Protein AF-0000000072239320 (afdb_homodimer)

Nearest PDB structures (foldseek):
  6c01-assembly2_B  TM=5.373E-01  e=8.375E-06  Homo sapiens
  4gtz-assembly1_A  TM=4.820E-01  e=2.419E-05  Mus musculus
  4gtz-assembly2_B  TM=4.818E-01  e=3.104E-05  Mus musculus
  5olt-assembly1_A  TM=4.688E-01  e=7.913E-05  Salmonella enterica subsp. enterica serovar Typhimurium str. LT2
  8c4w-assembly1_A  TM=4.316E-01  e=4.539E-04  Rattus norvegicus

Radius of gyration: 29.78 Å; Cα contacts (8 Å, |Δi|>4): 1791; chains: 2; bounding box: 83×87×77 Å

Organism: Galdieria sulphuraria (NCBI:txid130081)

Secondary structure (DSSP, 8-state):
--------------------------------TTT-----TT---HHHHT---SSPPP----TT---STTPPPPS-EEEEEE-S--HHHHTT-TT-HHHHHHHHHSEEEEEEE-SSSSHHHHHHHHHHS--TT-----TT----S--HHHHHHHTT--EEEEETT--STT--------SSB--S--GGG-GGGG-HHHHT-HHHHTTEEETHHHHHHHHTT---SEEEEE--TTTSSS--BTTSS-----TTSTTTTT-TTSTTS-HHHHHHHHHHHHHHHHHHHHHHHHHHTSTT--TT-EEEEEES---TTS-HHHHS---TT-EEEEEEEEEETTEEEEEEEEE---EEEEEEEESS--S-EEE-S-EEHHHHHHHHHHHTTPPPPBGGG-TTT----GGGS-----GGG-/--------------------------------TTS-----TT---HHHHT---SSPPP----TT---STTPPPPS-EEEEEE-S--HHHHTT-TT-HHHHHHHHHSEEEEEEE-SSSSHHHHHHHHHHS--TT-----TT----S--HHHHHHHTT--EEEEETT--STT--------SSB--S--GGG-GGGG-HHHHT-HHHHTTEEETHHHHHHHHTT---SEEEEE--TTTSSS--BTTSS-----TTSTTTTT-TTSTTS-HHHHHHHHHHHHHHHHHHHHHHHHHHTSTT--TT-EEEEEES---TTS-HHHHS---TT-EEEEEEEEEETTEEEEEEEEE---EEEEEEEESS--S-EEE-S-EEHHHHHHHHHHHTTPPPPBGGG-TTT----GGGS-----GGG-

Sequence (828 aa):
MSTYGVGGVLTFLVLIIPSVTYIIYKTQTKPEYNQLLYESTQEYPLRRLFVPARQTCPVEDLSHIKSKENLQPFHHVFIIMLENMGNKVIIGNEYMPFINLLIENFGFAAEYYGVTHTSLPNYIALTSGSNWWSHNDSTEQVFNHTCIADQLEQNGQTWRNYAQSIPYAGYKETSIYPPNSSFLWFQDHCPFLFYPQIFSQSDRLANVVPLHQLENDLENCTTPHFAFITPDACHDMHGGSDLCPSVHLYPNEPNKLLDCLDANVTLEDCQKIRYLWKTGDDFVREWVTKIIQSPSWIGNSVIFVTFDESNFNEPLDEFIRGGPNTDYIYGSNFTFDGHSFFIQGLYGGGHIPLIVISRNYPYHVVSHRTSNHYNLLKTIEASWGLDYLGFASDNIQVSVLSEFFSSSFNKSFLMSTYGVGGVLTFLVLIIPSVTYIIYKTQTKPEYNQLLYESTQEYPLRRLFVPARQTCPVEDLSHIKSKENLQPFHHVFIIMLENMGNKVIIGNEYMPFINLLIENFGFAAEYYGVTHTSLPNYIALTSGSNWWSHNDSTEQVFNHTCIADQLEQNGQTWRNYAQSIPYAGYKETSIYPPNSSFLWFQDHCPFLFYPQIFSQSDRLANVVPLHQLENDLENCTTPHFAFITPDACHDMHGGSDLCPSVHLYPNEPNKLLDCLDANVTLEDCQKIRYLWKTGDDFVREWVTKIIQSPSWIGNSVIFVTFDESNFNEPLDEFIRGGPNTDYIYGSNFTFDGHSFFIQGLYGGGHIPLIVISRNYPYHVVSHRTSNHYNLLKTIEASWGLDYLGFASDNIQVSVLSEFFSSSFNKSFL

Foldseek 3Di:
DPPPPPPPPPPPPPPPPDPPLLLPPPPPPPPDPPPPPPVPPPPPDVVLLQDAAPAAFDQDDQVVFDFFPPFAFAQAEEEEAFAAAFPLLAAPPPLQVQVNVLQQWAEKAQQEFAQFDDQLLLVVCLFFVGSPPDHDQDPPAADQGDTNCNQQVVLVFDEAEAWAQQPFFLDQDADDLDLAGQGFTHVSQPNQCRHCVQNVDRVSSSRYGHNVVCLVCLAPVVRTRYYYYHGTQLQRLQHRYPVALHDDDFLVQACVSVPCPPPPHDPSRVVSSSSNSNSNSVVCVVVSSSNSRTSHVDDWYKYKYKYSAHHSNYDPVQQFDAAPPHDFDCWDFDDTPNDTDIDGTGGGRGHMMIRMQTPVQRGYDYHHHNAYSLQVSLQNCSNRVTQRGHNVNVPVRHHHPCRSPDPCPPPVSD/DPPPPPPPPPPPPPPPPDPPLPQPPPPPPPPDPPPPPPVPPVPPPVVLLQDAAPAAFDQDDQVVFDFFPPFAFAQAEEEEAFAAAFPLLAAPPPLQVLVNVLQQWAEKAQQEFAQFDDQLLLVVCLFFVGSPPDHDQDPPAADQGDTNCNQQVVLVFDEAEAWAQQPFFLDQDADDLDVAGQGQTHVSQPNQCRHCVQNVDRVSSSRYGHNVVCLVCLAPVVRTRYYYYHGTQLQSLQHRYPVALHDDDFLVQACVSVDCPPPPHDPSRVVSSSSNSNSNSVVCVVVSSSNSHTSHVDDWHKYKYKYSAHHSNYDPVFQFDAAPPRDFDCWDFDDTPNDTDIDGTGGGRGHMMIRMDTPQQRGYDYHHHNAYSLQVSLQNCSNRVTQRGHNVNVPVRHHHPCRSPDPCPPPPSD

Solvent-accessible surface area (backbone atoms only — not comparable to full-atom values): 43277 Å² total; per-residue (Å²): 138,82,79,75,76,77,76,78,76,79,76,78,76,74,77,74,74,70,81,72,74,72,66,34,74,60,76,67,74,66,70,67,86,74,62,81,66,69,76,58,86,90,56,76,54,72,66,66,42,65,42,76,40,95,57,68,40,85,72,81,88,56,81,85,52,62,35,35,92,84,40,65,53,56,54,28,40,35,36,40,52,34,37,43,46,21,42,85,55,48,64,83,30,81,55,25,54,55,56,42,49,44,50,72,46,21,16,20,33,73,35,21,17,11,43,27,58,40,57,23,23,25,45,33,17,37,40,31,20,43,41,84,88,50,62,51,56,64,81,80,57,70,47,78,55,43,34,53,68,58,54,34,49,75,71,74,42,45,60,34,38,29,27,29,73,41,90,42,57,41,70,75,77,88,35,69,88,36,92,67,21,92,46,49,34,51,49,51,69,41,51,65,66,31,22,54,83,27,54,73,30,67,78,56,24,44,32,36,27,28,34,72,54,54,60,53,22,28,69,65,58,60,57,46,35,34,36,40,38,27,58,20,24,61,34,20,44,48,37,45,18,66,87,40,73,45,44,85,83,46,52,81,41,63,38,46,76,71,29,53,74,35,87,88,35,49,70,68,49,34,51,20,49,48,46,17,36,33,40,20,25,50,47,52,48,49,52,54,38,53,46,50,31,22,21,51,58,36,71,44,20,35,38,37,40,35,39,34,17,24,29,65,22,41,60,64,82,41,31,33,34,47,28,55,90,37,36,71,39,93,57,42,77,42,68,44,86,88,36,72,43,78,44,66,38,71,35,8,6,1,44,17,52,36,33,40,47,28,65,76,41,69,41,63,41,79,37,76,59,67,26,26,40,35,18,53,35,28,33,56,28,23,15,60,41,48,73,31,35,19,53,23,34,24,65,68,52,32,52,63,66,52,80,57,68,52,83,76,75,62,70,70,58,65,138,83,79,75,77,78,79,79,78,80,77,78,76,75,78,72,75,72,79,73,72,71,65,30,73,64,75,66,73,67,70,70,85,74,62,85,66,70,76,53,87,90,56,76,54,71,68,65,44,65,42,76,41,95,56,69,41,85,73,79,86,59,80,83,52,63,34,36,91,84,41,65,53,57,55,27,41,35,36,39,51,35,37,42,46,22,41,85,54,47,62,85,30,81,54,25,55,55,57,42,49,45,51,72,45,20,15,21,32,74,34,20,18,10,45,27,58,42,56,23,26,25,44,33,17,37,41,33,19,44,41,83,87,51,63,52,57,64,82,81,55,70,48,77,54,44,35,52,66,57,54,33,49,74,70,74,42,46,60,33,39,28,28,28,72,41,88,43,58,42,68,75,78,87,34,66,87,34,93,69,20,93,45,48,33,52,49,50,70,42,52,65,67,31,22,52,84,26,54,74,30,68,78,58,23,45,30,36,26,29,35,73,54,51,60,52,21,28,69,64,59,61,56,46,35,35,36,40,37,27,58,21,25,62,33,20,45,52,38,44,19,67,86,39,72,46,44,85,83,46,52,82,41,62,38,47,76,70,28,54,74,34,87,88,34,48,69,68,48,34,50,21,49,48,48,17,35,34,39,20,27,50,47,51,49,51,50,54,38,53,47,50,32,21,20,51,58,38,70,46,19,35,39,37,42,35,39,34,16,25,29,65,24,40,59,64,82,42,29,35,32,46,28,57,88,38,37,71,40,89,57,43,76,42,68,44,88,88,34,71,42,79,44,65,39,71,35,8,6,2,43,16,52,36,33,40,47,28,65,78,40,70,42,63,40,79,39,75,59,69,25,26,41,37,17,54,36,29,34,56,28,22,15,60,41,47,73,31,35,18,53,23,34,24,66,68,51,31,53,61,66,50,80,57,66,52,83,74,76,60,73,71,68,59

InterPro domains:
  IPR007312 Phosphoesterase [PF04185] (94-242)
  IPR007312 Phosphoesterase [PF04185] (279-386)
  IPR007312 Phosphoesterase [PTHR31956] (96-241)
  IPR017850 Alkaline-phosphatase-like, core domain superfamily [G3DSA:3.40.720.10] (64-412)

Structure (mmCIF, N/CA/C/O backbone):
data_AF-0000000072239320-model_v1
#
loop_
_entity.id
_entity.type
_entity.pdbx_description
1 polymer 'Acid phosphatase'
#
loop_
_atom_site.group_PDB
_atom_site.id
_atom_site.type_symbol
_atom_site.label_atom_id
_atom_site.label_alt_id
_atom_site.label_comp_id
_atom_site.label_asym_id
_atom_site.label_entity_id
_atom_site.label_seq_id
_atom_site.pdbx_PDB_ins_code
_atom_site.Cartn_x
_atom_site.Cartn_y
_atom_site.Cartn_z
_atom_site.occupancy
_atom_site.B_iso_or_equiv
_atom_site.auth_seq_id
_atom_site.auth_comp_id
_atom_site.auth_asym_id
_atom_site.auth_atom_id
_atom_site.pdbx_PDB_model_num
ATOM 1 N N . MET A 1 1 ? -25.266 -44.5 36.5 1 23.44 1 MET A N 1
ATOM 2 C CA . MET A 1 1 ? -26.094 -43.375 36.094 1 23.44 1 MET A CA 1
ATOM 3 C C . MET A 1 1 ? -25.25 -42.25 35.5 1 23.44 1 MET A C 1
ATOM 5 O O . MET A 1 1 ? -24.281 -41.812 36.156 1 23.44 1 MET A O 1
ATOM 9 N N . SER A 1 2 ? -25.188 -42.156 34.125 1 23.33 2 SER A N 1
ATOM 10 C CA . SER A 1 2 ? -24.422 -41.625 33 1 23.33 2 SER A CA 1
ATOM 11 C C . SER A 1 2 ? -24.594 -40.125 32.875 1 23.33 2 SER A C 1
ATOM 13 O O . SER A 1 2 ? -25.656 -39.656 32.469 1 23.33 2 SER A O 1
ATOM 15 N N . THR A 1 3 ? -24.266 -39.406 33.906 1 25.36 3 THR A N 1
ATOM 16 C CA . THR A 1 3 ? -24.625 -38 34.031 1 25.36 3 THR A CA 1
ATOM 17 C C . THR A 1 3 ? -24.062 -37.188 32.875 1 25.36 3 THR A C 1
ATOM 19 O O . THR A 1 3 ? -22.859 -37.219 32.594 1 25.36 3 THR A O 1
ATOM 22 N N . TYR A 1 4 ? -24.844 -36.969 31.828 1 24.02 4 TYR A N 1
ATOM 23 C CA . TYR A 1 4 ? -24.766 -36.344 30.516 1 24.02 4 TYR A CA 1
ATOM 24 C C . TYR A 1 4 ? -24.375 -34.875 30.656 1 24.02 4 TYR A C 1
ATOM 26 O O . TYR A 1 4 ? -25.078 -34.094 31.281 1 24.02 4 TYR A O 1
ATOM 34 N N . GLY A 1 5 ? -23.172 -34.562 31.047 1 24.66 5 GLY A N 1
ATOM 35 C CA . GLY A 1 5 ? -22.75 -33.188 31.266 1 24.66 5 GLY A CA 1
ATOM 36 C C . GLY A 1 5 ? -23.031 -32.281 30.094 1 24.66 5 GLY A C 1
ATOM 37 O O . GLY A 1 5 ? -22.625 -32.594 28.969 1 24.66 5 GLY A O 1
ATOM 38 N N . VAL A 1 6 ? -24.188 -31.703 29.969 1 25.5 6 VAL A N 1
ATOM 39 C CA . VAL A 1 6 ? -24.766 -30.844 28.938 1 25.5 6 VAL A CA 1
ATOM 40 C C . VAL A 1 6 ? -23.828 -29.672 28.672 1 25.5 6 VAL A C 1
ATOM 42 O O . VAL A 1 6 ? -23.422 -28.953 29.594 1 25.5 6 VAL A O 1
ATOM 45 N N . GLY A 1 7 ? -22.891 -29.859 27.766 1 23.53 7 GLY A N 1
ATOM 46 C CA . GLY A 1 7 ? -21.938 -28.891 27.25 1 23.53 7 GLY A CA 1
ATOM 47 C C . GLY A 1 7 ? -22.578 -27.562 26.859 1 23.53 7 GLY A C 1
ATOM 48 O O . GLY A 1 7 ? -23.5 -27.531 26.031 1 23.53 7 GLY A O 1
ATOM 49 N N . GLY A 1 8 ? -22.828 -26.641 27.75 1 23.2 8 GLY A N 1
ATOM 50 C CA . GLY A 1 8 ? -23.484 -25.359 27.562 1 23.2 8 GLY A CA 1
ATOM 51 C C . GLY A 1 8 ? -22.906 -24.562 26.406 1 23.2 8 GLY A C 1
ATOM 52 O O . GLY A 1 8 ? -21.688 -24.5 26.234 1 23.2 8 GLY A O 1
ATOM 53 N N . VAL A 1 9 ? -23.547 -24.5 25.25 1 23.59 9 VAL A N 1
ATOM 54 C CA . VAL A 1 9 ? -23.391 -23.797 23.984 1 23.59 9 VAL A CA 1
ATOM 55 C C . VAL A 1 9 ? -23.25 -22.297 24.25 1 23.59 9 VAL A C 1
ATOM 57 O O . VAL A 1 9 ? -24.156 -21.672 24.812 1 23.59 9 VAL A O 1
ATOM 60 N N . LEU A 1 10 ? -22.141 -21.766 24.688 1 23.69 10 LEU A N 1
ATOM 61 C CA . LEU A 1 10 ? -22.031 -20.328 24.875 1 23.69 10 LEU A CA 1
ATOM 62 C C . LEU A 1 10 ? -22.422 -19.578 23.594 1 23.69 10 LEU A C 1
ATOM 64 O O . LEU A 1 10 ? -21.828 -19.797 22.547 1 23.69 10 LEU A O 1
ATOM 68 N N . THR A 1 11 ? -23.625 -19.156 23.391 1 21.97 11 THR A N 1
ATOM 69 C CA . THR A 1 11 ? -24.219 -18.359 22.328 1 21.97 11 THR A CA 1
ATOM 70 C C . THR A 1 11 ? -23.484 -17.031 22.156 1 21.97 11 THR A C 1
ATOM 72 O O . THR A 1 11 ? -23.359 -16.266 23.109 1 21.97 11 THR A O 1
ATOM 75 N N . PHE A 1 12 ? -22.453 -16.969 21.406 1 23.14 12 PHE A N 1
ATOM 76 C CA . PHE A 1 12 ? -21.812 -15.711 21.078 1 23.14 12 PHE A CA 1
ATOM 77 C C . PHE A 1 12 ? -22.812 -14.727 20.469 1 23.14 12 PHE A C 1
ATOM 79 O O . PHE A 1 12 ? -23.453 -15.023 19.469 1 23.14 12 PHE A O 1
ATOM 86 N N . LEU A 1 13 ? -23.5 -13.961 21.266 1 23.72 13 LEU A N 1
ATOM 87 C CA . LEU A 1 13 ? -24.406 -12.906 20.812 1 23.72 13 LEU A CA 1
ATOM 88 C C . LEU A 1 13 ? -23.672 -11.93 19.891 1 23.72 13 LEU A C 1
ATOM 90 O O . LEU A 1 13 ? -22.688 -11.312 20.297 1 23.72 13 LEU A O 1
ATOM 94 N N . VAL A 1 14 ? -23.703 -12.164 18.672 1 22.8 14 VAL A N 1
ATOM 95 C CA . VAL A 1 14 ? -23.312 -11.234 17.625 1 22.8 14 VAL A CA 1
ATOM 96 C C . VAL A 1 14 ? -24.031 -9.906 17.812 1 22.8 14 VAL A C 1
ATOM 98 O O . VAL A 1 14 ? -25.266 -9.844 17.719 1 22.8 14 VAL A O 1
ATOM 101 N N . LEU A 1 15 ? -23.609 -9.039 18.703 1 23.73 15 LEU A N 1
ATOM 102 C CA . LEU A 1 15 ? -24.219 -7.715 18.812 1 23.73 15 LEU A CA 1
ATOM 103 C C . LEU A 1 15 ? -24.328 -7.051 17.438 1 23.73 15 LEU A C 1
ATOM 105 O O . LEU A 1 15 ? -23.312 -6.867 16.766 1 23.73 15 LEU A O 1
ATOM 109 N N . ILE A 1 16 ? -25.375 -7.25 16.812 1 24.72 16 ILE A N 1
ATOM 110 C CA . ILE A 1 16 ? -25.781 -6.523 15.609 1 24.72 16 ILE A CA 1
ATOM 111 C C . ILE A 1 16 ? -25.688 -5.02 15.867 1 24.72 16 ILE A C 1
ATOM 113 O O . ILE A 1 16 ? -26.406 -4.488 16.719 1 24.72 16 ILE A O 1
ATOM 117 N N . ILE A 1 17 ? -24.609 -4.434 15.789 1 25.53 17 ILE A N 1
ATOM 118 C CA . ILE A 1 17 ? -24.609 -2.984 15.938 1 25.53 17 ILE A CA 1
ATOM 119 C C . ILE A 1 17 ? -25.516 -2.357 14.875 1 25.53 17 ILE A C 1
ATOM 121 O O . ILE A 1 17 ? -25.344 -2.6 13.68 1 25.53 17 ILE A O 1
ATOM 125 N N . PRO A 1 18 ? -26.719 -2.035 15.234 1 26.12 18 PRO A N 1
ATOM 126 C CA . PRO A 1 18 ? -27.672 -1.397 14.336 1 26.12 18 PRO A CA 1
ATOM 127 C C . PRO A 1 18 ? -27.047 -0.297 13.484 1 26.12 18 PRO A C 1
ATOM 129 O O . PRO A 1 18 ? -26.031 0.281 13.867 1 26.12 18 PRO A O 1
ATOM 132 N N . SER A 1 19 ? -27.297 -0.405 12.289 1 25.66 19 SER A N 1
ATOM 133 C CA . SER A 1 19 ? -27.078 0.632 11.281 1 25.66 19 SER A CA 1
ATOM 134 C C . SER A 1 19 ? -27.641 1.975 11.75 1 25.66 19 SER A C 1
ATOM 136 O O . SER A 1 19 ? -28.844 2.145 11.867 1 25.66 19 SER A O 1
ATOM 138 N N . VAL A 1 20 ? -27.141 2.555 12.789 1 23.89 20 VAL A N 1
ATOM 139 C CA . VAL A 1 20 ? -27.641 3.879 13.133 1 23.89 20 VAL A CA 1
ATOM 140 C C . VAL A 1 20 ? -27.719 4.746 11.883 1 23.89 20 VAL A C 1
ATOM 142 O O . VAL A 1 20 ? -26.719 4.922 11.18 1 23.89 20 VAL A O 1
ATOM 145 N N . THR A 1 21 ? -28.797 4.719 11.305 1 23.72 21 THR A N 1
ATOM 146 C CA . THR A 1 21 ? -29.219 5.734 10.344 1 23.72 21 THR A CA 1
ATOM 147 C C . THR A 1 21 ? -28.938 7.137 10.875 1 23.72 21 THR A C 1
ATOM 149 O O . THR A 1 21 ? -29.5 7.547 11.891 1 23.72 21 THR A O 1
ATOM 152 N N . TYR A 1 22 ? -27.734 7.473 10.844 1 21.59 22 TYR A N 1
ATOM 153 C CA . TYR A 1 22 ? -27.438 8.852 11.219 1 21.59 22 TYR A CA 1
ATOM 154 C C . TYR A 1 22 ? -28.312 9.828 10.453 1 21.59 22 TYR A C 1
ATOM 156 O O . TYR A 1 22 ? -28.297 9.859 9.219 1 21.59 22 TYR A O 1
ATOM 164 N N . ILE A 1 23 ? -29.453 9.992 10.977 1 21.36 23 ILE A N 1
ATOM 165 C CA . ILE A 1 23 ? -30.281 11.125 10.562 1 21.36 23 ILE A CA 1
ATOM 166 C C . ILE A 1 23 ? -29.484 12.422 10.719 1 21.36 23 ILE A C 1
ATOM 168 O O . ILE A 1 23 ? -29.094 12.789 11.828 1 21.36 23 ILE A O 1
ATOM 172 N N . ILE A 1 24 ? -28.766 12.641 9.703 1 23.53 24 ILE A N 1
ATOM 173 C CA . ILE A 1 24 ? -28.203 13.984 9.648 1 23.53 24 ILE A CA 1
ATOM 174 C C . ILE A 1 24 ? -29.328 15.016 9.695 1 23.53 24 ILE A C 1
ATOM 176 O O . ILE A 1 24 ? -30.188 15.047 8.805 1 23.53 24 ILE A O 1
ATOM 180 N N . TYR A 1 25 ? -29.812 15.18 10.836 1 21.03 25 TYR A N 1
ATOM 181 C CA . TYR A 1 25 ? -30.703 16.328 10.977 1 21.03 25 TYR A CA 1
ATOM 182 C C . TYR A 1 25 ? -30.094 17.562 10.344 1 21.03 25 TYR A C 1
ATOM 184 O O . TYR A 1 25 ? -29.031 18.031 10.758 1 21.03 25 TYR A O 1
ATOM 192 N N . LYS A 1 26 ? -30.453 17.609 9.141 1 25.27 26 LYS A N 1
ATOM 193 C CA . LYS A 1 26 ? -30.25 18.891 8.477 1 25.27 26 LYS A CA 1
ATOM 194 C C . LYS A 1 26 ? -31.031 20 9.164 1 25.27 26 LYS A C 1
ATOM 196 O O . LYS A 1 26 ? -32.219 20.172 8.914 1 25.27 26 LYS A O 1
ATOM 201 N N . THR A 1 27 ? -31 20.234 10.422 1 22.14 27 THR A N 1
ATOM 202 C CA . THR A 1 27 ? -31.672 21.484 10.75 1 22.14 27 THR A CA 1
ATOM 203 C C . THR A 1 27 ? -31.094 22.641 9.938 1 22.14 27 THR A C 1
ATOM 205 O O . THR A 1 27 ? -29.891 22.922 10.016 1 22.14 27 THR A O 1
ATOM 208 N N . GLN A 1 28 ? -31.719 22.938 8.82 1 24.75 28 GLN A N 1
ATOM 209 C CA . GLN A 1 28 ? -31.594 24.078 7.914 1 24.75 28 GLN A CA 1
ATOM 210 C C . GLN A 1 28 ? -31.609 25.391 8.68 1 24.75 28 GLN A C 1
ATOM 212 O O . GLN A 1 28 ? -31.844 26.453 8.094 1 24.75 28 GLN A O 1
ATOM 217 N N . THR A 1 29 ? -31.656 25.484 9.93 1 24.42 29 THR A N 1
ATOM 218 C CA . THR A 1 29 ? -31.953 26.906 10.148 1 24.42 29 THR A CA 1
ATOM 219 C C . THR A 1 29 ? -30.812 27.781 9.633 1 24.42 29 THR A C 1
ATOM 221 O O . THR A 1 29 ? -29.641 27.562 9.984 1 24.42 29 THR A O 1
ATOM 224 N N . LYS A 1 30 ? -31 28.281 8.375 1 26.88 30 LYS A N 1
ATOM 225 C CA . LYS A 1 30 ? -30.172 29.391 7.895 1 26.88 30 LYS A CA 1
ATOM 226 C C . LYS A 1 30 ? -29.812 30.344 9.031 1 26.88 30 LYS A C 1
ATOM 228 O O . LYS A 1 30 ? -30.703 30.922 9.656 1 26.88 30 LYS A O 1
ATOM 233 N N . PRO A 1 31 ? -28.812 30.047 9.758 1 26.61 31 PRO A N 1
ATOM 234 C CA . PRO A 1 31 ? -28.719 31.203 10.656 1 26.61 31 PRO A CA 1
ATOM 235 C C . PRO A 1 31 ? -28.828 32.531 9.914 1 26.61 31 PRO A C 1
ATOM 237 O O . PRO A 1 31 ? -28.406 32.656 8.758 1 26.61 31 PRO A O 1
ATOM 240 N N . GLU A 1 32 ? -29.891 33.219 10.07 1 24.91 32 GLU A N 1
ATOM 241 C CA . GLU A 1 32 ? -29.938 34.625 9.688 1 24.91 32 GLU A CA 1
ATOM 242 C C . GLU A 1 32 ? -28.578 35.312 9.82 1 24.91 32 GLU A C 1
ATOM 244 O O . GLU A 1 32 ? -27.828 35.031 10.766 1 24.91 32 GLU A O 1
ATOM 249 N N . TYR A 1 33 ? -27.984 35.781 8.664 1 24.69 33 TYR A N 1
ATOM 250 C CA . TYR A 1 33 ? -26.734 36.5 8.406 1 24.69 33 TYR A CA 1
ATOM 251 C C . TYR A 1 33 ? -26.344 37.344 9.609 1 24.69 33 TYR A C 1
ATOM 253 O O . TYR A 1 33 ? -25.156 37.531 9.875 1 24.69 33 TYR A O 1
ATOM 261 N N . ASN A 1 34 ? -27.422 38.125 10.094 1 24.09 34 ASN A N 1
ATOM 262 C CA . ASN A 1 34 ? -27.109 39.312 10.852 1 24.09 34 ASN A CA 1
ATOM 263 C C . ASN A 1 34 ? -26.453 39 12.188 1 24.09 34 ASN A C 1
ATOM 265 O O . ASN A 1 34 ? -25.859 39.875 12.828 1 24.09 34 ASN A O 1
ATOM 269 N N . GLN A 1 35 ? -27.047 38.031 12.891 1 23.81 35 GLN A N 1
ATOM 270 C CA . GLN A 1 35 ? -26.797 38.219 14.312 1 23.81 35 GLN A CA 1
ATOM 271 C C . GLN A 1 35 ? -25.359 37.844 14.68 1 23.81 35 GLN A C 1
ATOM 273 O O . GLN A 1 35 ? -24.859 38.25 15.727 1 23.81 35 GLN A O 1
ATOM 278 N N . LEU A 1 36 ? -24.828 36.719 14.164 1 24.59 36 LEU A N 1
ATOM 279 C CA . LEU A 1 36 ? -23.766 36.344 15.086 1 24.59 36 LEU A CA 1
ATOM 280 C C . LEU A 1 36 ? -22.578 37.281 14.969 1 24.59 36 LEU A C 1
ATOM 282 O O . LEU A 1 36 ? -21.672 37.062 14.156 1 24.59 36 LEU A O 1
ATOM 286 N N . LEU A 1 37 ? -22.75 38.625 14.75 1 26.31 37 LEU A N 1
ATOM 287 C CA . LEU A 1 37 ? -21.719 39.594 15.141 1 26.31 37 LEU A CA 1
ATOM 288 C C . LEU A 1 37 ? -21.266 39.344 16.578 1 26.31 37 LEU A C 1
ATOM 290 O O . LEU A 1 37 ? -21.844 39.906 17.516 1 26.31 37 LEU A O 1
ATOM 294 N N . TYR A 1 38 ? -21.188 38.125 17.078 1 26.66 38 TYR A N 1
ATOM 295 C CA . TYR A 1 38 ? -20.609 38.156 18.422 1 26.66 38 TYR A CA 1
ATOM 296 C C . TYR A 1 38 ? -19.328 38.969 18.453 1 26.66 38 TYR A C 1
ATOM 298 O O . TYR A 1 38 ? -18.391 38.688 17.703 1 26.66 38 TYR A O 1
ATOM 306 N N . GLU A 1 39 ? -19.312 40.281 18.797 1 29.66 39 GLU A N 1
ATOM 307 C CA . GLU A 1 39 ? -18.312 41.125 19.422 1 29.66 39 GLU A CA 1
ATOM 308 C C . GLU A 1 39 ? -17.625 40.406 20.578 1 29.66 39 GLU A C 1
ATOM 310 O O . GLU A 1 39 ? -17.469 40.969 21.672 1 29.66 39 GLU A O 1
ATOM 315 N N . SER A 1 40 ? -17.719 39.156 20.859 1 32.22 40 SER A N 1
ATOM 316 C CA . SER A 1 40 ? -16.906 38.875 22.047 1 32.22 40 SER A CA 1
ATOM 317 C C . SER A 1 40 ? -15.469 39.375 21.859 1 32.22 40 SER A C 1
ATOM 319 O O . SER A 1 40 ? -14.992 39.5 20.734 1 32.22 40 SER A O 1
ATOM 321 N N . THR A 1 41 ? -14.648 39.875 22.812 1 34.59 41 THR A N 1
ATOM 322 C CA . THR A 1 41 ? -13.391 40.625 22.781 1 34.59 41 THR A CA 1
ATOM 323 C C . THR A 1 41 ? -12.461 40.062 21.719 1 34.59 41 THR A C 1
ATOM 325 O O . THR A 1 41 ? -11.953 40.812 20.875 1 34.59 41 THR A O 1
ATOM 328 N N . GLN A 1 42 ? -11.539 39 21.938 1 36.66 42 GLN A N 1
ATOM 329 C CA . GLN A 1 42 ? -10.461 38.719 20.984 1 36.66 42 GLN A CA 1
ATOM 330 C C . GLN A 1 42 ? -11.008 38.062 19.734 1 36.66 42 GLN A C 1
ATOM 332 O O . GLN A 1 42 ? -10.719 36.875 19.469 1 36.66 42 GLN A O 1
ATOM 337 N N . GLU A 1 43 ? -12.203 38.062 19.281 1 39.34 43 GLU A N 1
ATOM 338 C CA . GLU A 1 43 ? -12.844 37.375 18.141 1 39.34 43 GLU A CA 1
ATOM 339 C C . GLU A 1 43 ? -12.172 37.781 16.828 1 39.34 43 GLU A C 1
ATOM 341 O O . GLU A 1 43 ? -12.195 38.938 16.453 1 39.34 43 GLU A O 1
ATOM 346 N N . TYR A 1 44 ? -11.062 37.219 16.469 1 47.66 44 TYR A N 1
ATOM 347 C CA . TYR A 1 44 ? -10.586 37.344 15.102 1 47.66 44 TYR A CA 1
ATOM 348 C C . TYR A 1 44 ? -11.734 37.25 14.109 1 47.66 44 TYR A C 1
ATOM 350 O O . TYR A 1 44 ? -12.359 36.188 13.977 1 47.66 44 TYR A O 1
ATOM 358 N N . PRO A 1 45 ? -12.391 38.312 13.719 1 49.03 45 PRO A N 1
ATOM 359 C CA . PRO A 1 45 ? -13.461 38.156 12.734 1 49.03 45 PRO A CA 1
ATOM 360 C C . PRO A 1 45 ? -13.008 37.375 11.492 1 49.03 45 PRO A C 1
ATOM 362 O O . PRO A 1 45 ? -11.922 37.625 10.969 1 49.03 45 PRO A O 1
ATOM 365 N N . LEU A 1 46 ? -13.617 36.156 11.234 1 63.62 46 LEU A N 1
ATOM 366 C CA . LEU A 1 46 ? -13.398 35.375 10.016 1 63.62 46 LEU A CA 1
ATOM 367 C C . LEU A 1 46 ? -13.266 36.312 8.805 1 63.62 46 LEU A C 1
ATOM 369 O O . LEU A 1 46 ? -12.539 36 7.859 1 63.62 46 LEU A O 1
ATOM 373 N N . ARG A 1 47 ? -13.93 37.531 8.953 1 58.47 47 ARG A N 1
ATOM 374 C CA . ARG A 1 47 ? -13.898 38.469 7.855 1 58.47 47 ARG A CA 1
ATOM 375 C C . ARG A 1 47 ? -12.477 38.969 7.605 1 58.47 47 ARG A C 1
ATOM 377 O O . ARG A 1 47 ? -12.125 39.344 6.48 1 58.47 47 ARG A O 1
ATOM 384 N N . ARG A 1 48 ? -11.773 38.875 8.672 1 59 48 ARG A N 1
ATOM 385 C CA . ARG A 1 48 ? -10.406 39.344 8.516 1 59 48 ARG A CA 1
ATOM 386 C C . ARG A 1 48 ? -9.555 38.344 7.762 1 59 48 ARG A C 1
ATOM 388 O O . ARG A 1 48 ? -8.508 38.688 7.207 1 59 48 ARG A O 1
ATOM 395 N N . LEU A 1 49 ? -9.984 37.188 7.852 1 72.06 49 LEU A N 1
ATOM 396 C CA . LEU A 1 49 ? -9.25 36.156 7.129 1 72.06 49 LEU A CA 1
ATOM 397 C C . LEU A 1 49 ? -9.414 36.312 5.625 1 72.06 49 LEU A C 1
ATOM 399 O O . LEU A 1 49 ? -8.5 36 4.855 1 72.06 49 LEU A O 1
ATOM 403 N N . PHE A 1 50 ? -10.523 36.906 5.262 1 68.62 50 PHE A N 1
ATOM 404 C CA . PHE A 1 50 ? -10.781 36.906 3.828 1 68.62 50 PHE A CA 1
ATOM 405 C C . PHE A 1 50 ? -10.664 38.312 3.258 1 68.62 50 PHE A C 1
ATOM 407 O O . PHE A 1 50 ? -11.609 38.844 2.656 1 68.62 50 PHE A O 1
ATOM 414 N N . VAL A 1 51 ? -9.609 38.969 3.648 1 68.25 51 VAL A N 1
ATOM 415 C CA . VAL A 1 51 ? -9.305 40.219 2.949 1 68.25 51 VAL A CA 1
ATOM 416 C C . VAL A 1 51 ? -8.617 39.906 1.621 1 68.25 51 VAL A C 1
ATOM 418 O O . VAL A 1 51 ? -7.566 39.25 1.594 1 68.25 51 VAL A O 1
ATOM 421 N N . PRO A 1 52 ? -9.344 40.25 0.535 1 68.06 52 PRO A N 1
ATOM 422 C CA . PRO A 1 52 ? -8.742 39.906 -0.755 1 68.06 52 PRO A CA 1
ATOM 423 C C . PRO A 1 52 ? -7.434 40.656 -1.015 1 68.06 52 PRO A C 1
ATOM 425 O O . PRO A 1 52 ? -7.266 41.781 -0.573 1 68.06 52 PRO A O 1
ATOM 428 N N . ALA A 1 53 ? -6.59 39.906 -1.546 1 72.69 53 ALA A N 1
ATOM 429 C CA . ALA A 1 53 ? -5.348 40.531 -2.01 1 72.69 53 ALA A CA 1
ATOM 430 C C . ALA A 1 53 ? -5.625 41.594 -3.072 1 72.69 53 ALA A C 1
ATOM 432 O O . ALA A 1 53 ? -6.605 41.5 -3.811 1 72.69 53 ALA A O 1
ATOM 433 N N . ARG A 1 54 ? -4.832 42.594 -3.086 1 68.31 54 ARG A N 1
ATOM 434 C CA . ARG A 1 54 ? -4.973 43.656 -4.07 1 68.31 54 ARG A CA 1
ATOM 435 C C . ARG A 1 54 ? -4.836 43.125 -5.488 1 68.31 54 ARG A C 1
ATOM 437 O O . ARG A 1 54 ? -5.574 43.531 -6.387 1 68.31 54 ARG A O 1
ATOM 444 N N . GLN A 1 55 ? -3.822 42.219 -5.711 1 81.88 55 GLN A N 1
ATOM 445 C CA . GLN A 1 55 ? -3.615 41.562 -6.996 1 81.88 55 GLN A CA 1
ATOM 446 C C . GLN A 1 55 ? -3.449 40.031 -6.82 1 81.88 55 GLN A C 1
ATOM 448 O O . GLN A 1 55 ? -2.77 39.594 -5.898 1 81.88 55 GLN A O 1
ATOM 453 N N . THR A 1 56 ? -4.176 39.344 -7.699 1 90.19 56 THR A N 1
ATOM 454 C CA . THR A 1 56 ? -4.086 37.875 -7.629 1 90.19 56 THR A CA 1
ATOM 455 C C . THR A 1 56 ? -3.162 37.344 -8.719 1 90.19 56 THR A C 1
ATOM 457 O O . THR A 1 56 ? -3.055 37.938 -9.797 1 90.19 56 THR A O 1
ATOM 460 N N . CYS A 1 57 ? -2.41 36.312 -8.383 1 95.31 57 CYS A N 1
ATOM 461 C CA . CYS A 1 57 ? -1.603 35.594 -9.375 1 95.31 57 CYS A CA 1
ATOM 462 C C . CYS A 1 57 ? -2.475 35.031 -10.484 1 95.31 57 CYS A C 1
ATOM 464 O O . CYS A 1 57 ? -3.674 34.812 -10.289 1 95.31 57 CYS A O 1
ATOM 466 N N . PRO A 1 58 ? -1.852 34.875 -11.703 1 94.81 58 PRO A N 1
ATOM 467 C CA . PRO A 1 58 ? -2.617 34.219 -12.758 1 94.81 58 PRO A CA 1
ATOM 468 C C . PRO A 1 58 ? -3.088 32.812 -12.352 1 94.81 58 PRO A C 1
ATOM 470 O O . PRO A 1 58 ? -2.355 32.094 -11.68 1 94.81 58 PRO A O 1
ATOM 473 N N . VAL A 1 59 ? -4.293 32.531 -12.789 1 95.44 59 VAL A N 1
ATOM 474 C CA . VAL A 1 59 ? -4.852 31.234 -12.477 1 95.44 59 VAL A CA 1
ATOM 475 C C . VAL A 1 59 ? -4.469 30.234 -13.57 1 95.44 59 VAL A C 1
ATOM 477 O O . VAL A 1 59 ? -4.875 30.391 -14.727 1 95.44 59 VAL A O 1
ATOM 480 N N . GLU A 1 60 ? -3.709 29.25 -13.195 1 95.12 60 GLU A N 1
ATOM 481 C CA . GLU A 1 60 ? -3.281 28.219 -14.133 1 95.12 60 GLU A CA 1
ATOM 482 C C . GLU A 1 60 ? -4.473 27.422 -14.664 1 95.12 60 GLU A C 1
ATOM 484 O O . GLU A 1 60 ? -5.391 27.094 -13.914 1 95.12 60 GLU A O 1
ATOM 489 N N . ASP A 1 61 ? -4.516 27.141 -15.969 1 95.62 61 ASP A N 1
ATOM 490 C CA . ASP A 1 61 ? -5.523 26.266 -16.547 1 95.62 61 ASP A CA 1
ATOM 491 C C . ASP A 1 61 ? -5.211 24.797 -16.266 1 95.62 61 ASP A C 1
ATOM 493 O O . ASP A 1 61 ? -4.234 24.25 -16.781 1 95.62 61 ASP A O 1
ATOM 497 N N . LEU A 1 62 ? -6.062 24.156 -15.469 1 95.5 62 LEU A N 1
ATOM 498 C CA . LEU A 1 62 ? -5.832 22.766 -15.078 1 95.5 62 LEU A CA 1
ATOM 499 C C . LEU A 1 62 ? -6.855 21.844 -15.719 1 95.5 62 LEU A C 1
ATOM 501 O O . LEU A 1 62 ? -7.082 20.719 -15.242 1 95.5 62 LEU A O 1
ATOM 505 N N . SER A 1 63 ? -7.465 22.188 -16.766 1 93 63 SER A N 1
ATOM 506 C CA . SER A 1 63 ? -8.547 21.438 -17.406 1 93 63 SER A CA 1
ATOM 507 C C . SER A 1 63 ? -8.039 20.109 -17.969 1 93 63 SER A C 1
ATOM 509 O O . SER A 1 63 ? -8.828 19.188 -18.203 1 93 63 SER A O 1
ATOM 511 N N . HIS A 1 64 ? -6.754 20.078 -18.219 1 93.31 64 HIS A N 1
ATOM 512 C CA . HIS A 1 64 ? -6.184 18.859 -18.781 1 93.31 64 HIS A CA 1
ATOM 513 C C . HIS A 1 64 ? -6.074 17.766 -17.734 1 93.31 64 HIS A C 1
ATOM 515 O O . HIS A 1 64 ? -5.875 16.594 -18.062 1 93.31 64 HIS A O 1
ATOM 521 N N . ILE A 1 65 ? -6.121 18.125 -16.516 1 94.56 65 ILE A N 1
ATOM 522 C CA . ILE A 1 65 ? -6.004 17.156 -15.43 1 94.56 65 ILE A CA 1
ATOM 523 C C . ILE A 1 65 ? -7.336 16.438 -15.234 1 94.56 65 ILE A C 1
ATOM 525 O O . ILE A 1 65 ? -8.375 17.078 -15.047 1 94.56 65 ILE A O 1
ATOM 529 N N . LYS A 1 66 ? -7.297 15.094 -15.359 1 92.81 66 LYS A N 1
ATOM 530 C CA . LYS A 1 66 ? -8.484 14.281 -15.109 1 92.81 66 LYS A CA 1
ATOM 531 C C . LYS A 1 66 ? -8.523 13.812 -13.656 1 92.81 66 LYS A C 1
ATOM 533 O O . LYS A 1 66 ? -8.016 12.734 -13.336 1 92.81 66 LYS A O 1
ATOM 538 N N . SER A 1 67 ? -9.148 14.617 -12.859 1 96.12 67 SER A N 1
ATOM 539 C CA . SER A 1 67 ? -9.273 14.289 -11.445 1 96.12 67 SER A CA 1
ATOM 540 C C . SER A 1 67 ? -10.164 13.062 -11.242 1 96.12 67 SER A C 1
ATOM 542 O O . SER A 1 67 ? -10.859 12.641 -12.164 1 96.12 67 SER A O 1
ATOM 544 N N . LYS A 1 68 ? -10.023 12.469 -10.125 1 94.38 68 LYS A N 1
ATOM 545 C CA . LYS A 1 68 ? -10.789 11.281 -9.75 1 94.38 68 LYS A CA 1
ATOM 546 C C . LYS A 1 68 ? -11.844 11.617 -8.703 1 94.38 68 LYS A C 1
ATOM 548 O O . LYS A 1 68 ? -11.773 12.664 -8.055 1 94.38 68 LYS A O 1
ATOM 553 N N . GLU A 1 69 ? -12.93 10.719 -8.555 1 92 69 GLU A N 1
ATOM 554 C CA . GLU A 1 69 ? -13.906 10.742 -7.473 1 92 69 GLU A CA 1
ATOM 555 C C . GLU A 1 69 ? -14.672 12.062 -7.445 1 92 69 GLU A C 1
ATOM 557 O O . GLU A 1 69 ? -14.945 12.602 -6.371 1 92 69 GLU A O 1
ATOM 562 N N . ASN A 1 70 ? -14.828 12.711 -8.562 1 89.25 70 ASN A N 1
ATOM 563 C CA . ASN A 1 70 ? -15.625 13.914 -8.766 1 89.25 70 ASN A CA 1
ATOM 564 C C . ASN A 1 70 ? -14.977 15.133 -8.117 1 89.25 70 ASN A C 1
ATOM 566 O O . ASN A 1 70 ? -15.664 16.078 -7.727 1 89.25 70 ASN A O 1
ATOM 570 N N . LEU A 1 71 ? -13.703 15.062 -7.883 1 95.81 71 LEU A N 1
ATOM 571 C CA . LEU A 1 71 ? -12.961 16.234 -7.422 1 95.81 71 LEU A CA 1
ATOM 572 C C . LEU A 1 71 ? -12.484 17.078 -8.602 1 95.81 71 LEU A C 1
ATOM 574 O O . LEU A 1 71 ? -12.469 16.609 -9.742 1 95.81 71 LEU A O 1
ATOM 578 N N . GLN A 1 72 ? -12.266 18.297 -8.328 1 96.25 72 GLN A N 1
ATOM 579 C CA . GLN A 1 72 ? -11.578 19.188 -9.266 1 96.25 72 GLN A CA 1
ATOM 580 C C . GLN A 1 72 ? -10.109 19.344 -8.891 1 96.25 72 GLN A C 1
ATOM 582 O O . GLN A 1 72 ? -9.742 19.234 -7.719 1 96.25 72 GLN A O 1
ATOM 587 N N . PRO A 1 73 ? -9.281 19.609 -9.859 1 97.88 73 PRO A N 1
ATOM 588 C CA . PRO A 1 73 ? -7.867 19.766 -9.516 1 97.88 73 PRO A CA 1
ATOM 589 C C . PRO A 1 73 ? -7.602 20.969 -8.633 1 97.88 73 PRO A C 1
ATOM 591 O O . PRO A 1 73 ? -8.164 22.047 -8.867 1 97.88 73 PRO A O 1
ATOM 594 N N . PHE A 1 74 ? -6.836 20.797 -7.664 1 98.56 74 PHE A N 1
ATOM 595 C CA . PHE A 1 74 ? -6.383 21.906 -6.832 1 98.56 74 PHE A CA 1
ATOM 596 C C . PHE A 1 74 ? -5.348 22.734 -7.57 1 98.56 74 PHE A C 1
ATOM 598 O O . PHE A 1 74 ? -4.512 22.203 -8.305 1 98.56 74 PHE A O 1
ATOM 605 N N . HIS A 1 75 ? -5.422 24.016 -7.336 1 98.5 75 HIS A N 1
ATOM 606 C CA . HIS A 1 75 ? -4.352 24.859 -7.848 1 98.5 75 HIS A CA 1
ATOM 607 C C . HIS A 1 75 ? -3.146 24.859 -6.91 1 98.5 7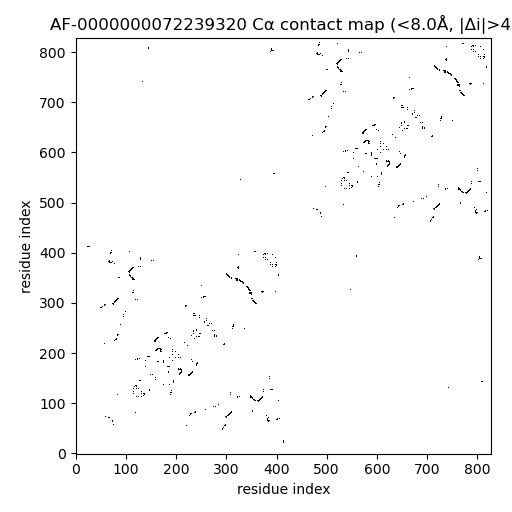5 HIS A C 1
ATOM 609 O O . HIS A 1 75 ? -2.006 24.719 -7.359 1 98.5 75 HIS A O 1
ATOM 615 N N . HIS A 1 76 ? -3.451 25 -5.613 1 98.75 76 HIS A N 1
ATOM 616 C CA . HIS A 1 76 ? -2.436 24.859 -4.574 1 98.75 76 HIS A CA 1
ATOM 617 C C . HIS A 1 76 ? -2.969 24.062 -3.391 1 98.75 76 HIS A C 1
ATOM 619 O O . HIS A 1 76 ? -4.125 24.219 -2.992 1 98.75 76 HIS A O 1
ATOM 625 N N . VAL A 1 77 ? -2.148 23.203 -2.902 1 98.94 77 VAL A N 1
ATOM 626 C CA . VAL A 1 77 ? -2.385 22.484 -1.651 1 98.94 77 VAL A CA 1
ATOM 627 C C . VAL A 1 77 ? -1.367 22.922 -0.604 1 98.94 77 VAL A C 1
ATOM 629 O O . VAL A 1 77 ? -0.158 22.844 -0.83 1 98.94 77 VAL A O 1
ATOM 632 N N . PHE A 1 78 ? -1.854 23.438 0.498 1 98.94 78 PHE A N 1
ATOM 633 C CA . PHE A 1 78 ? -1.03 23.734 1.662 1 98.94 78 PHE A CA 1
ATOM 634 C C . PHE A 1 78 ? -1.344 22.781 2.812 1 98.94 78 PHE A C 1
ATOM 636 O O . PHE A 1 78 ? -2.506 22.625 3.191 1 98.94 78 PHE A O 1
ATOM 643 N N . ILE A 1 79 ? -0.354 22.156 3.312 1 98.94 79 ILE A N 1
ATOM 644 C CA . ILE A 1 79 ? -0.513 21.328 4.508 1 98.94 79 ILE A CA 1
ATOM 645 C C . ILE A 1 79 ? 0.29 21.938 5.66 1 98.94 79 ILE A C 1
ATOM 647 O O . ILE A 1 79 ? 1.504 22.109 5.547 1 98.94 79 ILE A O 1
ATOM 651 N N . ILE A 1 80 ? -0.357 22.281 6.68 1 98.94 80 ILE A N 1
ATOM 652 C CA . ILE A 1 80 ? 0.293 22.641 7.938 1 98.94 80 ILE A CA 1
ATOM 653 C C . ILE A 1 80 ? 0.198 21.469 8.914 1 98.94 80 ILE A C 1
ATOM 655 O O . ILE A 1 80 ? -0.894 21.125 9.367 1 98.94 80 ILE A O 1
ATOM 659 N N . MET A 1 81 ? 1.314 20.875 9.219 1 98.56 81 MET A N 1
ATOM 660 C CA . MET A 1 81 ? 1.35 19.719 10.109 1 98.56 81 MET A CA 1
ATOM 661 C C . MET A 1 81 ? 1.953 20.078 11.461 1 98.56 81 MET A C 1
ATOM 663 O O . MET A 1 81 ? 3.146 20.359 11.555 1 98.56 81 MET A O 1
ATOM 667 N N . LEU A 1 82 ? 1.139 20.047 12.516 1 97.88 82 LEU A N 1
ATOM 668 C CA . LEU A 1 82 ? 1.581 20.281 13.883 1 97.88 82 LEU A CA 1
ATOM 669 C C . LEU A 1 82 ? 1.857 18.953 14.602 1 97.88 82 LEU A C 1
ATOM 671 O O . LEU A 1 82 ? 1.874 17.906 13.977 1 97.88 82 LEU A O 1
ATOM 675 N N . GLU A 1 83 ? 2.162 19.047 15.953 1 93.69 83 GLU A N 1
ATOM 676 C CA . GLU A 1 83 ? 2.723 17.859 16.562 1 93.69 83 GLU A CA 1
ATOM 677 C C . GLU A 1 83 ? 1.918 17.438 17.797 1 93.69 83 GLU A C 1
ATOM 679 O O . GLU A 1 83 ? 1.583 18.266 18.641 1 93.69 83 GLU A O 1
ATOM 684 N N . ASN A 1 84 ? 1.556 16.234 17.922 1 91 84 ASN A N 1
ATOM 685 C CA . ASN A 1 84 ? 1.229 15.438 19.094 1 91 84 ASN A CA 1
ATOM 686 C C . ASN A 1 84 ? 0.132 16.094 19.922 1 91 84 ASN A C 1
ATOM 688 O O . ASN A 1 84 ? 0.254 16.219 21.156 1 91 84 ASN A O 1
ATOM 692 N N . MET A 1 85 ? -0.932 16.5 19.297 1 90.56 85 MET A N 1
ATOM 693 C CA . MET A 1 85 ? -2.102 17.016 20 1 90.56 85 MET A CA 1
ATOM 694 C C . MET A 1 85 ? -3.383 16.391 19.453 1 90.56 85 MET A C 1
ATOM 696 O O . MET A 1 85 ? -3.65 16.453 18.25 1 90.56 85 MET A O 1
ATOM 700 N N . GLY A 1 86 ? -4.152 15.812 20.344 1 92.12 86 GLY A N 1
ATOM 701 C CA . GLY A 1 86 ? -5.406 15.203 19.938 1 92.12 86 GLY A CA 1
ATOM 702 C C . GLY A 1 86 ? -6.609 16.094 20.188 1 92.12 86 GLY A C 1
ATOM 703 O O . GLY A 1 86 ? -6.492 17.141 20.812 1 92.12 86 GLY A O 1
ATOM 704 N N . ASN A 1 87 ? -7.734 15.664 19.672 1 93.31 87 ASN A N 1
ATOM 705 C CA . ASN A 1 87 ? -8.984 16.406 19.766 1 93.31 87 ASN A CA 1
ATOM 706 C C . ASN A 1 87 ? -9.367 16.688 21.219 1 93.31 87 ASN A C 1
ATOM 708 O O . ASN A 1 87 ? -9.914 17.75 21.531 1 93.31 87 ASN A O 1
ATOM 712 N N . LYS A 1 88 ? -9.062 15.797 22.047 1 89.25 88 LYS A N 1
ATOM 713 C CA . LYS A 1 88 ? -9.438 15.961 23.453 1 89.25 88 LYS A CA 1
ATOM 714 C C . LYS A 1 88 ? -8.734 17.172 24.062 1 89.25 88 LYS A C 1
ATOM 716 O O . LYS A 1 88 ? -9.281 17.828 24.953 1 89.25 88 LYS A O 1
ATOM 721 N N . VAL A 1 89 ? -7.59 17.422 23.594 1 88.31 89 VAL A N 1
ATOM 722 C CA . VAL A 1 89 ? -6.82 18.547 24.109 1 88.31 89 VAL A CA 1
ATOM 723 C C . VAL A 1 89 ? -7.199 19.812 23.344 1 88.31 89 VAL A C 1
ATOM 725 O O . VAL A 1 89 ? -7.328 20.891 23.938 1 88.31 89 VAL A O 1
ATOM 728 N N . ILE A 1 90 ? -7.473 19.734 22.094 1 93.75 90 ILE A N 1
ATOM 729 C CA . ILE A 1 90 ? -7.566 20.875 21.188 1 93.75 90 ILE A CA 1
ATOM 730 C C . ILE A 1 90 ? -8.953 21.516 21.297 1 93.75 90 ILE A C 1
ATOM 732 O O . ILE A 1 90 ? -9.07 22.734 21.438 1 93.75 90 ILE A O 1
ATOM 736 N N . ILE A 1 91 ? -9.992 20.734 21.219 1 94 91 ILE A N 1
ATOM 737 C CA . ILE A 1 91 ? -11.344 21.25 21.062 1 94 91 ILE A CA 1
ATOM 738 C C . ILE A 1 91 ? -11.773 21.984 22.328 1 94 91 ILE A C 1
ATOM 740 O O . ILE A 1 91 ? -11.711 21.422 23.422 1 94 91 ILE A O 1
ATOM 744 N N . GLY A 1 92 ? -12.102 23.203 22.203 1 93 92 GLY A N 1
ATOM 745 C CA . GLY A 1 92 ? -12.57 24.016 23.312 1 93 92 GLY A CA 1
ATOM 746 C C . GLY A 1 92 ? -11.445 24.594 24.141 1 93 92 GLY A C 1
ATOM 747 O O . GLY A 1 92 ? -11.688 25.312 25.109 1 93 92 GLY A O 1
ATOM 748 N N . ASN A 1 93 ? -10.219 24.375 23.766 1 92 93 ASN A N 1
ATOM 749 C CA . ASN A 1 93 ? -9.062 24.844 24.5 1 92 93 ASN A CA 1
ATOM 750 C C . ASN A 1 93 ? -8.883 26.359 24.359 1 92 93 ASN A C 1
ATOM 752 O O . ASN A 1 93 ? -8.68 26.844 23.25 1 92 93 ASN A O 1
ATOM 756 N N . GLU A 1 94 ? -8.898 27.109 25.422 1 91.44 94 GLU A N 1
ATOM 757 C CA . GLU A 1 94 ? -8.875 28.578 25.406 1 91.44 94 GLU A CA 1
ATOM 758 C C . GLU A 1 94 ? -7.512 29.094 24.953 1 91.44 94 GLU A C 1
ATOM 760 O O . GLU A 1 94 ? -7.387 30.266 24.562 1 91.44 94 GLU A O 1
ATOM 765 N N . TYR A 1 95 ? -6.477 28.234 25.016 1 91.38 95 TYR A N 1
ATOM 766 C CA . TYR A 1 95 ? -5.141 28.656 24.609 1 91.38 95 TYR A CA 1
ATOM 767 C C . TYR A 1 95 ? -4.941 28.453 23.109 1 91.38 95 TYR A C 1
ATOM 769 O O . TYR A 1 95 ? -3.896 28.828 22.562 1 91.38 95 TYR A O 1
ATOM 777 N N . MET A 1 96 ? -5.938 27.875 22.469 1 95.06 96 MET A N 1
ATOM 778 C CA . MET A 1 96 ? -5.91 27.656 21.031 1 95.06 96 MET A CA 1
ATOM 779 C C . MET A 1 96 ? -7.148 28.266 20.375 1 95.06 96 MET A C 1
ATOM 781 O O . MET A 1 96 ? -7.852 27.578 19.625 1 95.06 96 MET A O 1
ATOM 785 N N . PRO A 1 97 ? -7.383 29.531 20.578 1 95.56 97 PRO A N 1
ATOM 786 C CA . PRO A 1 97 ? -8.633 30.125 20.094 1 95.56 97 PRO A CA 1
ATOM 787 C C . PRO A 1 97 ? -8.742 30.125 18.578 1 95.56 97 PRO A C 1
ATOM 789 O O . PRO A 1 97 ? -9.844 29.984 18.031 1 95.56 97 PRO A O 1
ATOM 792 N N . PHE A 1 98 ? -7.703 30.328 17.828 1 96.44 98 PHE A N 1
ATOM 793 C CA . PHE A 1 98 ? -7.793 30.422 16.375 1 96.44 98 PHE A CA 1
ATOM 794 C C . PHE A 1 98 ? -8.078 29.062 15.75 1 96.44 98 PHE A C 1
ATOM 796 O O . PHE A 1 98 ? -8.93 28.938 14.867 1 96.44 98 PHE A O 1
ATOM 803 N N . ILE A 1 99 ? -7.363 28 16.203 1 97.94 99 ILE A N 1
ATOM 804 C CA . ILE A 1 99 ? -7.625 26.656 15.703 1 97.94 99 ILE A CA 1
ATOM 805 C C . ILE A 1 99 ? -9.086 26.281 15.969 1 97.94 99 ILE A C 1
ATOM 807 O O . ILE A 1 99 ? -9.75 25.719 15.102 1 97.94 99 ILE A O 1
ATOM 811 N N . ASN A 1 100 ? -9.586 26.609 17.141 1 96.69 100 ASN A N 1
ATOM 812 C CA . ASN A 1 100 ? -10.992 26.344 17.438 1 96.69 100 ASN A CA 1
ATOM 813 C C . ASN A 1 100 ? -11.922 27.172 16.562 1 96.69 100 ASN A C 1
ATOM 815 O O . ASN A 1 100 ? -12.984 26.703 16.156 1 96.69 100 ASN A O 1
ATOM 819 N N . LEU A 1 101 ? -11.523 28.391 16.297 1 95.81 101 LEU A N 1
ATOM 820 C CA . LEU A 1 101 ? -12.281 29.203 15.352 1 95.81 101 LEU A CA 1
ATOM 821 C C . LEU A 1 101 ? -12.375 28.516 14 1 95.81 101 LEU A C 1
ATOM 823 O O . LEU A 1 101 ? -13.445 28.484 13.383 1 95.81 101 LEU A O 1
ATOM 827 N N . LEU A 1 102 ? -11.242 27.953 13.508 1 97.38 102 LEU A N 1
ATOM 828 C CA . LEU A 1 102 ? -11.234 27.266 12.227 1 97.38 102 LEU A CA 1
ATOM 829 C C . LEU A 1 102 ? -12.133 26.031 12.266 1 97.38 102 LEU A C 1
ATOM 831 O O . LEU A 1 102 ? -12.906 25.797 11.344 1 97.38 102 LEU A O 1
ATOM 835 N N . ILE A 1 103 ? -12.016 25.25 13.344 1 97.38 103 ILE A N 1
ATOM 836 C CA . ILE A 1 103 ? -12.797 24.031 13.523 1 97.38 103 ILE A CA 1
ATOM 837 C C . ILE A 1 103 ? -14.289 24.359 13.453 1 97.38 103 ILE A C 1
ATOM 839 O O . ILE A 1 103 ? -15.07 23.609 12.867 1 97.38 103 ILE A O 1
ATOM 843 N N . GLU A 1 104 ? -14.688 25.516 13.93 1 95.38 104 GLU A N 1
ATOM 844 C CA . GLU A 1 104 ? -16.094 25.875 14.07 1 95.38 104 GLU A CA 1
ATOM 845 C C . GLU A 1 104 ? -16.625 26.547 12.805 1 95.38 104 GLU A C 1
ATOM 847 O O . GLU A 1 104 ? -17.844 26.688 12.633 1 95.38 104 GLU A O 1
ATOM 852 N N . ASN A 1 105 ? -15.734 26.875 11.875 1 93.62 105 ASN A N 1
ATOM 853 C CA . ASN A 1 105 ? -16.219 27.703 10.781 1 93.62 105 ASN A CA 1
ATOM 854 C C . ASN A 1 105 ? -15.875 27.094 9.422 1 93.62 105 ASN A C 1
ATOM 856 O O . ASN A 1 105 ? -16.438 27.484 8.398 1 93.62 105 ASN A O 1
ATOM 860 N N . PHE A 1 106 ? -14.969 26.172 9.328 1 95.94 106 PHE A N 1
ATOM 861 C CA . PHE A 1 106 ? -14.562 25.562 8.07 1 95.94 106 PHE A CA 1
ATOM 862 C C . PHE A 1 106 ? -14.766 24.062 8.094 1 95.94 106 PHE A C 1
ATOM 864 O O . PHE A 1 106 ? -15.578 23.547 8.875 1 95.94 106 PHE A O 1
ATOM 871 N N . GLY A 1 107 ? -14.211 23.375 7.031 1 96.56 107 GLY A N 1
ATOM 872 C CA . GLY A 1 107 ? -14.289 21.922 7.047 1 96.56 107 GLY A CA 1
ATOM 873 C C . GLY A 1 107 ? -13.562 21.297 8.227 1 96.56 107 GLY A C 1
ATOM 874 O O . GLY A 1 107 ? -12.461 21.719 8.57 1 96.56 107 GLY A O 1
ATOM 875 N N . PHE A 1 108 ? -14.273 20.422 8.844 1 97.88 108 PHE A N 1
ATOM 876 C CA . PHE A 1 108 ? -13.727 19.75 10.016 1 97.88 108 PHE A CA 1
ATOM 877 C C . PHE A 1 108 ? -13.992 18.25 9.945 1 97.88 108 PHE A C 1
ATOM 879 O O . PHE A 1 108 ? -15.141 17.812 9.922 1 97.88 108 PHE A O 1
ATOM 886 N N . ALA A 1 109 ? -12.922 17.422 9.828 1 98.31 109 ALA A N 1
ATOM 887 C CA . ALA A 1 109 ? -13.055 15.977 9.984 1 98.31 109 ALA A CA 1
ATOM 888 C C . ALA A 1 109 ? -12.984 15.57 11.453 1 98.31 109 ALA A C 1
ATOM 890 O O . ALA A 1 109 ? -11.898 15.508 12.031 1 98.31 109 ALA A O 1
ATOM 891 N N . ALA A 1 110 ? -14.055 15.18 11.992 1 96.69 110 ALA A N 1
ATOM 892 C CA . ALA A 1 110 ? -14.188 14.969 13.43 1 96.69 110 ALA A CA 1
ATOM 893 C C . ALA A 1 110 ? -13.703 13.578 13.828 1 96.69 110 ALA A C 1
ATOM 895 O O . ALA A 1 110 ? -13.438 13.32 15.008 1 96.69 110 ALA A O 1
ATOM 896 N N . GLU A 1 111 ? -13.719 12.625 12.906 1 96.81 111 GLU A N 1
ATOM 897 C CA . GLU A 1 111 ? -13.227 11.266 13.125 1 96.81 111 GLU A CA 1
ATOM 898 C C . GLU A 1 111 ? -11.977 10.992 12.297 1 96.81 111 GLU A C 1
ATOM 900 O O . GLU A 1 111 ? -11.945 10.047 11.508 1 96.81 111 GLU A O 1
ATOM 905 N N . TYR A 1 112 ? -11.008 11.844 12.539 1 97.62 112 TYR A N 1
ATOM 906 C CA . TYR A 1 112 ? -9.711 11.781 11.867 1 97.62 112 TYR A CA 1
ATOM 907 C C . TYR A 1 112 ? -8.625 11.32 12.828 1 97.62 112 TYR A C 1
ATOM 909 O O . TYR A 1 112 ? -8.602 11.719 13.992 1 97.62 112 TYR A O 1
ATOM 917 N N . TYR A 1 113 ? -7.68 10.477 12.328 1 97.31 113 TYR A N 1
ATOM 918 C CA . TYR A 1 113 ? -6.719 9.828 13.211 1 97.31 113 TYR A CA 1
ATOM 919 C C . TYR A 1 113 ? -5.324 9.836 12.602 1 97.31 113 TYR A C 1
ATOM 921 O O . TYR A 1 113 ? -5.172 9.906 11.383 1 97.31 113 TYR A O 1
ATOM 929 N N . GLY A 1 114 ? -4.246 9.812 13.469 1 96.44 114 GLY A N 1
ATOM 930 C CA . GLY A 1 114 ? -2.934 9.383 13.008 1 96.44 114 GLY A CA 1
ATOM 931 C C . GLY A 1 114 ? -2.869 7.91 12.672 1 96.44 114 GLY A C 1
ATOM 932 O O . GLY A 1 114 ? -3.826 7.168 12.914 1 96.44 114 GLY A O 1
ATOM 933 N N . VAL A 1 115 ? -1.754 7.469 12.117 1 94.62 115 VAL A N 1
ATOM 934 C CA . VAL A 1 115 ? -1.728 6.09 11.641 1 94.62 115 VAL A CA 1
ATOM 935 C C . VAL A 1 115 ? -0.902 5.23 12.594 1 94.62 115 VAL A C 1
ATOM 937 O O . VAL A 1 115 ? -1.006 4 12.586 1 94.62 115 VAL A O 1
ATOM 940 N N . THR A 1 116 ? -0.032 5.816 13.336 1 89.38 116 THR A N 1
ATOM 941 C CA . THR A 1 116 ? 0.799 5.117 14.305 1 89.38 116 THR A CA 1
ATOM 942 C C . THR A 1 116 ? 1.479 6.102 15.25 1 89.38 116 THR A C 1
ATOM 944 O O . THR A 1 116 ? 1.18 7.301 15.227 1 89.38 116 THR A O 1
ATOM 947 N N . HIS A 1 117 ? 2.176 5.613 16.172 1 86.5 117 HIS A N 1
ATOM 948 C CA . HIS A 1 117 ? 3.174 6.336 16.953 1 86.5 117 HIS A CA 1
ATOM 949 C C . HIS A 1 117 ? 4.57 5.77 16.719 1 86.5 117 HIS A C 1
ATOM 951 O O . HIS A 1 117 ? 4.727 4.57 16.484 1 86.5 117 HIS A O 1
ATOM 957 N N . THR A 1 118 ? 5.723 6.574 16.516 1 87.75 118 THR A N 1
ATOM 958 C CA . THR A 1 118 ? 5.91 7.977 16.859 1 87.75 118 THR A CA 1
ATOM 959 C C . THR A 1 118 ? 5.762 8.867 15.625 1 87.75 118 THR A C 1
ATOM 961 O O . THR A 1 118 ? 5.105 8.484 14.656 1 87.75 118 THR A O 1
ATOM 964 N N . SER A 1 119 ? 6.258 10.078 15.562 1 92.12 119 SER A N 1
ATOM 965 C CA . SER A 1 119 ? 5.945 11.195 14.672 1 92.12 119 SER A CA 1
ATOM 966 C C . SER A 1 119 ? 6.32 10.867 13.234 1 92.12 119 SER A C 1
ATOM 968 O O . SER A 1 119 ? 5.469 10.891 12.344 1 92.12 119 SER A O 1
ATOM 970 N N . LEU A 1 120 ? 7.539 10.469 12.984 1 94.12 120 LEU A N 1
ATOM 971 C CA . LEU A 1 120 ? 8.086 10.375 11.633 1 94.12 120 LEU A CA 1
ATOM 972 C C . LEU A 1 120 ? 7.23 9.461 10.766 1 94.12 120 LEU A C 1
ATOM 974 O O . LEU A 1 120 ? 6.891 9.812 9.633 1 94.12 120 LEU A O 1
ATOM 978 N N . PRO A 1 121 ? 6.801 8.305 11.289 1 94.62 121 PRO A N 1
ATOM 979 C CA . PRO A 1 121 ? 6.02 7.41 10.43 1 94.62 121 PRO A CA 1
ATOM 980 C C . PRO A 1 121 ? 4.715 8.039 9.953 1 94.62 121 PRO A C 1
ATOM 982 O O . PRO A 1 121 ? 4.207 7.68 8.891 1 94.62 121 PRO A O 1
ATOM 985 N N . ASN A 1 122 ? 4.133 9 10.703 1 96.81 122 ASN A N 1
ATOM 986 C CA . ASN A 1 122 ? 2.916 9.672 10.266 1 96.81 122 ASN A CA 1
ATOM 987 C C . ASN A 1 122 ? 3.188 10.602 9.086 1 96.81 122 ASN A C 1
ATOM 989 O O . ASN A 1 122 ? 2.379 10.695 8.156 1 96.81 122 ASN A O 1
ATOM 993 N N . TYR A 1 123 ? 4.332 11.266 9.094 1 98.12 123 TYR A N 1
ATOM 994 C CA . TYR A 1 123 ? 4.746 12.102 7.973 1 98.12 123 TYR A CA 1
ATOM 995 C C . TYR A 1 123 ? 4.98 11.25 6.727 1 98.12 123 TYR A C 1
ATOM 997 O O . TYR A 1 123 ? 4.566 11.625 5.629 1 98.12 123 TYR A O 1
ATOM 1005 N N . ILE A 1 124 ? 5.621 10.133 6.961 1 98.06 124 ILE A N 1
ATOM 1006 C CA . ILE A 1 124 ? 5.934 9.227 5.867 1 98.06 124 ILE A CA 1
ATOM 1007 C C . ILE A 1 124 ? 4.645 8.633 5.305 1 98.06 124 ILE A C 1
ATOM 1009 O O . ILE A 1 124 ? 4.48 8.531 4.086 1 98.06 124 ILE A O 1
ATOM 1013 N N . ALA A 1 125 ? 3.736 8.273 6.148 1 97.44 125 ALA A N 1
ATOM 1014 C CA . ALA A 1 125 ? 2.449 7.73 5.719 1 97.44 125 ALA A CA 1
ATOM 1015 C C . ALA A 1 125 ? 1.692 8.734 4.855 1 97.44 125 ALA A C 1
ATOM 1017 O O . ALA A 1 125 ? 1.158 8.375 3.803 1 97.44 125 ALA A O 1
ATOM 1018 N N . LEU A 1 126 ? 1.647 9.938 5.207 1 98.62 126 LEU A N 1
ATOM 1019 C CA . LEU A 1 126 ? 0.921 10.977 4.477 1 98.62 126 LEU A CA 1
ATOM 1020 C C . LEU A 1 126 ? 1.567 11.242 3.123 1 98.62 126 LEU A C 1
ATOM 1022 O O . LEU A 1 126 ? 0.886 11.625 2.172 1 98.62 126 LEU A O 1
ATOM 1026 N N . THR A 1 127 ? 2.889 10.969 3.023 1 98.88 127 THR A N 1
ATOM 1027 C CA . THR A 1 127 ? 3.562 11.414 1.808 1 98.88 127 THR A CA 1
ATOM 1028 C C . THR A 1 127 ? 3.926 10.227 0.925 1 98.88 127 THR A C 1
ATOM 1030 O O . THR A 1 127 ? 4.387 10.398 -0.204 1 98.88 127 THR A O 1
ATOM 1033 N N . SER A 1 128 ? 3.717 9 1.412 1 98.38 128 SER A N 1
ATOM 1034 C CA . SER A 1 128 ? 4.102 7.867 0.571 1 98.38 128 SER A CA 1
ATOM 1035 C C . SER A 1 128 ? 3.076 6.742 0.656 1 98.38 128 SER A C 1
ATOM 1037 O O . SER A 1 128 ? 3.215 5.719 -0.016 1 98.38 128 SER A O 1
ATOM 1039 N N . GLY A 1 129 ? 2.07 6.91 1.491 1 97.56 129 GLY A N 1
ATOM 1040 C CA . GLY A 1 129 ? 0.941 5.992 1.501 1 97.56 129 GLY A CA 1
ATOM 1041 C C . GLY A 1 129 ? 1.165 4.777 2.381 1 97.56 129 GLY A C 1
ATOM 1042 O O . GLY A 1 129 ? 0.406 3.809 2.316 1 97.56 129 GLY A O 1
ATOM 1043 N N . SER A 1 130 ? 2.189 4.715 3.145 1 94.94 130 SER A N 1
ATOM 1044 C CA . SER A 1 130 ? 2.531 3.678 4.113 1 94.94 130 SER A CA 1
ATOM 1045 C C . SER A 1 130 ? 3.557 4.184 5.125 1 94.94 130 SER A C 1
ATOM 1047 O O . SER A 1 130 ? 4.336 5.09 4.824 1 94.94 130 SER A O 1
ATOM 1049 N N . ASN A 1 131 ? 3.482 3.627 6.297 1 92.12 131 ASN A N 1
ATOM 1050 C CA . ASN A 1 131 ? 4.539 3.939 7.25 1 92.12 131 ASN A CA 1
ATOM 1051 C C . ASN A 1 131 ? 5.707 2.965 7.129 1 92.12 131 ASN A C 1
ATOM 1053 O O . ASN A 1 131 ? 6.684 3.062 7.879 1 92.12 131 ASN A O 1
ATOM 1057 N N . TRP A 1 132 ? 5.543 1.939 6.211 1 89.5 132 TRP A N 1
ATOM 1058 C CA . TRP A 1 132 ? 6.586 0.976 5.871 1 89.5 132 TRP A CA 1
ATOM 1059 C C . TRP A 1 132 ? 7.125 0.291 7.121 1 89.5 132 TRP A C 1
ATOM 1061 O O . TRP A 1 132 ? 8.336 0.155 7.289 1 89.5 132 TRP A O 1
ATOM 1071 N N . TRP A 1 133 ? 6.301 0 8.102 1 79.44 133 TRP A N 1
ATOM 1072 C CA . TRP A 1 133 ? 6.516 -0.786 9.312 1 79.44 133 TRP A CA 1
ATOM 1073 C C . TRP A 1 133 ? 7.379 -0.021 10.312 1 79.44 133 TRP A C 1
ATOM 1075 O O . TRP A 1 133 ? 7.902 -0.604 11.258 1 79.44 133 TRP A O 1
ATOM 1085 N N . SER A 1 134 ? 7.512 1.286 10.055 1 85.06 134 SER A N 1
ATOM 1086 C CA . SER A 1 134 ? 8.297 2.084 10.992 1 85.06 134 SER A CA 1
ATOM 1087 C C . SER A 1 134 ? 7.477 2.49 12.203 1 85.06 134 SER A C 1
ATOM 1089 O O . SER A 1 134 ? 6.309 2.863 12.078 1 85.06 134 SER A O 1
ATOM 1091 N N . HIS A 1 135 ? 8.172 2.436 13.406 1 82.12 135 HIS A N 1
ATOM 1092 C CA . HIS A 1 135 ? 7.59 2.898 14.664 1 82.12 135 HIS A CA 1
ATOM 1093 C C . HIS A 1 135 ? 8.594 3.723 15.469 1 82.12 135 HIS A C 1
ATOM 1095 O O . HIS A 1 135 ? 8.609 3.66 16.703 1 82.12 135 HIS A O 1
ATOM 1101 N N . ASN A 1 136 ? 9.453 4.445 14.758 1 84.38 136 ASN A N 1
ATOM 1102 C CA . ASN A 1 136 ? 10.438 5.254 15.469 1 84.38 136 ASN A CA 1
ATOM 1103 C C . ASN A 1 136 ? 10.758 6.539 14.711 1 84.38 136 ASN A C 1
ATOM 1105 O O . ASN A 1 136 ? 10.391 6.684 13.539 1 84.38 136 ASN A O 1
ATOM 1109 N N . ASP A 1 137 ? 11.5 7.457 15.391 1 88.31 137 ASP A N 1
ATOM 1110 C CA . ASP A 1 137 ? 11.773 8.781 14.836 1 88.31 137 ASP A CA 1
ATOM 1111 C C . ASP A 1 137 ? 13.25 8.922 14.461 1 88.31 137 ASP A C 1
ATOM 1113 O O . ASP A 1 137 ? 13.75 10.039 14.297 1 88.31 137 ASP A O 1
ATOM 1117 N N . SER A 1 138 ? 13.93 7.793 14.336 1 88.06 138 SER A N 1
ATOM 1118 C CA . SER A 1 138 ? 15.359 7.879 14.047 1 88.06 138 SER A CA 1
ATOM 1119 C C . SER A 1 138 ? 15.609 8.641 12.75 1 88.06 138 SER A C 1
ATOM 1121 O O . SER A 1 138 ? 14.984 8.367 11.727 1 88.06 138 SER A O 1
ATOM 1123 N N . THR A 1 139 ? 16.578 9.562 12.789 1 89.38 139 THR A N 1
ATOM 1124 C CA . THR A 1 139 ? 16.938 10.359 11.617 1 89.38 139 THR A CA 1
ATOM 1125 C C . THR A 1 139 ? 17.75 9.531 10.633 1 89.38 139 THR A C 1
ATOM 1127 O O . THR A 1 139 ? 18 9.969 9.508 1 89.38 139 THR A O 1
ATOM 1130 N N . GLU A 1 140 ? 18.094 8.359 11.031 1 89.69 140 GLU A N 1
ATOM 1131 C CA . GLU A 1 140 ? 18.922 7.512 10.188 1 89.69 140 GLU A CA 1
ATOM 1132 C C . GLU A 1 140 ? 18.078 6.688 9.219 1 89.69 140 GLU A C 1
ATOM 1134 O O . GLU A 1 140 ? 18.609 6.055 8.305 1 89.69 140 GLU A O 1
ATOM 1139 N N . GLN A 1 141 ? 16.797 6.734 9.453 1 91.25 141 GLN A N 1
ATOM 1140 C CA . GLN A 1 141 ? 15.93 5.926 8.602 1 91.25 141 GLN A CA 1
ATOM 1141 C C . GLN A 1 141 ? 15.945 6.434 7.164 1 91.25 141 GLN A C 1
ATOM 1143 O O . GLN A 1 141 ? 16.141 7.629 6.922 1 91.25 141 GLN A O 1
ATOM 1148 N N . VAL A 1 142 ? 15.812 5.496 6.27 1 94.12 142 VAL A N 1
ATOM 1149 C CA . VAL A 1 142 ? 15.68 5.762 4.84 1 94.12 142 VAL A CA 1
ATOM 1150 C C . VAL A 1 142 ? 14.438 5.062 4.297 1 94.12 142 VAL A C 1
ATOM 1152 O O . VAL A 1 142 ? 14.227 3.875 4.551 1 94.12 142 VAL A O 1
ATOM 1155 N N . PHE A 1 143 ? 13.648 5.809 3.635 1 96.19 143 PHE A N 1
ATOM 1156 C CA . PHE A 1 143 ? 12.453 5.246 3.016 1 96.19 143 PHE A CA 1
ATOM 1157 C C . PHE A 1 143 ? 12.57 5.27 1.496 1 96.19 143 PHE A C 1
ATOM 1159 O O . PHE A 1 143 ? 12.062 6.188 0.845 1 96.19 143 PHE A O 1
ATOM 1166 N N . ASN A 1 144 ? 13.227 4.258 0.942 1 95.88 144 ASN A N 1
ATOM 1167 C CA . ASN A 1 144 ? 13.453 4.148 -0.496 1 95.88 144 ASN A CA 1
ATOM 1168 C C . ASN A 1 144 ? 12.188 3.703 -1.227 1 95.88 144 ASN A C 1
ATOM 1170 O O . ASN A 1 144 ? 12.156 2.623 -1.819 1 95.88 144 ASN A O 1
ATOM 1174 N N . HIS A 1 145 ? 11.148 4.508 -1.163 1 97.81 145 HIS A N 1
ATOM 1175 C CA . HIS A 1 145 ? 9.828 4.25 -1.729 1 97.81 145 HIS A CA 1
ATOM 1176 C C . HIS A 1 145 ? 9.32 5.457 -2.514 1 97.81 145 HIS A C 1
ATOM 1178 O O . HIS A 1 145 ? 9.766 6.582 -2.281 1 97.81 145 HIS A O 1
ATOM 1184 N N . THR A 1 146 ? 8.461 5.234 -3.486 1 98.44 146 THR A N 1
ATOM 1185 C CA . THR A 1 146 ? 7.812 6.32 -4.211 1 98.44 146 THR A CA 1
ATOM 1186 C C . THR A 1 146 ? 7.047 7.23 -3.256 1 98.44 146 THR A C 1
ATOM 1188 O O . THR A 1 146 ? 6.363 6.746 -2.348 1 98.44 146 THR A O 1
ATOM 1191 N N . CYS A 1 147 ? 7.18 8.492 -3.379 1 98.75 147 CYS A N 1
ATOM 1192 C CA . CYS A 1 147 ? 6.438 9.445 -2.568 1 98.75 147 CYS A CA 1
ATOM 1193 C C . CYS A 1 147 ? 5.695 10.445 -3.447 1 98.75 147 CYS A C 1
ATOM 1195 O O . CYS A 1 147 ? 5.809 10.406 -4.672 1 98.75 147 CYS A O 1
ATOM 1197 N N . ILE A 1 148 ? 4.961 11.32 -2.857 1 98.81 148 ILE A N 1
ATOM 1198 C CA . ILE A 1 148 ? 4.09 12.242 -3.57 1 98.81 148 ILE A CA 1
ATOM 1199 C C . ILE A 1 148 ? 4.93 13.203 -4.406 1 98.81 148 ILE A C 1
ATOM 1201 O O . ILE A 1 148 ? 4.512 13.625 -5.488 1 98.81 148 ILE A O 1
ATOM 1205 N N . ALA A 1 149 ? 6.137 13.57 -3.986 1 98.88 149 ALA A N 1
ATOM 1206 C CA . ALA A 1 149 ? 7.004 14.422 -4.789 1 98.88 149 ALA A CA 1
ATOM 1207 C C . ALA A 1 149 ? 7.301 13.789 -6.145 1 98.88 149 ALA A C 1
ATOM 1209 O O . ALA A 1 149 ? 7.309 14.469 -7.172 1 98.88 149 ALA A O 1
ATOM 1210 N N . ASP A 1 150 ? 7.566 12.477 -6.129 1 98.75 150 ASP A N 1
ATOM 1211 C CA . ASP A 1 150 ? 7.809 11.75 -7.371 1 98.75 150 ASP A CA 1
ATOM 1212 C C . ASP A 1 150 ? 6.602 11.836 -8.297 1 98.75 150 ASP A C 1
ATOM 1214 O O . ASP A 1 150 ? 6.75 12.078 -9.5 1 98.75 150 ASP A O 1
ATOM 1218 N N . GLN A 1 151 ? 5.414 11.641 -7.754 1 97.88 151 GLN A N 1
ATOM 1219 C CA . GLN A 1 151 ? 4.188 11.688 -8.547 1 97.88 151 GLN A CA 1
ATOM 1220 C C . GLN A 1 151 ? 3.973 13.07 -9.148 1 97.88 151 GLN A C 1
ATOM 1222 O O . GLN A 1 151 ? 3.627 13.195 -10.32 1 97.88 151 GLN A O 1
ATOM 1227 N N . LEU A 1 152 ? 4.156 14.078 -8.266 1 98.31 152 LEU A N 1
ATOM 1228 C CA . LEU A 1 152 ? 3.934 15.453 -8.703 1 98.31 152 LEU A CA 1
ATOM 1229 C C . LEU A 1 152 ? 4.875 15.828 -9.844 1 98.31 152 LEU A C 1
ATOM 1231 O O . LEU A 1 152 ? 4.438 16.328 -10.875 1 98.31 152 LEU A O 1
ATOM 1235 N N . GLU A 1 153 ? 6.09 15.508 -9.703 1 98.06 153 GLU A N 1
ATOM 1236 C CA . GLU A 1 153 ? 7.074 15.836 -10.734 1 98.06 153 GLU A CA 1
ATOM 1237 C C . GLU A 1 153 ? 6.777 15.086 -12.031 1 98.06 153 GLU A C 1
ATOM 1239 O O . GLU A 1 153 ? 6.895 15.648 -13.117 1 98.06 153 GLU A O 1
ATOM 1244 N N . GLN A 1 154 ? 6.398 13.844 -11.898 1 95.06 154 GLN A N 1
ATOM 1245 C CA . GLN A 1 154 ? 6.035 13.07 -13.078 1 95.06 154 GLN A CA 1
ATOM 1246 C C . GLN A 1 154 ? 4.832 13.68 -13.789 1 95.06 154 GLN A C 1
ATOM 1248 O O . GLN A 1 154 ? 4.707 13.57 -15.016 1 95.06 154 GLN A O 1
ATOM 1253 N N . ASN A 1 155 ? 4.004 14.344 -13.031 1 94.38 155 ASN A N 1
ATOM 1254 C CA . ASN A 1 155 ? 2.801 14.953 -13.586 1 94.38 155 ASN A CA 1
ATOM 1255 C C . ASN A 1 155 ? 3.021 16.422 -13.914 1 94.38 155 ASN A C 1
ATOM 1257 O O . ASN A 1 155 ? 2.066 17.156 -14.195 1 94.38 155 ASN A O 1
ATOM 1261 N N . GLY A 1 156 ? 4.254 16.953 -13.766 1 95.69 156 GLY A N 1
ATOM 1262 C CA . GLY A 1 156 ? 4.594 18.312 -14.133 1 95.69 156 GLY A CA 1
ATOM 1263 C C . GLY A 1 156 ? 4.25 19.328 -13.055 1 95.69 156 GLY A C 1
ATOM 1264 O O . GLY A 1 156 ? 4.176 20.531 -13.32 1 95.69 156 GLY A O 1
ATOM 1265 N N . GLN A 1 157 ? 4.004 18.875 -11.93 1 97.56 157 GLN A N 1
ATOM 1266 C CA . GLN A 1 157 ? 3.672 19.766 -10.812 1 97.56 157 GLN A CA 1
ATOM 1267 C C . GLN A 1 157 ? 4.875 19.969 -9.898 1 97.56 157 GLN A C 1
ATOM 1269 O O . GLN A 1 157 ? 5.801 19.156 -9.891 1 97.56 157 GLN A O 1
ATOM 1274 N N . THR A 1 158 ? 4.762 21.062 -9.125 1 98.56 158 THR A N 1
ATOM 1275 C CA . THR A 1 158 ? 5.875 21.453 -8.273 1 98.56 158 THR A CA 1
ATOM 1276 C C . THR A 1 158 ? 5.535 21.234 -6.801 1 98.56 158 THR A C 1
ATOM 1278 O O . THR A 1 158 ? 4.359 21.156 -6.441 1 98.56 158 THR A O 1
ATOM 1281 N N . TRP A 1 159 ? 6.582 21.094 -6.008 1 98.88 159 TRP A N 1
ATOM 1282 C CA . TRP A 1 159 ? 6.402 20.891 -4.574 1 98.88 159 TRP A CA 1
ATOM 1283 C C . TRP A 1 159 ? 7.531 21.562 -3.787 1 98.88 159 TRP A C 1
ATOM 1285 O O . TRP A 1 159 ? 8.609 21.812 -4.328 1 98.88 159 TRP A O 1
ATOM 1295 N N . ARG A 1 160 ? 7.211 21.906 -2.51 1 98.81 160 ARG A N 1
ATOM 1296 C CA . ARG A 1 160 ? 8.219 22.344 -1.552 1 98.81 160 ARG A CA 1
ATOM 1297 C C . ARG A 1 160 ? 7.832 21.953 -0.131 1 98.81 160 ARG A C 1
ATOM 1299 O O . ARG A 1 160 ? 6.648 21.938 0.216 1 98.81 160 ARG A O 1
ATOM 1306 N N . ASN A 1 161 ? 8.836 21.594 0.6 1 98.62 161 ASN A N 1
ATOM 1307 C CA . ASN A 1 161 ? 8.742 21.547 2.055 1 98.62 161 ASN A CA 1
ATOM 1308 C C . ASN A 1 161 ? 9.297 22.828 2.688 1 98.62 161 ASN A C 1
ATOM 1310 O O . ASN A 1 161 ? 10.508 23.078 2.615 1 98.62 161 ASN A O 1
ATOM 1314 N N . TYR A 1 162 ? 8.398 23.641 3.234 1 98.69 162 TYR A N 1
ATOM 1315 C CA . TYR A 1 162 ? 8.797 24.828 3.969 1 98.69 162 TYR A CA 1
ATOM 1316 C C . TYR A 1 162 ? 9 24.531 5.445 1 98.69 162 TYR A C 1
ATOM 1318 O O . TYR A 1 162 ? 8.031 24.297 6.18 1 98.69 162 TYR A O 1
ATOM 1326 N N . ALA A 1 163 ? 10.25 24.578 5.887 1 96.88 163 ALA A N 1
ATOM 1327 C CA . ALA A 1 163 ? 10.578 24.188 7.254 1 96.88 163 ALA A CA 1
ATOM 1328 C C . ALA A 1 163 ? 11.07 25.391 8.062 1 96.88 163 ALA A C 1
ATOM 1330 O O . ALA A 1 163 ? 12.086 26 7.711 1 96.88 163 ALA A O 1
ATOM 1331 N N . GLN A 1 164 ? 10.305 25.641 9.133 1 96.56 164 GLN A N 1
ATOM 1332 C CA . GLN A 1 164 ? 10.711 26.734 10 1 96.56 164 GLN A CA 1
ATOM 1333 C C . GLN A 1 164 ? 12.047 26.453 10.672 1 96.56 164 GLN A C 1
ATOM 1335 O O . GLN A 1 164 ? 12.273 25.359 11.172 1 96.56 164 GLN A O 1
ATOM 1340 N N . SER A 1 165 ? 13 27.438 10.633 1 93.31 165 SER A N 1
ATOM 1341 C CA . SER A 1 165 ? 14.281 27.5 11.328 1 93.31 165 SER A CA 1
ATOM 1342 C C . SER A 1 165 ? 15.312 26.594 10.648 1 93.31 165 SER A C 1
ATOM 1344 O O . SER A 1 165 ? 16.422 26.422 11.164 1 93.31 165 SER A O 1
ATOM 1346 N N . ILE A 1 166 ? 14.891 25.875 9.516 1 93.44 166 ILE A N 1
ATOM 1347 C CA . ILE A 1 166 ? 15.953 25.219 8.773 1 93.44 166 ILE A CA 1
ATOM 1348 C C . ILE A 1 166 ? 16.938 26.266 8.242 1 93.44 166 ILE A C 1
ATOM 1350 O O . ILE A 1 166 ? 16.516 27.328 7.77 1 93.44 166 ILE A O 1
ATOM 1354 N N . PRO A 1 167 ? 18.203 26.078 8.312 1 91.19 167 PRO A N 1
ATOM 1355 C CA . PRO A 1 167 ? 19.172 27.156 8.062 1 91.19 167 PRO A CA 1
ATOM 1356 C C . PRO A 1 167 ? 19.156 27.656 6.621 1 91.19 167 PRO A C 1
ATOM 1358 O O . PRO A 1 167 ? 19.266 28.859 6.375 1 91.19 167 PRO A O 1
ATOM 1361 N N . TYR A 1 168 ? 19.094 26.766 5.676 1 94.06 168 TYR A N 1
ATOM 1362 C CA . TYR A 1 168 ? 19.062 27.125 4.262 1 94.06 168 TYR A CA 1
ATOM 1363 C C . TYR A 1 168 ? 18.469 26 3.428 1 94.06 168 TYR A C 1
ATOM 1365 O O . TYR A 1 168 ? 18.234 24.891 3.936 1 94.06 168 TYR A O 1
ATOM 1373 N N . ALA A 1 169 ? 18.188 26.266 2.219 1 95.56 169 ALA A N 1
ATOM 1374 C CA . ALA A 1 169 ? 17.609 25.281 1.312 1 95.56 169 ALA A CA 1
ATOM 1375 C C . ALA A 1 169 ? 18.547 24.094 1.103 1 95.56 169 ALA A C 1
ATOM 1377 O O . ALA A 1 169 ? 19.734 24.281 0.838 1 95.56 169 ALA A O 1
ATOM 1378 N N . GLY A 1 170 ? 18.016 22.891 1.262 1 93.75 170 GLY A N 1
ATOM 1379 C CA . GLY A 1 170 ? 18.781 21.688 1.036 1 93.75 170 GLY A CA 1
ATOM 1380 C C . GLY A 1 170 ? 19.641 21.297 2.225 1 93.75 170 GLY A C 1
ATOM 1381 O O . GLY A 1 170 ? 20.547 20.469 2.098 1 93.75 170 GLY A O 1
ATOM 1382 N N . TYR A 1 171 ? 19.359 21.891 3.316 1 89.94 171 TYR A N 1
ATOM 1383 C CA . TYR A 1 171 ? 20.125 21.562 4.512 1 89.94 171 TYR A CA 1
ATOM 1384 C C . TYR A 1 171 ? 19.969 20.094 4.867 1 89.94 171 TYR A C 1
ATOM 1386 O O . TYR A 1 171 ? 18.859 19.562 4.871 1 89.94 171 TYR A O 1
ATOM 1394 N N . LYS A 1 172 ? 21.109 19.297 5.215 1 80.81 172 LYS A N 1
ATOM 1395 C CA . LYS A 1 172 ? 21.109 17.844 5.359 1 80.81 172 LYS A CA 1
ATOM 1396 C C . LYS A 1 172 ? 21.469 17.438 6.785 1 80.81 172 LYS A C 1
ATOM 1398 O O . LYS A 1 172 ? 21.297 16.281 7.16 1 80.81 172 LYS A O 1
ATOM 1403 N N . GLU A 1 173 ? 22.031 18.312 7.48 1 74.38 173 GLU A N 1
ATOM 1404 C CA . GLU A 1 173 ? 22.547 17.875 8.773 1 74.38 173 GLU A CA 1
ATOM 1405 C C . GLU A 1 173 ? 21.406 17.469 9.711 1 74.38 173 GLU A C 1
ATOM 1407 O O . GLU A 1 173 ? 20.312 18.031 9.648 1 74.38 173 GLU A O 1
ATOM 1412 N N . THR A 1 174 ? 21.859 16.375 10.453 1 68.19 174 THR A N 1
ATOM 1413 C CA . THR A 1 174 ? 20.875 15.719 11.312 1 68.19 174 THR A CA 1
ATOM 1414 C C . THR A 1 174 ? 20.516 16.609 12.492 1 68.19 174 THR A C 1
ATOM 1416 O O . THR A 1 174 ? 21.359 17.359 13 1 68.19 174 THR A O 1
ATOM 1419 N N . SER A 1 175 ? 19.312 16.781 12.609 1 64.94 175 SER A N 1
ATOM 1420 C CA . SER A 1 175 ? 18.781 17.375 13.836 1 64.94 175 SER A CA 1
ATOM 1421 C C . SER A 1 175 ? 17.859 16.406 14.562 1 64.94 175 SER A C 1
ATOM 1423 O O . SER A 1 175 ? 16.812 16.016 14.031 1 64.94 175 SER A O 1
ATOM 1425 N N . ILE A 1 176 ? 18.406 15.828 15.766 1 60.38 176 ILE A N 1
ATOM 1426 C CA . ILE A 1 176 ? 17.688 14.789 16.484 1 60.38 176 ILE A CA 1
ATOM 1427 C C . ILE A 1 176 ? 16.922 15.406 17.656 1 60.38 176 ILE A C 1
ATOM 1429 O O . ILE A 1 176 ? 17.328 16.438 18.203 1 60.38 176 ILE A O 1
ATOM 1433 N N . TYR A 1 177 ? 15.734 14.969 17.859 1 55.53 177 TYR A N 1
ATOM 1434 C CA . TYR A 1 177 ? 14.977 15.328 19.062 1 55.53 177 TYR A CA 1
ATOM 1435 C C . TYR A 1 177 ? 15.781 15.031 20.328 1 55.53 177 TYR A C 1
ATOM 1437 O O . TYR A 1 177 ? 16.328 13.938 20.469 1 55.53 177 TYR A O 1
ATOM 1445 N N . PRO A 1 178 ? 16.406 16.156 21 1 49.81 178 PRO A N 1
ATOM 1446 C CA . PRO A 1 178 ? 17.234 15.984 22.203 1 49.81 178 PRO A CA 1
ATOM 1447 C C . PRO A 1 178 ? 16.453 15.398 23.375 1 49.81 178 PRO A C 1
ATOM 1449 O O . PRO A 1 178 ? 15.211 15.469 23.406 1 49.81 178 PRO A O 1
ATOM 1452 N N . PRO A 1 179 ? 16.828 14.742 24.375 1 49.28 179 PRO A N 1
ATOM 1453 C CA . PRO A 1 179 ? 17.016 15.695 25.469 1 49.28 179 PRO A CA 1
ATOM 1454 C C . PRO A 1 179 ? 17.953 16.844 25.109 1 49.28 179 PRO A C 1
ATOM 1456 O O 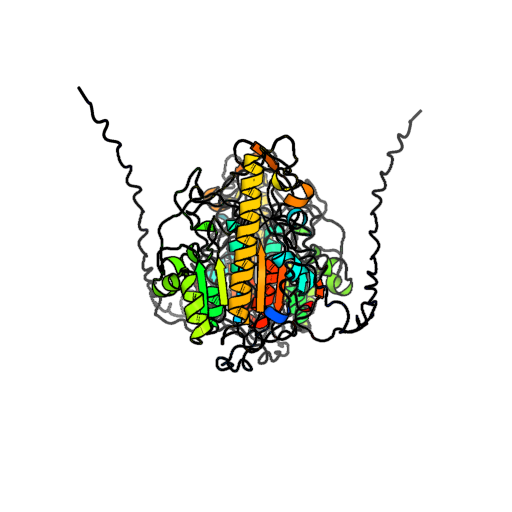. PRO A 1 179 ? 19 16.609 24.469 1 49.28 179 PRO A O 1
ATOM 1459 N N . ASN A 1 180 ? 17.484 18.141 25.109 1 49.31 180 ASN A N 1
ATOM 1460 C CA . ASN A 1 180 ? 18.141 19.438 25.141 1 49.31 180 ASN A CA 1
ATOM 1461 C C . ASN A 1 180 ? 18.734 19.812 23.797 1 49.31 180 ASN A C 1
ATOM 1463 O O . ASN A 1 180 ? 19.891 20.234 23.703 1 49.31 180 ASN A O 1
ATOM 1467 N N . SER A 1 181 ? 17.938 19.422 22.719 1 55.66 181 SER A N 1
ATOM 1468 C CA . SER A 1 181 ? 18.641 19.797 21.484 1 55.66 181 SER A CA 1
ATOM 1469 C C . SER A 1 181 ? 18.625 21.297 21.281 1 55.66 181 SER A C 1
ATOM 1471 O O . SER A 1 181 ? 17.672 21.984 21.641 1 55.66 181 SER A O 1
ATOM 1473 N N . SER A 1 182 ? 19.688 21.875 21.047 1 62.38 182 SER A N 1
ATOM 1474 C CA . SER A 1 182 ? 19.891 23.281 20.688 1 62.38 182 SER A CA 1
ATOM 1475 C C . SER A 1 182 ? 19.375 23.562 19.281 1 62.38 182 SER A C 1
ATOM 1477 O O . SER A 1 182 ? 19.688 24.609 18.703 1 62.38 182 SER A O 1
ATOM 1479 N N . PHE A 1 183 ? 18.375 22.641 18.875 1 74.5 183 PHE A N 1
ATOM 1480 C CA . PHE A 1 183 ? 17.844 22.891 17.531 1 74.5 183 PHE A CA 1
ATOM 1481 C C . PHE A 1 183 ? 16.391 23.312 17.609 1 74.5 183 PHE A C 1
ATOM 1483 O O . PHE A 1 183 ? 15.641 22.875 18.469 1 74.5 183 PHE A O 1
ATOM 1490 N N . LEU A 1 184 ? 16.031 24.234 16.703 1 84.81 184 LEU A N 1
ATOM 1491 C CA . LEU A 1 184 ? 14.641 24.641 16.547 1 84.81 184 LEU A CA 1
ATOM 1492 C C . LEU A 1 184 ? 13.945 23.812 15.477 1 84.81 184 LEU A C 1
ATOM 1494 O O . LEU A 1 184 ? 12.734 23.562 15.562 1 84.81 184 LEU A O 1
ATOM 1498 N N . TRP A 1 185 ? 14.742 23.328 14.617 1 85.56 185 TRP A N 1
ATOM 1499 C CA . TRP A 1 185 ? 14.211 22.531 13.523 1 85.56 185 TRP A CA 1
ATOM 1500 C C . TRP A 1 185 ? 14.5 21.047 13.758 1 85.56 185 TRP A C 1
ATOM 1502 O O . TRP A 1 185 ? 15.602 20.672 14.156 1 85.56 185 TRP A O 1
ATOM 1512 N N . PHE A 1 186 ? 13.414 20.156 13.555 1 87.44 186 PHE A N 1
ATOM 1513 C CA . PHE A 1 186 ? 13.586 18.719 13.695 1 87.44 186 PHE A CA 1
ATOM 1514 C C . PHE A 1 186 ? 13.445 18.031 12.344 1 87.44 186 PHE A C 1
ATOM 1516 O O . PHE A 1 186 ? 12.43 18.188 11.656 1 87.44 186 PHE A O 1
ATOM 1523 N N . GLN A 1 187 ? 14.391 17.234 12.008 1 90.31 187 GLN A N 1
ATOM 1524 C CA . GLN A 1 187 ? 14.438 16.547 10.719 1 90.31 187 GLN A CA 1
ATOM 1525 C C . GLN A 1 187 ? 13.234 15.617 10.547 1 90.31 187 GLN A C 1
ATOM 1527 O O . GLN A 1 187 ? 12.711 15.469 9.445 1 90.31 187 GLN A O 1
ATOM 1532 N N . ASP A 1 188 ? 12.82 14.93 11.633 1 91.19 188 ASP A N 1
ATOM 1533 C CA . ASP A 1 188 ? 11.781 13.906 11.547 1 91.19 188 ASP A CA 1
ATOM 1534 C C . ASP A 1 188 ? 10.414 14.523 11.258 1 91.19 188 ASP A C 1
ATOM 1536 O O . ASP A 1 188 ? 9.438 13.812 11.047 1 91.19 188 ASP A O 1
ATOM 1540 N N . HIS A 1 189 ? 10.352 15.875 11.133 1 93.88 189 HIS A N 1
ATOM 1541 C CA . HIS A 1 189 ? 9.125 16.562 10.734 1 93.88 189 HIS A CA 1
ATOM 1542 C C . HIS A 1 189 ? 9.156 16.906 9.25 1 93.88 189 HIS A C 1
ATOM 1544 O O . HIS A 1 189 ? 8.195 17.484 8.727 1 93.88 189 HIS A O 1
ATOM 1550 N N . CYS A 1 190 ? 10.234 16.625 8.602 1 95.31 190 CYS A N 1
ATOM 1551 C CA . CYS A 1 190 ? 10.406 16.906 7.184 1 95.31 190 CYS A CA 1
ATOM 1552 C C . CYS A 1 190 ? 10.523 15.609 6.383 1 95.31 190 CYS A C 1
ATOM 1554 O O . CYS A 1 190 ? 11.633 15.195 6.031 1 95.31 190 CYS A O 1
ATOM 1556 N N . PRO A 1 191 ? 9.422 15.047 6.012 1 97.31 191 PRO A N 1
ATOM 1557 C CA . PRO A 1 191 ? 9.445 13.695 5.445 1 97.31 191 PRO A CA 1
ATOM 1558 C C . PRO A 1 191 ? 10.297 13.602 4.184 1 97.31 191 PRO A C 1
ATOM 1560 O O . PRO A 1 191 ? 10.914 12.562 3.932 1 97.31 191 PRO A O 1
ATOM 1563 N N . PHE A 1 192 ? 10.523 14.633 3.432 1 98.19 192 PHE A N 1
ATOM 1564 C CA . PHE A 1 192 ? 11.164 14.578 2.123 1 98.19 192 PHE A CA 1
ATOM 1565 C C . PHE A 1 192 ? 12.664 14.359 2.264 1 98.19 192 PHE A C 1
ATOM 1567 O O . PHE A 1 192 ? 13.328 13.984 1.301 1 98.19 192 PHE A O 1
ATOM 1574 N N . LEU A 1 193 ? 13.195 14.555 3.441 1 96.44 193 LEU A N 1
ATOM 1575 C CA . LEU A 1 193 ? 14.609 14.328 3.705 1 96.44 193 LEU A CA 1
ATOM 1576 C C . LEU A 1 193 ? 14.898 12.844 3.908 1 96.44 193 LEU A C 1
ATOM 1578 O O . LEU A 1 193 ? 16.062 12.43 3.939 1 96.44 193 LEU A O 1
ATOM 1582 N N . PHE A 1 194 ? 13.852 12.062 4.008 1 97.12 194 PHE A N 1
ATOM 1583 C CA . PHE A 1 194 ? 14.031 10.648 4.324 1 97.12 194 PHE A CA 1
ATOM 1584 C C . PHE A 1 194 ? 13.93 9.797 3.066 1 97.12 194 PHE A C 1
ATOM 1586 O O . PHE A 1 194 ? 14.156 8.586 3.109 1 97.12 194 PHE A O 1
ATOM 1593 N N . TYR A 1 195 ? 13.617 10.375 1.98 1 97.94 195 TYR A N 1
ATOM 1594 C CA . TYR A 1 195 ? 13.609 9.695 0.689 1 97.94 195 TYR A CA 1
ATOM 1595 C C . TYR A 1 195 ? 14.953 9.844 -0.011 1 97.94 195 TYR A C 1
ATOM 1597 O O . TYR A 1 195 ? 15.344 10.945 -0.39 1 97.94 195 TYR A O 1
ATOM 1605 N N . PRO A 1 196 ? 15.672 8.773 -0.251 1 97.5 196 PRO A N 1
ATOM 1606 C CA . PRO A 1 196 ? 17.016 8.898 -0.812 1 97.5 196 PRO A CA 1
ATOM 1607 C C . PRO A 1 196 ? 17.016 9.523 -2.207 1 97.5 196 PRO A C 1
ATOM 1609 O O . PRO A 1 196 ? 17.969 10.219 -2.578 1 97.5 196 PRO A O 1
ATOM 1612 N N . GLN A 1 197 ? 15.969 9.312 -2.98 1 97.31 197 GLN A N 1
ATOM 1613 C CA . GLN A 1 197 ? 15.891 9.875 -4.324 1 97.31 197 GLN A CA 1
ATOM 1614 C C . GLN A 1 197 ? 15.734 11.398 -4.273 1 97.31 197 GLN A C 1
ATOM 1616 O O . GLN A 1 197 ? 15.906 12.078 -5.289 1 97.31 197 GLN A O 1
ATOM 1621 N N . ILE A 1 198 ? 15.359 11.93 -3.164 1 98.06 198 ILE A N 1
ATOM 1622 C CA . ILE A 1 198 ? 15.312 13.375 -2.969 1 98.06 198 ILE A CA 1
ATOM 1623 C C . ILE A 1 198 ? 16.578 13.836 -2.254 1 98.06 198 ILE A C 1
ATOM 1625 O O . ILE A 1 198 ? 17.25 14.766 -2.705 1 98.06 198 ILE A O 1
ATOM 1629 N N . PHE A 1 199 ? 16.922 13.148 -1.197 1 96.44 199 PHE A N 1
ATOM 1630 C CA . PHE A 1 199 ? 18.047 13.508 -0.335 1 96.44 199 PHE A CA 1
ATOM 1631 C C . PHE A 1 199 ? 19.344 13.523 -1.124 1 96.44 199 PHE A C 1
ATOM 1633 O O . PHE A 1 199 ? 20.219 14.352 -0.863 1 96.44 199 PHE A O 1
ATOM 1640 N N . SER A 1 200 ? 19.5 12.641 -2.121 1 95.75 200 SER A N 1
ATOM 1641 C CA . SER A 1 200 ? 20.75 12.469 -2.838 1 95.75 200 SER A CA 1
ATOM 1642 C C . SER A 1 200 ? 20.766 13.281 -4.129 1 95.75 200 SER A C 1
ATOM 1644 O O . SER A 1 200 ? 21.766 13.297 -4.848 1 95.75 200 SER A O 1
ATOM 1646 N N . GLN A 1 201 ? 19.719 13.945 -4.461 1 96.75 201 GLN A N 1
ATOM 1647 C CA . GLN A 1 201 ? 19.641 14.781 -5.652 1 96.75 201 GLN A CA 1
ATOM 1648 C C . GLN A 1 201 ? 19.562 16.25 -5.285 1 96.75 201 GLN A C 1
ATOM 1650 O O . GLN A 1 201 ? 18.531 16.734 -4.805 1 96.75 201 GLN A O 1
ATOM 1655 N N . SER A 1 202 ? 20.516 16.953 -5.602 1 95.44 202 SER A N 1
ATOM 1656 C CA . SER A 1 202 ? 20.688 18.328 -5.125 1 95.44 202 SER A CA 1
ATOM 1657 C C . SER A 1 202 ? 19.5 19.203 -5.539 1 95.44 202 SER A C 1
ATOM 1659 O O . SER A 1 202 ? 19.047 20.047 -4.758 1 95.44 202 SER A O 1
ATOM 1661 N N . ASP A 1 203 ? 19.062 19.047 -6.742 1 97.19 203 ASP A N 1
ATOM 1662 C CA . ASP A 1 203 ? 17.969 19.875 -7.238 1 97.19 203 ASP A CA 1
ATOM 1663 C C . ASP A 1 203 ? 16.688 19.594 -6.48 1 97.19 203 ASP A C 1
ATOM 1665 O O . ASP A 1 203 ? 15.93 20.516 -6.168 1 97.19 203 ASP A O 1
ATOM 1669 N N . ARG A 1 204 ? 16.406 18.344 -6.156 1 98.12 204 ARG A N 1
ATOM 1670 C CA . ARG A 1 204 ? 15.203 17.969 -5.406 1 98.12 204 ARG A CA 1
ATOM 1671 C C . ARG A 1 204 ? 15.352 18.328 -3.932 1 98.12 204 ARG A C 1
ATOM 1673 O O . ARG A 1 204 ? 14.398 18.812 -3.309 1 98.12 204 ARG A O 1
ATOM 1680 N N . LEU A 1 205 ? 16.516 18.125 -3.396 1 97.62 205 LEU A N 1
ATOM 1681 C CA . LEU A 1 205 ? 16.812 18.484 -2.01 1 97.62 205 LEU A CA 1
ATOM 1682 C C . LEU A 1 205 ? 16.609 19.969 -1.774 1 97.62 205 LEU A C 1
ATOM 1684 O O . LEU A 1 205 ? 16.172 20.375 -0.698 1 97.62 205 LEU A O 1
ATOM 1688 N N . ALA A 1 206 ? 16.859 20.766 -2.777 1 97.94 206 ALA A N 1
ATOM 1689 C CA . ALA A 1 206 ? 16.766 22.219 -2.688 1 97.94 206 ALA A CA 1
ATOM 1690 C C . ALA A 1 206 ? 15.305 22.656 -2.545 1 97.94 206 ALA A C 1
ATOM 1692 O O . ALA A 1 206 ? 15.031 23.828 -2.285 1 97.94 206 ALA A O 1
ATOM 1693 N N . ASN A 1 207 ? 14.383 21.719 -2.668 1 98.56 207 ASN A N 1
ATOM 1694 C CA . ASN A 1 207 ? 12.977 22.031 -2.479 1 98.56 207 ASN A CA 1
ATOM 1695 C C . ASN A 1 207 ? 12.586 22 -1.004 1 98.56 207 ASN A C 1
ATOM 1697 O O . ASN A 1 207 ? 11.461 22.344 -0.646 1 98.56 207 ASN A O 1
ATOM 1701 N N . VAL A 1 208 ? 13.469 21.531 -0.168 1 98.06 208 VAL A N 1
ATOM 1702 C CA . VAL A 1 208 ? 13.32 21.734 1.27 1 98.06 208 VAL A CA 1
ATOM 1703 C C . VAL A 1 208 ? 13.945 23.062 1.676 1 98.06 208 VAL A C 1
ATOM 1705 O O . VAL A 1 208 ? 15.172 23.203 1.688 1 98.06 208 VAL A O 1
ATOM 1708 N N . VAL A 1 209 ? 13.062 24.016 2.023 1 98.19 209 VAL A N 1
ATOM 1709 C CA . VAL A 1 209 ? 13.516 25.406 2.117 1 98.19 209 VAL A CA 1
ATOM 1710 C C . VAL A 1 209 ? 13.086 26 3.455 1 98.19 209 VAL A C 1
ATOM 1712 O O . VAL A 1 209 ? 12.18 25.484 4.109 1 98.19 209 VAL A O 1
ATOM 1715 N N . PRO A 1 210 ? 13.727 27.109 3.83 1 97.19 210 PRO A N 1
ATOM 1716 C CA . PRO A 1 210 ? 13.258 27.844 5.016 1 97.19 210 PRO A CA 1
ATOM 1717 C C . PRO A 1 210 ? 11.844 28.391 4.855 1 97.19 210 PRO A C 1
ATOM 1719 O O . PRO A 1 210 ? 11.461 28.797 3.76 1 97.19 210 PRO A O 1
ATOM 1722 N N . LEU A 1 211 ? 11.148 28.438 5.938 1 98.12 211 LEU A N 1
ATOM 1723 C CA . LEU A 1 211 ? 9.75 28.859 5.926 1 98.12 211 LEU A CA 1
ATOM 1724 C C . LEU A 1 211 ? 9.594 30.266 5.359 1 98.12 211 LEU A C 1
ATOM 1726 O O . LEU A 1 211 ? 8.602 30.562 4.691 1 98.12 211 LEU A O 1
ATOM 1730 N N . HIS A 1 212 ? 10.516 31.172 5.586 1 96.44 212 HIS A N 1
ATOM 1731 C CA . HIS A 1 212 ? 10.367 32.531 5.129 1 96.44 212 HIS A CA 1
ATOM 1732 C C . HIS A 1 212 ? 10.289 32.625 3.607 1 96.44 212 HIS A C 1
ATOM 1734 O O . HIS A 1 212 ? 9.781 33.594 3.051 1 96.44 212 HIS A O 1
ATOM 1740 N N . GLN A 1 213 ? 10.836 31.594 2.918 1 98.31 213 GLN A N 1
ATOM 1741 C CA . GLN A 1 213 ? 10.703 31.531 1.468 1 98.31 213 GLN A CA 1
ATOM 1742 C C . GLN A 1 213 ? 9.234 31.484 1.049 1 98.31 213 GLN A C 1
ATOM 1744 O O . GLN A 1 213 ? 8.883 31.922 -0.046 1 98.31 213 GLN A O 1
ATOM 1749 N N . LEU A 1 214 ? 8.367 30.891 1.875 1 98.81 214 LEU A N 1
ATOM 1750 C CA . LEU A 1 214 ? 6.945 30.828 1.549 1 98.81 214 LEU A CA 1
ATOM 1751 C C . LEU A 1 214 ? 6.355 32.219 1.375 1 98.81 214 LEU A C 1
ATOM 1753 O O . LEU A 1 214 ? 5.523 32.438 0.495 1 98.81 214 LEU A O 1
ATOM 1757 N N . GLU A 1 215 ? 6.762 33.188 2.215 1 97.44 215 GLU A N 1
ATOM 1758 C CA . GLU A 1 215 ? 6.285 34.562 2.053 1 97.44 215 GLU A CA 1
ATOM 1759 C C . GLU A 1 215 ? 6.605 35.094 0.661 1 97.44 215 GLU A C 1
ATOM 1761 O O . GLU A 1 215 ? 5.75 35.688 0.009 1 97.44 215 GLU A O 1
ATOM 1766 N N . ASN A 1 216 ? 7.82 34.844 0.266 1 97.62 216 ASN A N 1
ATOM 1767 C CA . ASN A 1 216 ? 8.258 35.281 -1.056 1 97.62 216 ASN A CA 1
ATOM 1768 C C . ASN A 1 216 ? 7.465 34.594 -2.162 1 97.62 216 ASN A C 1
ATOM 1770 O O . ASN A 1 216 ? 7.035 35.219 -3.121 1 97.62 216 ASN A O 1
ATOM 1774 N N . ASP A 1 217 ? 7.32 33.312 -2.055 1 98.69 217 ASP A N 1
ATOM 1775 C CA . ASP A 1 217 ? 6.625 32.531 -3.088 1 98.69 217 ASP A CA 1
ATOM 1776 C C . ASP A 1 217 ? 5.16 32.969 -3.188 1 98.69 217 ASP A C 1
ATOM 1778 O O . ASP A 1 217 ? 4.617 33.094 -4.289 1 98.69 217 ASP A O 1
ATOM 1782 N N . LEU A 1 218 ? 4.551 33.188 -2.039 1 98.19 218 LEU A N 1
ATOM 1783 C CA . LEU A 1 218 ? 3.16 33.656 -2.002 1 98.19 218 LEU A CA 1
ATOM 1784 C C . LEU A 1 218 ? 2.998 35 -2.697 1 98.19 218 LEU A C 1
ATOM 1786 O O . LEU A 1 218 ? 2.037 35.188 -3.439 1 98.19 218 LEU A O 1
ATOM 1790 N N . GLU A 1 219 ? 3.918 35.875 -2.52 1 96.19 219 GLU A N 1
ATOM 1791 C CA . GLU A 1 219 ? 3.812 37.25 -3.006 1 96.19 219 GLU A CA 1
ATOM 1792 C C . GLU A 1 219 ? 4.191 37.344 -4.48 1 96.19 219 GLU A C 1
ATOM 1794 O O . GLU A 1 219 ? 3.678 38.219 -5.207 1 96.19 219 GLU A O 1
ATOM 1799 N N . ASN A 1 220 ? 4.98 36.406 -4.988 1 96.94 220 ASN A N 1
ATOM 1800 C CA . ASN A 1 220 ? 5.559 36.562 -6.32 1 96.94 220 ASN A CA 1
ATOM 1801 C C . ASN A 1 220 ? 5.016 35.531 -7.293 1 96.94 220 ASN A C 1
ATOM 1803 O O . ASN A 1 220 ? 5.605 35.281 -8.344 1 96.94 220 ASN A O 1
ATOM 1807 N N . CYS A 1 221 ? 3.992 34.844 -6.941 1 97.12 221 CYS A N 1
ATOM 1808 C CA . CYS A 1 221 ? 3.297 33.906 -7.805 1 97.12 221 CYS A CA 1
ATOM 1809 C C . CYS A 1 221 ? 4.211 32.75 -8.188 1 97.12 221 CYS A C 1
ATOM 1811 O O . CYS A 1 221 ? 4.219 32.312 -9.344 1 97.12 221 CYS A O 1
ATOM 1813 N N . THR A 1 222 ? 5.062 32.344 -7.266 1 98 222 THR A N 1
ATOM 1814 C CA . THR A 1 222 ? 5.93 31.188 -7.473 1 98 222 THR A CA 1
ATOM 1815 C C . THR A 1 222 ? 5.59 30.078 -6.488 1 98 222 THR A C 1
ATOM 1817 O O . THR A 1 222 ? 6.402 29.172 -6.262 1 98 222 THR A O 1
ATOM 1820 N N . THR A 1 223 ? 4.398 30.219 -5.871 1 98.56 223 THR A N 1
ATOM 1821 C CA . THR A 1 223 ? 3.924 29.203 -4.949 1 98.56 223 THR A CA 1
ATOM 1822 C C . THR A 1 223 ? 3.814 27.844 -5.652 1 98.56 223 THR A C 1
ATOM 1824 O O . THR A 1 223 ? 3.287 27.766 -6.766 1 98.56 223 THR A O 1
ATOM 1827 N N . PRO A 1 224 ? 4.371 26.812 -5.078 1 98.88 224 PRO A N 1
ATOM 1828 C CA . PRO A 1 224 ? 4.266 25.484 -5.703 1 98.88 224 PRO A CA 1
ATOM 1829 C C . PRO A 1 224 ? 2.848 24.922 -5.66 1 98.88 224 PRO A C 1
ATOM 1831 O O . PRO A 1 224 ? 1.982 25.484 -4.973 1 98.88 224 PRO A O 1
ATOM 1834 N N . HIS A 1 225 ? 2.635 23.875 -6.445 1 98.75 225 HIS A N 1
ATOM 1835 C CA . HIS A 1 225 ? 1.355 23.172 -6.406 1 98.75 225 HIS A CA 1
ATOM 1836 C C . HIS A 1 225 ? 1.121 22.531 -5.043 1 98.75 225 HIS A C 1
ATOM 1838 O O . HIS A 1 225 ? 0.001 22.547 -4.527 1 98.75 225 HIS A O 1
ATOM 1844 N N . PHE A 1 226 ? 2.15 21.984 -4.48 1 98.88 226 PHE A N 1
ATOM 1845 C CA . PHE A 1 226 ? 2.09 21.281 -3.205 1 98.88 226 PHE A CA 1
ATOM 1846 C C . PHE A 1 226 ? 3.078 21.875 -2.209 1 98.88 226 PHE A C 1
ATOM 1848 O O . PHE A 1 226 ? 4.293 21.797 -2.412 1 98.88 226 PHE A O 1
ATOM 1855 N N . ALA A 1 227 ? 2.562 22.438 -1.135 1 98.94 227 ALA A N 1
ATOM 1856 C CA . ALA A 1 227 ? 3.371 23.047 -0.088 1 98.94 227 ALA A CA 1
ATOM 1857 C C . ALA A 1 227 ? 3.164 22.344 1.252 1 98.94 227 ALA A C 1
ATOM 1859 O O . ALA A 1 227 ? 2.049 22.312 1.775 1 98.94 227 ALA A O 1
ATOM 1860 N N . PHE A 1 228 ? 4.238 21.781 1.755 1 98.94 228 PHE A N 1
ATOM 1861 C CA . PHE A 1 228 ? 4.25 21.172 3.084 1 98.94 228 PHE A CA 1
ATOM 1862 C C . PHE A 1 228 ? 4.926 22.094 4.09 1 98.94 228 PHE A C 1
ATOM 1864 O O . PHE A 1 228 ? 6.109 22.422 3.951 1 98.94 228 PHE A O 1
ATOM 1871 N N . ILE A 1 229 ? 4.184 22.562 5.066 1 98.88 229 ILE A N 1
ATOM 1872 C CA . ILE A 1 229 ? 4.66 23.578 6.004 1 98.88 229 ILE A CA 1
ATOM 1873 C C . ILE A 1 229 ? 4.914 22.938 7.367 1 98.88 229 ILE A C 1
ATOM 1875 O O . ILE A 1 229 ? 4.004 22.375 7.977 1 98.88 229 ILE A O 1
ATOM 1879 N N . THR A 1 230 ? 6.148 23.094 7.855 1 97.31 230 THR A N 1
ATOM 1880 C CA . THR A 1 230 ? 6.605 22.469 9.094 1 97.31 230 THR A CA 1
ATOM 1881 C C . THR A 1 230 ? 7.031 23.516 10.109 1 97.31 230 THR A C 1
ATOM 1883 O O . THR A 1 230 ? 8.07 24.172 9.938 1 97.31 230 THR A O 1
ATOM 1886 N N . PRO A 1 231 ? 6.289 23.656 11.211 1 97.31 231 PRO A N 1
ATOM 1887 C CA . PRO A 1 231 ? 6.746 24.547 12.281 1 97.31 231 PRO A CA 1
ATOM 1888 C C . PRO A 1 231 ? 7.957 23.984 13.031 1 97.31 231 PRO A C 1
ATOM 1890 O O . PRO A 1 231 ? 8.219 22.781 12.984 1 97.31 231 PRO A O 1
ATOM 1893 N N . ASP A 1 232 ? 8.695 24.891 13.648 1 93.88 232 ASP A N 1
ATOM 1894 C CA . ASP A 1 232 ? 9.812 24.422 14.461 1 93.88 232 ASP A CA 1
ATOM 1895 C C . ASP A 1 232 ? 9.344 24.016 15.852 1 93.88 232 ASP A C 1
ATOM 1897 O O . ASP A 1 232 ? 8.148 24.062 16.156 1 93.88 232 ASP A O 1
ATOM 1901 N N . ALA A 1 233 ? 10.234 23.641 16.734 1 89.25 233 ALA A N 1
ATOM 1902 C CA . ALA A 1 233 ? 9.938 23.016 18.016 1 89.25 233 ALA A CA 1
ATOM 1903 C C . ALA A 1 233 ? 9.227 23.984 18.953 1 89.25 233 ALA A C 1
ATOM 1905 O O . ALA A 1 233 ? 8.523 23.562 19.875 1 89.25 233 ALA A O 1
ATOM 1906 N N . CYS A 1 234 ? 9.352 25.297 18.75 1 91.5 234 CYS A N 1
ATOM 1907 C CA . CYS A 1 234 ? 8.703 26.281 19.609 1 91.5 234 CYS A CA 1
ATOM 1908 C C . CYS A 1 234 ? 7.285 26.578 19.141 1 91.5 234 CYS A C 1
ATOM 1910 O O . CYS A 1 234 ? 6.5 27.172 19.875 1 91.5 234 CYS A O 1
ATOM 1912 N N . HIS A 1 235 ? 6.984 26.078 17.938 1 95.31 235 HIS A N 1
ATOM 1913 C CA . HIS A 1 235 ? 5.719 26.484 17.328 1 95.31 235 HIS A CA 1
ATOM 1914 C C . HIS A 1 235 ? 4.879 25.281 16.938 1 95.31 235 HIS A C 1
ATOM 1916 O O . HIS A 1 235 ? 3.766 25.422 16.438 1 95.31 235 HIS A O 1
ATOM 1922 N N . ASP A 1 236 ? 5.379 24.047 17.203 1 94.38 236 ASP A N 1
ATOM 1923 C CA . ASP A 1 236 ? 4.715 22.844 16.719 1 94.38 236 ASP A CA 1
ATOM 1924 C C . ASP A 1 236 ? 3.748 22.281 17.766 1 94.38 236 ASP A C 1
ATOM 1926 O O . ASP A 1 236 ? 3.123 21.25 17.562 1 94.38 236 ASP A O 1
ATOM 1930 N N . MET A 1 237 ? 3.695 22.922 18.906 1 91.19 237 MET A N 1
ATOM 1931 C CA . MET A 1 237 ? 2.797 22.625 20.031 1 91.19 237 MET A CA 1
ATOM 1932 C C . MET A 1 237 ? 3.299 21.438 20.844 1 91.19 237 MET A C 1
ATOM 1934 O O . MET A 1 237 ? 2.779 21.156 21.922 1 91.19 237 MET A O 1
ATOM 1938 N N . HIS A 1 238 ? 4.289 20.672 20.406 1 86.44 238 HIS A N 1
ATOM 1939 C CA . HIS A 1 238 ? 4.855 19.547 21.109 1 86.44 238 HIS A CA 1
ATOM 1940 C C . HIS A 1 238 ? 6.137 19.922 21.844 1 86.44 238 HIS A C 1
ATOM 1942 O O . HIS A 1 238 ? 6.414 19.422 22.938 1 86.44 238 HIS A O 1
ATOM 1948 N N . GLY A 1 239 ? 6.895 20.766 21.266 1 83.25 239 GLY A N 1
ATOM 1949 C CA . GLY A 1 239 ? 8.109 21.25 21.891 1 83.25 239 GLY A CA 1
ATOM 1950 C C . GLY A 1 239 ? 9.281 20.297 21.75 1 83.25 239 GLY A C 1
ATOM 1951 O O . GLY A 1 239 ? 9.453 19.656 20.703 1 83.25 239 GLY A O 1
ATOM 1952 N N . GLY A 1 240 ? 10.203 20.406 22.734 1 76.94 240 GLY A N 1
ATOM 1953 C CA . GLY A 1 240 ? 11.367 19.531 22.75 1 76.94 240 GLY A CA 1
ATOM 1954 C C . GLY A 1 240 ? 12.68 20.266 22.594 1 76.94 240 GLY A C 1
ATOM 1955 O O . GLY A 1 240 ? 13.75 19.656 22.656 1 76.94 240 GLY A O 1
ATOM 1956 N N . SER A 1 241 ? 12.539 21.547 22.328 1 78.44 241 SER A N 1
ATOM 1957 C CA . SER A 1 241 ? 13.742 22.375 22.203 1 78.44 241 SER A CA 1
ATOM 1958 C C . SER A 1 241 ? 14 23.156 23.484 1 78.44 241 SER A C 1
ATOM 1960 O O . SER A 1 241 ? 13.062 23.625 24.141 1 78.44 241 SER A O 1
ATOM 1962 N N . ASP A 1 242 ? 15.219 23.375 23.844 1 78.94 242 ASP A N 1
ATOM 1963 C CA . ASP A 1 242 ? 15.594 24.172 25 1 78.94 242 ASP A CA 1
ATOM 1964 C C . ASP A 1 242 ? 15.633 25.656 24.656 1 78.94 242 ASP A C 1
ATOM 1966 O O . ASP A 1 242 ? 15.844 26.5 25.531 1 78.94 242 ASP A O 1
ATOM 1970 N N . LEU A 1 243 ? 15.359 25.984 23.484 1 83.25 243 LEU A N 1
ATOM 1971 C CA . LEU A 1 243 ? 15.453 27.359 23.031 1 83.25 243 LEU A CA 1
ATOM 1972 C C . LEU A 1 243 ? 14.117 28.078 23.219 1 83.25 243 LEU A C 1
ATOM 1974 O O . LEU A 1 243 ? 14 29.281 22.922 1 83.25 243 LEU A O 1
ATOM 1978 N N . CYS A 1 244 ? 13.148 27.406 23.734 1 83.56 244 CYS A N 1
ATOM 1979 C CA . CYS A 1 244 ? 11.875 27.969 24.156 1 83.56 244 CYS A CA 1
ATOM 1980 C C . CYS A 1 244 ? 11.297 27.188 25.328 1 83.56 244 CYS A C 1
ATOM 1982 O O . CYS A 1 244 ? 11.773 26.094 25.641 1 83.56 244 CYS A O 1
ATOM 1984 N N . PRO A 1 245 ? 10.398 27.875 26.078 1 80.69 245 PRO A N 1
ATOM 1985 C CA . PRO A 1 245 ? 9.789 27.125 27.172 1 80.69 245 PRO A CA 1
ATOM 1986 C C . PRO A 1 245 ? 9.117 25.828 26.703 1 80.69 245 PRO A C 1
ATOM 1988 O O . PRO A 1 245 ? 8.156 25.875 25.938 1 80.69 245 PRO A O 1
ATOM 1991 N N . SER A 1 246 ? 9.805 24.797 27 1 77.75 246 SER A N 1
ATOM 1992 C CA . SER A 1 2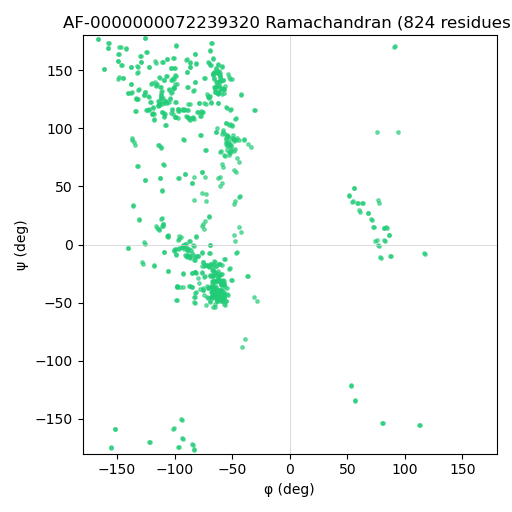46 ? 9.273 23.5 26.594 1 77.75 246 SER A CA 1
ATOM 1993 C C . SER A 1 246 ? 9.32 22.5 27.734 1 77.75 246 SER A C 1
ATOM 1995 O O . SER A 1 246 ? 10.039 22.703 28.719 1 77.75 246 SER A O 1
ATOM 1997 N N . VAL A 1 247 ? 8.305 21.641 27.656 1 69.5 247 VAL A N 1
ATOM 1998 C CA . VAL A 1 247 ? 8.281 20.531 28.609 1 69.5 247 VAL A CA 1
ATOM 1999 C C . VAL A 1 247 ? 8.516 19.219 27.859 1 69.5 247 VAL A C 1
ATOM 2001 O O . VAL A 1 247 ? 8.094 19.062 26.719 1 69.5 247 VAL A O 1
ATOM 2004 N N . HIS A 1 248 ? 9.352 18.5 28.5 1 63.78 248 HIS A N 1
ATOM 2005 C CA . HIS A 1 248 ? 9.445 17.141 27.984 1 63.78 248 HIS A CA 1
ATOM 2006 C C . HIS A 1 248 ? 8.352 16.25 28.562 1 63.78 248 HIS A C 1
ATOM 2008 O O . HIS A 1 248 ? 8.219 16.141 29.781 1 63.78 248 HIS A O 1
ATOM 2014 N N . LEU A 1 249 ? 7.473 15.945 27.656 1 62.91 249 LEU A N 1
ATOM 2015 C CA . LEU A 1 249 ? 6.375 15.078 28.078 1 62.91 249 LEU A CA 1
ATOM 2016 C C . LEU A 1 249 ? 6.746 13.609 27.906 1 62.91 249 LEU A C 1
ATOM 2018 O O . LEU A 1 249 ? 7.207 13.195 26.844 1 62.91 249 LEU A O 1
ATOM 2022 N N . TYR A 1 250 ? 6.672 12.984 29.078 1 59.47 250 TYR A N 1
ATOM 2023 C CA . TYR A 1 250 ? 7.031 11.57 29.078 1 59.47 250 TYR A CA 1
ATOM 2024 C C . TYR A 1 250 ? 5.789 10.695 29.125 1 59.47 250 TYR A C 1
ATOM 2026 O O . TYR A 1 250 ? 4.762 11.086 29.688 1 59.47 250 TYR A O 1
ATOM 2034 N N . PRO A 1 251 ? 5.75 9.562 28.422 1 58.62 251 PRO A N 1
ATOM 2035 C CA . PRO A 1 251 ? 4.59 8.672 28.344 1 58.62 251 PRO A CA 1
ATOM 2036 C C . PRO A 1 251 ? 4.016 8.312 29.703 1 58.62 251 PRO A C 1
ATOM 2038 O O . PRO A 1 251 ? 2.822 8.023 29.828 1 58.62 251 PRO A O 1
ATOM 2041 N N . ASN A 1 252 ? 4.824 8.25 30.75 1 54.38 252 ASN A N 1
ATOM 2042 C CA . ASN A 1 252 ? 4.332 7.836 32.062 1 54.38 252 ASN A CA 1
ATOM 2043 C C . ASN A 1 252 ? 3.652 8.992 32.781 1 54.38 252 ASN A C 1
ATOM 2045 O O . ASN A 1 252 ? 3.41 8.906 34 1 54.38 252 ASN A O 1
ATOM 2049 N N . GLU A 1 253 ? 3.535 9.977 32.125 1 58.84 253 GLU A N 1
ATOM 2050 C CA . GLU A 1 253 ? 2.816 11.094 32.719 1 58.84 253 GLU A CA 1
ATOM 2051 C C . GLU A 1 253 ? 1.464 11.305 32.062 1 58.84 253 GLU A C 1
ATOM 2053 O O . GLU A 1 253 ? 1.25 12.32 31.391 1 58.84 253 GLU A O 1
ATOM 2058 N N . PRO A 1 254 ? 0.616 10.273 32.344 1 55.16 254 PRO A N 1
ATOM 2059 C CA . PRO A 1 254 ? -0.679 10.383 31.656 1 55.16 254 PRO A CA 1
ATOM 2060 C C . PRO A 1 254 ? -1.444 11.641 32.031 1 55.16 254 PRO A C 1
ATOM 2062 O O . PRO A 1 254 ? -1.346 12.102 33.188 1 55.16 254 PRO A O 1
ATOM 2065 N N . ASN A 1 255 ? -2.145 12.227 31.172 1 55.72 255 ASN A N 1
ATOM 2066 C CA . ASN A 1 255 ? -3.123 13.297 31.328 1 55.72 255 ASN A CA 1
ATOM 2067 C C . ASN A 1 255 ? -2.449 14.641 31.594 1 55.72 255 ASN A C 1
ATOM 2069 O O . ASN A 1 255 ? -3.119 15.625 31.922 1 55.72 255 ASN A O 1
ATOM 2073 N N . LYS A 1 256 ? -1.07 14.562 31.562 1 59.19 256 LYS A N 1
ATOM 2074 C CA . LYS A 1 256 ? -0.383 15.82 31.844 1 59.19 256 LYS A CA 1
ATOM 2075 C C . LYS A 1 256 ? -0.821 16.922 30.875 1 59.19 256 LYS A C 1
ATOM 2077 O O . LYS A 1 256 ? -0.864 18.094 31.25 1 59.19 256 LYS A O 1
ATOM 2082 N N . LEU A 1 257 ? -1.131 16.531 29.75 1 58.28 257 LEU A N 1
ATOM 2083 C CA . LEU A 1 257 ? -1.533 17.531 28.781 1 58.28 257 LEU A CA 1
ATOM 2084 C C . LEU A 1 257 ? -2.969 17.984 29.016 1 58.28 257 LEU A C 1
ATOM 2086 O O . LEU A 1 257 ? -3.334 19.125 28.688 1 58.28 257 LEU A O 1
ATOM 2090 N N . LEU A 1 258 ? -3.797 17.062 29.484 1 56.56 258 LEU A N 1
ATOM 2091 C CA . LEU A 1 258 ? -5.219 17.359 29.594 1 56.56 258 LEU A CA 1
ATOM 2092 C C . LEU A 1 258 ? -5.5 18.266 30.781 1 56.56 258 LEU A C 1
ATOM 2094 O O . LEU A 1 258 ? -6.461 19.031 30.781 1 56.56 258 LEU A O 1
ATOM 2098 N N . ASP A 1 259 ? -4.742 18.016 31.891 1 57.5 259 ASP A N 1
ATOM 2099 C CA . ASP A 1 259 ? -5.102 18.781 33.094 1 57.5 259 ASP A CA 1
ATOM 2100 C C . ASP A 1 259 ? -3.863 19.344 33.781 1 57.5 259 ASP A C 1
ATOM 2102 O O . ASP A 1 259 ? -3.158 18.625 34.469 1 57.5 259 ASP A O 1
ATOM 2106 N N . CYS A 1 260 ? -3.494 20.516 33.25 1 58.41 260 CYS A N 1
ATOM 2107 C CA . CYS A 1 260 ? -2.473 21.156 34.062 1 58.41 260 CYS A CA 1
ATOM 2108 C C . CYS A 1 260 ? -2.844 21.109 35.531 1 58.41 260 CYS A C 1
ATOM 2110 O O . CYS A 1 260 ? -2.055 21.5 36.406 1 58.41 260 CYS A O 1
ATOM 2112 N N . LEU A 1 261 ? -4.004 20.641 35.656 1 50.84 261 LEU A N 1
ATOM 2113 C CA . LEU A 1 261 ? -4.406 20.562 37.031 1 50.84 261 LEU A CA 1
ATOM 2114 C C . LEU A 1 261 ? -4.066 19.203 37.625 1 50.84 261 LEU A C 1
ATOM 2116 O O . LEU A 1 261 ? -4.367 18.938 38.812 1 50.84 261 LEU A O 1
ATOM 2120 N N . ASP A 1 262 ? -3.58 18.453 36.719 1 54.38 262 ASP A N 1
ATOM 2121 C CA . ASP A 1 262 ? -3.191 17.172 37.312 1 54.38 262 ASP A CA 1
ATOM 2122 C C . ASP A 1 262 ? -2.066 17.344 38.312 1 54.38 262 ASP A C 1
ATOM 2124 O O . ASP A 1 262 ? -1.185 18.188 38.125 1 54.38 262 ASP A O 1
ATOM 2128 N N . ALA A 1 263 ? -2.242 16.734 39.375 1 53.84 263 ALA A N 1
ATOM 2129 C CA . ALA A 1 263 ? -1.365 16.844 40.531 1 53.84 263 ALA A CA 1
ATOM 2130 C C . ALA A 1 263 ? 0.089 16.578 40.156 1 53.84 263 ALA A C 1
ATOM 2132 O O . ALA A 1 263 ? 1.009 17.047 40.844 1 53.84 263 ALA A O 1
ATOM 2133 N N . ASN A 1 264 ? 0.286 15.883 39.031 1 60.28 264 ASN A N 1
ATOM 2134 C CA . ASN A 1 264 ? 1.663 15.539 38.688 1 60.28 264 ASN A CA 1
ATOM 2135 C C . ASN A 1 264 ? 2.281 16.547 37.75 1 60.28 264 ASN A C 1
ATOM 2137 O O . ASN A 1 264 ? 3.426 16.391 37.312 1 60.28 264 ASN A O 1
ATOM 2141 N N . VAL A 1 265 ? 1.483 17.578 37.562 1 64.94 265 VAL A N 1
ATOM 2142 C CA . VAL A 1 265 ? 2.02 18.625 36.719 1 64.94 265 VAL A CA 1
ATOM 2143 C C . VAL A 1 265 ? 2.314 19.875 37.531 1 64.94 265 VAL A C 1
ATOM 2145 O O . VAL A 1 265 ? 1.431 20.406 38.188 1 64.94 265 VAL A O 1
ATOM 2148 N N . THR A 1 266 ? 3.625 20.25 37.469 1 73.56 266 THR A N 1
ATOM 2149 C CA . THR A 1 266 ? 3.988 21.484 38.188 1 73.56 266 THR A CA 1
ATOM 2150 C C . THR A 1 266 ? 3.387 22.703 37.5 1 73.56 266 THR A C 1
ATOM 2152 O O . THR A 1 266 ? 3.039 22.641 36.312 1 73.56 266 THR A O 1
ATOM 2155 N N . LEU A 1 267 ? 3.217 23.672 38.281 1 75 267 LEU A N 1
ATOM 2156 C CA . LEU A 1 267 ? 2.75 24.938 37.719 1 75 267 LEU A CA 1
ATOM 2157 C C . LEU A 1 267 ? 3.664 25.406 36.594 1 75 267 LEU A C 1
ATOM 2159 O O . LEU A 1 267 ? 3.195 25.953 35.594 1 75 267 LEU A O 1
ATOM 2163 N N . GLU A 1 268 ? 4.934 25.172 36.781 1 78.94 268 GLU A N 1
ATOM 2164 C CA . GLU A 1 268 ? 5.91 25.578 35.781 1 78.94 268 GLU A CA 1
ATOM 2165 C C . GLU A 1 268 ? 5.703 24.797 34.469 1 78.94 268 GLU A C 1
ATOM 2167 O O . GLU A 1 268 ? 5.73 25.375 33.375 1 78.94 268 GLU A O 1
ATOM 2172 N N . ASP A 1 269 ? 5.418 23.547 34.594 1 78.38 269 ASP A N 1
ATOM 2173 C CA . ASP A 1 269 ? 5.168 22.719 33.438 1 78.38 269 ASP A CA 1
ATOM 2174 C C . ASP A 1 269 ? 3.885 23.156 32.719 1 78.38 269 ASP A C 1
ATOM 2176 O O . ASP A 1 269 ? 3.84 23.203 31.484 1 78.38 269 ASP A O 1
ATOM 2180 N N . CYS A 1 270 ? 3.006 23.453 33.5 1 80.25 270 CYS A N 1
ATOM 2181 C CA . CYS A 1 270 ? 1.735 23.906 32.938 1 80.25 270 CYS A CA 1
ATOM 2182 C C . CYS A 1 270 ? 1.917 25.188 32.156 1 80.25 270 CYS A C 1
ATOM 2184 O O . CYS A 1 270 ? 1.325 25.344 31.078 1 80.25 270 CYS A O 1
ATOM 2186 N N . GLN A 1 271 ? 2.676 26.047 32.688 1 83.94 271 GLN A N 1
ATOM 2187 C CA . GLN A 1 271 ? 2.926 27.312 31.984 1 83.94 271 GLN A CA 1
ATOM 2188 C C . GLN A 1 271 ? 3.662 27.078 30.672 1 83.94 271 GLN A C 1
ATOM 2190 O O . GLN A 1 271 ? 3.359 27.734 29.672 1 83.94 271 GLN A O 1
ATOM 2195 N N . LYS A 1 272 ? 4.547 26.188 30.688 1 84.81 272 LYS A N 1
ATOM 2196 C CA . LYS A 1 272 ? 5.305 25.875 29.484 1 84.81 272 LYS A CA 1
ATOM 2197 C C . LYS A 1 272 ? 4.418 25.219 28.422 1 84.81 272 LYS A C 1
ATOM 2199 O O . LYS A 1 272 ? 4.531 25.531 27.234 1 84.81 272 LYS A O 1
ATOM 2204 N N . ILE A 1 273 ? 3.557 24.328 28.844 1 84.44 273 ILE A N 1
ATOM 2205 C CA . ILE A 1 273 ? 2.621 23.672 27.953 1 84.44 273 ILE A CA 1
ATOM 2206 C C . ILE A 1 273 ? 1.69 24.703 27.312 1 84.44 273 ILE A C 1
ATOM 2208 O O . ILE A 1 273 ? 1.498 24.703 26.094 1 84.44 273 ILE A O 1
ATOM 2212 N N . ARG A 1 274 ? 1.173 25.578 28.125 1 87.38 274 ARG A N 1
ATOM 2213 C CA . ARG A 1 274 ? 0.262 26.625 27.641 1 87.38 274 ARG A CA 1
ATOM 2214 C C . ARG A 1 274 ? 0.977 27.578 26.688 1 87.38 274 ARG A C 1
ATOM 2216 O O . ARG A 1 274 ? 0.38 28.062 25.719 1 87.38 274 ARG A O 1
ATOM 2223 N N . TYR A 1 275 ? 2.189 27.797 27.031 1 90.25 275 TYR A N 1
ATOM 2224 C CA . TYR A 1 275 ? 3.004 28.609 26.141 1 90.25 275 TYR A CA 1
ATOM 2225 C C . TYR A 1 275 ? 3.098 27.969 24.75 1 90.25 275 TYR A C 1
ATOM 2227 O O . TYR A 1 275 ? 2.916 28.656 23.734 1 90.25 275 TYR A O 1
ATOM 2235 N N . LEU A 1 276 ? 3.326 26.703 24.688 1 90.56 276 LEU A N 1
ATOM 2236 C CA . LEU A 1 276 ? 3.463 26 23.422 1 90.56 276 LEU A CA 1
ATOM 2237 C C . LEU A 1 276 ? 2.137 25.969 22.672 1 90.56 276 LEU A C 1
ATOM 2239 O O . LEU A 1 276 ? 2.109 26.109 21.453 1 90.56 276 LEU A O 1
ATOM 2243 N N . TRP A 1 277 ? 1.038 25.766 23.422 1 92.25 277 TRP A N 1
ATOM 2244 C CA . TRP A 1 277 ? -0.283 25.797 22.812 1 92.25 277 TRP A CA 1
ATOM 2245 C C . TRP A 1 277 ? -0.543 27.141 22.125 1 92.25 277 TRP A C 1
ATOM 2247 O O . TRP A 1 277 ? -0.938 27.188 20.969 1 92.25 277 TRP A O 1
ATOM 2257 N N . LYS A 1 278 ? -0.22 28.172 22.844 1 94.19 278 LYS A N 1
ATOM 2258 C CA . LYS A 1 278 ? -0.477 29.516 22.344 1 94.19 278 LYS A CA 1
ATOM 2259 C C . LYS A 1 278 ? 0.41 29.844 21.141 1 94.19 278 LYS A C 1
ATOM 2261 O O . LYS A 1 278 ? -0.057 30.406 20.156 1 94.19 278 LYS A O 1
ATOM 2266 N N . THR A 1 279 ? 1.68 29.484 21.266 1 95.31 279 THR A N 1
ATOM 2267 C CA . THR A 1 279 ? 2.611 29.812 20.188 1 95.31 279 THR A CA 1
ATOM 2268 C C . THR A 1 279 ? 2.287 29 18.938 1 95.31 279 THR A C 1
ATOM 2270 O O . THR A 1 279 ? 2.439 29.5 17.812 1 95.31 279 THR A O 1
ATOM 2273 N N . GLY A 1 280 ? 1.875 27.781 19.109 1 97 280 GLY A N 1
ATOM 2274 C CA . GLY A 1 280 ? 1.417 26.984 17.969 1 97 280 GLY A CA 1
ATOM 2275 C C . GLY A 1 280 ? 0.16 27.547 17.328 1 97 280 GLY A C 1
ATOM 2276 O O . GLY A 1 280 ? 0.051 27.594 16.094 1 97 280 GLY A O 1
ATOM 2277 N N . ASP A 1 281 ? -0.808 27.938 18.141 1 97.25 281 ASP A N 1
ATOM 2278 C CA . ASP A 1 281 ? -2.033 28.562 17.641 1 97.25 281 ASP A CA 1
ATOM 2279 C C . ASP A 1 281 ? -1.726 29.828 16.859 1 97.25 281 ASP A C 1
ATOM 2281 O O . ASP A 1 281 ? -2.311 30.078 15.797 1 97.25 281 ASP A O 1
ATOM 2285 N N . ASP A 1 282 ? -0.818 30.641 17.391 1 97.06 282 ASP A N 1
ATOM 2286 C CA . ASP A 1 282 ? -0.396 31.875 16.734 1 97.06 282 ASP A CA 1
ATOM 2287 C C . ASP A 1 282 ? 0.269 31.562 15.391 1 97.06 282 ASP A C 1
ATOM 2289 O O . ASP A 1 282 ? 0.093 32.312 14.422 1 97.06 282 ASP A O 1
ATOM 2293 N N . PHE A 1 283 ? 1.065 30.562 15.336 1 98.06 283 PHE A N 1
ATOM 2294 C CA . PHE A 1 283 ? 1.703 30.141 14.094 1 98.06 283 PHE A CA 1
ATOM 2295 C C . PHE A 1 283 ? 0.659 29.828 13.031 1 98.06 283 PHE A C 1
ATOM 2297 O O . PHE A 1 283 ? 0.766 30.297 11.891 1 98.06 283 PHE A O 1
ATOM 2304 N N . VAL A 1 284 ? -0.363 28.953 13.391 1 98.62 284 VAL A N 1
ATOM 2305 C CA . VAL A 1 284 ? -1.426 28.609 12.453 1 98.62 284 VAL A CA 1
ATOM 2306 C C . VAL A 1 284 ? -2.15 29.875 12 1 98.62 284 VAL A C 1
ATOM 2308 O O . VAL A 1 284 ? -2.41 30.047 10.805 1 98.62 284 VAL A O 1
ATOM 2311 N N . ARG A 1 285 ? -2.457 30.781 12.922 1 96.94 285 ARG A N 1
ATOM 2312 C CA . ARG A 1 285 ? -3.113 32.031 12.578 1 96.94 285 ARG A CA 1
ATOM 2313 C C . ARG A 1 285 ? -2.289 32.812 11.562 1 96.94 285 ARG A C 1
ATOM 2315 O O . ARG A 1 285 ? -2.82 33.312 10.555 1 96.94 285 ARG A O 1
ATOM 2322 N N . GLU A 1 286 ? -1.054 32.938 11.852 1 96.88 286 GLU A N 1
ATOM 2323 C CA . GLU A 1 286 ? -0.166 33.719 10.992 1 96.88 286 GLU A CA 1
ATOM 2324 C C . GLU A 1 286 ? -0.133 33.156 9.578 1 96.88 286 GLU A C 1
ATOM 2326 O O . GLU A 1 286 ? -0.365 33.875 8.609 1 96.88 286 GLU A O 1
ATOM 2331 N N . TRP A 1 287 ? 0.037 31.938 9.414 1 98.12 287 TRP A N 1
ATOM 2332 C CA . TRP A 1 287 ? 0.315 31.391 8.094 1 98.12 287 TRP A CA 1
ATOM 2333 C C . TRP A 1 287 ? -0.979 31.141 7.324 1 98.12 287 TRP A C 1
ATOM 2335 O O . TRP A 1 287 ? -1.022 31.281 6.102 1 98.12 287 TRP A O 1
ATOM 2345 N N . VAL A 1 288 ? -2.037 30.703 8.008 1 97.94 288 VAL A N 1
ATOM 2346 C CA . VAL A 1 288 ? -3.326 30.625 7.324 1 97.94 288 VAL A CA 1
ATOM 2347 C C . VAL A 1 288 ? -3.707 32 6.785 1 97.94 288 VAL A C 1
ATOM 2349 O O . VAL A 1 288 ? -4.113 32.125 5.629 1 97.94 288 VAL A O 1
ATOM 2352 N N . THR A 1 289 ? -3.539 33.062 7.613 1 95.19 289 THR A N 1
ATOM 2353 C CA . THR A 1 289 ? -3.873 34.406 7.207 1 95.19 289 THR A CA 1
ATOM 2354 C C . THR A 1 289 ? -3 34.844 6.035 1 95.19 289 THR A C 1
ATOM 2356 O O . THR A 1 289 ? -3.51 35.375 5.031 1 95.19 289 THR A O 1
ATOM 2359 N N . LYS A 1 290 ? -1.665 34.656 6.133 1 96.12 290 LYS A N 1
ATOM 2360 C CA . LYS A 1 290 ? -0.742 35.031 5.07 1 96.12 290 LYS A CA 1
ATOM 2361 C C . LYS A 1 290 ? -1.096 34.344 3.754 1 96.12 290 LYS A C 1
ATOM 2363 O O . LYS A 1 290 ? -1.057 34.969 2.693 1 96.12 290 LYS A O 1
ATOM 2368 N N . ILE A 1 291 ? -1.479 33.062 3.787 1 97.75 291 ILE A N 1
ATOM 2369 C CA . ILE A 1 291 ? -1.799 32.312 2.576 1 97.75 291 ILE A CA 1
ATOM 2370 C C . ILE A 1 291 ? -3.092 32.844 1.966 1 97.75 291 ILE A C 1
ATOM 2372 O O . ILE A 1 291 ? -3.131 33.188 0.782 1 97.75 291 ILE A O 1
ATOM 2376 N N . ILE A 1 292 ? -4.129 33 2.756 1 96 292 ILE A N 1
ATOM 2377 C CA . ILE A 1 292 ? -5.449 33.375 2.262 1 96 292 ILE A CA 1
ATOM 2378 C C . ILE A 1 292 ? -5.41 34.781 1.714 1 96 292 ILE A C 1
ATOM 2380 O O . ILE A 1 292 ? -6.082 35.094 0.725 1 96 292 ILE A O 1
ATOM 2384 N N . GLN A 1 293 ? -4.582 35.625 2.283 1 94.06 293 GLN A N 1
ATOM 2385 C CA . GLN A 1 293 ? -4.555 37.031 1.878 1 94.06 293 GLN A CA 1
ATOM 2386 C C . GLN A 1 293 ? -3.518 37.25 0.782 1 94.06 293 GLN A C 1
ATOM 2388 O O . GLN A 1 293 ? -3.379 38.375 0.283 1 94.06 293 GLN A O 1
ATOM 2393 N N . SER A 1 294 ? -2.828 36.25 0.381 1 96.06 294 SER A N 1
ATOM 2394 C CA . SER A 1 294 ? -1.761 36.406 -0.603 1 96.06 294 SER A CA 1
ATOM 2395 C C . SER A 1 294 ? -2.316 36.438 -2.023 1 96.06 294 SER A C 1
ATOM 2397 O O . SER A 1 294 ? -3.426 35.938 -2.264 1 96.06 294 SER A O 1
ATOM 2399 N N . PRO A 1 295 ? -1.466 36.906 -2.979 1 96.12 295 PRO A N 1
ATOM 2400 C CA . PRO A 1 295 ? -1.851 36.812 -4.391 1 96.12 295 PRO A CA 1
ATOM 2401 C C . PRO A 1 295 ? -1.972 35.375 -4.883 1 96.12 295 PRO A C 1
ATOM 2403 O O . PRO A 1 295 ? -2.58 35.125 -5.93 1 96.12 295 PRO A O 1
ATOM 2406 N N . SER A 1 296 ? -1.455 34.438 -4.156 1 97.31 296 SER A N 1
ATOM 2407 C CA . SER A 1 296 ? -1.393 33.031 -4.613 1 97.31 296 SER A CA 1
ATOM 2408 C C . SER A 1 296 ? -2.643 32.281 -4.207 1 97.31 296 SER A C 1
ATOM 2410 O O . SER A 1 296 ? -2.83 31.125 -4.613 1 97.31 296 SER A O 1
ATOM 2412 N N . TRP A 1 297 ? -3.471 32.844 -3.363 1 96.5 297 TRP A N 1
ATOM 2413 C CA . TRP A 1 297 ? -4.73 32.219 -3.01 1 96.5 297 TRP A CA 1
ATOM 2414 C C . TRP A 1 297 ? -5.73 32.312 -4.16 1 96.5 297 TRP A C 1
ATOM 2416 O O . TRP A 1 297 ? -6.629 33.156 -4.148 1 96.5 297 TRP A O 1
ATOM 2426 N N . ILE A 1 298 ? -5.598 31.391 -5.145 1 96.12 298 ILE A N 1
ATOM 2427 C CA . ILE A 1 298 ? -6.301 31.484 -6.418 1 96.12 298 ILE A CA 1
ATOM 2428 C C . ILE A 1 298 ? -7.012 30.172 -6.719 1 96.12 298 ILE A C 1
ATOM 2430 O O . ILE A 1 298 ? -6.676 29.141 -6.145 1 96.12 298 ILE A O 1
ATOM 2434 N N . GLY A 1 299 ? -8.031 30.203 -7.539 1 95.75 299 GLY A N 1
ATOM 2435 C CA . GLY A 1 299 ? -8.672 29.016 -8.062 1 95.75 299 GLY A CA 1
ATOM 2436 C C . GLY A 1 299 ? -9.18 28.078 -6.969 1 95.75 299 GLY A C 1
ATOM 2437 O O . GLY A 1 299 ? -9.836 28.531 -6.023 1 95.75 299 GLY A O 1
ATOM 2438 N N . ASN A 1 300 ? -8.859 26.781 -7.172 1 97.06 300 ASN A N 1
ATOM 2439 C CA . ASN A 1 300 ? -9.281 25.734 -6.246 1 97.06 300 ASN A CA 1
ATOM 2440 C C . ASN A 1 300 ? -8.18 25.391 -5.254 1 97.06 300 ASN A C 1
ATOM 2442 O O . ASN A 1 300 ? -7.801 24.219 -5.117 1 97.06 300 ASN A O 1
ATOM 2446 N N . SER A 1 301 ? -7.75 26.438 -4.531 1 97.94 301 SER A N 1
ATOM 2447 C CA . SER A 1 301 ? -6.691 26.234 -3.549 1 97.94 301 SER A CA 1
ATOM 2448 C C . SER A 1 301 ? -7.266 25.797 -2.205 1 97.94 301 SER A C 1
ATOM 2450 O O . SER A 1 301 ? -8.406 26.125 -1.878 1 97.94 301 SER A O 1
ATOM 2452 N N . VAL A 1 302 ? -6.426 25.047 -1.458 1 98.56 302 VAL A N 1
ATOM 2453 C CA . VAL A 1 302 ? -6.902 24.484 -0.196 1 98.56 302 VAL A CA 1
ATOM 2454 C C . VAL A 1 302 ? -5.766 24.469 0.825 1 98.56 302 VAL A C 1
ATOM 2456 O O . VAL A 1 302 ? -4.602 24.281 0.466 1 98.56 302 VAL A O 1
ATOM 2459 N N . ILE A 1 303 ? -6.117 24.734 2.094 1 98.81 303 ILE A N 1
ATOM 2460 C CA . ILE A 1 303 ? -5.23 24.547 3.236 1 98.81 303 ILE A CA 1
ATOM 2461 C C . ILE A 1 303 ? -5.746 23.391 4.102 1 98.81 303 ILE A C 1
ATOM 2463 O O . ILE A 1 303 ? -6.926 23.359 4.453 1 98.81 303 ILE A O 1
ATOM 2467 N N . PHE A 1 304 ? -4.922 22.453 4.375 1 98.94 304 PHE A N 1
ATOM 2468 C CA . PHE A 1 304 ? -5.156 21.422 5.383 1 98.94 304 PHE A CA 1
ATOM 2469 C C . PHE A 1 304 ? -4.332 21.703 6.637 1 98.94 304 PHE A C 1
ATOM 2471 O O . PHE A 1 304 ? -3.115 21.891 6.555 1 98.94 304 PHE A O 1
ATOM 2478 N N . VAL A 1 305 ? -4.973 21.766 7.797 1 98.94 305 VAL A N 1
ATOM 2479 C CA . VAL A 1 305 ? -4.293 21.875 9.086 1 98.94 305 VAL A CA 1
ATOM 2480 C C . VAL A 1 305 ? -4.543 20.609 9.906 1 98.94 305 VAL A C 1
ATOM 2482 O O . VAL A 1 305 ? -5.695 20.219 10.117 1 98.94 305 VAL A O 1
ATOM 2485 N N . THR A 1 306 ? -3.516 19.984 10.305 1 98.81 306 THR A N 1
ATOM 2486 C CA . THR A 1 306 ? -3.678 18.781 11.117 1 98.81 306 THR A CA 1
ATOM 2487 C C . THR A 1 306 ? -2.436 18.531 11.969 1 98.81 306 THR A C 1
ATOM 2489 O O . THR A 1 306 ? -1.598 19.422 12.133 1 98.81 306 THR A O 1
ATOM 2492 N N . PHE A 1 307 ? -2.414 17.438 12.664 1 98.19 307 PHE A N 1
ATOM 2493 C CA . PHE A 1 307 ? -1.335 16.969 13.523 1 98.19 307 PHE A CA 1
ATOM 2494 C C . PHE A 1 307 ? -0.852 15.594 13.078 1 98.19 307 PHE A C 1
ATOM 2496 O O . PHE A 1 307 ? -1.607 14.828 12.469 1 98.19 307 PHE A O 1
ATOM 2503 N N . ASP A 1 308 ? 0.404 15.328 13.367 1 96.94 308 ASP A N 1
ATOM 2504 C CA . ASP A 1 308 ? 0.929 14.031 12.961 1 96.94 308 ASP A CA 1
ATOM 2505 C C . ASP A 1 308 ? 0.269 12.898 13.742 1 96.94 308 ASP A C 1
ATOM 2507 O O . ASP A 1 308 ? -0.162 11.898 13.156 1 96.94 308 ASP A O 1
ATOM 2511 N N . GLU A 1 309 ? 0.154 13.078 15.031 1 94.75 309 GLU A N 1
ATOM 2512 C CA . GLU A 1 309 ? -0.433 12.117 15.953 1 94.75 309 GLU A CA 1
ATOM 2513 C C . GLU A 1 309 ? -0.923 12.797 17.234 1 94.75 309 GLU A C 1
ATOM 2515 O O . GLU A 1 309 ? -0.731 14 17.406 1 94.75 309 GLU A O 1
ATOM 2520 N N . SER A 1 310 ? -1.595 11.953 18.031 1 91.06 310 SER A N 1
ATOM 2521 C CA . SER A 1 310 ? -1.91 12.469 19.359 1 91.06 310 SER A CA 1
ATOM 2522 C C . SER A 1 310 ? -0.744 12.266 20.312 1 91.06 310 SER A C 1
ATOM 2524 O O . SER A 1 310 ? 0.378 11.984 19.891 1 91.06 310 SER A O 1
ATOM 2526 N N . ASN A 1 311 ? -1.018 12.539 21.531 1 83.38 311 ASN A N 1
ATOM 2527 C CA . ASN A 1 311 ? 0.057 12.469 22.516 1 83.38 311 ASN A CA 1
ATOM 2528 C C . ASN A 1 311 ? -0.088 11.258 23.422 1 83.38 311 ASN A C 1
ATOM 2530 O O . ASN A 1 311 ? -1.202 10.883 23.797 1 83.38 311 ASN A O 1
ATOM 2534 N N . PHE A 1 312 ? 1.061 10.711 23.781 1 72.81 312 PHE A N 1
ATOM 2535 C CA . PHE A 1 312 ? 1.086 9.562 24.672 1 72.81 312 PHE A CA 1
ATOM 2536 C C . PHE A 1 312 ? 0.438 9.914 26.016 1 72.81 312 PHE A C 1
ATOM 2538 O O . PHE A 1 312 ? 0.038 9.023 26.766 1 72.81 312 PHE A O 1
ATOM 2545 N N . ASN A 1 313 ? 0.327 11.164 26.203 1 71.25 313 ASN A N 1
ATOM 2546 C CA . ASN A 1 313 ? -0.215 11.617 27.484 1 71.25 313 ASN A CA 1
ATOM 2547 C C . ASN A 1 313 ? -1.739 11.695 27.438 1 71.25 313 ASN A C 1
ATOM 2549 O O . ASN A 1 313 ? -2.371 12.008 28.453 1 71.25 313 ASN A O 1
ATOM 2553 N N . GLU A 1 314 ? -2.264 11.305 26.359 1 75.94 314 GLU A N 1
ATOM 2554 C CA . GLU A 1 314 ? -3.715 11.18 26.266 1 75.94 314 GLU A CA 1
ATOM 2555 C C . GLU A 1 314 ? -4.176 9.781 26.688 1 75.94 314 GLU A C 1
ATOM 2557 O O . GLU A 1 314 ? -3.359 8.867 26.828 1 75.94 314 GLU A O 1
ATOM 2562 N N . PRO A 1 315 ? -5.488 9.672 27.062 1 72.44 315 PRO A N 1
ATOM 2563 C CA . PRO A 1 315 ? -5.965 8.344 27.438 1 72.44 315 PRO A CA 1
ATOM 2564 C C . PRO A 1 315 ? -5.625 7.27 26.406 1 72.44 315 PRO A C 1
ATOM 2566 O O . PRO A 1 315 ? -5.652 7.535 25.203 1 72.44 315 PRO A O 1
ATOM 2569 N N . LEU A 1 316 ? -5.305 6.148 26.906 1 72.19 316 LEU A N 1
ATOM 2570 C CA . LEU A 1 316 ? -4.836 5.039 26.078 1 72.19 316 LEU A CA 1
ATOM 2571 C C . LEU A 1 316 ? -5.824 4.738 24.969 1 72.19 316 LEU A C 1
ATOM 2573 O O . LEU A 1 316 ? -5.422 4.465 23.828 1 72.19 316 LEU A O 1
ATOM 2577 N N . ASP A 1 317 ? -7.066 4.754 25.297 1 74.19 317 ASP A N 1
ATOM 2578 C CA . ASP A 1 317 ? -8.094 4.395 24.312 1 74.19 317 ASP A CA 1
ATOM 2579 C C . ASP A 1 317 ? -8.172 5.43 23.203 1 74.19 317 ASP A C 1
ATOM 2581 O O . ASP A 1 317 ? -8.719 5.152 22.125 1 74.19 317 ASP A O 1
ATOM 2585 N N . GLU A 1 318 ? -7.664 6.582 23.438 1 77.19 318 GLU A N 1
ATOM 2586 C CA . GLU A 1 318 ? -7.594 7.602 22.391 1 77.19 318 GLU A CA 1
ATOM 2587 C C . GLU A 1 318 ? -6.262 7.551 21.656 1 77.19 318 GLU A C 1
ATOM 2589 O O . GLU A 1 318 ? -6.219 7.711 20.438 1 77.19 318 GLU A O 1
ATOM 2594 N N . PHE A 1 319 ? -5.293 7.262 22.422 1 77.88 319 PHE A N 1
ATOM 2595 C CA . PHE A 1 319 ? -3.916 7.285 21.953 1 77.88 319 PHE A CA 1
ATOM 2596 C C . PHE A 1 319 ? -3.68 6.188 20.922 1 77.88 319 PHE A C 1
ATOM 2598 O O . PHE A 1 319 ? -2.936 6.383 19.953 1 77.88 319 PHE A O 1
ATOM 2605 N N . ILE A 1 320 ? -4.363 5.066 21.047 1 81.94 320 ILE A N 1
ATOM 2606 C CA . ILE A 1 320 ? -4.051 3.914 20.219 1 81.94 320 ILE A CA 1
ATOM 2607 C C . ILE A 1 320 ? -5.035 3.842 19.047 1 81.94 320 ILE A C 1
ATOM 2609 O O . ILE A 1 320 ? -4.859 3.043 18.125 1 81.94 320 ILE A O 1
ATOM 2613 N N . ARG A 1 321 ? -6.055 4.66 19.078 1 86.44 321 ARG A N 1
ATOM 2614 C CA . ARG A 1 321 ? -7.051 4.598 18 1 86.44 321 ARG A CA 1
ATOM 2615 C C . ARG A 1 321 ? -6.445 5.004 16.672 1 86.44 321 ARG A C 1
ATOM 2617 O O . ARG A 1 321 ? -5.473 5.758 16.625 1 86.44 321 ARG A O 1
ATOM 2624 N N . GLY A 1 322 ? -7.02 4.363 15.703 1 89.94 322 GLY A N 1
ATOM 2625 C CA . GLY A 1 322 ? -6.562 4.645 14.352 1 89.94 322 GLY A CA 1
ATOM 2626 C C . GLY A 1 322 ? -7.688 4.664 13.328 1 89.94 322 GLY A C 1
ATOM 2627 O O . GLY A 1 322 ? -8.836 4.383 13.664 1 89.94 322 GLY A O 1
ATOM 2628 N N . GLY A 1 323 ? -7.496 5.086 12.164 1 91.19 323 GLY A N 1
ATOM 2629 C CA . GLY A 1 323 ? -8.422 5.027 11.047 1 91.19 323 GLY A CA 1
ATOM 2630 C C . GLY A 1 323 ? -8.219 3.812 10.164 1 91.19 323 GLY A C 1
ATOM 2631 O O . GLY A 1 323 ? -7.902 2.727 10.656 1 91.19 323 GLY A O 1
ATOM 2632 N N . PRO A 1 324 ? -8.531 4.02 8.992 1 90.81 324 PRO A N 1
ATOM 2633 C CA . PRO A 1 324 ? -8.375 2.889 8.07 1 90.81 324 PRO A CA 1
ATOM 2634 C C . PRO A 1 324 ? -6.93 2.408 7.965 1 90.81 324 PRO A C 1
ATOM 2636 O O . PRO A 1 324 ? -6.004 3.223 7.984 1 90.81 324 PRO A O 1
ATOM 2639 N N . ASN A 1 325 ? -6.852 1.017 7.898 1 87.38 325 ASN A N 1
ATOM 2640 C CA . ASN A 1 325 ? -5.57 0.358 7.66 1 87.38 325 ASN A CA 1
ATOM 2641 C C . ASN A 1 325 ? -4.551 0.714 8.734 1 87.38 325 ASN A C 1
ATOM 2643 O O . ASN A 1 325 ? -3.381 0.958 8.43 1 87.38 325 ASN A O 1
ATOM 2647 N N . THR A 1 326 ? -5.098 0.852 9.922 1 80.06 326 THR A N 1
ATOM 2648 C CA . THR A 1 326 ? -4.262 1.105 11.094 1 80.06 326 THR A CA 1
ATOM 2649 C C . THR A 1 326 ? -3.293 -0.05 11.328 1 80.06 326 THR A C 1
ATOM 2651 O O . THR A 1 326 ? -3.627 -1.208 11.07 1 80.06 326 THR A O 1
ATOM 2654 N N . ASP A 1 327 ? -2.205 0.241 11.844 1 74.56 327 ASP A N 1
ATOM 2655 C CA . ASP A 1 327 ? -1.154 -0.729 12.141 1 74.56 327 ASP A CA 1
ATOM 2656 C C . ASP A 1 327 ? -1.618 -1.741 13.18 1 74.56 327 ASP A C 1
ATOM 2658 O O . ASP A 1 327 ? -2.531 -1.463 13.961 1 74.56 327 ASP A O 1
ATOM 2662 N N . TYR A 1 328 ? -1.026 -2.889 13.07 1 70.88 328 TYR A N 1
ATOM 2663 C CA . TYR A 1 328 ? -1.221 -3.928 14.078 1 70.88 328 TYR A CA 1
ATOM 2664 C C . TYR A 1 328 ? 0.112 -4.363 14.672 1 70.88 328 TYR A C 1
ATOM 2666 O O . TYR A 1 328 ? 1.05 -4.691 13.938 1 70.88 328 TYR A O 1
ATOM 2674 N N . ILE A 1 329 ? 0.219 -4.359 15.984 1 66.56 329 ILE A N 1
ATOM 2675 C CA . ILE A 1 329 ? 1.438 -4.773 16.672 1 66.56 329 ILE A CA 1
ATOM 2676 C C . ILE A 1 329 ? 1.203 -6.102 17.391 1 66.56 329 ILE A C 1
ATOM 2678 O O . ILE A 1 329 ? 0.23 -6.25 18.125 1 66.56 329 ILE A O 1
ATOM 2682 N N . TYR A 1 330 ? 2.035 -7.191 17.078 1 63.5 330 TYR A N 1
ATOM 2683 C CA . TYR A 1 330 ? 1.886 -8.531 17.641 1 63.5 330 TYR A CA 1
ATOM 2684 C C . TYR A 1 330 ? 2.547 -8.625 19 1 63.5 330 TYR A C 1
ATOM 2686 O O . TYR A 1 330 ? 3.027 -9.688 19.391 1 63.5 330 TYR A O 1
ATOM 2694 N N . GLY A 1 331 ? 2.461 -7.652 19.781 1 60.94 331 GLY A N 1
ATOM 2695 C CA . GLY A 1 331 ? 2.994 -7.688 21.141 1 60.94 331 GLY A CA 1
ATOM 2696 C C . GLY A 1 331 ? 4.398 -7.121 21.234 1 60.94 331 GLY A C 1
ATOM 2697 O O . GLY A 1 331 ? 5.348 -7.699 20.703 1 60.94 331 GLY A O 1
ATOM 2698 N N . SER A 1 332 ? 4.633 -6.102 21.531 1 60.56 332 SER A N 1
ATOM 2699 C CA . SER A 1 332 ? 5.93 -5.453 21.703 1 60.56 332 SER A CA 1
ATOM 2700 C C . SER A 1 332 ? 5.945 -4.59 22.953 1 60.56 332 SER A C 1
ATOM 2702 O O . SER A 1 332 ? 4.926 -4.012 23.328 1 60.56 332 SER A O 1
ATOM 2704 N N . ASN A 1 333 ? 7.055 -4.918 23.641 1 61.75 333 ASN A N 1
ATOM 2705 C CA . ASN A 1 333 ? 7.309 -3.975 24.719 1 61.75 333 ASN A CA 1
ATOM 2706 C C . ASN A 1 333 ? 7.914 -2.674 24.203 1 61.75 333 ASN A C 1
ATOM 2708 O O . ASN A 1 333 ? 8.93 -2.691 23.5 1 61.75 333 ASN A O 1
ATOM 2712 N N . PHE A 1 334 ? 7.152 -1.763 24.297 1 58.09 334 PHE A N 1
ATOM 2713 C CA . PHE A 1 334 ? 7.652 -0.448 23.906 1 58.09 334 PHE A CA 1
ATOM 2714 C C . PHE A 1 334 ? 8.133 0.327 25.125 1 58.09 334 PHE A C 1
ATOM 2716 O O . PHE A 1 334 ? 7.504 0.287 26.188 1 58.09 334 PHE A O 1
ATOM 2723 N N . THR A 1 335 ? 9.414 0.533 25.062 1 54.44 335 THR A N 1
ATOM 2724 C CA . THR A 1 335 ? 9.922 1.369 26.141 1 54.44 335 THR A CA 1
ATOM 2725 C C . THR A 1 335 ? 10.102 2.811 25.672 1 54.44 335 THR A C 1
ATOM 2727 O O . THR A 1 335 ? 10.758 3.062 24.656 1 54.44 335 THR A O 1
ATOM 2730 N N . PHE A 1 336 ? 9.375 3.545 26.109 1 48.66 336 PHE A N 1
ATOM 2731 C CA . PHE A 1 336 ? 9.516 4.973 25.844 1 48.66 336 PHE A CA 1
ATOM 2732 C C . PHE A 1 336 ? 9.695 5.746 27.141 1 48.66 336 PHE A C 1
ATOM 2734 O O . PHE A 1 336 ? 8.875 5.637 28.062 1 48.66 336 PHE A O 1
ATOM 2741 N N . ASP A 1 337 ? 10.789 6.438 27.172 1 44.28 337 ASP A N 1
ATOM 2742 C CA . ASP A 1 337 ? 11.188 7.273 28.297 1 44.28 337 ASP A CA 1
ATOM 2743 C C . ASP A 1 337 ? 11.141 6.496 29.609 1 44.28 337 ASP A C 1
ATOM 2745 O O . ASP A 1 337 ? 10.594 6.977 30.609 1 44.28 337 ASP A O 1
ATOM 2749 N N . GLY A 1 338 ? 11.586 5.359 29.562 1 47.56 338 GLY A N 1
ATOM 2750 C CA . GLY A 1 338 ? 11.727 4.543 30.75 1 47.56 338 GLY A CA 1
ATOM 2751 C C . GLY A 1 338 ? 10.469 3.766 31.094 1 47.56 338 GLY A C 1
ATOM 2752 O O . GLY A 1 338 ? 10.445 3.021 32.094 1 47.56 338 GLY A O 1
ATOM 2753 N N . HIS A 1 339 ? 9.422 4.098 30.406 1 50.25 339 HIS A N 1
ATOM 2754 C CA . HIS A 1 339 ? 8.18 3.359 30.609 1 50.25 339 HIS A CA 1
ATOM 2755 C C . HIS A 1 339 ? 7.988 2.299 29.531 1 50.25 339 HIS A C 1
ATOM 2757 O O . HIS A 1 339 ? 8.164 2.578 28.344 1 50.25 339 HIS A O 1
ATOM 2763 N N . SER A 1 340 ? 7.871 1.117 30.125 1 60.12 340 SER A N 1
ATOM 2764 C CA . SER A 1 340 ? 7.652 0.014 29.188 1 60.12 340 SER A CA 1
ATOM 2765 C C . SER A 1 340 ? 6.168 -0.325 29.078 1 60.12 340 SER A C 1
ATOM 2767 O O . SER A 1 340 ? 5.445 -0.329 30.078 1 60.12 340 SER A O 1
ATOM 2769 N N . PHE A 1 341 ? 5.629 -0.157 27.984 1 61.16 341 PHE A N 1
ATOM 2770 C CA . PHE A 1 341 ? 4.254 -0.584 27.75 1 61.16 341 PHE A CA 1
ATOM 2771 C C . PHE A 1 341 ? 4.199 -1.683 26.703 1 61.16 341 PHE A C 1
ATOM 2773 O O . PHE A 1 341 ? 5.023 -1.711 25.781 1 61.16 341 PHE A O 1
ATOM 2780 N N . PHE A 1 342 ? 3.338 -2.6 27.078 1 65.94 342 PHE A N 1
ATOM 2781 C CA . PHE A 1 342 ? 3.1 -3.691 26.141 1 65.94 342 PHE A CA 1
ATOM 2782 C C . PHE A 1 342 ? 1.911 -3.379 25.25 1 65.94 342 PHE A C 1
ATOM 2784 O O . PHE A 1 342 ? 0.833 -3.027 25.734 1 65.94 342 PHE A O 1
ATOM 2791 N N . ILE A 1 343 ? 2.188 -3.266 24.047 1 67.25 343 ILE A N 1
ATOM 2792 C CA . ILE A 1 343 ? 1.11 -3.02 23.109 1 67.25 343 ILE A CA 1
ATOM 2793 C C . ILE A 1 343 ? 0.91 -4.25 22.219 1 67.25 343 ILE A C 1
ATOM 2795 O O . ILE A 1 343 ? 1.88 -4.863 21.766 1 67.25 343 ILE A O 1
ATOM 2799 N N . GLN A 1 344 ? -0.352 -4.621 22.125 1 69.69 344 GLN A N 1
ATOM 2800 C CA . GLN A 1 344 ? -0.759 -5.668 21.188 1 69.69 344 GLN A CA 1
ATOM 2801 C C . GLN A 1 344 ? -2.09 -5.324 20.531 1 69.69 344 GLN A C 1
ATOM 2803 O O . GLN A 1 344 ? -3.008 -4.828 21.188 1 69.69 344 GLN A O 1
ATOM 2808 N N . GLY A 1 345 ? -2.043 -5.453 19.188 1 73.62 345 GLY A N 1
ATOM 2809 C CA . GLY A 1 345 ? -3.275 -5.176 18.469 1 73.62 345 GLY A CA 1
ATOM 2810 C C . GLY A 1 345 ? -3.195 -3.936 17.609 1 73.62 345 GLY A C 1
ATOM 2811 O O . GLY A 1 345 ? -2.119 -3.57 17.141 1 73.62 345 GLY A O 1
ATOM 2812 N N . LEU A 1 346 ? -4.34 -3.377 17.375 1 76.06 346 LEU A N 1
ATOM 2813 C CA . LEU A 1 346 ? -4.422 -2.166 16.562 1 76.06 346 LEU A CA 1
ATOM 2814 C C . LEU A 1 346 ? -3.68 -1.014 17.234 1 76.06 346 LEU A C 1
ATOM 2816 O O . LEU A 1 346 ? -3.814 -0.802 18.453 1 76.06 346 LEU A O 1
ATOM 2820 N N . TYR A 1 347 ? -2.871 -0.369 16.547 1 85.69 347 TYR A N 1
ATOM 2821 C CA . TYR A 1 347 ? -2.006 0.697 17.031 1 85.69 347 TYR A CA 1
ATOM 2822 C C . TYR A 1 347 ? -1.978 1.871 16.062 1 85.69 347 TYR A C 1
ATOM 2824 O O . TYR A 1 347 ? -1.125 1.929 15.172 1 85.69 347 TYR A O 1
ATOM 2832 N N . GLY A 1 348 ? -2.91 2.793 16.344 1 90.81 348 GLY A N 1
ATOM 2833 C CA . GLY A 1 348 ? -3.018 3.979 15.516 1 90.81 348 GLY A CA 1
ATOM 2834 C C . GLY A 1 348 ? -2.225 5.156 16.047 1 90.81 348 GLY A C 1
ATOM 2835 O O . GLY A 1 348 ? -1.275 4.977 16.812 1 90.81 348 GLY A O 1
ATOM 2836 N N . GLY A 1 349 ? -2.455 6.336 15.555 1 92.56 349 GLY A N 1
ATOM 2837 C CA . GLY A 1 349 ? -1.762 7.543 15.977 1 92.56 349 GLY A CA 1
ATOM 2838 C C . GLY A 1 349 ? -2.621 8.461 16.828 1 92.56 349 GLY A C 1
ATOM 2839 O O . GLY A 1 349 ? -2.238 9.602 17.094 1 92.56 349 GLY A O 1
ATOM 2840 N N . GLY A 1 350 ? -3.828 7.957 17.188 1 93.5 350 GLY A N 1
ATOM 2841 C CA . GLY A 1 350 ? -4.699 8.727 18.062 1 93.5 350 GLY A CA 1
ATOM 2842 C C . GLY A 1 350 ? -5.656 9.625 17.312 1 93.5 350 GLY A C 1
ATOM 2843 O O . GLY A 1 350 ? -5.527 9.797 16.094 1 93.5 350 GLY A O 1
ATOM 2844 N N . HIS A 1 351 ? -6.605 10.203 18.062 1 95.69 351 HIS A N 1
ATOM 2845 C CA . HIS A 1 351 ? -7.688 11.031 17.547 1 95.69 351 HIS A CA 1
ATOM 2846 C C . HIS A 1 351 ? -7.254 12.492 17.438 1 95.69 351 HIS A C 1
ATOM 2848 O O . HIS A 1 351 ? -7.113 13.18 18.453 1 95.69 351 HIS A O 1
ATOM 2854 N N . ILE A 1 352 ? -7.066 12.93 16.203 1 97.12 352 ILE A N 1
ATOM 2855 C CA . ILE A 1 352 ? -6.551 14.273 15.953 1 97.12 352 ILE A CA 1
ATOM 2856 C C . ILE A 1 352 ? -7.512 15.023 15.039 1 97.12 352 ILE A C 1
ATOM 2858 O O . ILE A 1 352 ? -8.391 14.422 14.414 1 97.12 352 ILE A O 1
ATOM 2862 N N . PRO A 1 353 ? -7.391 16.344 14.906 1 97.69 353 PRO A N 1
ATOM 2863 C CA . PRO A 1 353 ? -8.258 17.094 13.984 1 97.69 353 PRO A CA 1
ATOM 2864 C C . PRO A 1 353 ? -7.676 17.188 12.578 1 97.69 353 PRO A C 1
ATOM 2866 O O . PRO A 1 353 ? -6.457 17.125 12.398 1 97.69 353 PRO A O 1
ATOM 2869 N N . LEU A 1 354 ? -8.516 17.234 11.625 1 98.81 354 LEU A N 1
ATOM 2870 C CA . LEU A 1 354 ? -8.211 17.734 10.289 1 98.81 354 LEU A CA 1
ATOM 2871 C C . LEU A 1 354 ? -9.141 18.891 9.914 1 98.81 354 LEU A C 1
ATOM 2873 O O . LEU A 1 354 ? -10.359 18.719 9.891 1 98.81 354 LEU A O 1
ATOM 2877 N N . ILE A 1 355 ? -8.562 20.031 9.719 1 98.75 355 ILE A N 1
ATOM 2878 C CA . ILE A 1 355 ? -9.273 21.234 9.289 1 98.75 355 ILE A CA 1
ATOM 2879 C C . ILE A 1 355 ? -9.023 21.484 7.805 1 98.75 355 ILE A C 1
ATOM 2881 O O . ILE A 1 355 ? -7.887 21.406 7.34 1 98.75 355 ILE A O 1
ATOM 2885 N N . VAL A 1 356 ? -10.086 21.703 7.082 1 98.56 356 VAL A N 1
ATOM 2886 C CA . VAL A 1 356 ? -10.008 21.906 5.637 1 98.56 356 VAL A CA 1
ATOM 2887 C C . VAL A 1 356 ? -10.523 23.312 5.289 1 98.56 356 VAL A C 1
ATOM 2889 O O . VAL A 1 356 ? -11.711 23.594 5.445 1 98.56 356 VAL A O 1
ATOM 2892 N N . ILE A 1 357 ? -9.641 24.172 4.828 1 97.56 357 ILE A N 1
ATOM 2893 C CA . ILE A 1 357 ? -10 25.516 4.375 1 97.56 357 ILE A CA 1
ATOM 2894 C C . ILE A 1 357 ? -9.914 25.578 2.854 1 97.56 357 ILE A C 1
ATOM 2896 O O . ILE A 1 357 ? -8.82 25.672 2.291 1 97.56 357 ILE A O 1
ATOM 2900 N N . SER A 1 358 ? -11.031 25.531 2.24 1 96.25 358 SER A N 1
ATOM 2901 C CA . SER A 1 358 ? -11.117 25.562 0.784 1 96.25 358 SER A CA 1
ATOM 2902 C C . SER A 1 358 ? -11.492 26.953 0.275 1 96.25 358 SER A C 1
ATOM 2904 O O . SER A 1 358 ? -12.367 27.609 0.839 1 96.25 358 SER A O 1
ATOM 2906 N N . ARG A 1 359 ? -10.773 27.391 -0.744 1 94.25 359 ARG A N 1
ATOM 2907 C CA . ARG A 1 359 ? -11.117 28.672 -1.328 1 94.25 359 ARG A CA 1
ATOM 2908 C C . ARG A 1 359 ? -12.484 28.625 -2.004 1 94.25 359 ARG A C 1
ATOM 2910 O O . ARG A 1 359 ? -13.281 29.547 -1.869 1 94.25 359 ARG A O 1
ATOM 2917 N N . ASN A 1 360 ? -12.758 27.531 -2.727 1 92.88 360 ASN A N 1
ATOM 2918 C CA . ASN A 1 360 ? -13.984 27.406 -3.508 1 92.88 360 ASN A CA 1
ATOM 2919 C C . ASN A 1 360 ? -15.164 26.969 -2.641 1 92.88 360 ASN A C 1
ATOM 2921 O O . ASN A 1 360 ? -16.312 27.203 -2.984 1 92.88 360 ASN A O 1
ATOM 2925 N N . TYR A 1 361 ? -14.836 26.328 -1.526 1 90.81 361 TYR A N 1
ATOM 2926 C CA . TYR A 1 361 ? -15.859 25.812 -0.623 1 90.81 361 TYR A CA 1
ATOM 2927 C C . TYR A 1 361 ? -15.555 26.188 0.821 1 90.81 361 TYR A C 1
ATOM 2929 O O . TYR A 1 361 ? -15.32 25.312 1.661 1 90.81 361 TYR A O 1
ATOM 2937 N N . PRO A 1 362 ? -15.648 27.516 1.085 1 89.12 362 PRO A N 1
ATOM 2938 C CA . PRO A 1 362 ? -15.25 28.016 2.404 1 89.12 362 PRO A CA 1
ATOM 2939 C C . PRO A 1 362 ? -16.375 27.906 3.439 1 89.12 362 PRO A C 1
ATOM 2941 O O . PRO A 1 362 ? -16.656 28.875 4.152 1 89.12 362 PRO A O 1
ATOM 2944 N N . TYR A 1 363 ? -16.953 26.641 3.564 1 87.06 363 TYR A N 1
ATOM 2945 C CA . TYR A 1 363 ? -18.125 26.453 4.414 1 87.06 363 TYR A CA 1
ATOM 2946 C C . TYR A 1 363 ? -17.812 25.516 5.566 1 87.06 363 TYR A C 1
ATOM 2948 O O . TYR A 1 363 ? -16.828 24.766 5.523 1 87.06 363 TYR A O 1
ATOM 2956 N N . HIS A 1 364 ? -18.641 25.703 6.539 1 91.75 364 HIS A N 1
ATOM 2957 C CA . HIS A 1 364 ? -18.516 24.781 7.664 1 91.75 364 HIS A CA 1
ATOM 2958 C C . HIS A 1 364 ? -19.141 23.438 7.332 1 91.75 364 HIS A C 1
ATOM 2960 O O . HIS A 1 364 ? -20.328 23.344 7.043 1 91.75 364 HIS A O 1
ATOM 2966 N N . VAL A 1 365 ? -18.375 22.5 7.27 1 93.06 365 VAL A N 1
ATOM 2967 C CA . VAL A 1 365 ? -18.766 21.109 7.047 1 93.06 365 VAL A CA 1
ATOM 2968 C C . VAL A 1 365 ? -18.062 20.203 8.062 1 93.06 365 VAL A C 1
ATOM 2970 O O . VAL A 1 365 ? -16.859 20.297 8.25 1 93.06 365 VAL A O 1
ATOM 2973 N N . VAL A 1 366 ? -18.844 19.438 8.781 1 95.94 366 VAL A N 1
ATOM 2974 C CA . VAL A 1 366 ? -18.266 18.453 9.695 1 95.94 366 VAL A CA 1
ATOM 2975 C C . VAL A 1 366 ? -18.406 17.047 9.117 1 95.94 366 VAL A C 1
ATOM 2977 O O . VAL A 1 366 ? -19.516 16.625 8.789 1 95.94 366 VAL A O 1
ATOM 2980 N N . SER A 1 367 ? -17.344 16.391 8.961 1 96.44 367 SER A N 1
ATOM 2981 C CA . SER A 1 367 ? -17.359 15.008 8.5 1 96.44 367 SER A CA 1
ATOM 2982 C C . SER A 1 367 ? -17.172 14.039 9.656 1 96.44 367 SER A C 1
ATOM 2984 O O . SER A 1 367 ? -16.281 14.219 10.484 1 96.44 367 SER A O 1
ATOM 2986 N N . HIS A 1 368 ? -17.969 13 9.688 1 95.94 368 HIS A N 1
ATOM 2987 C CA . HIS A 1 368 ? -17.812 11.953 10.688 1 95.94 368 HIS A CA 1
ATOM 2988 C C . HIS A 1 368 ? -17.312 10.656 10.062 1 95.94 368 HIS A C 1
ATOM 2990 O O . HIS A 1 368 ? -17.391 9.594 10.68 1 95.94 368 HIS A O 1
ATOM 2996 N N . ARG A 1 369 ? -16.844 10.805 8.93 1 95.19 369 ARG A N 1
ATOM 2997 C CA . ARG A 1 369 ? -16.203 9.664 8.281 1 95.19 369 ARG A CA 1
ATOM 2998 C C . ARG A 1 369 ? -14.875 9.32 8.945 1 95.19 369 ARG A C 1
ATOM 3000 O O . ARG A 1 369 ? -14.016 10.188 9.094 1 95.19 369 ARG A O 1
ATOM 3007 N N . THR A 1 370 ? -14.734 8.031 9.344 1 96.5 370 THR A N 1
ATOM 3008 C CA . THR A 1 370 ? -13.445 7.609 9.883 1 96.5 370 THR A CA 1
ATOM 3009 C C . THR A 1 370 ? -12.344 7.754 8.836 1 96.5 370 THR A C 1
ATOM 3011 O O . THR A 1 370 ? -12.453 7.199 7.738 1 96.5 370 THR A O 1
ATOM 3014 N N . SER A 1 371 ? -11.352 8.516 9.133 1 97.94 371 SER A N 1
ATOM 3015 C CA . SER A 1 371 ? -10.297 8.859 8.18 1 97.94 371 SER A CA 1
ATOM 3016 C C . SER A 1 371 ? -8.961 9.062 8.883 1 97.94 371 SER A C 1
ATOM 3018 O O . SER A 1 371 ? -8.898 9.117 10.109 1 97.94 371 SER A O 1
ATOM 3020 N N . ASN A 1 372 ? -7.938 9.039 8.102 1 98.12 372 ASN A N 1
ATOM 3021 C CA . ASN A 1 372 ? -6.598 9.305 8.609 1 98.12 372 ASN A CA 1
ATOM 3022 C C . ASN A 1 372 ? -5.695 9.891 7.527 1 98.12 372 ASN A C 1
ATOM 3024 O O . ASN A 1 372 ? -6.18 10.453 6.547 1 98.12 372 ASN A O 1
ATOM 3028 N N . HIS A 1 373 ? -4.387 9.789 7.68 1 98.5 373 HIS A N 1
ATOM 3029 C CA . HIS A 1 373 ? -3.441 10.43 6.773 1 98.5 373 HIS A CA 1
ATOM 3030 C C . HIS A 1 373 ? -3.51 9.812 5.379 1 98.5 373 HIS A C 1
ATOM 3032 O O . HIS A 1 373 ? -3.211 10.477 4.387 1 98.5 373 HIS A O 1
ATOM 3038 N N . TYR A 1 374 ? -3.902 8.578 5.277 1 98.44 374 TYR A N 1
ATOM 3039 C CA . TYR A 1 374 ? -4.055 7.957 3.963 1 98.44 374 TYR A CA 1
ATOM 3040 C C . TYR A 1 374 ? -5.203 8.594 3.191 1 98.44 374 TYR A C 1
ATOM 3042 O O . TYR A 1 374 ? -5.117 8.773 1.973 1 98.44 374 TYR A O 1
ATOM 3050 N N . ASN A 1 375 ? -6.273 8.961 3.885 1 98.69 375 ASN A N 1
ATOM 3051 C CA . ASN A 1 375 ? -7.398 9.641 3.248 1 98.69 375 ASN A CA 1
ATOM 3052 C C . ASN A 1 375 ? -6.992 11.008 2.713 1 98.69 375 ASN A C 1
ATOM 3054 O O . ASN A 1 375 ? -7.422 11.414 1.63 1 98.69 375 ASN A O 1
ATOM 3058 N N . LEU A 1 376 ? -6.223 11.688 3.525 1 98.81 376 LEU A N 1
ATOM 3059 C CA . LEU A 1 376 ? -5.754 13 3.082 1 98.81 376 LEU A CA 1
ATOM 3060 C C . LEU A 1 376 ? -4.875 12.867 1.843 1 98.81 376 LEU A C 1
ATOM 3062 O O . LEU A 1 376 ? -5.07 13.594 0.862 1 98.81 376 LEU A O 1
ATOM 3066 N N . LEU A 1 377 ? -3.9 11.945 1.875 1 98.88 377 LEU A N 1
ATOM 3067 C CA . LEU A 1 377 ? -3.068 11.688 0.705 1 98.88 377 LEU A CA 1
ATOM 3068 C C . LEU A 1 377 ? -3.928 11.344 -0.51 1 98.88 377 LEU A C 1
ATOM 3070 O O . LEU A 1 377 ? -3.74 11.922 -1.586 1 98.88 377 LEU A O 1
ATOM 3074 N N . LYS A 1 378 ? -4.859 10.43 -0.299 1 98.75 378 LYS A N 1
ATOM 3075 C CA . LYS A 1 378 ? -5.723 9.992 -1.391 1 98.75 378 LYS A CA 1
ATOM 3076 C C . LYS A 1 378 ? -6.5 11.164 -1.979 1 98.75 378 LYS A C 1
ATOM 3078 O O . LYS A 1 378 ? -6.672 11.25 -3.197 1 98.75 378 LYS A O 1
ATOM 3083 N N . THR A 1 379 ? -7.008 12.039 -1.117 1 98.75 379 THR A N 1
ATOM 3084 C CA . THR A 1 379 ? -7.777 13.195 -1.56 1 98.75 379 THR A CA 1
ATOM 3085 C C . THR A 1 379 ? -6.926 14.102 -2.449 1 98.75 379 THR A C 1
ATOM 3087 O O . THR A 1 379 ? -7.383 14.547 -3.502 1 98.75 379 THR A O 1
ATOM 3090 N N . ILE A 1 380 ? -5.73 14.297 -2.062 1 98.88 380 ILE A N 1
ATOM 3091 C CA . ILE A 1 380 ? -4.809 15.125 -2.836 1 98.88 380 ILE A CA 1
ATOM 3092 C C . ILE A 1 380 ? -4.48 14.43 -4.16 1 98.88 380 ILE A C 1
ATOM 3094 O O . ILE A 1 380 ? -4.535 15.055 -5.223 1 98.88 380 ILE A O 1
ATOM 3098 N N . GLU A 1 381 ? -4.191 13.141 -4.121 1 98.75 381 GLU A N 1
ATOM 3099 C CA . GLU A 1 381 ? -3.893 12.375 -5.324 1 98.75 381 GLU A CA 1
ATOM 3100 C C . GLU A 1 381 ? -5.078 12.367 -6.285 1 98.75 381 GLU A C 1
ATOM 3102 O O . GLU A 1 381 ? -4.902 12.531 -7.496 1 98.75 381 GLU A O 1
ATOM 3107 N N . ALA A 1 382 ? -6.238 12.211 -5.742 1 98.31 382 ALA A N 1
ATOM 3108 C CA . ALA A 1 382 ? -7.453 12.164 -6.555 1 98.31 382 ALA A CA 1
ATOM 3109 C C . ALA A 1 382 ? -7.652 13.484 -7.305 1 98.31 382 ALA A C 1
ATOM 3111 O O . ALA A 1 382 ? -8.031 13.477 -8.477 1 98.31 382 ALA A O 1
ATOM 3112 N N . SER A 1 383 ? -7.391 14.555 -6.645 1 98.44 383 SER A N 1
ATOM 3113 C CA . SER A 1 383 ? -7.59 15.867 -7.25 1 98.44 383 SER A CA 1
ATOM 3114 C C . SER A 1 383 ? -6.707 16.047 -8.477 1 98.44 383 SER A C 1
ATOM 3116 O O . SER A 1 383 ? -7.102 16.719 -9.438 1 98.44 383 SER A O 1
ATOM 3118 N N . TRP A 1 384 ? -5.574 15.445 -8.484 1 98.25 384 TRP A N 1
ATOM 3119 C CA . TRP A 1 384 ? -4.637 15.641 -9.586 1 98.25 384 TRP A CA 1
ATOM 3120 C C . TRP A 1 384 ? -4.609 14.422 -10.5 1 98.25 384 TRP A C 1
ATOM 3122 O O . TRP A 1 384 ? -3.758 14.32 -11.383 1 98.25 384 TRP A O 1
ATOM 3132 N N . GLY A 1 385 ? -5.508 13.461 -10.25 1 96.5 385 GLY A N 1
ATOM 3133 C CA . GLY A 1 385 ? -5.621 12.289 -11.102 1 96.5 385 GLY A CA 1
ATOM 3134 C C . GLY A 1 385 ? -4.414 11.375 -11.008 1 96.5 385 GLY A C 1
ATOM 3135 O O . GLY A 1 385 ? -4.086 10.672 -11.969 1 96.5 385 GLY A O 1
ATOM 3136 N N . LEU A 1 386 ? -3.73 11.375 -9.93 1 96.75 386 LEU A N 1
ATOM 3137 C CA . LEU A 1 386 ? -2.543 10.547 -9.727 1 96.75 386 LEU A CA 1
ATOM 3138 C C . LEU A 1 386 ? -2.928 9.125 -9.336 1 96.75 386 LEU A C 1
ATOM 3140 O O . LEU A 1 386 ? -4.039 8.891 -8.859 1 96.75 386 LEU A O 1
ATOM 3144 N N . ASP A 1 387 ? -2.025 8.117 -9.586 1 95.25 387 ASP A N 1
ATOM 3145 C CA . ASP A 1 387 ? -2.188 6.805 -8.977 1 95.25 387 ASP A CA 1
ATOM 3146 C C . ASP A 1 387 ? -2.117 6.887 -7.453 1 95.25 387 ASP A C 1
ATOM 3148 O O . ASP A 1 387 ? -1.421 7.742 -6.906 1 95.25 387 ASP A O 1
ATOM 3152 N N . TYR A 1 388 ? -2.852 6.016 -6.812 1 98 388 TYR A N 1
ATOM 3153 C CA . TYR A 1 388 ? -2.861 6.051 -5.355 1 98 388 TYR A CA 1
ATOM 3154 C C . TYR A 1 388 ? -1.678 5.277 -4.781 1 98 388 TYR A C 1
ATOM 3156 O O . TYR A 1 388 ? -1.408 4.148 -5.199 1 98 388 TYR A O 1
ATOM 3164 N N . LEU A 1 389 ? -0.964 5.859 -3.846 1 98.38 389 LEU A N 1
ATOM 3165 C CA . LEU A 1 389 ? 0.208 5.246 -3.23 1 98.38 389 LEU A CA 1
ATOM 3166 C C . LEU A 1 389 ? -0.192 4.402 -2.025 1 98.38 389 LEU A C 1
ATOM 3168 O O . LEU A 1 389 ? -0.979 4.848 -1.185 1 98.38 389 LEU A O 1
ATOM 3172 N N . GLY A 1 390 ? 0.391 3.229 -1.963 1 97.19 390 GLY A N 1
ATOM 3173 C CA . GLY A 1 390 ? 0.256 2.4 -0.775 1 97.19 390 GLY A CA 1
ATOM 3174 C C . GLY A 1 390 ? -1.187 2.174 -0.367 1 97.19 390 GLY A C 1
ATOM 3175 O O . GLY A 1 390 ? -2.012 1.758 -1.186 1 97.19 390 GLY A O 1
ATOM 3176 N N . PHE A 1 391 ? -1.52 2.562 0.819 1 97 391 PHE A N 1
ATOM 3177 C CA . PHE A 1 391 ? -2.818 2.238 1.396 1 97 391 PHE A CA 1
ATOM 3178 C C . PHE A 1 391 ? -3.881 3.223 0.925 1 97 391 PHE A C 1
ATOM 3180 O O . PHE A 1 391 ? -5.078 2.963 1.06 1 97 391 PHE A O 1
ATOM 3187 N N . ALA A 1 392 ? -3.443 4.305 0.339 1 98.25 392 ALA A N 1
ATOM 3188 C CA . ALA A 1 392 ? -4.418 5.188 -0.302 1 98.25 392 ALA A CA 1
ATOM 3189 C C . ALA A 1 392 ? -5.152 4.465 -1.427 1 98.25 392 ALA A C 1
ATOM 3191 O O . ALA A 1 392 ? -6.223 4.902 -1.856 1 98.25 392 ALA A O 1
ATOM 3192 N N . SER A 1 393 ? -4.633 3.342 -1.893 1 98.06 393 SER A N 1
ATOM 3193 C CA . SER A 1 393 ? -5.211 2.609 -3.014 1 98.06 393 SER A CA 1
ATOM 3194 C C . SER A 1 393 ? -6.371 1.727 -2.561 1 98.06 393 SER A C 1
ATOM 3196 O O . SER A 1 393 ? -7.082 1.156 -3.387 1 98.06 393 SER A O 1
ATOM 3198 N N . ASP A 1 394 ? -6.574 1.557 -1.27 1 98.06 394 ASP A N 1
ATOM 3199 C CA . ASP A 1 394 ? -7.645 0.718 -0.737 1 98.06 394 ASP A CA 1
ATOM 3200 C C . ASP A 1 394 ? -8.992 1.433 -0.813 1 98.06 394 ASP A C 1
ATOM 3202 O O . ASP A 1 394 ? -9.398 2.109 0.135 1 98.06 394 ASP A O 1
ATOM 3206 N N . ASN A 1 395 ? -9.742 1.218 -1.834 1 96.62 395 ASN A N 1
ATOM 3207 C CA . ASN A 1 395 ? -10.984 1.928 -2.096 1 96.62 395 ASN A CA 1
ATOM 3208 C C . ASN A 1 395 ? -12.086 1.507 -1.123 1 96.62 395 ASN A C 1
ATOM 3210 O O . ASN A 1 395 ? -13.102 2.193 -0.992 1 96.62 395 ASN A O 1
ATOM 3214 N N . ILE A 1 396 ? -11.906 0.421 -0.508 1 96.31 396 ILE A N 1
ATOM 3215 C CA . ILE A 1 396 ? -12.938 -0.065 0.405 1 96.31 396 ILE A CA 1
ATOM 3216 C C . ILE A 1 396 ? -12.797 0.632 1.756 1 96.31 396 ILE A C 1
ATOM 3218 O O . ILE A 1 396 ? -13.789 1.094 2.326 1 96.31 396 ILE A O 1
ATOM 3222 N N . GLN A 1 397 ? -11.562 0.797 2.227 1 96.62 397 GLN A N 1
ATOM 3223 C CA . GLN A 1 397 ? -11.359 1.327 3.57 1 96.62 397 GLN A CA 1
ATOM 3224 C C . GLN A 1 397 ? -11.07 2.824 3.533 1 96.62 397 GLN A C 1
ATOM 3226 O O . GLN A 1 397 ? -11.422 3.553 4.465 1 96.62 397 GLN A O 1
ATOM 3231 N N . VAL A 1 398 ? -10.352 3.305 2.531 1 98 398 VAL A N 1
ATOM 3232 C CA . VAL A 1 398 ? -9.836 4.668 2.479 1 98 398 VAL A CA 1
ATOM 3233 C C . VAL A 1 398 ? -10.594 5.465 1.414 1 98 398 VAL A C 1
ATOM 3235 O O . VAL A 1 398 ? -10.406 5.234 0.216 1 98 398 VAL A O 1
ATOM 3238 N N . SER A 1 399 ? -11.383 6.383 1.806 1 96.88 399 SER A N 1
ATOM 3239 C CA . SER A 1 399 ? -12.18 7.188 0.884 1 96.88 399 SER A CA 1
ATOM 3240 C C . SER A 1 399 ? -11.57 8.578 0.706 1 96.88 399 SER A C 1
ATOM 3242 O O . SER A 1 399 ? -10.852 9.062 1.581 1 96.88 399 SER A O 1
ATOM 3244 N N . VAL A 1 400 ? -11.812 9.133 -0.415 1 97.69 400 VAL A N 1
ATOM 3245 C CA . VAL A 1 400 ? -11.523 10.555 -0.594 1 97.69 400 VAL A CA 1
ATOM 3246 C C . VAL A 1 400 ? -12.445 11.383 0.294 1 97.69 400 VAL A C 1
ATOM 3248 O O . VAL A 1 400 ? -13.594 11.008 0.537 1 97.69 400 VAL A O 1
ATOM 3251 N N . LEU A 1 401 ? -11.93 12.484 0.758 1 97.44 401 LEU A N 1
ATOM 3252 C CA . LEU A 1 401 ? -12.719 13.383 1.592 1 97.44 401 LEU A CA 1
ATOM 3253 C C . LEU A 1 401 ? -13.438 14.422 0.739 1 97.44 401 LEU A C 1
ATOM 3255 O O . LEU A 1 401 ? -13.266 15.625 0.94 1 97.44 401 LEU A O 1
ATOM 3259 N N . SER A 1 402 ? -14.305 13.977 -0.155 1 95.69 402 SER A N 1
ATOM 3260 C CA . SER A 1 402 ? -14.93 14.805 -1.174 1 95.69 402 SER A CA 1
ATOM 3261 C C . SER A 1 402 ? -16 15.719 -0.565 1 95.69 402 SER A C 1
ATOM 3263 O O . SER A 1 402 ? -16.406 16.703 -1.186 1 95.69 402 SER A O 1
ATOM 3265 N N . GLU A 1 403 ? -16.453 15.391 0.667 1 94.12 403 GLU A N 1
ATOM 3266 C CA . GLU A 1 403 ? -17.5 16.172 1.314 1 94.12 403 GLU A CA 1
ATOM 3267 C C . GLU A 1 403 ? -17.047 17.594 1.591 1 94.12 403 GLU A C 1
ATOM 3269 O O . GLU A 1 403 ? -17.859 18.5 1.762 1 94.12 403 GLU A O 1
ATOM 3274 N N . PHE A 1 404 ? -15.805 17.812 1.583 1 96.19 404 PHE A N 1
ATOM 3275 C CA . PHE A 1 404 ? -15.297 19.156 1.866 1 96.19 404 PHE A CA 1
ATOM 3276 C C . PHE A 1 404 ? -15.203 19.984 0.589 1 96.19 404 PHE A C 1
ATOM 3278 O O . PHE A 1 404 ? -14.914 21.172 0.637 1 96.19 404 PHE A O 1
ATOM 3285 N N . PHE A 1 405 ? -15.492 19.328 -0.622 1 95.94 405 PHE A N 1
ATOM 3286 C CA . PHE A 1 405 ? -15.273 20 -1.902 1 95.94 405 PHE A CA 1
ATOM 3287 C C . PHE A 1 405 ? -16.5 19.875 -2.793 1 95.94 405 PHE A C 1
ATOM 3289 O O . PHE A 1 405 ? -16.391 19.734 -4.012 1 95.94 405 PHE A O 1
ATOM 3296 N N . SER A 1 406 ? -17.531 19.656 -2.385 1 84 406 SER A N 1
ATOM 3297 C CA . SER A 1 406 ? -18.781 19.594 -3.127 1 84 406 SER A CA 1
ATOM 3298 C C . SER A 1 406 ? -19.781 20.625 -2.604 1 84 406 SER A C 1
ATOM 3300 O O . SER A 1 406 ? -19.734 21 -1.435 1 84 406 SER A O 1
ATOM 3302 N N . SER A 1 407 ? -20.438 21.219 -3.725 1 66.56 407 SER A N 1
ATOM 3303 C CA . SER A 1 407 ? -21.453 22.203 -3.387 1 66.56 407 SER A CA 1
ATOM 3304 C C . SER A 1 407 ? -22.719 21.531 -2.846 1 66.56 407 SER A C 1
ATOM 3306 O O . SER A 1 407 ? -23.594 22.203 -2.293 1 66.56 407 SER A O 1
ATOM 3308 N N . SER A 1 408 ? -22.906 20.156 -3.383 1 52.66 408 SER A N 1
ATOM 3309 C CA . SER A 1 408 ? -24.234 19.625 -3.098 1 52.66 408 SER A CA 1
ATOM 3310 C C . SER A 1 408 ? -24.484 19.547 -1.595 1 52.66 408 SER A C 1
ATOM 3312 O O . SER A 1 408 ? -23.984 18.656 -0.917 1 52.66 408 SER A O 1
ATOM 3314 N N . PHE A 1 409 ? -24.391 20.5 -1.058 1 46.03 409 PHE A N 1
ATOM 3315 C CA . PHE A 1 409 ? -25.125 20.438 0.199 1 46.03 409 PHE A CA 1
ATOM 3316 C C . PHE A 1 409 ? -26.484 19.797 -0.005 1 46.03 409 PHE A C 1
ATOM 3318 O O . PHE A 1 409 ? -27.438 20.469 -0.429 1 46.03 409 PHE A O 1
ATOM 3325 N N . ASN A 1 410 ? -26.578 18.719 -0.811 1 36.47 410 ASN A N 1
ATOM 3326 C CA . ASN A 1 410 ? -27.891 18.078 -0.922 1 36.47 410 ASN A CA 1
ATOM 3327 C C . ASN A 1 410 ? -28.438 17.656 0.443 1 36.47 410 ASN A C 1
ATOM 3329 O O . ASN A 1 410 ? -27.672 17.234 1.311 1 36.47 410 ASN A O 1
ATOM 3333 N N . LYS A 1 411 ? -29.75 17.922 0.675 1 34.34 411 LYS A N 1
ATOM 3334 C CA . LYS A 1 411 ? -30.688 17.719 1.78 1 34.34 411 LYS A CA 1
ATOM 3335 C C . LYS A 1 411 ? -30.766 16.234 2.176 1 34.34 411 LYS A C 1
ATOM 3337 O O . LYS A 1 411 ? -31.562 15.859 3.031 1 34.34 411 LYS A O 1
ATOM 3342 N N . SER A 1 412 ? -30.203 15.312 1.334 1 28.89 412 SER A N 1
ATOM 3343 C CA . SER A 1 412 ? -30.75 14.008 1.688 1 28.89 412 SER A CA 1
ATOM 3344 C C . SER A 1 412 ? -30.234 13.539 3.043 1 28.89 412 SER A C 1
ATOM 3346 O O . SER A 1 412 ? -30.625 12.477 3.533 1 28.89 412 SER A O 1
ATOM 3348 N N . PHE A 1 413 ? -28.953 13.797 3.463 1 26.77 413 PHE A N 1
ATOM 3349 C CA . PHE A 1 413 ? -28.719 13.172 4.758 1 26.77 413 PHE A CA 1
ATOM 3350 C C . PHE A 1 413 ? -29.406 13.945 5.871 1 26.77 413 PHE A C 1
ATOM 3352 O O . PHE A 1 413 ? -28.766 14.305 6.867 1 26.77 413 PHE A O 1
ATOM 3359 N N . LEU A 1 414 ? -30.359 14.789 5.488 1 22.36 414 LEU A N 1
ATOM 3360 C CA . LEU A 1 414 ? -31.328 15.031 6.566 1 22.36 414 LEU A CA 1
ATOM 3361 C C . LEU A 1 414 ? -32.188 13.805 6.789 1 22.36 414 LEU A C 1
ATOM 3363 O O . LEU A 1 414 ? -32.656 13.188 5.828 1 22.36 414 LEU A O 1
ATOM 3367 N N . MET B 1 1 ? 50.781 11.664 34.938 1 23.38 1 MET B N 1
ATOM 3368 C CA . MET B 1 1 ? 51 11.328 33.531 1 23.38 1 MET B CA 1
ATOM 3369 C C . MET B 1 1 ? 49.688 10.867 32.875 1 23.38 1 MET B C 1
ATOM 3371 O O . MET B 1 1 ? 49 10.016 33.406 1 23.38 1 MET B O 1
ATOM 3375 N N . SER B 1 2 ? 49.125 11.742 31.906 1 22.86 2 SER B N 1
ATOM 3376 C CA . SER B 1 2 ? 47.906 12.117 31.188 1 22.86 2 SER B CA 1
ATOM 3377 C C . SER B 1 2 ? 47.594 11.109 30.094 1 22.86 2 SER B C 1
ATOM 3379 O O . SER B 1 2 ? 48.062 11.234 28.969 1 22.86 2 SER B O 1
ATOM 3381 N N . THR B 1 3 ? 47.688 9.867 30.344 1 25.45 3 THR B N 1
ATOM 3382 C CA . THR B 1 3 ? 47.719 8.922 29.234 1 25.45 3 THR B CA 1
ATOM 3383 C C . THR B 1 3 ? 46.406 8.984 28.438 1 25.45 3 THR B C 1
ATOM 3385 O O . THR B 1 3 ? 45.312 8.93 29.016 1 25.45 3 THR B O 1
ATOM 3388 N N . TYR B 1 4 ? 46.438 9.68 27.328 1 23.84 4 TYR B N 1
ATOM 3389 C CA . TYR B 1 4 ? 45.531 10.102 26.266 1 23.84 4 TYR B CA 1
ATOM 3390 C C . TYR B 1 4 ? 44.875 8.898 25.594 1 23.84 4 TYR B C 1
ATOM 3392 O O . TYR B 1 4 ? 45.562 8.062 25 1 23.84 4 TYR B O 1
ATOM 3400 N N . GLY B 1 5 ? 44.062 8.164 26.25 1 24.56 5 GLY B N 1
ATOM 3401 C CA . GLY B 1 5 ? 43.469 6.961 25.688 1 24.56 5 GLY B CA 1
ATOM 3402 C C . GLY B 1 5 ? 42.781 7.195 24.344 1 24.56 5 GLY B C 1
ATOM 3403 O O . GLY B 1 5 ? 41.906 8.039 24.234 1 24.56 5 GLY B O 1
ATOM 3404 N N . VAL B 1 6 ? 43.531 7.164 23.219 1 25.77 6 VAL B N 1
ATOM 3405 C CA . VAL B 1 6 ? 43.188 7.414 21.828 1 25.77 6 VAL B CA 1
ATOM 3406 C C . VAL B 1 6 ? 41.969 6.559 21.422 1 25.77 6 VAL B C 1
ATOM 3408 O O . VAL B 1 6 ? 41.969 5.34 21.609 1 25.77 6 VAL B O 1
ATOM 3411 N N . GLY B 1 7 ? 40.781 7.074 21.562 1 23.38 7 GLY B N 1
ATOM 3412 C CA . GLY B 1 7 ? 39.469 6.559 21.172 1 23.38 7 GLY B CA 1
ATOM 3413 C C . GLY B 1 7 ? 39.438 6.055 19.734 1 23.38 7 GLY B C 1
ATOM 3414 O O . GLY B 1 7 ? 39.719 6.805 18.797 1 23.38 7 GLY B O 1
ATOM 3415 N N . GLY B 1 8 ? 39.906 4.84 19.422 1 23.06 8 GLY B N 1
ATOM 3416 C CA . GLY B 1 8 ? 40 4.246 18.094 1 23.06 8 GLY B CA 1
ATOM 3417 C C . GLY B 1 8 ? 38.719 4.328 17.312 1 23.06 8 GLY B C 1
ATOM 3418 O O . GLY B 1 8 ? 37.625 4.082 17.859 1 23.06 8 GLY B O 1
ATOM 3419 N N . VAL B 1 9 ? 38.562 5.242 16.359 1 23.52 9 VAL B N 1
ATOM 3420 C CA . VAL B 1 9 ? 37.531 5.555 15.359 1 23.52 9 VAL B CA 1
ATOM 3421 C C . VAL B 1 9 ? 37.25 4.316 14.523 1 23.52 9 VAL B C 1
ATOM 3423 O O . VAL B 1 9 ? 38.125 3.791 13.844 1 23.52 9 VAL B O 1
ATOM 3426 N N . LEU B 1 10 ? 36.438 3.35 14.953 1 23.77 10 LEU B N 1
ATOM 3427 C CA . LEU B 1 10 ? 36.125 2.213 14.102 1 23.77 10 LEU B CA 1
ATOM 3428 C C . LEU B 1 10 ? 35.531 2.678 12.773 1 23.77 10 LEU B C 1
ATOM 3430 O O . LEU B 1 10 ? 34.531 3.387 12.742 1 23.77 10 LEU B O 1
ATOM 3434 N N . THR B 1 11 ? 36.312 2.838 11.703 1 21.75 11 THR B N 1
ATOM 3435 C CA . THR B 1 11 ? 36 3.172 10.312 1 21.75 11 THR B CA 1
ATOM 3436 C C . THR B 1 11 ? 35 2.189 9.727 1 21.75 11 THR B C 1
ATOM 3438 O O . THR B 1 11 ? 35.219 0.977 9.75 1 21.75 11 THR B O 1
ATOM 3441 N N . PHE B 1 12 ? 33.719 2.396 9.852 1 22.88 12 PHE B N 1
ATOM 3442 C CA . PHE B 1 12 ? 32.719 1.626 9.164 1 22.88 12 PHE B CA 1
ATOM 3443 C C . PHE B 1 12 ? 32.969 1.6 7.66 1 22.88 12 PHE B C 1
ATOM 3445 O O . PHE B 1 12 ? 33.031 2.65 7.02 1 22.88 12 PHE B O 1
ATOM 3452 N N . LEU B 1 13 ? 33.75 0.687 7.148 1 23.86 13 LEU B N 1
ATOM 3453 C CA . LEU B 1 13 ? 34 0.479 5.727 1 23.86 13 LEU B CA 1
ATOM 3454 C C . LEU B 1 13 ? 32.688 0.272 4.977 1 23.86 13 LEU B C 1
ATOM 3456 O O . LEU B 1 13 ? 31.938 -0.66 5.277 1 23.86 13 LEU B O 1
ATOM 3460 N N . VAL B 1 14 ? 32.125 1.3 4.504 1 22.69 14 VAL B N 1
ATOM 3461 C CA . VAL B 1 14 ? 31.016 1.284 3.545 1 22.69 14 VAL B CA 1
ATOM 3462 C C . VAL B 1 14 ? 31.391 0.421 2.344 1 22.69 14 VAL B C 1
ATOM 3464 O O . VAL B 1 14 ? 32.344 0.739 1.611 1 22.69 14 VAL B O 1
ATOM 3467 N N . LEU B 1 15 ? 31.312 -0.906 2.406 1 23.66 15 LEU B N 1
ATOM 3468 C CA . LEU B 1 15 ? 31.547 -1.736 1.23 1 23.66 15 LEU B CA 1
ATOM 3469 C C . LEU B 1 15 ? 30.734 -1.23 0.039 1 23.66 15 LEU B C 1
ATOM 3471 O O . LEU B 1 15 ? 29.516 -1.15 0.106 1 23.66 15 LEU B O 1
ATOM 3475 N N . ILE B 1 16 ? 31.312 -0.374 -0.702 1 24.42 16 ILE B N 1
ATOM 3476 C CA . ILE B 1 16 ? 30.844 0.046 -2.016 1 24.42 16 ILE B CA 1
ATOM 3477 C C . ILE B 1 16 ? 30.562 -1.182 -2.885 1 24.42 16 ILE B C 1
ATOM 3479 O O . ILE B 1 16 ? 31.484 -1.94 -3.201 1 24.42 16 ILE B O 1
ATOM 3483 N N . ILE B 1 17 ? 29.516 -1.821 -2.773 1 25.27 17 ILE B N 1
ATOM 3484 C CA . ILE B 1 17 ? 29.266 -2.918 -3.703 1 25.27 17 ILE B CA 1
ATOM 3485 C C . ILE B 1 17 ? 29.281 -2.391 -5.137 1 25.27 17 ILE B C 1
ATOM 3487 O O . ILE B 1 17 ? 28.531 -1.464 -5.465 1 25.27 17 ILE B O 1
ATOM 3491 N N . PRO B 1 18 ? 30.391 -2.512 -5.805 1 26.08 18 PRO B N 1
ATOM 3492 C CA . PRO B 1 18 ? 30.516 -2.09 -7.203 1 26.08 18 PRO B CA 1
ATOM 3493 C C . PRO B 1 18 ? 29.312 -2.465 -8.055 1 26.08 18 PRO B C 1
ATOM 3495 O O . PRO B 1 18 ? 28.594 -3.408 -7.723 1 26.08 18 PRO B O 1
ATOM 3498 N N . SER B 1 19 ? 28.844 -1.507 -8.695 1 25.62 19 SER B N 1
ATOM 3499 C CA . SER B 1 19 ? 27.891 -1.615 -9.797 1 25.62 19 SER B CA 1
ATOM 3500 C C . SER B 1 19 ? 28.312 -2.684 -10.797 1 25.62 19 SER B C 1
ATOM 3502 O O . SER B 1 19 ? 29.312 -2.514 -11.508 1 25.62 19 SER B O 1
ATOM 3504 N N . VAL B 1 20 ? 28.406 -3.938 -10.438 1 23.92 20 VAL B N 1
ATOM 3505 C CA . VAL B 1 20 ? 28.719 -4.934 -11.453 1 23.92 20 VAL B CA 1
ATOM 3506 C C . VAL B 1 20 ? 27.891 -4.68 -12.703 1 23.92 20 VAL B C 1
ATOM 3508 O O . VAL B 1 20 ? 26.656 -4.641 -12.641 1 23.92 20 VAL B O 1
ATOM 3511 N N . THR B 1 21 ? 28.406 -3.93 -13.539 1 23.8 21 THR B N 1
ATOM 3512 C CA . THR B 1 21 ? 27.984 -3.863 -14.938 1 23.8 21 THR B CA 1
ATOM 3513 C C . THR B 1 21 ? 27.781 -5.266 -15.508 1 23.8 21 THR B C 1
ATOM 3515 O O . THR B 1 21 ? 28.734 -6.035 -15.617 1 23.8 21 THR B O 1
ATOM 3518 N N . TYR B 1 22 ? 26.781 -5.875 -15.078 1 21.31 22 TYR B N 1
ATOM 3519 C CA . TYR B 1 22 ? 26.5 -7.16 -15.711 1 21.31 22 TYR B CA 1
ATOM 3520 C C . TYR B 1 22 ? 26.484 -7.031 -17.234 1 21.31 22 TYR B C 1
ATOM 3522 O O . TYR B 1 22 ? 25.734 -6.238 -17.781 1 21.31 22 TYR B O 1
ATOM 3530 N N . ILE B 1 23 ? 27.641 -7.129 -17.75 1 21.25 23 ILE B N 1
ATOM 3531 C CA . ILE B 1 23 ? 27.781 -7.371 -19.188 1 21.25 23 ILE B CA 1
ATOM 3532 C C . ILE B 1 23 ? 26.953 -8.586 -19.594 1 21.25 23 ILE B C 1
ATOM 3534 O O . ILE B 1 23 ? 27.203 -9.703 -19.109 1 21.25 23 ILE B O 1
ATOM 3538 N N . ILE B 1 24 ? 25.766 -8.242 -19.859 1 22.91 24 ILE B N 1
ATOM 3539 C CA . ILE B 1 24 ? 24.969 -9.273 -20.516 1 22.91 24 ILE B CA 1
ATOM 3540 C C . ILE B 1 24 ? 25.672 -9.719 -21.797 1 22.91 24 ILE B C 1
ATOM 3542 O O . ILE B 1 24 ? 25.859 -8.922 -22.719 1 22.91 24 ILE B O 1
ATOM 3546 N N . TYR B 1 25 ? 26.656 -10.477 -21.594 1 21.03 25 TYR B N 1
ATOM 3547 C CA . TYR B 1 25 ? 27.172 -11.125 -22.797 1 21.03 25 TYR B CA 1
ATOM 3548 C C . TYR B 1 25 ? 26.047 -11.75 -23.609 1 21.03 25 TYR B C 1
ATOM 3550 O O . TYR B 1 25 ? 25.344 -12.641 -23.125 1 21.03 25 TYR B O 1
ATOM 3558 N N . LYS B 1 26 ? 25.609 -10.891 -24.406 1 25.2 26 LYS B N 1
ATOM 3559 C CA . LYS B 1 26 ? 24.766 -11.422 -25.469 1 25.2 26 LYS B CA 1
ATOM 3560 C C . LYS B 1 26 ? 25.516 -12.445 -26.312 1 25.2 26 LYS B C 1
ATOM 3562 O O . LYS B 1 26 ? 26.297 -12.078 -27.203 1 25.2 26 LYS B O 1
ATOM 3567 N N . THR B 1 27 ? 26.125 -13.461 -25.797 1 22.12 27 THR B N 1
ATOM 3568 C CA . THR B 1 27 ? 26.562 -14.391 -26.844 1 22.12 27 THR B CA 1
ATOM 3569 C C . THR B 1 27 ? 25.375 -14.797 -27.719 1 22.12 27 THR B C 1
ATOM 3571 O O . THR B 1 27 ? 24.391 -15.336 -27.234 1 22.12 27 THR B O 1
ATOM 3574 N N . GLN B 1 28 ? 25.188 -14.078 -28.797 1 24.31 28 GLN B N 1
ATOM 3575 C CA . GLN B 1 28 ? 24.312 -14.305 -29.953 1 24.31 28 GLN B CA 1
ATOM 3576 C C . GLN B 1 28 ? 24.469 -15.719 -30.484 1 24.31 28 GLN B C 1
ATOM 3578 O O . GLN B 1 28 ? 24.234 -15.977 -31.672 1 24.31 28 GLN B O 1
ATOM 3583 N N . THR B 1 29 ? 25.125 -16.625 -29.922 1 24.27 29 THR B N 1
ATOM 3584 C CA . THR B 1 29 ? 25.172 -17.688 -30.922 1 24.27 29 THR B CA 1
ATOM 3585 C C . THR B 1 29 ? 23.766 -18.203 -31.203 1 24.27 29 THR B C 1
ATOM 3587 O O . THR B 1 29 ? 23.031 -18.594 -30.297 1 24.27 29 THR B O 1
ATOM 3590 N N . LYS B 1 30 ? 23.172 -17.641 -32.312 1 27 30 LYS B N 1
ATOM 3591 C CA . LYS B 1 30 ? 21.984 -18.25 -32.875 1 27 30 LYS B CA 1
ATOM 3592 C C . LYS B 1 30 ? 22.047 -19.766 -32.781 1 27 30 LYS B C 1
ATOM 3594 O O . LYS B 1 30 ? 22.953 -20.391 -33.312 1 27 30 LYS B O 1
ATOM 3599 N N . PRO B 1 31 ? 21.625 -20.328 -31.703 1 26.33 31 PRO B N 1
ATOM 3600 C CA . PRO B 1 31 ? 21.703 -21.75 -32 1 26.33 31 PRO B CA 1
ATOM 3601 C C . PRO B 1 31 ? 21.109 -22.125 -33.344 1 26.33 31 PRO B C 1
ATOM 3603 O O . PRO B 1 31 ? 20.156 -21.484 -33.812 1 26.33 31 PRO B O 1
ATOM 3606 N N . GLU B 1 32 ? 21.891 -22.453 -34.281 1 25.03 32 GLU B N 1
ATOM 3607 C CA . GLU B 1 32 ? 21.406 -23.141 -35.5 1 25.03 32 GLU B CA 1
ATOM 3608 C C . GLU B 1 32 ? 20.203 -24.016 -35.188 1 25.03 32 GLU B C 1
ATOM 3610 O O . GLU B 1 32 ? 20.141 -24.641 -34.125 1 25.03 32 GLU B O 1
ATOM 3615 N N . TYR B 1 33 ? 19 -23.688 -35.781 1 24.44 33 TYR B N 1
ATOM 3616 C CA . TYR B 1 33 ? 17.672 -24.281 -35.75 1 24.44 33 TYR B CA 1
ATOM 3617 C C . TYR B 1 33 ? 17.75 -25.797 -35.562 1 24.44 33 TYR B C 1
ATOM 3619 O O . TYR B 1 33 ? 16.812 -26.422 -35.062 1 24.44 33 TYR B O 1
ATOM 3627 N N . ASN B 1 34 ? 18.734 -26.391 -36.406 1 24.08 34 ASN B N 1
ATOM 3628 C CA . ASN B 1 34 ? 18.562 -27.812 -36.688 1 24.08 34 ASN B CA 1
ATOM 3629 C C . ASN B 1 34 ? 18.703 -28.656 -35.438 1 24.08 34 ASN B C 1
ATOM 3631 O O . ASN B 1 34 ? 18.25 -29.797 -35.375 1 24.08 34 ASN B O 1
ATOM 3635 N N . GLN B 1 35 ? 19.812 -28.438 -34.688 1 24.02 35 GLN B N 1
ATOM 3636 C CA . GLN B 1 35 ? 20.266 -29.625 -34 1 24.02 35 GLN B CA 1
ATOM 3637 C C . GLN B 1 35 ? 19.312 -29.969 -32.844 1 24.02 35 GLN B C 1
ATOM 3639 O O . GLN B 1 35 ? 19.266 -31.125 -32.406 1 24.02 35 GLN B O 1
ATOM 3644 N N . LEU B 1 36 ? 18.969 -29.047 -31.922 1 24.69 36 LEU B N 1
ATOM 3645 C CA . LEU B 1 36 ? 18.703 -29.75 -30.672 1 24.69 36 LEU B CA 1
ATOM 3646 C C . LEU B 1 36 ? 17.375 -30.516 -30.75 1 24.69 36 LEU B C 1
ATOM 3648 O O . LEU B 1 36 ? 16.312 -29.953 -30.5 1 24.69 36 LEU B O 1
ATOM 3652 N N . LEU B 1 37 ? 17.031 -31.25 -31.859 1 26.56 37 LEU B N 1
ATOM 3653 C CA . LEU B 1 37 ? 16.125 -32.375 -31.766 1 26.56 37 LEU B CA 1
ATOM 3654 C C . LEU B 1 37 ? 16.516 -33.312 -30.609 1 26.56 37 LEU B C 1
ATOM 3656 O O . LEU B 1 37 ? 17.344 -34.219 -30.781 1 26.56 37 LEU B O 1
ATOM 3660 N N . TYR B 1 38 ? 16.969 -32.875 -29.484 1 26.72 38 TYR B N 1
ATOM 3661 C CA . TYR B 1 38 ? 17.141 -33.906 -28.5 1 26.72 38 TYR B CA 1
ATOM 36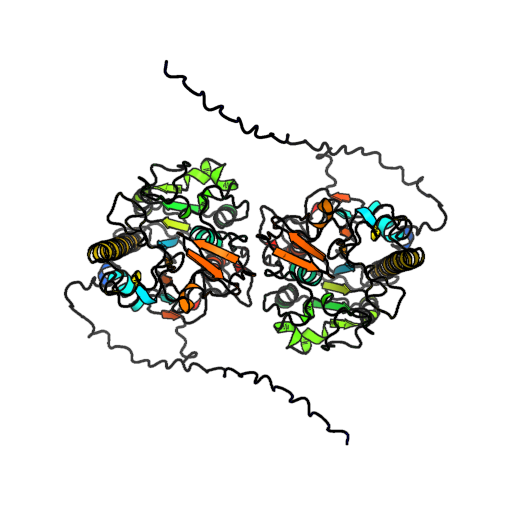62 C C . TYR B 1 38 ? 15.891 -34.781 -28.391 1 26.72 38 TYR B C 1
ATOM 3664 O O . TYR B 1 38 ? 14.805 -34.281 -28.094 1 26.72 38 TYR B O 1
ATOM 3672 N N . GLU B 1 39 ? 15.766 -35.906 -29.141 1 30.02 39 GLU B N 1
ATOM 3673 C CA . GLU B 1 39 ? 15.062 -37.156 -28.859 1 30.02 39 GLU B CA 1
ATOM 3674 C C . GLU B 1 39 ? 15.312 -37.625 -27.438 1 30.02 39 GLU B C 1
ATOM 3676 O O . GLU B 1 39 ? 16.031 -38.594 -27.203 1 30.02 39 GLU B O 1
ATOM 3681 N N . SER B 1 40 ? 15.805 -36.938 -26.484 1 31.94 40 SER B N 1
ATOM 3682 C CA . SER B 1 40 ? 15.836 -37.812 -25.312 1 31.94 40 SER B CA 1
ATOM 3683 C C . SER B 1 40 ? 14.469 -38.438 -25.047 1 31.94 40 SER B C 1
ATOM 3685 O O . SER B 1 40 ? 13.445 -37.906 -25.453 1 31.94 40 SER B O 1
ATOM 3687 N N . THR B 1 41 ? 14.227 -39.656 -24.594 1 34.47 41 THR B N 1
ATOM 3688 C CA . THR B 1 41 ? 13.016 -40.469 -24.406 1 34.47 41 THR B CA 1
ATOM 3689 C C . THR B 1 41 ? 11.867 -39.562 -23.906 1 34.47 41 THR B C 1
ATOM 3691 O O . THR B 1 41 ? 10.766 -39.625 -24.469 1 34.47 41 THR B O 1
ATOM 3694 N N . GLN B 1 42 ? 11.719 -39.188 -22.562 1 36.72 42 GLN B N 1
ATOM 3695 C CA . GLN B 1 42 ? 10.484 -38.594 -22.062 1 36.72 42 GLN B CA 1
ATOM 3696 C C . GLN B 1 42 ? 10.352 -37.125 -22.516 1 36.72 42 GLN B C 1
ATOM 3698 O O . GLN B 1 42 ? 10.312 -36.219 -21.703 1 36.72 42 GLN B O 1
ATOM 3703 N N . GLU B 1 43 ? 11.039 -36.5 -23.422 1 39.56 43 GLU B N 1
ATOM 3704 C CA . GLU B 1 43 ? 11.086 -35.125 -23.875 1 39.56 43 GLU B CA 1
ATOM 3705 C C . GLU B 1 43 ? 9.727 -34.688 -24.406 1 39.56 43 GLU B C 1
ATOM 3707 O O . GLU B 1 43 ? 9.234 -35.219 -25.406 1 39.56 43 GLU B O 1
ATOM 3712 N N . TYR B 1 44 ? 8.797 -34.344 -23.578 1 47.88 44 TYR B N 1
ATOM 3713 C CA . TYR B 1 44 ? 7.625 -33.625 -24.078 1 47.88 44 TYR B CA 1
ATOM 3714 C C . TYR B 1 44 ? 8.023 -32.594 -25.125 1 47.88 44 TYR B C 1
ATOM 3716 O O . TYR B 1 44 ? 8.711 -31.609 -24.812 1 47.88 44 TYR B O 1
ATOM 3724 N N . PRO B 1 45 ? 8.062 -32.906 -26.391 1 49.75 45 PRO B N 1
ATOM 3725 C CA . PRO B 1 45 ? 8.406 -31.844 -27.359 1 49.75 45 PRO B CA 1
ATOM 3726 C C . PRO B 1 45 ? 7.559 -30.594 -27.188 1 49.75 45 PRO B C 1
ATOM 3728 O O . PRO B 1 45 ? 6.336 -30.688 -27.031 1 49.75 45 PRO B O 1
ATOM 3731 N N . LEU B 1 46 ? 8.211 -29.422 -26.812 1 63.84 46 LEU B N 1
ATOM 3732 C CA . LEU B 1 46 ? 7.559 -28.109 -26.766 1 63.84 46 LEU B CA 1
ATOM 3733 C C . LEU B 1 46 ? 6.555 -27.969 -27.906 1 63.84 46 LEU B C 1
ATOM 3735 O O . LEU B 1 46 ? 5.535 -27.297 -27.75 1 63.84 46 LEU B O 1
ATOM 3739 N N . ARG B 1 47 ? 6.855 -28.734 -29.016 1 59.38 47 ARG B N 1
ATOM 3740 C CA . ARG B 1 47 ? 5.973 -28.656 -30.172 1 59.38 47 ARG B CA 1
ATOM 3741 C C . ARG B 1 47 ? 4.582 -29.188 -29.844 1 59.38 47 ARG B C 1
ATOM 3743 O O . ARG B 1 47 ? 3.592 -28.75 -30.438 1 59.38 47 ARG B O 1
ATOM 3750 N N . ARG B 1 48 ? 4.637 -30.016 -28.859 1 59.91 48 ARG B N 1
ATOM 3751 C CA . ARG B 1 48 ? 3.342 -30.578 -28.5 1 59.91 48 ARG B CA 1
ATOM 3752 C C . ARG B 1 48 ? 2.508 -29.578 -27.719 1 59.91 48 ARG B C 1
ATOM 3754 O O . ARG B 1 48 ? 1.284 -29.703 -27.625 1 59.91 48 ARG B O 1
ATOM 3761 N N . LEU B 1 49 ? 3.189 -28.719 -27.141 1 72.44 49 LEU B N 1
ATOM 3762 C CA . LEU B 1 49 ? 2.465 -27.688 -26.391 1 72.44 49 LEU B CA 1
ATOM 3763 C C . LEU B 1 49 ? 1.728 -26.75 -27.328 1 72.44 49 LEU B C 1
ATOM 3765 O O . LEU B 1 49 ? 0.663 -26.219 -26.984 1 72.44 49 LEU B O 1
ATOM 3769 N N . PHE B 1 50 ? 2.273 -26.641 -28.531 1 69 50 PHE B N 1
ATOM 3770 C CA . PHE B 1 50 ? 1.692 -25.609 -29.375 1 69 50 PHE B CA 1
ATOM 3771 C C . PHE B 1 50 ? 0.921 -26.234 -30.531 1 69 50 PHE B C 1
ATOM 3773 O O . PHE B 1 50 ? 1.214 -25.953 -31.703 1 69 50 PHE B O 1
ATOM 3780 N N . VAL B 1 51 ? 0.123 -27.203 -30.203 1 68.12 51 VAL B N 1
ATOM 3781 C CA . VAL B 1 51 ? -0.82 -27.656 -31.219 1 68.12 51 VAL B CA 1
ATOM 3782 C C . VAL B 1 51 ? -2.023 -26.719 -31.266 1 68.12 51 VAL B C 1
ATOM 3784 O O . VAL B 1 51 ? -2.707 -26.516 -30.266 1 68.12 51 VAL B O 1
ATOM 3787 N N . PRO B 1 52 ? -2.111 -26.031 -32.438 1 68.19 52 PRO B N 1
ATOM 3788 C CA . PRO B 1 52 ? -3.213 -25.078 -32.5 1 68.19 52 PRO B CA 1
ATOM 3789 C C . PRO B 1 52 ? -4.586 -25.734 -32.406 1 68.19 52 PRO B C 1
ATOM 3791 O O . PRO B 1 52 ? -4.762 -26.859 -32.875 1 68.19 52 PRO B O 1
ATOM 3794 N N . ALA B 1 53 ? -5.375 -25.094 -31.703 1 72.75 53 ALA B N 1
ATOM 3795 C CA . ALA B 1 53 ? -6.773 -25.516 -31.656 1 72.75 53 ALA B CA 1
ATOM 3796 C C . ALA B 1 53 ? -7.41 -25.453 -33.031 1 72.75 53 ALA B C 1
ATOM 3798 O O . ALA B 1 53 ? -7.012 -24.641 -33.875 1 72.75 53 ALA B O 1
ATOM 3799 N N . ARG B 1 54 ? -8.297 -26.359 -33.312 1 68.69 54 ARG B N 1
ATOM 3800 C CA . ARG B 1 54 ? -8.992 -26.391 -34.594 1 68.69 54 ARG B CA 1
ATOM 3801 C C . ARG B 1 54 ? -9.75 -25.078 -34.844 1 68.69 54 ARG B C 1
ATOM 3803 O O . ARG B 1 54 ? -9.758 -24.562 -35.969 1 68.69 54 ARG B O 1
ATOM 3810 N N . GLN B 1 55 ? -10.438 -24.547 -33.75 1 82.12 55 GLN B N 1
ATOM 3811 C CA . GLN B 1 55 ? -11.148 -23.281 -33.812 1 82.12 55 GLN B CA 1
ATOM 3812 C C . GLN B 1 55 ? -10.797 -22.391 -32.625 1 82.12 55 GLN B C 1
ATOM 3814 O O . GLN B 1 55 ? -10.719 -22.875 -31.484 1 82.12 55 GLN B O 1
ATOM 3819 N N . THR B 1 56 ? -10.516 -21.125 -32.969 1 90.31 56 THR B N 1
ATOM 3820 C CA . THR B 1 56 ? -10.188 -20.188 -31.891 1 90.31 56 THR B CA 1
ATOM 3821 C C . THR B 1 56 ? -11.383 -19.312 -31.547 1 90.31 56 THR B C 1
ATOM 3823 O O . THR B 1 56 ? -12.211 -19.016 -32.406 1 90.31 56 THR B O 1
ATOM 3826 N N . CYS B 1 57 ? -11.547 -19.016 -30.25 1 95.38 57 CYS B N 1
ATOM 3827 C CA . CYS B 1 57 ? -12.555 -18.062 -29.812 1 95.38 57 CYS B CA 1
ATOM 3828 C C . CYS B 1 57 ? -12.328 -16.688 -30.453 1 95.38 57 CYS B C 1
ATOM 3830 O O . CYS B 1 57 ? -11.211 -16.375 -30.875 1 95.38 57 CYS B O 1
ATOM 3832 N N . PRO B 1 58 ? -13.445 -15.906 -30.594 1 94.88 58 PRO B N 1
ATOM 3833 C CA . PRO B 1 58 ? -13.242 -14.539 -31.078 1 94.88 58 PRO B CA 1
ATOM 3834 C C . PRO B 1 58 ? -12.289 -13.734 -30.188 1 94.88 58 PRO B C 1
ATOM 3836 O O . PRO B 1 58 ? -12.32 -13.875 -28.969 1 94.88 58 PRO B O 1
ATOM 3839 N N . VAL B 1 59 ? -11.5 -12.945 -30.875 1 95.44 59 VAL B N 1
ATOM 3840 C CA . VAL B 1 59 ? -10.555 -12.109 -30.141 1 95.44 59 VAL B CA 1
ATOM 3841 C C . VAL B 1 59 ? -11.211 -10.781 -29.781 1 95.44 59 VAL B C 1
ATOM 3843 O O . VAL B 1 59 ? -11.562 -10 -30.672 1 95.44 59 VAL B O 1
ATOM 3846 N N . GLU B 1 60 ? -11.367 -10.547 -28.516 1 95.12 60 GLU B N 1
ATOM 3847 C CA . GLU B 1 60 ? -11.969 -9.305 -28.031 1 95.12 60 GLU B CA 1
ATOM 3848 C C . GLU B 1 60 ? -11.117 -8.102 -28.406 1 95.12 60 GLU B C 1
ATOM 3850 O O . GLU B 1 60 ? -9.883 -8.148 -28.312 1 95.12 60 GLU B O 1
ATOM 3855 N N . ASP B 1 61 ? -11.727 -7.02 -28.875 1 95.56 61 ASP B N 1
ATOM 3856 C CA . ASP B 1 61 ? -11.023 -5.766 -29.125 1 95.56 61 ASP B CA 1
ATOM 3857 C C . ASP B 1 61 ? -10.75 -5.027 -27.812 1 95.56 61 ASP B C 1
ATOM 3859 O O . ASP B 1 61 ? -11.672 -4.551 -27.156 1 95.56 61 ASP B O 1
ATOM 3863 N N . LEU B 1 62 ? -9.477 -4.895 -27.453 1 95.5 62 LEU B N 1
ATOM 3864 C CA . LEU B 1 62 ? -9.102 -4.262 -26.188 1 95.5 62 LEU B CA 1
ATOM 3865 C C . LEU B 1 62 ? -8.406 -2.928 -26.438 1 95.5 62 LEU B C 1
ATOM 3867 O O . LEU B 1 62 ? -7.684 -2.428 -25.578 1 95.5 62 LEU B O 1
ATOM 3871 N N . SER B 1 63 ? -8.578 -2.309 -27.531 1 92.94 63 SER B N 1
ATOM 3872 C CA . SER B 1 63 ? -7.879 -1.091 -27.922 1 92.94 63 SER B CA 1
ATOM 3873 C C . SER B 1 63 ? -8.266 0.083 -27.031 1 92.94 63 SER B C 1
ATOM 3875 O O . SER B 1 63 ? -7.531 1.073 -26.953 1 92.94 63 SER B O 1
ATOM 3877 N N . HIS B 1 64 ? -9.414 -0.057 -26.406 1 93.31 64 HIS B N 1
ATOM 3878 C CA . HIS B 1 64 ? -9.867 1.024 -25.547 1 93.31 64 HIS B CA 1
ATOM 3879 C C . HIS B 1 64 ? -9.102 1.038 -24.234 1 93.31 64 HIS B C 1
ATOM 3881 O O . HIS B 1 64 ? -9.141 2.027 -23.5 1 93.31 64 HIS B O 1
ATOM 3887 N N . ILE B 1 65 ? -8.492 -0.026 -23.906 1 94.62 65 ILE B N 1
ATOM 3888 C CA . ILE B 1 65 ? -7.742 -0.12 -22.656 1 94.62 65 ILE B CA 1
ATOM 3889 C C . ILE B 1 65 ? -6.387 0.573 -22.812 1 94.62 65 ILE B C 1
ATOM 3891 O O . ILE B 1 65 ? -5.625 0.261 -23.734 1 94.62 65 ILE B O 1
ATOM 3895 N N . LYS B 1 66 ? -6.145 1.584 -21.953 1 92.88 66 LYS B N 1
ATOM 3896 C CA . LYS B 1 66 ? -4.855 2.266 -21.922 1 92.88 66 LYS B CA 1
ATOM 3897 C C . LYS B 1 66 ? -3.906 1.618 -20.922 1 92.88 66 LYS B C 1
ATOM 3899 O O . LYS B 1 66 ? -3.869 2.01 -19.75 1 92.88 66 LYS B O 1
ATOM 3904 N N . SER B 1 67 ? -3.178 0.665 -21.422 1 96.19 67 SER B N 1
ATOM 3905 C CA . SER B 1 67 ? -2.215 -0.036 -20.578 1 96.19 67 SER B CA 1
ATOM 3906 C C . SER B 1 67 ? -1.092 0.894 -20.141 1 96.19 67 SER B C 1
ATOM 3908 O O . SER B 1 67 ? -0.929 1.986 -20.688 1 96.19 67 SER B O 1
ATOM 3910 N N . LYS B 1 68 ? -0.435 0.517 -19.109 1 94.5 68 LYS B N 1
ATOM 3911 C CA . LYS B 1 68 ? 0.679 1.277 -18.547 1 94.5 68 LYS B CA 1
ATOM 3912 C C . LYS B 1 68 ? 2.012 0.601 -18.844 1 94.5 68 LYS B C 1
ATOM 3914 O O . LYS B 1 68 ? 2.051 -0.579 -19.203 1 94.5 68 LYS B O 1
ATOM 3919 N N . GLU B 1 69 ? 3.178 1.391 -18.766 1 92.06 69 GLU B N 1
ATOM 3920 C CA . GLU B 1 69 ? 4.547 0.89 -18.797 1 92.06 69 GLU B CA 1
ATOM 3921 C C . GLU B 1 69 ? 4.836 0.153 -20.094 1 92.06 69 GLU B C 1
ATOM 3923 O O . GLU B 1 69 ? 5.512 -0.877 -20.109 1 92.06 69 GLU B O 1
ATOM 3928 N N . ASN B 1 70 ? 4.195 0.509 -21.172 1 89.25 70 ASN B N 1
ATOM 3929 C CA . ASN B 1 70 ? 4.414 0.018 -22.531 1 89.25 70 ASN B CA 1
ATOM 3930 C C . ASN B 1 70 ? 3.947 -1.427 -22.688 1 89.25 70 ASN B C 1
ATOM 3932 O O . ASN B 1 70 ? 4.477 -2.168 -23.516 1 89.25 70 ASN B O 1
ATOM 3936 N N . LEU B 1 71 ? 3.076 -1.864 -21.828 1 95.88 71 LEU B N 1
ATOM 3937 C CA . LEU B 1 71 ? 2.443 -3.17 -21.984 1 95.88 71 LEU B CA 1
ATOM 3938 C C . LEU B 1 71 ? 1.207 -3.072 -22.875 1 95.88 71 LEU B C 1
ATOM 3940 O O . LEU B 1 71 ? 0.69 -1.978 -23.109 1 95.88 71 LEU B O 1
ATOM 3944 N N . GLN B 1 72 ? 0.866 -4.16 -23.438 1 96.25 72 GLN B N 1
ATOM 3945 C CA . GLN B 1 72 ? -0.417 -4.305 -24.125 1 96.25 72 GLN B CA 1
ATOM 3946 C C . GLN B 1 72 ? -1.424 -5.043 -23.234 1 96.25 72 GLN B C 1
ATOM 3948 O O . GLN B 1 72 ? -1.041 -5.852 -22.391 1 96.25 72 GLN B O 1
ATOM 3953 N N . PRO B 1 73 ? -2.68 -4.766 -23.438 1 97.88 73 PRO B N 1
ATOM 3954 C CA . PRO B 1 73 ? -3.656 -5.457 -22.594 1 97.88 73 PRO B CA 1
ATOM 3955 C C . PRO B 1 73 ? -3.688 -6.965 -22.844 1 97.88 73 PRO B C 1
ATOM 3957 O O . PRO B 1 73 ? -3.639 -7.402 -23.984 1 97.88 73 PRO B O 1
ATOM 3960 N N . PHE B 1 74 ? -3.725 -7.695 -21.812 1 98.56 74 PHE B N 1
ATOM 3961 C CA . PHE B 1 74 ? -3.906 -9.141 -21.922 1 98.56 74 PHE B CA 1
ATOM 3962 C C . PHE B 1 74 ? -5.348 -9.484 -22.281 1 98.56 74 PHE B C 1
ATOM 3964 O O . PHE B 1 74 ? -6.281 -8.828 -21.797 1 98.56 74 PHE B O 1
ATOM 3971 N N . HIS B 1 75 ? -5.484 -10.492 -23.078 1 98.5 75 HIS B N 1
ATOM 3972 C CA . HIS B 1 75 ? -6.828 -11 -23.312 1 98.5 75 HIS B CA 1
ATOM 3973 C C . HIS B 1 75 ? -7.266 -11.938 -22.188 1 98.5 75 HIS B C 1
ATOM 3975 O O . HIS B 1 75 ? -8.391 -11.836 -21.688 1 98.5 75 HIS B O 1
ATOM 3981 N N . HIS B 1 76 ? -6.344 -12.836 -21.812 1 98.75 76 HIS B N 1
ATOM 3982 C CA . HIS B 1 76 ? -6.543 -13.695 -20.656 1 98.75 76 HIS B CA 1
ATOM 3983 C C . HIS B 1 76 ? -5.266 -13.812 -19.828 1 98.75 76 HIS B C 1
ATOM 3985 O O . HIS B 1 76 ? -4.168 -13.898 -20.391 1 98.75 76 HIS B O 1
ATOM 3991 N N . VAL B 1 77 ? -5.434 -13.758 -18.562 1 98.94 77 VAL B N 1
ATOM 3992 C CA . VAL B 1 77 ? -4.375 -14.055 -17.594 1 98.94 77 VAL B CA 1
ATOM 3993 C C . VAL B 1 77 ? -4.723 -15.328 -16.828 1 98.94 77 VAL B C 1
ATOM 3995 O O . VAL B 1 77 ? -5.789 -15.422 -16.219 1 98.94 77 VAL B O 1
ATOM 3998 N N . PHE B 1 78 ? -3.863 -16.297 -16.891 1 98.94 78 PHE B N 1
ATOM 3999 C CA . PHE B 1 78 ? -3.957 -17.5 -16.078 1 98.94 78 PHE B CA 1
ATOM 4000 C C . PHE B 1 78 ? -2.834 -17.547 -15.055 1 98.94 78 PHE B C 1
ATOM 4002 O O . PHE B 1 78 ? -1.661 -17.391 -15.398 1 98.94 78 PHE B O 1
ATOM 4009 N N . ILE B 1 79 ? -3.186 -17.703 -13.836 1 98.94 79 ILE B N 1
ATOM 4010 C CA . ILE B 1 79 ? -2.193 -17.906 -12.789 1 98.94 79 ILE B CA 1
ATOM 4011 C C . ILE B 1 79 ? -2.35 -19.312 -12.195 1 98.94 79 ILE B C 1
ATOM 4013 O O . ILE B 1 79 ? -3.424 -19.656 -11.703 1 98.94 79 ILE B O 1
ATOM 4017 N N . ILE B 1 80 ? -1.356 -20.062 -12.281 1 98.94 80 ILE B N 1
ATOM 4018 C CA . ILE B 1 80 ? -1.272 -21.328 -11.555 1 98.94 80 ILE B CA 1
ATOM 4019 C C . ILE B 1 80 ? -0.362 -21.156 -10.344 1 98.94 80 ILE B C 1
ATOM 4021 O O . ILE B 1 80 ? 0.845 -20.953 -10.484 1 98.94 80 ILE B O 1
ATOM 4025 N N . MET B 1 81 ? -0.933 -21.25 -9.18 1 98.56 81 MET B N 1
ATOM 4026 C CA . MET B 1 81 ? -0.178 -21.047 -7.945 1 98.56 81 MET B CA 1
ATOM 4027 C C . MET B 1 81 ? -0.006 -22.375 -7.199 1 98.56 81 MET B C 1
ATOM 4029 O O . MET B 1 81 ? -0.977 -22.938 -6.688 1 98.56 81 MET B O 1
ATOM 4033 N N . LEU B 1 82 ? 1.235 -22.859 -7.105 1 97.88 82 LEU B N 1
ATOM 4034 C CA . LEU B 1 82 ? 1.578 -24.062 -6.355 1 97.88 82 LEU B CA 1
ATOM 4035 C C . LEU B 1 82 ? 2.088 -23.719 -4.961 1 97.88 82 LEU B C 1
ATOM 4037 O O . LEU B 1 82 ? 2 -22.562 -4.539 1 97.88 82 LEU B O 1
ATOM 4041 N N . GLU B 1 83 ? 2.561 -24.766 -4.203 1 93.69 83 GLU B N 1
ATOM 4042 C CA . GLU B 1 83 ? 2.758 -24.5 -2.781 1 93.69 83 GLU B CA 1
ATOM 4043 C C . GLU B 1 83 ? 4.18 -24.844 -2.346 1 93.69 83 GLU B C 1
ATOM 4045 O O . GLU B 1 83 ? 4.695 -25.906 -2.68 1 93.69 83 GLU B O 1
ATOM 4050 N N . ASN B 1 84 ? 4.844 -23.984 -1.661 1 91 84 ASN B N 1
ATOM 4051 C CA . ASN B 1 84 ? 5.949 -24.172 -0.729 1 91 84 ASN B CA 1
ATOM 4052 C C . ASN B 1 84 ? 7.113 -24.922 -1.381 1 91 84 ASN B C 1
ATOM 4054 O O . ASN B 1 84 ? 7.656 -25.859 -0.801 1 91 84 ASN B O 1
ATOM 4058 N N . MET B 1 85 ? 7.512 -24.5 -2.557 1 90.62 85 MET B N 1
ATOM 4059 C CA . MET B 1 85 ? 8.703 -25.031 -3.213 1 90.62 85 MET B CA 1
ATOM 4060 C C . MET B 1 85 ? 9.578 -23.906 -3.76 1 90.62 85 MET B C 1
ATOM 4062 O O . MET B 1 85 ? 9.109 -23.078 -4.539 1 90.62 85 MET B O 1
ATOM 4066 N N . GLY B 1 86 ? 10.828 -23.938 -3.352 1 92.12 86 GLY B N 1
ATOM 4067 C CA . GLY B 1 86 ? 11.758 -22.922 -3.828 1 92.12 86 GLY B CA 1
ATOM 4068 C C . GLY B 1 86 ? 12.617 -23.406 -4.98 1 92.12 86 GLY B C 1
ATOM 4069 O O . GLY B 1 86 ? 12.609 -24.578 -5.324 1 92.12 86 GLY B O 1
ATOM 4070 N N . ASN B 1 87 ? 13.344 -22.484 -5.555 1 93.31 87 ASN B N 1
ATOM 4071 C CA . ASN B 1 87 ? 14.203 -22.75 -6.703 1 93.31 87 ASN B CA 1
ATOM 4072 C C . ASN B 1 87 ? 15.234 -23.828 -6.402 1 93.31 87 ASN B C 1
ATOM 4074 O O . ASN B 1 87 ? 15.57 -24.625 -7.273 1 93.31 87 ASN B O 1
ATOM 4078 N N . LYS B 1 88 ? 15.672 -23.859 -5.223 1 89.38 88 LYS B N 1
ATOM 4079 C CA . LYS B 1 88 ? 16.703 -24.828 -4.863 1 89.38 88 LYS B CA 1
ATOM 4080 C C . LYS B 1 88 ? 16.172 -26.266 -4.996 1 89.38 88 LYS B C 1
ATOM 4082 O O . LYS B 1 88 ? 16.938 -27.172 -5.312 1 89.38 88 LYS B O 1
ATOM 4087 N N . VAL B 1 89 ? 14.938 -26.391 -4.762 1 88.5 89 VAL B N 1
ATOM 4088 C CA . VAL B 1 89 ? 14.32 -27.719 -4.859 1 88.5 89 VAL B CA 1
ATOM 4089 C C . VAL B 1 89 ? 13.883 -27.984 -6.301 1 88.5 89 VAL B C 1
ATOM 4091 O O . VAL B 1 89 ? 14.039 -29.094 -6.809 1 88.5 89 VAL B O 1
ATOM 4094 N N . ILE B 1 90 ? 13.422 -27 -7.012 1 93.88 90 ILE B N 1
ATOM 4095 C CA . ILE B 1 90 ? 12.711 -27.141 -8.273 1 93.88 90 ILE B CA 1
ATOM 4096 C C . ILE B 1 90 ? 13.711 -27.312 -9.414 1 93.88 90 ILE B C 1
ATOM 4098 O O . ILE B 1 90 ? 13.578 -28.203 -10.25 1 93.88 90 ILE B O 1
ATOM 4102 N N . ILE B 1 91 ? 14.695 -26.453 -9.492 1 94.06 91 ILE B N 1
ATOM 4103 C CA . ILE B 1 91 ? 15.555 -26.359 -10.672 1 94.06 91 ILE B CA 1
ATOM 4104 C C . ILE B 1 91 ? 16.406 -27.625 -10.781 1 94.06 91 ILE B C 1
ATOM 4106 O O . ILE B 1 91 ? 17.109 -27.984 -9.836 1 94.06 91 ILE B O 1
ATOM 4110 N N . GLY B 1 92 ? 16.297 -28.281 -11.852 1 93 92 GLY B N 1
ATOM 4111 C CA . GLY B 1 92 ? 17.078 -29.484 -12.125 1 93 92 GLY B CA 1
ATOM 4112 C C . GLY B 1 92 ? 16.5 -30.734 -11.484 1 93 92 GLY B C 1
ATOM 4113 O O . GLY B 1 92 ? 17.031 -31.828 -11.641 1 93 92 GLY B O 1
ATOM 4114 N N . ASN B 1 93 ? 15.359 -30.625 -10.852 1 92.19 93 ASN B N 1
ATOM 4115 C CA . ASN B 1 93 ? 14.727 -31.75 -10.172 1 92.19 93 ASN B CA 1
ATOM 4116 C C . ASN B 1 93 ? 14.117 -32.719 -11.164 1 92.19 93 ASN B C 1
ATOM 4118 O O . ASN B 1 93 ? 13.227 -32.375 -11.938 1 92.19 93 ASN B O 1
ATOM 4122 N N . GLU B 1 94 ? 14.531 -34 -11.164 1 91.56 94 GLU B N 1
ATOM 4123 C CA . GLU B 1 94 ? 14.125 -35 -12.148 1 91.56 94 GLU B CA 1
ATOM 4124 C C . GLU B 1 94 ? 12.664 -35.375 -11.977 1 91.56 94 GLU B C 1
ATOM 4126 O O . GLU B 1 94 ? 12.055 -35.969 -12.883 1 91.56 94 GLU B O 1
ATOM 4131 N N . TYR B 1 95 ? 12.094 -35.094 -10.781 1 91.5 95 TYR B N 1
ATOM 4132 C CA . TYR B 1 95 ? 10.695 -35.438 -10.531 1 91.5 95 TYR B CA 1
ATOM 4133 C C . TYR B 1 95 ? 9.766 -34.344 -11.016 1 91.5 95 TYR B C 1
ATOM 4135 O O . TYR B 1 95 ? 8.539 -34.469 -10.953 1 91.5 95 TYR B O 1
ATOM 4143 N N . MET B 1 96 ? 10.352 -33.25 -11.484 1 95.12 96 MET B N 1
ATOM 4144 C CA . MET B 1 96 ? 9.594 -32.125 -12.023 1 95.12 96 MET B CA 1
ATOM 4145 C C . MET B 1 96 ? 10.062 -31.781 -13.438 1 95.12 96 MET B C 1
ATOM 4147 O O . MET B 1 96 ? 10.391 -30.625 -13.719 1 95.12 96 MET B O 1
ATOM 4151 N N . PRO B 1 97 ? 10.039 -32.75 -14.328 1 95.56 97 PRO B N 1
ATOM 4152 C CA . PRO B 1 97 ? 10.625 -32.5 -15.648 1 95.56 97 PRO B CA 1
ATOM 4153 C C . PRO B 1 97 ? 9.875 -31.453 -16.453 1 95.56 97 PRO B C 1
ATOM 4155 O O . PRO B 1 97 ? 10.484 -30.703 -17.234 1 95.56 97 PRO B O 1
ATOM 4158 N N . PHE B 1 98 ? 8.578 -31.344 -16.391 1 96.44 98 PHE B N 1
ATOM 4159 C CA . PHE B 1 98 ? 7.82 -30.406 -17.203 1 96.44 98 PHE B CA 1
ATOM 4160 C C . PHE B 1 98 ? 8.055 -28.969 -16.734 1 96.44 98 PHE B C 1
ATOM 4162 O O . PHE B 1 98 ? 8.273 -28.078 -17.562 1 96.44 98 PHE B O 1
ATOM 4169 N N . ILE B 1 99 ? 8 -28.734 -15.398 1 98 99 ILE B N 1
ATOM 4170 C CA . ILE B 1 99 ? 8.281 -27.391 -14.875 1 98 99 ILE B CA 1
ATOM 4171 C C . ILE B 1 99 ? 9.68 -26.953 -15.305 1 98 99 ILE B C 1
ATOM 4173 O O . ILE B 1 99 ? 9.875 -25.812 -15.703 1 98 99 ILE B O 1
ATOM 4177 N N . ASN B 1 100 ? 10.648 -27.844 -15.242 1 96.75 100 ASN B N 1
ATOM 4178 C CA . ASN B 1 100 ? 11.992 -27.516 -15.68 1 96.75 100 ASN B CA 1
ATOM 4179 C C . ASN B 1 100 ? 12.047 -27.266 -17.188 1 96.75 100 ASN B C 1
ATOM 4181 O O . ASN B 1 100 ? 12.789 -26.391 -17.656 1 96.75 100 ASN B O 1
ATOM 4185 N N . LEU B 1 101 ? 11.266 -28.016 -17.922 1 95.81 101 LEU B N 1
ATOM 4186 C CA . LEU B 1 101 ? 11.148 -27.75 -19.344 1 95.81 101 LEU B CA 1
ATOM 4187 C C . LEU B 1 101 ? 10.641 -26.328 -19.594 1 95.81 101 LEU B C 1
ATOM 4189 O O . LEU B 1 101 ? 11.172 -25.625 -20.453 1 95.81 101 LEU B O 1
ATOM 4193 N N . LEU B 1 102 ? 9.617 -25.906 -18.828 1 97.38 102 LEU B N 1
ATOM 4194 C CA . LEU B 1 102 ? 9.078 -24.562 -18.969 1 97.38 102 LEU B CA 1
ATOM 4195 C C . LEU B 1 102 ? 10.133 -23.516 -18.609 1 97.38 102 LEU B C 1
ATOM 4197 O O . LEU B 1 102 ? 10.305 -22.516 -19.328 1 97.38 102 LEU B O 1
ATOM 4201 N N . ILE B 1 103 ? 10.828 -23.719 -17.5 1 97.44 103 ILE B N 1
ATOM 4202 C CA . ILE B 1 103 ? 11.859 -22.812 -17.016 1 97.44 103 ILE B CA 1
ATOM 4203 C C . ILE B 1 103 ? 12.93 -22.625 -18.094 1 97.44 103 ILE B C 1
ATOM 4205 O O . ILE B 1 103 ? 13.414 -21.5 -18.297 1 97.44 103 ILE B O 1
ATOM 4209 N N . GLU B 1 104 ? 13.211 -23.641 -18.875 1 95.44 104 GLU B N 1
ATOM 4210 C CA . GLU B 1 104 ? 14.32 -23.625 -19.828 1 95.44 104 GLU B CA 1
ATOM 4211 C C . GLU B 1 104 ? 13.875 -23.094 -21.172 1 95.44 104 GLU B C 1
ATOM 4213 O O . GLU B 1 104 ? 14.711 -22.781 -22.031 1 95.44 104 GLU B O 1
ATOM 4218 N N . ASN B 1 105 ? 12.57 -22.922 -21.359 1 93.69 105 ASN B N 1
ATOM 4219 C CA . ASN B 1 105 ? 12.148 -22.609 -22.734 1 93.69 105 ASN B CA 1
ATOM 4220 C C . ASN B 1 105 ? 11.273 -21.375 -22.781 1 93.69 105 ASN B C 1
ATOM 4222 O O . ASN B 1 105 ? 11.062 -20.812 -23.859 1 93.69 105 ASN B O 1
ATOM 4226 N N . PHE B 1 106 ? 10.742 -20.891 -21.703 1 95.94 106 PHE B N 1
ATOM 4227 C CA . PHE B 1 106 ? 9.875 -19.719 -21.688 1 95.94 106 PHE B CA 1
ATOM 4228 C C . PHE B 1 106 ? 10.438 -18.641 -20.766 1 95.94 106 PHE B C 1
ATOM 4230 O O . PHE B 1 106 ? 11.633 -18.625 -20.484 1 95.94 106 PHE B O 1
ATOM 4237 N N . GLY B 1 107 ? 9.586 -17.578 -20.5 1 96.56 107 GLY B N 1
ATOM 4238 C CA . GLY B 1 107 ? 10.023 -16.578 -19.562 1 96.56 107 GLY B CA 1
ATOM 4239 C C . GLY B 1 107 ? 10.258 -17.125 -18.156 1 96.56 107 GLY B C 1
ATOM 4240 O O . GLY B 1 107 ? 9.461 -17.922 -17.672 1 96.56 107 GLY B O 1
ATOM 4241 N N . PHE B 1 108 ? 11.383 -16.766 -17.656 1 97.88 108 PHE B N 1
ATOM 4242 C CA . PHE B 1 108 ? 11.766 -17.234 -16.328 1 97.88 108 PHE B CA 1
ATOM 4243 C C . PHE B 1 108 ? 12.312 -16.078 -15.484 1 97.88 108 PHE B C 1
ATOM 4245 O O . PHE B 1 108 ? 13.328 -15.477 -15.844 1 97.88 108 PHE B O 1
ATOM 4252 N N . ALA B 1 109 ? 11.602 -15.703 -14.391 1 98.38 109 ALA B N 1
ATOM 4253 C CA . ALA B 1 109 ? 12.156 -14.781 -13.406 1 98.38 109 ALA B CA 1
ATOM 4254 C C . ALA B 1 109 ? 13.008 -15.523 -12.383 1 98.38 109 ALA B C 1
ATOM 4256 O O . ALA B 1 109 ? 12.484 -16.141 -11.453 1 98.38 109 ALA B O 1
ATOM 4257 N N . ALA B 1 110 ? 14.266 -15.344 -12.453 1 96.69 110 ALA B N 1
ATOM 4258 C CA . ALA B 1 110 ? 15.219 -16.141 -11.688 1 96.69 110 ALA B CA 1
ATOM 4259 C C . ALA B 1 110 ? 15.406 -15.578 -10.289 1 96.69 110 ALA B C 1
ATOM 4261 O O . ALA B 1 110 ? 15.906 -16.266 -9.391 1 96.69 110 ALA B O 1
ATOM 4262 N N . GLU B 1 111 ? 15.148 -14.281 -10.086 1 96.81 111 GLU B N 1
ATOM 4263 C CA . GLU B 1 111 ? 15.219 -13.617 -8.789 1 96.81 111 GLU B CA 1
ATOM 4264 C C . GLU B 1 111 ? 13.836 -13.18 -8.32 1 96.81 111 GLU B C 1
ATOM 4266 O O . GLU B 1 111 ? 13.625 -12 -8.031 1 96.81 111 GLU B O 1
ATOM 4271 N N . TYR B 1 112 ? 12.984 -14.18 -8.242 1 97.62 112 TYR B N 1
ATOM 4272 C CA . TYR B 1 112 ? 11.602 -14 -7.809 1 97.62 112 TYR B CA 1
ATOM 4273 C C . TYR B 1 112 ? 11.383 -14.617 -6.43 1 97.62 112 TYR B C 1
ATOM 4275 O O . TYR B 1 112 ? 11.906 -15.688 -6.129 1 97.62 112 TYR B O 1
ATOM 4283 N N . TYR B 1 113 ? 10.562 -13.922 -5.574 1 97.31 113 TYR B N 1
ATOM 4284 C CA . TYR B 1 113 ? 10.453 -14.32 -4.176 1 97.31 113 TYR B CA 1
ATOM 4285 C C . TYR B 1 113 ? 9 -14.266 -3.709 1 97.31 113 TYR B C 1
ATOM 4287 O O . TYR B 1 113 ? 8.195 -13.516 -4.262 1 97.31 113 TYR B O 1
ATOM 4295 N N . GLY B 1 114 ? 8.617 -15.109 -2.689 1 96.5 114 GLY B N 1
ATOM 4296 C CA . GLY B 1 114 ? 7.43 -14.828 -1.898 1 96.5 114 GLY B CA 1
ATOM 4297 C C . GLY B 1 114 ? 7.566 -13.594 -1.026 1 96.5 114 GLY B C 1
ATOM 4298 O O . GLY B 1 114 ? 8.648 -13.008 -0.937 1 96.5 114 GLY B O 1
ATOM 4299 N N . VAL B 1 115 ? 6.488 -13.195 -0.374 1 94.75 115 VAL B N 1
ATOM 4300 C CA . VAL B 1 115 ? 6.555 -11.93 0.345 1 94.75 115 VAL B CA 1
ATOM 4301 C C . VAL B 1 115 ? 6.641 -12.188 1.848 1 94.75 115 VAL B C 1
ATOM 4303 O O . VAL B 1 115 ? 7.02 -11.305 2.617 1 94.75 115 VAL B O 1
ATOM 4306 N N . THR B 1 116 ? 6.207 -13.32 2.275 1 89.69 116 THR B N 1
ATOM 4307 C CA . THR B 1 116 ? 6.254 -13.703 3.684 1 89.69 116 THR B CA 1
ATOM 4308 C C . THR B 1 116 ? 5.992 -15.195 3.848 1 89.69 116 THR B C 1
ATOM 4310 O O . THR B 1 116 ? 5.922 -15.93 2.861 1 89.69 116 THR B O 1
ATOM 4313 N N . HIS B 1 117 ? 6.066 -15.641 5.023 1 86.62 117 HIS B N 1
ATOM 4314 C CA . HIS B 1 117 ? 5.516 -16.922 5.461 1 86.62 117 HIS B CA 1
ATOM 4315 C C . HIS B 1 117 ? 4.418 -16.719 6.5 1 86.62 117 HIS B C 1
ATOM 4317 O O . HIS B 1 117 ? 4.461 -15.766 7.277 1 86.62 117 HIS B O 1
ATOM 4323 N N . THR B 1 118 ? 3.188 -17.453 6.496 1 87.81 118 THR B N 1
ATOM 4324 C CA . THR B 1 118 ? 2.883 -18.703 5.812 1 87.81 118 THR B CA 1
ATOM 4325 C C . THR B 1 118 ? 2.102 -18.438 4.527 1 87.81 118 THR B C 1
ATOM 4327 O O . THR B 1 118 ? 2.205 -17.359 3.941 1 87.81 118 THR B O 1
ATOM 4330 N N . SER B 1 119 ? 1.351 -19.344 3.951 1 92.19 119 SER B N 1
ATOM 4331 C CA . SER B 1 119 ? 0.827 -19.438 2.592 1 92.19 119 SER B CA 1
ATOM 4332 C C . SER B 1 119 ? -0.182 -18.328 2.318 1 92.19 119 SER B C 1
ATOM 4334 O O . SER B 1 119 ? 0.001 -17.531 1.398 1 92.19 119 SER B O 1
ATOM 4336 N N . LEU B 1 120 ? -1.188 -18.188 3.139 1 94.19 120 LEU B N 1
ATOM 4337 C CA . LEU B 1 120 ? -2.342 -17.344 2.852 1 94.19 120 LEU B CA 1
ATOM 4338 C C . LEU B 1 120 ? -1.907 -15.906 2.576 1 94.19 120 LEU B C 1
ATOM 4340 O O . LEU B 1 120 ? -2.346 -15.297 1.597 1 94.19 120 LEU B O 1
ATOM 4344 N N . PRO B 1 121 ? -0.984 -15.352 3.381 1 94.75 121 PRO B N 1
ATOM 4345 C CA . PRO B 1 121 ? -0.612 -13.953 3.139 1 94.75 121 PRO B CA 1
ATOM 4346 C C . PRO B 1 121 ? 0.006 -13.742 1.759 1 94.75 121 PRO B C 1
ATOM 4348 O O . PRO B 1 121 ? -0.079 -12.641 1.204 1 94.75 121 PRO B O 1
ATOM 4351 N N . ASN B 1 122 ? 0.642 -14.766 1.156 1 96.88 122 ASN B N 1
ATOM 4352 C CA . ASN B 1 122 ? 1.196 -14.625 -0.187 1 96.88 122 ASN B CA 1
ATOM 4353 C C . ASN B 1 122 ? 0.097 -14.539 -1.24 1 96.88 122 ASN B C 1
ATOM 4355 O O . ASN B 1 122 ? 0.21 -13.766 -2.195 1 96.88 122 ASN B O 1
ATOM 4359 N N . TYR B 1 123 ? -0.977 -15.289 -1.049 1 98.12 123 TYR B N 1
ATOM 4360 C CA . TYR B 1 123 ? -2.133 -15.203 -1.934 1 98.12 123 TYR B CA 1
ATOM 4361 C C . TYR B 1 123 ? -2.795 -13.836 -1.837 1 98.12 123 TYR B C 1
ATOM 4363 O O . TYR B 1 123 ? -3.162 -13.242 -2.855 1 98.12 123 TYR B O 1
ATOM 4371 N N . ILE B 1 124 ? -2.893 -13.383 -0.614 1 98.12 124 ILE B N 1
ATOM 4372 C CA . ILE B 1 124 ? -3.516 -12.086 -0.356 1 98.12 124 ILE B CA 1
ATOM 4373 C C . ILE B 1 124 ? -2.65 -10.977 -0.938 1 98.12 124 ILE B C 1
ATOM 4375 O O . ILE B 1 124 ? -3.164 -10.031 -1.549 1 98.12 124 ILE B O 1
ATOM 4379 N N . ALA B 1 125 ? -1.371 -11.07 -0.785 1 97.5 125 ALA B N 1
ATOM 4380 C CA . ALA B 1 125 ? -0.447 -10.086 -1.335 1 97.5 125 ALA B CA 1
ATOM 4381 C C . ALA B 1 125 ? -0.572 -10 -2.854 1 97.5 125 ALA B C 1
ATOM 4383 O O . ALA B 1 125 ? -0.637 -8.906 -3.42 1 97.5 125 ALA B O 1
ATOM 4384 N N . LEU B 1 126 ? -0.646 -11.062 -3.521 1 98.62 126 LEU B N 1
ATOM 4385 C CA . LEU B 1 126 ? -0.73 -11.102 -4.977 1 98.62 126 LEU B CA 1
ATOM 4386 C C . LEU B 1 126 ? -2.059 -10.523 -5.461 1 98.62 126 LEU B C 1
ATOM 4388 O O . LEU B 1 126 ? -2.137 -9.977 -6.562 1 98.62 126 LEU B O 1
ATOM 4392 N N . THR B 1 127 ? -3.098 -10.602 -4.602 1 98.88 127 THR B N 1
ATOM 4393 C CA . THR B 1 127 ? -4.414 -10.258 -5.125 1 98.88 127 THR B CA 1
ATOM 4394 C C . THR B 1 127 ? -4.891 -8.922 -4.547 1 98.88 127 THR B C 1
ATOM 4396 O O . THR B 1 127 ? -5.918 -8.391 -4.969 1 98.88 127 THR B O 1
ATOM 4399 N N . SER B 1 128 ? -4.148 -8.359 -3.59 1 98.38 128 SER B N 1
ATOM 4400 C CA . SER B 1 128 ? -4.633 -7.102 -3.025 1 98.38 128 SER B CA 1
ATOM 4401 C C . SER B 1 128 ? -3.486 -6.125 -2.783 1 98.38 128 SER B C 1
ATOM 4403 O O . SER B 1 128 ? -3.709 -4.996 -2.344 1 98.38 128 SER B O 1
ATOM 4405 N N . GLY B 1 129 ? -2.273 -6.559 -3.039 1 97.56 129 GLY B N 1
ATOM 4406 C CA . GLY B 1 129 ? -1.139 -5.652 -3.037 1 97.56 129 GLY B CA 1
ATOM 4407 C C . GLY B 1 129 ? -0.527 -5.465 -1.661 1 97.56 129 GLY B C 1
ATOM 4408 O O . GLY B 1 129 ? 0.287 -4.562 -1.456 1 97.56 129 GLY B O 1
ATOM 4409 N N . SER B 1 130 ? -0.903 -6.191 -0.677 1 95 130 SER B N 1
ATOM 4410 C CA . SER B 1 130 ? -0.38 -6.227 0.686 1 95 130 SER B CA 1
ATOM 4411 C C . SER B 1 130 ? -0.771 -7.516 1.397 1 95 130 SER B C 1
ATOM 4413 O O . SER B 1 130 ? -1.781 -8.133 1.059 1 95 130 SER B O 1
ATOM 4415 N N . ASN B 1 131 ? 0.065 -7.898 2.305 1 92.25 131 ASN B N 1
ATOM 4416 C CA . ASN B 1 131 ? -0.335 -9.031 3.137 1 92.25 131 ASN B CA 1
ATOM 4417 C C . ASN B 1 131 ? -1.086 -8.57 4.383 1 92.25 131 ASN B C 1
ATOM 4419 O O . ASN B 1 131 ? -1.485 -9.391 5.211 1 92.25 131 ASN B O 1
ATOM 4423 N N . TRP B 1 132 ? -1.196 -7.191 4.539 1 89.69 132 TRP B N 1
ATOM 4424 C CA . TRP B 1 132 ? -1.973 -6.559 5.602 1 89.69 132 TRP B CA 1
ATOM 4425 C C . TRP B 1 132 ? -1.543 -7.07 6.973 1 89.69 132 TRP B C 1
ATOM 4427 O O . TRP B 1 132 ? -2.385 -7.395 7.812 1 89.69 132 TRP B O 1
ATOM 4437 N N . TRP B 1 133 ? -0.268 -7.32 7.195 1 79.62 133 TRP B N 1
ATOM 4438 C CA . TRP B 1 133 ? 0.422 -7.652 8.438 1 79.62 133 TRP B CA 1
ATOM 4439 C C . TRP B 1 133 ? 0.089 -9.07 8.883 1 79.62 133 TRP B C 1
ATOM 4441 O O . TRP B 1 133 ? 0.332 -9.445 10.031 1 79.62 133 TRP B O 1
ATOM 4451 N N . SER B 1 134 ? -0.482 -9.844 7.941 1 85.56 134 SER B N 1
ATOM 4452 C CA . SER B 1 134 ? -0.799 -11.227 8.289 1 85.56 134 SER B CA 1
ATOM 4453 C C . SER B 1 134 ? 0.426 -12.125 8.156 1 85.56 134 SER B C 1
ATOM 4455 O O . SER B 1 134 ? 1.188 -12.008 7.195 1 85.56 134 SER B O 1
ATOM 4457 N N . HIS B 1 135 ? 0.553 -13.07 9.156 1 82.25 135 HIS B N 1
ATOM 4458 C CA . HIS B 1 135 ? 1.591 -14.094 9.141 1 82.25 135 HIS B CA 1
ATOM 4459 C C . HIS B 1 135 ? 1.028 -15.453 9.539 1 82.25 135 HIS B C 1
ATOM 4461 O O . HIS B 1 135 ? 1.705 -16.234 10.203 1 82.25 135 HIS B O 1
ATOM 4467 N N . ASN B 1 136 ? -0.22 -15.695 9.156 1 84.81 136 ASN B N 1
ATOM 4468 C CA . ASN B 1 136 ? -0.814 -16.984 9.492 1 84.81 136 ASN B CA 1
ATOM 4469 C C . ASN B 1 136 ? -1.808 -17.438 8.43 1 84.81 136 ASN B C 1
ATOM 4471 O O . ASN B 1 136 ? -2.189 -16.656 7.555 1 84.81 136 ASN B O 1
ATOM 4475 N N . ASP B 1 137 ? -2.262 -18.719 8.547 1 88.5 137 ASP B N 1
ATOM 4476 C CA . ASP B 1 137 ? -3.119 -19.328 7.527 1 88.5 137 ASP B CA 1
ATOM 4477 C C . ASP B 1 137 ? -4.535 -19.531 8.062 1 88.5 137 ASP B C 1
ATOM 4479 O O . ASP B 1 137 ? -5.301 -20.328 7.5 1 88.5 137 ASP B O 1
ATOM 4483 N N . SER B 1 138 ? -4.863 -18.844 9.133 1 88.12 138 SER B N 1
ATOM 4484 C CA . SER B 1 138 ? -6.184 -19.062 9.719 1 88.12 138 SER B CA 1
ATOM 4485 C C . SER B 1 138 ? -7.289 -18.781 8.711 1 88.12 138 SER B C 1
ATOM 4487 O O . SER B 1 138 ? -7.277 -17.734 8.047 1 88.12 138 SER B O 1
ATOM 4489 N N . THR B 1 139 ? -8.266 -19.672 8.633 1 89.31 139 THR B N 1
ATOM 4490 C CA . THR B 1 139 ? -9.391 -19.531 7.719 1 89.31 139 THR B CA 1
ATOM 4491 C C . THR B 1 139 ? -10.375 -18.484 8.25 1 89.31 139 THR B C 1
ATOM 4493 O O . THR B 1 139 ? -11.305 -18.078 7.539 1 89.31 139 THR B O 1
ATOM 4496 N N . GLU B 1 140 ? -10.133 -18.031 9.43 1 89.69 140 GLU B N 1
ATOM 4497 C CA . GLU B 1 140 ? -11.047 -17.078 10.055 1 89.69 140 GLU B CA 1
ATOM 4498 C C . GLU B 1 140 ? -10.695 -15.648 9.672 1 89.69 140 GLU B C 1
ATOM 4500 O O . GLU B 1 140 ? -11.461 -14.719 9.945 1 89.69 140 GLU B O 1
ATOM 4505 N N . GLN B 1 141 ? -9.555 -15.516 9.047 1 91.38 141 GLN B N 1
ATOM 4506 C CA . GLN B 1 141 ? -9.125 -14.164 8.703 1 91.38 141 GLN B CA 1
ATOM 4507 C C . GLN B 1 141 ? -10.055 -13.547 7.66 1 91.38 141 GLN B C 1
ATOM 4509 O O . GLN B 1 141 ? -10.641 -14.258 6.84 1 91.38 141 GLN B O 1
ATOM 4514 N N . VAL B 1 142 ? -10.219 -12.258 7.793 1 94.25 142 VAL B N 1
ATOM 4515 C CA . VAL B 1 142 ? -10.969 -11.445 6.848 1 94.25 142 VAL B CA 1
ATOM 4516 C C . VAL B 1 142 ? -10.109 -10.273 6.375 1 94.25 142 VAL B C 1
ATOM 4518 O O . VAL B 1 142 ? -9.5 -9.57 7.188 1 94.25 142 VAL B O 1
ATOM 4521 N N . PHE B 1 143 ? -10.039 -10.148 5.109 1 96.25 143 PHE B N 1
ATOM 4522 C CA . PHE B 1 143 ? -9.289 -9.039 4.531 1 96.25 143 PHE B CA 1
ATOM 4523 C C . PHE B 1 143 ? -10.227 -8.055 3.838 1 96.25 143 PHE B C 1
ATOM 4525 O O . PHE B 1 143 ? -10.398 -8.109 2.619 1 96.25 143 PHE B O 1
ATOM 4532 N N . ASN B 1 144 ? -10.812 -7.152 4.613 1 95.88 144 ASN B N 1
ATOM 4533 C CA . ASN B 1 144 ? -11.75 -6.16 4.105 1 95.88 144 ASN B CA 1
ATOM 4534 C C . ASN B 1 144 ? -11.039 -5.035 3.361 1 95.88 144 ASN B C 1
ATOM 4536 O O . ASN B 1 144 ? -11.078 -3.879 3.783 1 95.88 144 ASN B O 1
ATOM 4540 N N . HIS B 1 145 ? -10.367 -5.379 2.279 1 97.81 145 HIS B N 1
ATOM 4541 C CA . HIS B 1 145 ? -9.562 -4.488 1.454 1 97.81 145 HIS B CA 1
ATOM 4542 C C . HIS B 1 145 ? -9.883 -4.66 -0.025 1 97.81 145 HIS B C 1
ATOM 4544 O O . HIS B 1 145 ? -10.391 -5.707 -0.435 1 97.81 145 HIS B O 1
ATOM 4550 N N . THR B 1 146 ? -9.68 -3.621 -0.82 1 98.44 146 THR B N 1
ATOM 4551 C CA . THR B 1 146 ? -9.828 -3.717 -2.268 1 98.44 146 THR B CA 1
ATOM 4552 C C . THR B 1 146 ? -8.922 -4.805 -2.836 1 98.44 146 THR B C 1
ATOM 4554 O O . THR B 1 146 ? -7.762 -4.918 -2.441 1 98.44 146 THR B O 1
ATOM 4557 N N . CYS B 1 147 ? -9.422 -5.625 -3.676 1 98.75 147 CYS B N 1
ATOM 4558 C CA . CYS B 1 147 ? -8.617 -6.648 -4.34 1 98.75 147 CYS B CA 1
ATOM 4559 C C . CYS B 1 147 ? -8.766 -6.555 -5.852 1 98.75 147 CYS B C 1
ATOM 4561 O O . CYS B 1 147 ? -9.516 -5.723 -6.359 1 98.75 147 CYS B O 1
ATOM 4563 N N . ILE B 1 148 ? -8.078 -7.371 -6.57 1 98.81 148 ILE B N 1
ATOM 4564 C CA . ILE B 1 148 ? -8.008 -7.309 -8.023 1 98.81 148 ILE B CA 1
ATOM 4565 C C . ILE B 1 148 ? -9.375 -7.617 -8.625 1 98.81 148 ILE B C 1
ATOM 4567 O O . ILE B 1 148 ? -9.742 -7.07 -9.664 1 98.81 148 ILE B O 1
ATOM 4571 N N . ALA B 1 149 ? -10.203 -8.453 -7.996 1 98.88 149 ALA B N 1
ATOM 4572 C CA . ALA B 1 149 ? -11.555 -8.711 -8.492 1 98.88 149 ALA B CA 1
ATOM 4573 C C . ALA B 1 149 ? -12.375 -7.43 -8.555 1 98.88 149 ALA B C 1
ATOM 4575 O O . ALA B 1 149 ? -13.117 -7.203 -9.516 1 98.88 149 ALA B O 1
ATOM 4576 N N . ASP B 1 150 ? -12.242 -6.613 -7.512 1 98.75 150 ASP B N 1
ATOM 4577 C CA . ASP B 1 150 ? -12.938 -5.328 -7.488 1 98.75 150 ASP B CA 1
ATOM 4578 C C . ASP B 1 150 ? -12.508 -4.453 -8.664 1 98.75 150 ASP B C 1
ATOM 4580 O O . ASP B 1 150 ? -13.344 -3.842 -9.328 1 98.75 150 ASP B O 1
ATOM 4584 N N . GLN B 1 151 ? -11.211 -4.387 -8.922 1 97.94 151 GLN B N 1
ATOM 4585 C CA . GLN B 1 151 ? -10.688 -3.574 -10.008 1 97.94 151 GLN B CA 1
ATOM 4586 C C . GLN B 1 151 ? -11.188 -4.07 -11.359 1 97.94 151 GLN B C 1
ATOM 4588 O O . GLN B 1 151 ? -11.594 -3.273 -12.211 1 97.94 151 GLN B O 1
ATOM 4593 N N . LEU B 1 152 ? -11.109 -5.41 -11.523 1 98.31 152 LEU B N 1
ATOM 4594 C CA . LEU B 1 152 ? -11.516 -6.008 -12.789 1 98.31 152 LEU B CA 1
ATOM 4595 C C . LEU B 1 152 ? -12.984 -5.727 -13.07 1 98.31 152 LEU B C 1
ATOM 4597 O O . LEU B 1 152 ? -13.336 -5.262 -14.164 1 98.31 152 LEU B O 1
ATOM 4601 N N . GLU B 1 153 ? -13.789 -5.91 -12.117 1 98.06 153 GLU B N 1
ATOM 4602 C CA . GLU B 1 153 ? -15.227 -5.684 -12.297 1 98.06 153 GLU B CA 1
ATOM 4603 C C . GLU B 1 153 ? -15.516 -4.211 -12.578 1 98.06 153 GLU B C 1
ATOM 4605 O O . GLU B 1 153 ? -16.344 -3.893 -13.43 1 98.06 153 GLU B O 1
ATOM 4610 N N . GLN B 1 154 ? -14.828 -3.352 -11.883 1 95.06 154 GLN B N 1
ATOM 4611 C CA . GLN B 1 154 ? -15 -1.924 -12.133 1 95.06 154 GLN B CA 1
ATOM 4612 C C . GLN B 1 154 ? -14.578 -1.557 -13.555 1 95.06 154 GLN B C 1
ATOM 4614 O O . GLN B 1 154 ? -15.133 -0.627 -14.148 1 95.06 154 GLN B O 1
ATOM 4619 N N . ASN B 1 155 ? -13.68 -2.324 -14.102 1 94.38 155 ASN B N 1
ATOM 4620 C CA . ASN B 1 155 ? -13.18 -2.066 -15.445 1 94.38 155 ASN B CA 1
ATOM 4621 C C . ASN B 1 155 ? -13.906 -2.908 -16.484 1 94.38 155 ASN B C 1
ATOM 4623 O O . ASN B 1 155 ? -13.484 -2.975 -17.641 1 94.38 155 ASN B O 1
ATOM 4627 N N . GLY B 1 156 ? -14.922 -3.686 -16.078 1 95.69 156 GLY B N 1
ATOM 4628 C CA . GLY B 1 156 ? -15.742 -4.465 -17 1 95.69 156 GLY B CA 1
ATOM 4629 C C . GLY B 1 156 ? -15.133 -5.809 -17.344 1 95.69 156 GLY B C 1
ATOM 4630 O O . GLY B 1 156 ? -15.523 -6.438 -18.328 1 95.69 156 GLY B O 1
ATOM 4631 N N . GLN B 1 157 ? -14.203 -6.215 -16.641 1 97.5 157 GLN B N 1
ATOM 4632 C CA . GLN B 1 157 ? -13.547 -7.496 -16.875 1 97.5 157 GLN B CA 1
ATOM 4633 C C . GLN B 1 157 ? -14.055 -8.562 -15.914 1 97.5 157 GLN B C 1
ATOM 4635 O O . GLN B 1 157 ? -14.586 -8.234 -14.852 1 97.5 157 GLN B O 1
ATOM 4640 N N . THR B 1 158 ? -13.82 -9.797 -16.328 1 98.56 158 THR B N 1
ATOM 4641 C CA . THR B 1 158 ? -14.336 -10.93 -15.57 1 98.56 158 THR B CA 1
ATOM 4642 C C . THR B 1 158 ? -13.203 -11.695 -14.906 1 98.56 158 THR B C 1
ATOM 4644 O O . THR B 1 158 ? -12.047 -11.586 -15.32 1 98.56 158 THR B O 1
ATOM 4647 N N . TRP B 1 159 ? -13.562 -12.406 -13.844 1 98.88 159 TRP B N 1
ATOM 4648 C CA . TRP B 1 159 ? -12.578 -13.195 -13.109 1 98.88 159 TRP B CA 1
ATOM 4649 C C . TRP B 1 159 ? -13.203 -14.469 -12.555 1 98.88 159 TRP B C 1
ATOM 4651 O O . TRP B 1 159 ? -14.43 -14.547 -12.398 1 98.88 159 TRP B O 1
ATOM 4661 N N . ARG B 1 160 ? -12.336 -15.492 -12.344 1 98.81 160 ARG B N 1
ATOM 4662 C CA . ARG B 1 160 ? -12.727 -16.703 -11.617 1 98.81 160 ARG B CA 1
ATOM 4663 C C . ARG B 1 160 ? -11.531 -17.281 -10.867 1 98.81 160 ARG B C 1
ATOM 4665 O O . ARG B 1 160 ? -10.398 -17.219 -11.344 1 98.81 160 ARG B O 1
ATOM 4672 N N . ASN B 1 161 ? -11.844 -17.797 -9.727 1 98.62 161 ASN B N 1
ATOM 4673 C CA . ASN B 1 161 ? -10.953 -18.734 -9.047 1 98.62 161 ASN B CA 1
ATOM 4674 C C . ASN B 1 161 ? -11.375 -20.172 -9.289 1 98.62 161 ASN B C 1
ATOM 4676 O O . ASN B 1 161 ? -12.438 -20.609 -8.836 1 98.62 161 ASN B O 1
ATOM 4680 N N . TYR B 1 162 ? -10.562 -20.875 -10.07 1 98.69 162 TYR B N 1
ATOM 4681 C CA . TYR B 1 162 ? -10.773 -22.297 -10.305 1 98.69 162 TYR B CA 1
ATOM 4682 C C . TYR B 1 162 ? -10.047 -23.141 -9.266 1 98.69 162 TYR B C 1
ATOM 4684 O O . TYR B 1 162 ? -8.812 -23.25 -9.289 1 98.69 162 TYR B O 1
ATOM 4692 N N . ALA B 1 163 ? -10.812 -23.781 -8.391 1 96.88 163 ALA B N 1
ATOM 4693 C CA . ALA B 1 163 ? -10.227 -24.531 -7.281 1 96.88 163 ALA B CA 1
ATOM 4694 C C . ALA B 1 163 ? -10.484 -26.031 -7.43 1 96.88 163 ALA B C 1
ATOM 4696 O O . ALA B 1 163 ? -11.633 -26.469 -7.449 1 96.88 163 ALA B O 1
ATOM 4697 N N . GLN B 1 164 ? -9.336 -26.734 -7.496 1 96.5 164 GLN B N 1
ATOM 4698 C CA . GLN B 1 164 ? -9.461 -28.188 -7.605 1 96.5 164 GLN B CA 1
ATOM 4699 C C . GLN B 1 164 ? -10.086 -28.781 -6.348 1 96.5 164 GLN B C 1
ATOM 4701 O O . GLN B 1 164 ? -9.703 -28.422 -5.23 1 96.5 164 GLN B O 1
ATOM 4706 N N . SER B 1 165 ? -11.109 -29.656 -6.508 1 93.12 165 SER B N 1
ATOM 4707 C CA . SER B 1 165 ? -11.758 -30.484 -5.492 1 93.12 165 SER B CA 1
ATOM 4708 C C . SER B 1 165 ? -12.727 -29.672 -4.648 1 93.12 165 SER B C 1
ATOM 4710 O O . SER B 1 165 ? -13.273 -30.172 -3.666 1 93.12 165 SER B O 1
ATOM 4712 N N . ILE B 1 166 ? -12.828 -28.297 -4.945 1 93.44 166 ILE B N 1
ATOM 4713 C CA . ILE B 1 166 ? -13.922 -27.609 -4.273 1 93.44 166 ILE B CA 1
ATOM 4714 C C . ILE B 1 166 ? -15.258 -28.219 -4.699 1 93.44 166 ILE B C 1
ATOM 4716 O O . ILE B 1 166 ? -15.453 -28.531 -5.875 1 93.44 166 ILE B O 1
ATOM 4720 N N . PRO B 1 167 ? -16.188 -28.453 -3.84 1 91.19 167 PRO B N 1
ATOM 4721 C CA . PRO B 1 167 ? -17.359 -29.281 -4.152 1 91.19 167 PRO B CA 1
ATOM 4722 C C . PRO B 1 167 ? -18.266 -28.641 -5.207 1 91.19 167 PRO B C 1
ATOM 4724 O O . PRO B 1 167 ? -18.781 -29.328 -6.082 1 91.19 167 PRO B O 1
ATOM 4727 N N . TYR B 1 168 ? -18.516 -27.375 -5.102 1 94.06 168 TYR B N 1
ATOM 4728 C CA . TYR B 1 168 ? -19.359 -26.641 -6.043 1 94.06 168 TYR B CA 1
ATOM 4729 C C . TYR B 1 168 ? -19.047 -25.156 -6.012 1 94.06 168 TYR B C 1
A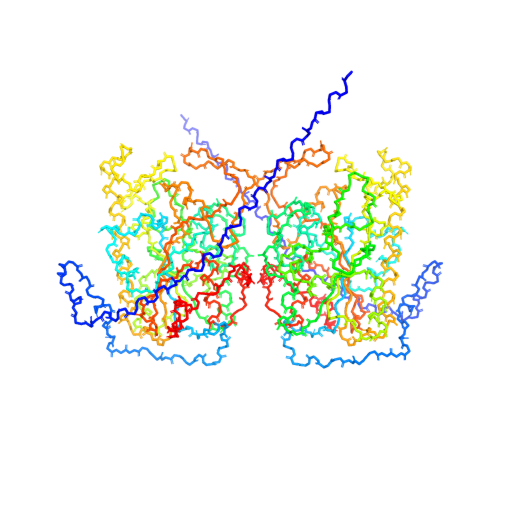TOM 4731 O O . TYR B 1 168 ? -18.312 -24.672 -5.145 1 94.06 168 TYR B O 1
ATOM 4739 N N . ALA B 1 169 ? -19.562 -24.453 -6.938 1 95.62 169 ALA B N 1
ATOM 4740 C CA . ALA B 1 169 ? -19.344 -23.016 -7.039 1 95.62 169 ALA B CA 1
ATOM 4741 C C . ALA B 1 169 ? -19.906 -22.297 -5.824 1 95.62 169 ALA B C 1
ATOM 4743 O O . ALA B 1 169 ? -21.047 -22.531 -5.418 1 95.62 169 ALA B O 1
ATOM 4744 N N . GLY B 1 170 ? -19.094 -21.438 -5.223 1 93.88 170 GLY B N 1
ATOM 4745 C CA . GLY B 1 170 ? -19.531 -20.641 -4.086 1 93.88 170 GLY B CA 1
ATOM 4746 C C . GLY B 1 170 ? -19.469 -21.391 -2.77 1 93.88 170 GLY B C 1
ATOM 4747 O O . GLY B 1 170 ? -20.047 -20.969 -1.771 1 93.88 170 GLY B O 1
ATOM 4748 N N . TYR B 1 171 ? -18.797 -22.484 -2.791 1 90 171 TYR B N 1
ATOM 4749 C CA . TYR B 1 171 ? -18.656 -23.266 -1.562 1 90 171 TYR B CA 1
ATOM 4750 C C . TYR B 1 171 ? -17.969 -22.453 -0.477 1 90 171 TYR B C 1
ATOM 4752 O O . TYR B 1 171 ? -16.938 -21.812 -0.727 1 90 171 TYR B O 1
ATOM 4760 N N . LYS B 1 172 ? -18.469 -22.422 0.837 1 81.19 172 LYS B N 1
ATOM 4761 C CA . LYS B 1 172 ? -18.031 -21.516 1.894 1 81.19 172 LYS B CA 1
ATOM 4762 C C . LYS B 1 172 ? -17.422 -22.281 3.062 1 81.19 172 LYS B C 1
ATOM 4764 O O . LYS B 1 172 ? -16.797 -21.688 3.941 1 81.19 172 LYS B O 1
ATOM 4769 N N . GLU B 1 173 ? -17.719 -23.5 3.113 1 74.81 173 GLU B N 1
ATOM 4770 C CA . GLU B 1 173 ? -17.312 -24.203 4.324 1 74.81 173 GLU B CA 1
ATOM 4771 C C . GLU B 1 173 ? -15.789 -24.281 4.438 1 74.81 173 GLU B C 1
ATOM 4773 O O . GLU B 1 173 ? -15.094 -24.359 3.424 1 74.81 173 GLU B O 1
ATOM 4778 N N . THR B 1 174 ? -15.469 -24.125 5.789 1 68.75 174 THR B N 1
ATOM 4779 C CA . THR B 1 174 ? -14.047 -24.016 6.109 1 68.75 174 THR B CA 1
ATOM 4780 C C . THR B 1 174 ? -13.336 -25.344 5.883 1 68.75 174 THR B C 1
ATOM 4782 O O . THR B 1 174 ? -13.922 -26.406 6.09 1 68.75 174 THR B O 1
ATOM 4785 N N . SER B 1 175 ? -12.352 -25.25 5.168 1 65.56 175 SER B N 1
ATOM 4786 C CA . SER B 1 175 ? -11.406 -26.359 5.074 1 65.56 175 SER B CA 1
ATOM 4787 C C . SER B 1 175 ? -10.023 -25.953 5.562 1 65.56 175 SER B C 1
ATOM 4789 O O . SER B 1 175 ? -9.391 -25.062 4.984 1 65.56 175 SER B O 1
ATOM 4791 N N . ILE B 1 176 ? -9.617 -26.516 6.832 1 60.66 176 ILE B N 1
ATOM 4792 C CA . ILE B 1 176 ? -8.383 -26.109 7.484 1 60.66 176 ILE B CA 1
ATOM 4793 C C . ILE B 1 176 ? -7.289 -27.141 7.215 1 60.66 176 ILE B C 1
ATOM 4795 O O . ILE B 1 176 ? -7.578 -28.312 6.992 1 60.66 176 ILE B O 1
ATOM 4799 N N . TYR B 1 177 ? -6.121 -26.688 6.953 1 55.66 177 TYR B N 1
ATOM 4800 C CA . TYR B 1 177 ? -4.949 -27.547 6.867 1 55.66 177 TYR B CA 1
ATOM 4801 C C . TYR B 1 177 ? -4.816 -28.422 8.117 1 55.66 177 TYR B C 1
ATOM 4803 O O . TYR B 1 177 ? -4.883 -27.906 9.242 1 55.66 177 TYR B O 1
ATOM 4811 N N . PRO B 1 178 ? -5.211 -29.844 7.992 1 50.28 178 PRO B N 1
ATOM 4812 C CA . PRO B 1 178 ? -5.188 -30.734 9.148 1 50.28 178 PRO B CA 1
ATOM 4813 C C . PRO B 1 178 ? -3.789 -30.906 9.734 1 50.28 178 PRO B C 1
ATOM 4815 O O . PRO B 1 178 ? -2.793 -30.656 9.055 1 50.28 178 PRO B O 1
ATOM 4818 N N . PRO B 1 179 ? -3.385 -31.203 10.883 1 50.06 179 PRO B N 1
ATOM 4819 C CA . PRO B 1 179 ? -3.211 -32.656 10.898 1 50.06 179 PRO B CA 1
ATOM 4820 C C . PRO B 1 179 ? -4.48 -33.406 10.492 1 50.06 179 PRO B C 1
ATOM 4822 O O . PRO B 1 179 ? -5.582 -33.031 10.898 1 50.06 179 PRO B O 1
ATOM 4825 N N . ASN B 1 180 ? -4.469 -34.219 9.359 1 48.97 180 ASN B N 1
ATOM 4826 C CA . ASN B 1 180 ? -5.336 -35.281 8.891 1 48.97 180 ASN B CA 1
ATOM 4827 C C . ASN B 1 180 ? -6.621 -34.75 8.273 1 48.97 180 ASN B C 1
ATOM 4829 O O . ASN B 1 180 ? -7.711 -35.25 8.57 1 48.97 180 ASN B O 1
ATOM 4833 N N . SER B 1 181 ? -6.453 -33.562 7.562 1 55.44 181 SER B N 1
ATOM 4834 C CA . SER B 1 181 ? -7.758 -33.125 7.062 1 55.44 181 SER B CA 1
ATOM 4835 C C . SER B 1 181 ? -8.234 -34.062 5.938 1 55.44 181 SER B C 1
ATOM 4837 O O . SER B 1 181 ? -7.434 -34.531 5.137 1 55.44 181 SER B O 1
ATOM 4839 N N . SER B 1 182 ? -9.375 -34.562 6.023 1 61.81 182 SER B N 1
ATOM 4840 C CA . SER B 1 182 ? -10.078 -35.344 5 1 61.81 182 SER B CA 1
ATOM 4841 C C . SER B 1 182 ? -10.492 -34.438 3.828 1 61.81 182 SER B C 1
ATOM 4843 O O . SER B 1 182 ? -11.312 -34.844 3.002 1 61.81 182 SER B O 1
ATOM 4845 N N . PHE B 1 183 ? -9.703 -33.281 3.719 1 74 183 PHE B N 1
ATOM 4846 C CA . PHE B 1 183 ? -10.07 -32.406 2.605 1 74 183 PHE B CA 1
ATOM 4847 C C . PHE B 1 183 ? -8.969 -32.375 1.555 1 74 183 PHE B C 1
ATOM 4849 O O . PHE B 1 183 ? -7.785 -32.469 1.887 1 74 183 PHE B O 1
ATOM 4856 N N . LEU B 1 184 ? -9.391 -32.312 0.288 1 84.31 184 LEU B N 1
ATOM 4857 C CA . LEU B 1 184 ? -8.461 -32.156 -0.824 1 84.31 184 LEU B CA 1
ATOM 4858 C C . LEU B 1 184 ? -8.281 -30.688 -1.162 1 84.31 184 LEU B C 1
ATOM 4860 O O . LEU B 1 184 ? -7.207 -30.266 -1.616 1 84.31 184 LEU B O 1
ATOM 4864 N N . TRP B 1 185 ? -9.258 -29.969 -0.813 1 85.38 185 TRP B N 1
ATOM 4865 C CA . TRP B 1 185 ? -9.227 -28.531 -1.094 1 85.38 185 TRP B CA 1
ATOM 4866 C C . TRP B 1 185 ? -8.953 -27.734 0.179 1 85.38 185 TRP B C 1
ATOM 4868 O O . TRP B 1 185 ? -9.516 -28.031 1.235 1 85.38 185 TRP B O 1
ATOM 4878 N N . PHE B 1 186 ? -7.984 -26.719 0.098 1 87.5 186 PHE B N 1
ATOM 4879 C CA . PHE B 1 186 ? -7.688 -25.859 1.238 1 87.5 186 PHE B CA 1
ATOM 4880 C C . PHE B 1 186 ? -8.141 -24.438 0.972 1 87.5 186 PHE B C 1
ATOM 4882 O O . PHE B 1 186 ? -7.758 -23.828 -0.033 1 87.5 186 PHE B O 1
ATOM 4889 N N . GLN B 1 187 ? -8.883 -23.891 1.865 1 90.38 187 GLN B N 1
ATOM 4890 C CA . GLN B 1 187 ? -9.453 -22.547 1.728 1 90.38 187 GLN B CA 1
ATOM 4891 C C . GLN B 1 187 ? -8.352 -21.5 1.613 1 90.38 187 GLN B C 1
ATOM 4893 O O . GLN B 1 187 ? -8.5 -20.516 0.886 1 90.38 187 GLN B O 1
ATOM 4898 N N . ASP B 1 188 ? -7.254 -21.656 2.383 1 91.25 188 ASP B N 1
ATOM 4899 C CA . ASP B 1 188 ? -6.211 -20.641 2.465 1 91.25 188 ASP B CA 1
ATOM 4900 C C . ASP B 1 188 ? -5.445 -20.531 1.149 1 91.25 188 ASP B C 1
ATOM 4902 O O . ASP B 1 188 ? -4.594 -19.656 0.993 1 91.25 188 ASP B O 1
ATOM 4906 N N . HIS B 1 189 ? -5.809 -21.359 0.136 1 94 189 HIS B N 1
ATOM 4907 C CA . HIS B 1 189 ? -5.223 -21.266 -1.195 1 94 189 HIS B CA 1
ATOM 4908 C C . HIS B 1 189 ? -6.145 -20.5 -2.146 1 94 189 HIS B C 1
ATOM 4910 O O . HIS B 1 189 ? -5.812 -20.312 -3.318 1 94 189 HIS B O 1
ATOM 4916 N N . CYS B 1 190 ? -7.289 -20.141 -1.669 1 95.44 190 CYS B N 1
ATOM 4917 C CA . CYS B 1 190 ? -8.273 -19.406 -2.463 1 95.44 190 CYS B CA 1
ATOM 4918 C C . CYS B 1 190 ? -8.492 -18 -1.91 1 95.44 190 CYS B C 1
ATOM 4920 O O . CYS B 1 190 ? -9.461 -17.75 -1.192 1 95.44 190 CYS B O 1
ATOM 4922 N N . PRO B 1 191 ? -7.672 -17.094 -2.318 1 97.38 191 PRO B N 1
ATOM 4923 C CA . PRO B 1 191 ? -7.66 -15.781 -1.672 1 97.38 191 PRO B CA 1
ATOM 4924 C C . PRO B 1 191 ? -9.008 -15.078 -1.747 1 97.38 191 PRO B C 1
ATOM 4926 O O . PRO B 1 191 ? -9.375 -14.344 -0.828 1 97.38 191 PRO B O 1
ATOM 4929 N N . PHE B 1 192 ? -9.867 -15.336 -2.684 1 98.19 192 PHE B N 1
ATOM 4930 C CA . PHE B 1 192 ? -11.086 -14.578 -2.932 1 98.19 192 PHE B CA 1
ATOM 4931 C C . PHE B 1 192 ? -12.148 -14.898 -1.887 1 98.19 192 PHE B C 1
ATOM 4933 O O . PHE B 1 192 ? -13.117 -14.148 -1.729 1 98.19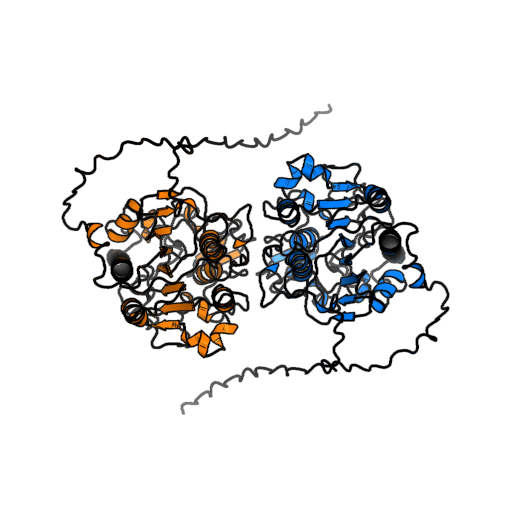 192 PHE B O 1
ATOM 4940 N N . LEU B 1 193 ? -11.977 -15.961 -1.15 1 96.5 193 LEU B N 1
ATOM 4941 C CA . LEU B 1 193 ? -12.898 -16.344 -0.085 1 96.5 193 LEU B CA 1
ATOM 4942 C C . LEU B 1 193 ? -12.641 -15.516 1.174 1 96.5 193 LEU B C 1
ATOM 4944 O O . LEU B 1 193 ? -13.438 -15.539 2.113 1 96.5 193 LEU B O 1
ATOM 4948 N N . PHE B 1 194 ? -11.555 -14.781 1.169 1 97.19 194 PHE B N 1
ATOM 4949 C CA . PHE B 1 194 ? -11.172 -14.062 2.379 1 97.19 194 PHE B CA 1
ATOM 4950 C C . PHE B 1 194 ? -11.562 -12.594 2.283 1 97.19 194 PHE B C 1
ATOM 4952 O O . PHE B 1 194 ? -11.422 -11.844 3.252 1 97.19 194 PHE B O 1
ATOM 4959 N N . TYR B 1 195 ? -12.055 -12.18 1.183 1 98 195 TYR B N 1
ATOM 4960 C CA . TYR B 1 195 ? -12.594 -10.836 1.008 1 98 195 TYR B CA 1
ATOM 4961 C C . TYR B 1 195 ? -14.086 -10.797 1.308 1 98 195 TYR B C 1
ATOM 4963 O O . TYR B 1 195 ? -14.883 -11.398 0.588 1 98 195 TYR B O 1
ATOM 4971 N N . PRO B 1 196 ? -14.523 -10.07 2.326 1 97.5 196 PRO B N 1
ATOM 4972 C CA . PRO B 1 196 ? -15.938 -10.125 2.707 1 97.5 196 PRO B CA 1
ATOM 4973 C C . PRO B 1 196 ? -16.859 -9.609 1.607 1 97.5 196 PRO B C 1
ATOM 4975 O O . PRO B 1 196 ? -18 -10.078 1.481 1 97.5 196 PRO B O 1
ATOM 4978 N N . GLN B 1 197 ? -16.406 -8.672 0.792 1 97.25 197 GLN B N 1
ATOM 4979 C CA . GLN B 1 197 ? -17.219 -8.133 -0.285 1 97.25 197 GLN B CA 1
ATOM 4980 C C . GLN B 1 197 ? -17.453 -9.172 -1.376 1 97.25 197 GLN B C 1
ATOM 4982 O O . GLN B 1 197 ? -18.328 -9 -2.236 1 97.25 197 GLN B O 1
ATOM 4987 N N . ILE B 1 198 ? -16.688 -10.203 -1.405 1 98.12 198 ILE B N 1
ATOM 4988 C CA . ILE B 1 198 ? -16.906 -11.32 -2.314 1 98.12 198 ILE B CA 1
ATOM 4989 C C . ILE B 1 198 ? -17.625 -12.445 -1.58 1 98.12 198 ILE B C 1
ATOM 4991 O O . ILE B 1 198 ? -18.656 -12.945 -2.062 1 98.12 198 ILE B O 1
ATOM 4995 N N . PHE B 1 199 ? -17.141 -12.766 -0.415 1 96.5 199 PHE B N 1
ATOM 4996 C CA . PHE B 1 199 ? -17.641 -13.883 0.38 1 96.5 199 PHE B CA 1
ATOM 4997 C C . PHE B 1 199 ? -19.125 -13.688 0.699 1 96.5 199 PHE B C 1
ATOM 4999 O O . PHE B 1 199 ? -19.875 -14.656 0.744 1 96.5 199 PHE B O 1
ATOM 5006 N N . SER B 1 200 ? -19.578 -12.43 0.896 1 95.81 200 SER B N 1
ATOM 5007 C CA . SER B 1 200 ? -20.922 -12.148 1.355 1 95.81 200 SER B CA 1
ATOM 5008 C C . SER B 1 200 ? -21.859 -11.844 0.185 1 95.81 200 SER B C 1
ATOM 5010 O O . SER B 1 200 ? -23.047 -11.617 0.377 1 95.81 200 SER B O 1
ATOM 5012 N N . GLN B 1 201 ? -21.359 -11.805 -0.999 1 96.75 201 GLN B N 1
ATOM 5013 C CA . GLN B 1 201 ? -22.172 -11.555 -2.188 1 96.75 201 GLN B CA 1
ATOM 5014 C C . GLN B 1 201 ? -22.281 -12.805 -3.055 1 96.75 201 GLN B C 1
ATOM 5016 O O . GLN B 1 201 ? -21.297 -13.203 -3.701 1 96.75 201 GLN B O 1
ATOM 5021 N N . SER B 1 202 ? -23.375 -13.312 -3.162 1 95.44 202 SER B N 1
ATOM 5022 C CA . SER B 1 202 ? -23.594 -14.625 -3.766 1 95.44 202 SER B CA 1
ATOM 5023 C C . SER B 1 202 ? -23.109 -14.656 -5.211 1 95.44 202 SER B C 1
ATOM 5025 O O . SER B 1 202 ? -22.516 -15.648 -5.652 1 95.44 202 SER B O 1
ATOM 5027 N N . ASP B 1 203 ? -23.391 -13.617 -5.93 1 97.19 203 ASP B N 1
ATOM 5028 C CA . ASP B 1 203 ? -23 -13.586 -7.336 1 97.19 203 ASP B CA 1
ATOM 5029 C C . ASP B 1 203 ? -21.484 -13.586 -7.492 1 97.19 203 ASP B C 1
ATOM 5031 O O . ASP B 1 203 ? -20.938 -14.242 -8.383 1 97.19 203 ASP B O 1
ATOM 5035 N N . ARG B 1 204 ? -20.766 -12.859 -6.633 1 98.12 204 ARG B N 1
ATOM 5036 C CA . ARG B 1 204 ? -19.297 -12.82 -6.68 1 98.12 204 ARG B CA 1
ATOM 5037 C C . ARG B 1 204 ? -18.703 -14.102 -6.125 1 98.12 204 ARG B C 1
ATOM 5039 O O . ARG B 1 204 ? -17.719 -14.625 -6.672 1 98.12 204 ARG B O 1
ATOM 5046 N N . LEU B 1 205 ? -19.297 -14.617 -5.078 1 97.69 205 LEU B N 1
ATOM 5047 C CA . LEU B 1 205 ? -18.844 -15.867 -4.484 1 97.69 205 LEU B CA 1
ATOM 5048 C C . LEU B 1 205 ? -18.938 -17.016 -5.488 1 97.69 205 LEU B C 1
ATOM 5050 O O . LEU B 1 205 ? -18.094 -17.906 -5.484 1 97.69 205 LEU B O 1
ATOM 5054 N N . ALA B 1 206 ? -19.875 -16.938 -6.379 1 98 206 ALA B N 1
ATOM 5055 C CA . ALA B 1 206 ? -20.109 -17.984 -7.379 1 98 206 ALA B CA 1
ATOM 5056 C C . ALA B 1 206 ? -18.984 -18.016 -8.406 1 98 206 ALA B C 1
ATOM 5058 O O . ALA B 1 206 ? -18.906 -18.922 -9.234 1 98 206 ALA B O 1
ATOM 5059 N N . ASN B 1 207 ? -18.078 -17.047 -8.336 1 98.56 207 ASN B N 1
ATOM 5060 C CA . ASN B 1 207 ? -16.938 -17.047 -9.234 1 98.56 207 ASN B CA 1
ATOM 5061 C C . ASN B 1 207 ? -15.797 -17.922 -8.703 1 98.56 207 ASN B C 1
ATOM 5063 O O . ASN B 1 207 ? -14.797 -18.125 -9.391 1 98.56 207 ASN B O 1
ATOM 5067 N N . VAL B 1 208 ? -15.938 -18.391 -7.508 1 98.06 208 VAL B N 1
ATOM 5068 C CA . VAL B 1 208 ? -15.07 -19.469 -7.027 1 98.06 208 VAL B CA 1
ATOM 5069 C C . VAL B 1 208 ? -15.688 -20.812 -7.383 1 98.06 208 VAL B C 1
ATOM 5071 O O . VAL B 1 208 ? -16.688 -21.234 -6.797 1 98.06 208 VAL B O 1
ATOM 5074 N N . VAL B 1 209 ? -15.031 -21.484 -8.344 1 98.19 209 VAL B N 1
ATOM 5075 C CA . VAL B 1 209 ? -15.688 -22.609 -8.984 1 98.19 209 VAL B CA 1
ATOM 5076 C C . VAL B 1 209 ? -14.758 -23.828 -8.977 1 98.19 209 VAL B C 1
ATOM 5078 O O . VAL B 1 209 ? -13.547 -23.688 -8.812 1 98.19 209 VAL B O 1
ATOM 5081 N N . PRO B 1 210 ? -15.336 -25 -9.195 1 97.19 210 PRO B N 1
ATOM 5082 C CA . PRO B 1 210 ? -14.492 -26.203 -9.367 1 97.19 210 PRO B CA 1
ATOM 5083 C C . PRO B 1 210 ? -13.602 -26.109 -10.602 1 97.19 210 PRO B C 1
ATOM 5085 O O . PRO B 1 210 ? -14 -25.562 -11.625 1 97.19 210 PRO B O 1
ATOM 5088 N N . LEU B 1 211 ? -12.469 -26.719 -10.492 1 98.06 211 LEU B N 1
ATOM 5089 C CA . LEU B 1 211 ? -11.461 -26.641 -11.547 1 98.06 211 LEU B CA 1
ATOM 5090 C C . LEU B 1 211 ? -12.008 -27.188 -12.867 1 98.06 211 LEU B C 1
ATOM 5092 O O . LEU B 1 211 ? -11.664 -26.703 -13.938 1 98.06 211 LEU B O 1
ATOM 5096 N N . HIS B 1 212 ? -12.852 -28.203 -12.867 1 96.44 212 HIS B N 1
ATOM 5097 C CA . HIS B 1 212 ? -13.336 -28.797 -14.102 1 96.44 212 HIS B CA 1
ATOM 5098 C C . HIS B 1 212 ? -14.125 -27.781 -14.93 1 96.44 212 HIS B C 1
ATOM 5100 O O . HIS B 1 212 ? -14.281 -27.953 -16.141 1 96.44 212 HIS B O 1
ATOM 5106 N N . GLN B 1 213 ? -14.68 -26.766 -14.273 1 98.31 213 GLN B N 1
ATOM 5107 C CA . GLN B 1 213 ? -15.352 -25.688 -15 1 98.31 213 GLN B CA 1
ATOM 5108 C C . GLN B 1 213 ? -14.406 -25 -15.977 1 98.31 213 GLN B C 1
ATOM 5110 O O . GLN B 1 213 ? -14.836 -24.484 -17 1 98.31 213 GLN B O 1
ATOM 5115 N N . LEU B 1 214 ? -13.109 -24.938 -15.656 1 98.75 214 LEU B N 1
ATOM 5116 C CA . LEU B 1 214 ? -12.141 -24.312 -16.547 1 98.75 214 LEU B CA 1
ATOM 5117 C C . LEU B 1 214 ? -12.117 -25.016 -17.906 1 98.75 214 LEU B C 1
ATOM 5119 O O . LEU B 1 214 ? -12 -24.359 -18.938 1 98.75 214 LEU B O 1
ATOM 5123 N N . GLU B 1 215 ? -12.219 -26.359 -17.922 1 97.44 215 GLU B N 1
ATOM 5124 C CA . GLU B 1 215 ? -12.273 -27.078 -19.203 1 97.44 215 GLU B CA 1
ATOM 5125 C C . GLU B 1 21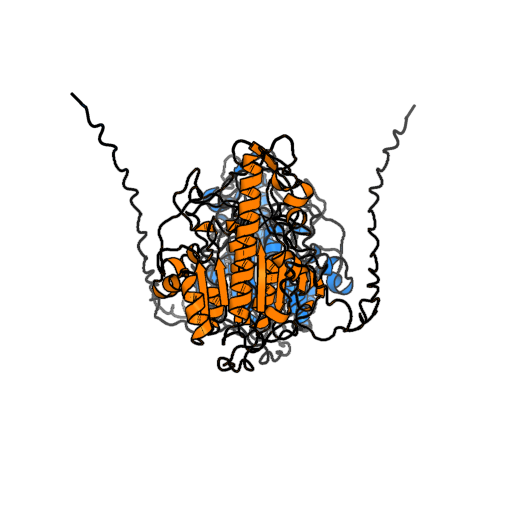5 ? -13.43 -26.578 -20.062 1 97.44 215 GLU B C 1
ATOM 5127 O O . GLU B 1 215 ? -13.258 -26.344 -21.266 1 97.44 215 GLU B O 1
ATOM 5132 N N . ASN B 1 216 ? -14.547 -26.438 -19.406 1 97.69 216 ASN B N 1
ATOM 5133 C CA . ASN B 1 216 ? -15.727 -25.953 -20.109 1 97.69 216 ASN B CA 1
ATOM 5134 C C . ASN B 1 216 ? -15.531 -24.531 -20.625 1 97.69 216 ASN B C 1
ATOM 5136 O O . ASN B 1 216 ? -15.875 -24.219 -21.766 1 97.69 216 ASN B O 1
ATOM 5140 N N . ASP B 1 217 ? -15.031 -23.688 -19.781 1 98.69 217 ASP B N 1
ATOM 5141 C CA . ASP B 1 217 ? -14.859 -22.281 -20.156 1 98.69 217 ASP B CA 1
ATOM 5142 C C . ASP B 1 217 ? -13.852 -22.141 -21.297 1 98.69 217 ASP B C 1
ATOM 5144 O O . ASP B 1 217 ? -14.055 -21.344 -22.203 1 98.69 217 ASP B O 1
ATOM 5148 N N . LEU B 1 218 ? -12.797 -22.938 -21.234 1 98.19 218 LEU B N 1
ATOM 5149 C CA . LEU B 1 218 ? -11.781 -22.906 -22.266 1 98.19 218 LEU B CA 1
ATOM 5150 C C . LEU B 1 218 ? -12.375 -23.328 -23.609 1 98.19 218 LEU B C 1
ATOM 5152 O O . LEU B 1 218 ? -12.07 -22.719 -24.641 1 98.19 218 LEU B O 1
ATOM 5156 N N . GLU B 1 219 ? -13.25 -24.297 -23.641 1 96.19 219 GLU B N 1
ATOM 5157 C CA . GLU B 1 219 ? -13.781 -24.875 -24.859 1 96.19 219 GLU B CA 1
ATOM 5158 C C . GLU B 1 219 ? -14.914 -24.031 -25.438 1 96.19 219 GLU B C 1
ATOM 5160 O O . GLU B 1 219 ? -15.125 -24.016 -26.641 1 96.19 219 GLU B O 1
ATOM 5165 N N . ASN B 1 220 ? -15.586 -23.25 -24.609 1 96.94 220 ASN B N 1
ATOM 5166 C CA . ASN B 1 220 ? -16.812 -22.609 -25.047 1 96.94 220 ASN B CA 1
ATOM 5167 C C . ASN B 1 220 ? -16.656 -21.094 -25.109 1 96.94 220 ASN B C 1
ATOM 5169 O O . ASN B 1 220 ? -17.641 -20.359 -25.125 1 96.94 220 ASN B O 1
ATOM 5173 N N . CYS B 1 221 ? -15.477 -20.594 -25.047 1 97.12 221 CYS B N 1
ATOM 5174 C CA . CYS B 1 221 ? -15.156 -19.188 -25.203 1 97.12 221 CYS B CA 1
ATOM 5175 C C . CYS B 1 221 ? -15.797 -18.344 -24.094 1 97.12 221 CYS B C 1
ATOM 5177 O O . CYS B 1 221 ? -16.328 -17.266 -24.359 1 97.12 221 CYS B O 1
ATOM 5179 N N . THR B 1 222 ? -15.867 -18.906 -22.906 1 98 222 THR B N 1
ATOM 5180 C CA . THR B 1 222 ? -16.375 -18.188 -21.75 1 98 222 THR B CA 1
ATOM 5181 C C . THR B 1 222 ? -15.281 -18 -20.688 1 98 222 THR B C 1
ATOM 5183 O O . THR B 1 222 ? -15.578 -17.734 -19.531 1 98 222 THR B O 1
ATOM 5186 N N . THR B 1 223 ? -14.039 -18.25 -21.172 1 98.56 223 THR B N 1
ATOM 5187 C CA . THR B 1 223 ? -12.898 -18.031 -20.281 1 98.56 223 THR B CA 1
ATOM 5188 C C . THR B 1 223 ? -12.859 -16.594 -19.766 1 98.56 223 THR B C 1
ATOM 5190 O O . THR B 1 223 ? -13.031 -15.656 -20.547 1 98.56 223 THR B O 1
ATOM 5193 N N . PRO B 1 224 ? -12.727 -16.406 -18.484 1 98.88 224 PRO B N 1
ATOM 5194 C CA . PRO B 1 224 ? -12.656 -15.047 -17.953 1 98.88 224 PRO B CA 1
ATOM 5195 C C . PRO B 1 224 ? -11.359 -14.336 -18.328 1 98.88 224 PRO B C 1
ATOM 5197 O O . PRO B 1 224 ? -10.43 -14.961 -18.844 1 98.88 224 PRO B O 1
ATOM 5200 N N . HIS B 1 225 ? -11.352 -13.023 -18.109 1 98.75 225 HIS B N 1
ATOM 5201 C CA . HIS B 1 225 ? -10.133 -12.242 -18.312 1 98.75 225 HIS B CA 1
ATOM 5202 C C . HIS B 1 225 ? -9.039 -12.664 -17.344 1 98.75 225 HIS B C 1
ATOM 5204 O O . HIS B 1 225 ? -7.867 -12.75 -17.734 1 98.75 225 HIS B O 1
ATOM 5210 N N . PHE B 1 226 ? -9.406 -12.93 -16.141 1 98.88 226 PHE B N 1
ATOM 5211 C CA . PHE B 1 226 ? -8.477 -13.289 -15.078 1 98.88 226 PHE B CA 1
ATOM 5212 C C . PHE B 1 226 ? -8.867 -14.625 -14.453 1 98.88 226 PHE B C 1
ATOM 5214 O O . PHE B 1 226 ? -9.93 -14.742 -13.836 1 98.88 226 PHE B O 1
ATOM 5221 N N . ALA B 1 227 ? -8.016 -15.609 -14.586 1 98.94 227 ALA B N 1
ATOM 5222 C CA . ALA B 1 227 ? -8.242 -16.953 -14.047 1 98.94 227 ALA B CA 1
ATOM 5223 C C . ALA B 1 227 ? -7.16 -17.328 -13.031 1 98.94 227 ALA B C 1
ATOM 5225 O O . ALA B 1 227 ? -5.973 -17.359 -13.367 1 98.94 227 ALA B O 1
ATOM 5226 N N . PHE B 1 228 ? -7.594 -17.547 -11.812 1 98.94 228 PHE B N 1
ATOM 5227 C CA . PHE B 1 228 ? -6.719 -18.031 -10.75 1 98.94 228 PHE B CA 1
ATOM 5228 C C . PHE B 1 228 ? -6.938 -19.531 -10.516 1 98.94 228 PHE B C 1
ATOM 5230 O O . PHE B 1 228 ? -8.039 -19.953 -10.156 1 98.94 228 PHE B O 1
ATOM 5237 N N . ILE B 1 229 ? -5.926 -20.312 -10.75 1 98.88 229 ILE B N 1
ATOM 5238 C CA . ILE B 1 229 ? -6.043 -21.766 -10.727 1 98.88 229 ILE B CA 1
ATOM 5239 C C . ILE B 1 229 ? -5.336 -22.328 -9.484 1 98.88 229 ILE B C 1
ATOM 5241 O O . ILE B 1 229 ? -4.137 -22.109 -9.305 1 98.88 229 ILE B O 1
ATOM 5245 N N . THR B 1 230 ? -6.09 -23.078 -8.68 1 97.38 230 THR B N 1
ATOM 5246 C CA . THR B 1 230 ? -5.617 -23.594 -7.402 1 97.38 230 THR B CA 1
ATOM 5247 C C . THR B 1 230 ? -5.66 -25.125 -7.387 1 97.38 230 THR B C 1
ATOM 5249 O O . THR B 1 230 ? -6.738 -25.719 -7.34 1 97.38 230 THR B O 1
ATOM 5252 N N . PRO B 1 231 ? -4.492 -25.766 -7.355 1 97.38 231 PRO B N 1
ATOM 5253 C CA . PRO B 1 231 ? -4.488 -27.219 -7.184 1 97.38 231 PRO B CA 1
ATOM 5254 C C . PRO B 1 231 ? -4.906 -27.656 -5.777 1 97.38 231 PRO B C 1
ATOM 5256 O O . PRO B 1 231 ? -4.84 -26.859 -4.84 1 97.38 231 PRO B O 1
ATOM 5259 N N . ASP B 1 232 ? -5.387 -28.875 -5.672 1 93.88 232 ASP B N 1
ATOM 5260 C CA . ASP B 1 232 ? -5.711 -29.391 -4.344 1 93.88 232 ASP B CA 1
ATOM 5261 C C . ASP B 1 232 ? -4.469 -29.938 -3.645 1 93.88 232 ASP B C 1
ATOM 5263 O O . ASP B 1 232 ? -3.367 -29.875 -4.195 1 93.88 232 ASP B O 1
ATOM 5267 N N . ALA B 1 233 ? -4.594 -30.484 -2.48 1 89.25 233 ALA B N 1
ATOM 5268 C CA . ALA B 1 233 ? -3.49 -30.859 -1.595 1 89.25 233 ALA B CA 1
ATOM 5269 C C . ALA B 1 233 ? -2.656 -31.984 -2.193 1 89.25 233 ALA B C 1
ATOM 5271 O O . ALA B 1 233 ? -1.485 -32.156 -1.84 1 89.25 233 ALA B O 1
ATOM 5272 N N . CYS B 1 234 ? -3.191 -32.781 -3.104 1 91.44 234 CYS B N 1
ATOM 5273 C CA . CYS B 1 234 ? -2.457 -33.875 -3.709 1 91.44 234 CYS B CA 1
ATOM 5274 C C . CYS B 1 234 ? -1.658 -33.406 -4.918 1 91.44 234 CYS B C 1
ATOM 5276 O O . CYS B 1 234 ? -0.785 -34.125 -5.41 1 91.44 234 CYS B O 1
ATOM 5278 N N . HIS B 1 235 ? -1.96 -32.156 -5.344 1 95.38 235 HIS B N 1
ATOM 5279 C CA . HIS B 1 235 ? -1.384 -31.734 -6.609 1 95.38 235 HIS B CA 1
ATOM 5280 C C . HIS B 1 235 ? -0.632 -30.406 -6.441 1 95.38 235 HIS B C 1
ATOM 5282 O O . HIS B 1 235 ? -0.065 -29.891 -7.406 1 95.38 235 HIS B O 1
ATOM 5288 N N . ASP B 1 236 ? -0.569 -29.859 -5.195 1 94.38 236 ASP B N 1
ATOM 5289 C CA . ASP B 1 236 ? -0.002 -28.531 -4.98 1 94.38 236 ASP B CA 1
ATOM 5290 C C . ASP B 1 236 ? 1.481 -28.625 -4.629 1 94.38 236 ASP B C 1
ATOM 5292 O O . ASP B 1 236 ? 2.125 -27.609 -4.375 1 94.38 236 ASP B O 1
ATOM 5296 N N . MET B 1 237 ? 1.998 -29.828 -4.539 1 91.19 237 MET B N 1
ATOM 5297 C CA . MET B 1 237 ? 3.398 -30.156 -4.293 1 91.19 237 MET B CA 1
ATOM 5298 C C . MET B 1 237 ? 3.74 -30.016 -2.814 1 91.19 237 MET B C 1
ATOM 5300 O O . MET B 1 237 ? 4.816 -30.422 -2.379 1 91.19 237 MET B O 1
ATOM 5304 N N . HIS B 1 238 ? 2.898 -29.422 -1.969 1 86.5 238 HIS B N 1
ATOM 5305 C CA . HIS B 1 238 ? 3.127 -29.266 -0.537 1 86.5 238 HIS B CA 1
ATOM 5306 C C . HIS B 1 238 ? 2.412 -30.344 0.261 1 86.5 238 HIS B C 1
ATOM 5308 O O . HIS B 1 238 ? 2.916 -30.812 1.289 1 86.5 238 HIS B O 1
ATOM 5314 N N . GLY B 1 239 ? 1.289 -30.734 -0.172 1 83.19 239 GLY B N 1
ATOM 5315 C CA . GLY B 1 239 ? 0.539 -31.797 0.47 1 83.19 239 GLY B CA 1
ATOM 5316 C C . GLY B 1 239 ? -0.228 -31.344 1.694 1 83.19 239 GLY B C 1
ATOM 5317 O O . GLY B 1 239 ? -0.774 -30.234 1.711 1 83.19 239 GLY B O 1
ATOM 5318 N N . GLY B 1 240 ? -0.456 -32.312 2.605 1 77.06 240 GLY B N 1
ATOM 5319 C CA . GLY B 1 240 ? -1.146 -32 3.85 1 77.06 240 GLY B CA 1
ATOM 5320 C C . GLY B 1 240 ? -2.469 -32.75 3.99 1 77.06 240 GLY B C 1
ATOM 5321 O O . GLY B 1 240 ? -3.135 -32.625 5.023 1 77.06 240 GLY B O 1
ATOM 5322 N N . SER B 1 241 ? -2.83 -33.406 2.922 1 78.19 241 SER B N 1
ATOM 5323 C CA . SER B 1 241 ? -4.055 -34.219 2.965 1 78.19 241 SER B CA 1
ATOM 5324 C C . SER B 1 241 ? -3.75 -35.688 3.203 1 78.19 241 SER B C 1
ATOM 5326 O O . SER B 1 241 ? -2.76 -36.219 2.691 1 78.19 241 SER B O 1
ATOM 5328 N N . ASP B 1 242 ? -4.574 -36.375 3.912 1 78.81 242 ASP B N 1
ATOM 5329 C CA . ASP B 1 242 ? -4.438 -37.812 4.145 1 78.81 242 ASP B CA 1
ATOM 5330 C C . ASP B 1 242 ? -5.023 -38.625 2.982 1 78.81 242 ASP B C 1
ATOM 5332 O O . ASP B 1 242 ? -4.922 -39.844 2.957 1 78.81 242 ASP B O 1
ATOM 5336 N N . LEU B 1 243 ? -5.539 -37.969 2.045 1 83.25 243 LEU B N 1
ATOM 5337 C CA . LEU B 1 243 ? -6.203 -38.625 0.935 1 83.25 243 LEU B CA 1
ATOM 5338 C C . LEU B 1 243 ? -5.215 -38.906 -0.195 1 83.25 243 LEU B C 1
ATOM 5340 O O . LEU B 1 243 ? -5.582 -39.5 -1.212 1 83.25 243 LEU B O 1
ATOM 5344 N N . CYS B 1 244 ? -3.996 -38.562 -0.027 1 83.38 244 CYS B N 1
ATOM 5345 C CA . CYS B 1 244 ? -2.885 -38.906 -0.903 1 83.38 244 CYS B CA 1
ATOM 5346 C C . CYS B 1 244 ? -1.585 -39.031 -0.116 1 83.38 244 CYS B C 1
ATOM 5348 O O . CYS B 1 244 ? -1.515 -38.594 1.039 1 83.38 244 CYS B O 1
ATOM 5350 N N . PRO B 1 245 ? -0.628 -39.781 -0.72 1 80.38 245 PRO B N 1
ATOM 5351 C CA . PRO B 1 245 ? 0.652 -39.844 -0.012 1 80.38 245 PRO B CA 1
ATOM 5352 C C . PRO B 1 245 ? 1.25 -38.469 0.277 1 80.38 245 PRO B C 1
ATOM 5354 O O . PRO B 1 245 ? 1.575 -37.75 -0.653 1 80.38 245 PRO B O 1
ATOM 5357 N N . SER B 1 246 ? 1.132 -38.125 1.502 1 77.62 246 SER B N 1
ATOM 5358 C CA . SER B 1 246 ? 1.656 -36.844 1.898 1 77.62 246 SER B CA 1
ATOM 5359 C C . SER B 1 246 ? 2.514 -36.938 3.154 1 77.62 246 SER B C 1
ATOM 5361 O O . SER B 1 246 ? 2.451 -37.938 3.871 1 77.62 246 SER B O 1
ATOM 5363 N N . VAL B 1 247 ? 3.477 -36.031 3.148 1 69.44 247 VAL B N 1
ATOM 5364 C CA . VAL B 1 247 ? 4.305 -35.906 4.344 1 69.44 247 VAL B CA 1
ATOM 5365 C C . VAL B 1 247 ? 4.039 -34.562 5.012 1 69.44 247 VAL B C 1
ATOM 5367 O O . VAL B 1 247 ? 3.768 -33.562 4.332 1 69.44 247 VAL B O 1
ATOM 5370 N N . HIS B 1 248 ? 3.916 -34.688 6.273 1 63.5 248 HIS B N 1
ATOM 5371 C CA . HIS B 1 248 ? 3.902 -33.438 6.996 1 63.5 248 HIS B CA 1
ATOM 5372 C C . HIS B 1 248 ? 5.32 -32.938 7.266 1 63.5 248 HIS B C 1
ATOM 5374 O O . HIS B 1 248 ? 6.125 -33.625 7.871 1 63.5 248 HIS B O 1
ATOM 5380 N N . LEU B 1 249 ? 5.602 -31.891 6.523 1 62.81 249 LEU B N 1
ATOM 5381 C CA . LEU B 1 249 ? 6.926 -31.297 6.707 1 62.81 249 LEU B CA 1
ATOM 5382 C C . LEU B 1 249 ? 6.914 -30.281 7.832 1 62.81 249 LEU B C 1
ATOM 5384 O O . LEU B 1 249 ? 6.066 -29.375 7.852 1 62.81 249 LEU B O 1
ATOM 5388 N N . TYR B 1 250 ? 7.785 -30.625 8.781 1 59.09 250 TYR B N 1
ATOM 5389 C CA . TYR B 1 250 ? 7.859 -29.75 9.938 1 59.09 250 TYR B CA 1
ATOM 5390 C C . TYR B 1 250 ? 9.086 -28.844 9.859 1 59.09 250 TYR B C 1
ATOM 5392 O O . TYR B 1 250 ? 10.109 -29.219 9.281 1 59.09 250 TYR B O 1
ATOM 5400 N N . PRO B 1 251 ? 9.008 -27.578 10.273 1 58.34 251 PRO B N 1
ATOM 5401 C CA . PRO B 1 251 ? 10.094 -26.594 10.172 1 58.34 251 PRO B CA 1
ATOM 5402 C C . PRO B 1 251 ? 11.406 -27.109 10.75 1 58.34 251 PRO B C 1
ATOM 5404 O O . PRO B 1 251 ? 12.484 -26.672 10.328 1 58.34 251 PRO B O 1
ATOM 5407 N N . ASN B 1 252 ? 11.398 -27.969 11.75 1 54.22 252 ASN B N 1
ATOM 5408 C CA . ASN B 1 252 ? 12.641 -28.422 12.383 1 54.22 252 ASN B CA 1
ATOM 5409 C C . ASN B 1 252 ? 13.305 -29.531 11.57 1 54.22 252 ASN B C 1
ATOM 5411 O O . ASN B 1 252 ? 14.188 -30.219 12.078 1 54.22 252 ASN B O 1
ATOM 5415 N N . GLU B 1 253 ? 12.773 -29.734 10.508 1 58.91 253 GLU B N 1
ATOM 5416 C CA . GLU B 1 253 ? 13.414 -30.719 9.641 1 58.91 253 GLU B CA 1
ATOM 5417 C C . GLU B 1 253 ? 14.039 -30.062 8.422 1 58.91 253 GLU B C 1
ATOM 5419 O O . GLU B 1 253 ? 13.594 -30.281 7.289 1 58.91 253 GLU B O 1
ATOM 5424 N N . PRO B 1 254 ? 15.125 -29.297 8.758 1 55.16 254 PRO B N 1
ATOM 5425 C CA . PRO B 1 254 ? 15.734 -28.578 7.641 1 55.16 254 PRO B CA 1
ATOM 5426 C C . PRO B 1 254 ? 16.25 -29.516 6.551 1 55.16 254 PRO B C 1
ATOM 5428 O O . PRO B 1 254 ? 16.734 -30.609 6.852 1 55.16 254 PRO B O 1
ATOM 5431 N N . ASN B 1 255 ? 16.156 -29.172 5.336 1 55.56 255 ASN B N 1
ATOM 5432 C CA . ASN B 1 255 ? 16.766 -29.766 4.148 1 55.56 255 ASN B CA 1
ATOM 5433 C C . ASN B 1 255 ? 16.047 -31.062 3.746 1 55.56 255 ASN B C 1
ATOM 5435 O O . ASN B 1 255 ? 16.531 -31.781 2.873 1 55.56 255 ASN B O 1
ATOM 5439 N N . LYS B 1 256 ? 14.953 -31.328 4.531 1 59.19 256 LYS B N 1
ATOM 5440 C CA . LYS B 1 256 ? 14.266 -32.562 4.211 1 59.19 256 LYS B CA 1
ATOM 5441 C C . LYS B 1 256 ? 13.797 -32.594 2.756 1 59.19 256 LYS B C 1
ATOM 5443 O O . LYS B 1 256 ? 13.758 -33.656 2.119 1 59.19 256 LYS B O 1
ATOM 5448 N N . LEU B 1 257 ? 13.523 -31.484 2.299 1 58.22 257 LEU B N 1
ATOM 5449 C CA . LEU B 1 257 ? 13.031 -31.438 0.927 1 58.22 257 LEU B CA 1
ATOM 5450 C C . LEU B 1 257 ? 14.18 -31.531 -0.069 1 58.22 257 LEU B C 1
ATOM 5452 O O . LEU B 1 257 ? 13.984 -31.969 -1.208 1 58.22 257 LEU B O 1
ATOM 5456 N N . LEU B 1 258 ? 15.344 -31.062 0.336 1 56.53 258 LEU B N 1
ATOM 5457 C CA . LEU B 1 258 ? 16.453 -30.984 -0.612 1 56.53 258 LEU B CA 1
ATOM 5458 C C . LEU B 1 258 ? 17.078 -32.344 -0.818 1 56.53 258 LEU B C 1
ATOM 5460 O O . LEU B 1 258 ? 17.625 -32.625 -1.888 1 56.53 258 LEU B O 1
ATOM 5464 N N . ASP B 1 259 ? 17.172 -33.125 0.295 1 57.88 259 ASP B N 1
ATOM 5465 C CA . ASP B 1 259 ? 17.891 -34.375 0.164 1 57.88 259 ASP B CA 1
ATOM 5466 C C . ASP B 1 259 ? 17.141 -35.531 0.847 1 57.88 259 ASP B C 1
ATOM 5468 O O . ASP B 1 259 ? 17.156 -35.625 2.074 1 57.88 259 ASP B O 1
ATOM 5472 N N . CYS B 1 260 ? 16.266 -36.125 0.041 1 58.59 260 CYS B N 1
ATOM 5473 C CA . CYS B 1 260 ? 15.711 -37.344 0.624 1 58.59 260 CYS B CA 1
ATOM 5474 C C . CYS B 1 260 ? 16.812 -38.219 1.212 1 58.59 260 CYS B C 1
ATOM 5476 O O . CYS B 1 260 ? 16.531 -39.219 1.861 1 58.59 260 CYS B O 1
ATOM 5478 N N . LEU B 1 261 ? 17.938 -37.719 0.903 1 51.25 261 LEU B N 1
ATOM 5479 C CA . LEU B 1 261 ? 19.031 -38.531 1.428 1 51.25 261 LEU B CA 1
ATOM 5480 C C . LEU B 1 261 ? 19.453 -38.031 2.811 1 51.25 261 LEU B C 1
ATOM 5482 O O . LEU B 1 261 ? 20.391 -38.594 3.396 1 51.25 261 LEU B O 1
ATOM 5486 N N . ASP B 1 262 ? 18.766 -37 3.145 1 54.66 262 ASP B N 1
ATOM 5487 C CA . ASP B 1 262 ? 19.109 -36.594 4.5 1 54.66 262 ASP B CA 1
ATOM 5488 C C . ASP B 1 262 ? 18.719 -37.656 5.52 1 54.66 262 ASP B C 1
ATOM 5490 O O . ASP B 1 262 ? 17.703 -38.312 5.359 1 54.66 262 ASP B O 1
ATOM 5494 N N . ALA B 1 263 ? 19.578 -37.906 6.359 1 54.16 263 ALA B N 1
ATOM 5495 C CA . ALA B 1 263 ? 19.484 -38.969 7.363 1 54.16 263 ALA B CA 1
ATOM 5496 C C . ALA B 1 263 ? 18.188 -38.875 8.141 1 54.16 263 ALA B C 1
ATOM 5498 O O . ALA B 1 263 ? 17.703 -39.875 8.68 1 54.16 263 ALA B O 1
ATOM 5499 N N . ASN B 1 264 ? 17.562 -37.688 8.133 1 60.94 264 ASN B N 1
ATOM 5500 C CA . ASN B 1 264 ? 16.375 -37.531 8.953 1 60.94 264 ASN B CA 1
ATOM 5501 C C . ASN B 1 264 ? 15.102 -37.75 8.141 1 60.94 264 ASN B C 1
ATOM 5503 O O . ASN B 1 264 ? 13.992 -37.656 8.672 1 60.94 264 ASN B O 1
ATOM 5507 N N . VAL B 1 265 ? 15.383 -38.188 6.914 1 65.38 265 VAL B N 1
ATOM 5508 C CA . VAL B 1 265 ? 14.211 -38.469 6.082 1 65.38 265 VAL B CA 1
ATOM 5509 C C . VAL B 1 265 ? 14.117 -39.969 5.797 1 65.38 265 VAL B C 1
ATOM 5511 O O . VAL B 1 265 ? 15.062 -40.562 5.273 1 65.38 265 VAL B O 1
ATOM 5514 N N . THR B 1 266 ? 12.961 -40.531 6.262 1 73.69 266 THR B N 1
ATOM 5515 C CA . THR B 1 266 ? 12.758 -41.969 5.977 1 73.69 266 THR B CA 1
ATOM 5516 C C . THR B 1 266 ? 12.547 -42.188 4.484 1 73.69 266 THR B C 1
ATOM 5518 O O . THR B 1 266 ? 12.18 -41.25 3.758 1 73.69 266 THR B O 1
ATOM 5521 N N . LEU B 1 267 ? 12.867 -43.344 4.109 1 74.81 267 LEU B N 1
ATOM 5522 C CA . LEU B 1 267 ? 12.617 -43.719 2.725 1 74.81 267 LEU B CA 1
ATOM 5523 C C . LEU B 1 267 ? 11.148 -43.531 2.361 1 74.81 267 LEU B C 1
ATOM 5525 O O . LEU B 1 267 ? 10.836 -43.094 1.244 1 74.81 267 LEU B O 1
ATOM 5529 N N . GLU B 1 268 ? 10.305 -43.812 3.305 1 79.19 268 GLU B N 1
ATOM 5530 C CA . GLU B 1 268 ? 8.875 -43.656 3.08 1 79.19 268 GLU B CA 1
ATOM 5531 C C . GLU B 1 268 ? 8.516 -42.188 2.863 1 79.19 268 GLU B C 1
ATOM 5533 O O . GLU B 1 268 ? 7.75 -41.844 1.957 1 79.19 268 GLU B O 1
ATOM 5538 N N . ASP B 1 269 ? 9.125 -41.344 3.611 1 78.5 269 ASP B N 1
ATOM 5539 C CA . ASP B 1 269 ? 8.883 -39.906 3.465 1 78.5 269 ASP B CA 1
ATOM 5540 C C . ASP B 1 269 ? 9.406 -39.406 2.125 1 78.5 269 ASP B C 1
ATOM 5542 O O . ASP B 1 269 ? 8.75 -38.594 1.462 1 78.5 269 ASP B O 1
ATOM 5546 N N . CYS B 1 270 ? 10.461 -39.906 1.815 1 80.5 270 CYS B N 1
ATOM 5547 C CA . CYS B 1 270 ? 11.047 -39.531 0.538 1 80.5 270 CYS B CA 1
ATOM 5548 C C . CYS B 1 270 ? 10.141 -39.906 -0.622 1 80.5 270 CYS B C 1
ATOM 5550 O O . CYS B 1 270 ? 9.977 -39.156 -1.575 1 80.5 270 CYS B O 1
ATOM 5552 N N . GLN B 1 271 ? 9.609 -41.062 -0.52 1 83.94 271 GLN B N 1
ATOM 5553 C CA . GLN B 1 271 ? 8.711 -41.531 -1.571 1 83.94 271 GLN B CA 1
ATOM 5554 C C . GLN B 1 271 ? 7.461 -40.656 -1.648 1 83.94 271 GLN B C 1
ATOM 5556 O O . GLN B 1 271 ? 6.98 -40.344 -2.74 1 83.94 271 GLN B O 1
ATOM 5561 N N . LYS B 1 272 ? 6.984 -40.281 -0.546 1 85 272 LYS B N 1
ATOM 5562 C CA . LYS B 1 272 ? 5.793 -39.438 -0.505 1 85 272 LYS B CA 1
ATOM 5563 C C . LYS B 1 272 ? 6.078 -38.062 -1.064 1 85 272 LYS B C 1
ATOM 5565 O O . LYS B 1 272 ? 5.258 -37.469 -1.792 1 85 272 LYS B O 1
ATOM 5570 N N . ILE B 1 273 ? 7.223 -37.5 -0.73 1 84.56 273 ILE B N 1
ATOM 5571 C CA . ILE B 1 273 ? 7.641 -36.188 -1.229 1 84.56 273 ILE B CA 1
ATOM 5572 C C . ILE B 1 273 ? 7.77 -36.25 -2.75 1 84.56 273 ILE B C 1
ATOM 5574 O O . ILE B 1 273 ? 7.246 -35.375 -3.449 1 84.56 273 ILE B O 1
ATOM 5578 N N . ARG B 1 274 ? 8.398 -37.281 -3.256 1 87.44 274 ARG B N 1
ATOM 5579 C CA . ARG B 1 274 ? 8.594 -37.406 -4.695 1 87.44 274 ARG B CA 1
ATOM 5580 C C . ARG B 1 274 ? 7.266 -37.625 -5.41 1 87.44 274 ARG B C 1
ATOM 5582 O O . ARG B 1 274 ? 7.082 -37.156 -6.539 1 87.44 274 ARG B O 1
ATOM 5589 N N . TYR B 1 275 ? 6.434 -38.312 -4.723 1 90.38 275 TYR B N 1
ATOM 5590 C CA . TYR B 1 275 ? 5.086 -38.469 -5.262 1 90.38 275 TYR B CA 1
ATOM 5591 C C . TYR B 1 275 ? 4.406 -37.125 -5.449 1 90.38 275 TYR B C 1
ATOM 5593 O O . TYR B 1 275 ? 3.824 -36.875 -6.504 1 90.38 275 TYR B O 1
ATOM 5601 N N . LEU B 1 276 ? 4.504 -36.281 -4.496 1 90.69 276 LEU B N 1
ATOM 5602 C CA . LEU B 1 276 ? 3.875 -34.969 -4.555 1 90.69 276 LEU B CA 1
ATOM 5603 C C . LEU B 1 276 ? 4.523 -34.094 -5.629 1 90.69 276 LEU B C 1
ATOM 5605 O O . LEU B 1 276 ? 3.832 -33.375 -6.34 1 90.69 276 LEU B O 1
ATOM 5609 N N . TRP B 1 277 ? 5.863 -34.188 -5.734 1 92.44 277 TRP B N 1
ATOM 5610 C CA . TRP B 1 277 ? 6.566 -33.438 -6.781 1 92.44 277 TRP B CA 1
ATOM 5611 C C . TRP B 1 277 ? 6.062 -33.844 -8.164 1 92.44 277 TRP B C 1
ATOM 5613 O O . TRP B 1 277 ? 5.719 -33 -8.977 1 92.44 277 TRP B O 1
ATOM 5623 N N . LYS B 1 278 ? 5.938 -35.156 -8.352 1 94.19 278 LYS B N 1
ATOM 5624 C CA . LYS B 1 278 ? 5.523 -35.656 -9.648 1 94.19 278 LYS B CA 1
ATOM 5625 C C . LYS B 1 278 ? 4.078 -35.281 -9.953 1 94.19 278 LYS B C 1
ATOM 5627 O O . LYS B 1 278 ? 3.762 -34.875 -11.078 1 94.19 278 LYS B O 1
ATOM 5632 N N . THR B 1 279 ? 3.227 -35.469 -8.953 1 95.31 279 THR B N 1
ATOM 5633 C CA . THR B 1 279 ? 1.812 -35.188 -9.188 1 95.31 279 THR B CA 1
ATOM 5634 C C . THR B 1 279 ? 1.582 -33.688 -9.422 1 95.31 279 THR B C 1
ATOM 5636 O O . THR B 1 279 ? 0.72 -33.312 -10.219 1 95.31 279 THR B O 1
ATOM 5639 N N . GLY B 1 280 ? 2.311 -32.844 -8.734 1 97.06 280 GLY B N 1
ATOM 5640 C CA . GLY B 1 280 ? 2.25 -31.422 -9.008 1 97.06 280 GLY B CA 1
ATOM 5641 C C . GLY B 1 280 ? 2.758 -31.062 -10.391 1 97.06 280 GLY B C 1
ATOM 5642 O O . GLY B 1 280 ? 2.158 -30.234 -11.078 1 97.06 280 GLY B O 1
ATOM 5643 N N . ASP B 1 281 ? 3.879 -31.641 -10.805 1 97.31 281 ASP B N 1
ATOM 5644 C CA . ASP B 1 281 ? 4.422 -31.422 -12.141 1 97.31 281 ASP B CA 1
ATOM 5645 C C . ASP B 1 281 ? 3.422 -31.844 -13.211 1 97.31 281 ASP B C 1
ATOM 5647 O O . ASP B 1 281 ? 3.24 -31.156 -14.211 1 97.31 281 ASP B O 1
ATOM 5651 N N . ASP B 1 282 ? 2.787 -33 -13 1 97.06 282 ASP B N 1
ATOM 5652 C CA . ASP B 1 282 ? 1.772 -33.5 -13.922 1 97.06 282 ASP B CA 1
ATOM 5653 C C . ASP B 1 282 ? 0.584 -32.531 -14 1 97.06 282 ASP B C 1
ATOM 5655 O O . ASP B 1 282 ? 0.004 -32.344 -15.07 1 97.06 282 ASP B O 1
ATOM 5659 N N . PHE B 1 283 ? 0.179 -32.031 -12.898 1 98.06 283 PHE B N 1
ATOM 5660 C CA . PHE B 1 283 ? -0.903 -31.047 -12.859 1 98.06 283 PHE B CA 1
ATOM 5661 C C . PHE B 1 283 ? -0.58 -29.844 -13.75 1 98.06 283 PHE B C 1
ATOM 5663 O O . PHE B 1 283 ? -1.407 -29.422 -14.562 1 98.06 283 PHE B O 1
ATOM 5670 N N . VAL B 1 284 ? 0.652 -29.234 -13.555 1 98.62 284 VAL B N 1
ATOM 5671 C CA . VAL B 1 284 ? 1.071 -28.094 -14.359 1 98.62 284 VAL B CA 1
ATOM 5672 C C . VAL B 1 284 ? 1.078 -28.484 -15.836 1 98.62 284 VAL B C 1
ATOM 5674 O O . VAL B 1 284 ? 0.582 -27.734 -16.688 1 98.62 284 VAL B O 1
ATOM 5677 N N . ARG B 1 285 ? 1.595 -29.656 -16.172 1 96.94 285 ARG B N 1
ATOM 5678 C CA . ARG B 1 285 ? 1.609 -30.125 -17.562 1 96.94 285 ARG B CA 1
ATOM 5679 C C . ARG B 1 285 ? 0.197 -30.188 -18.125 1 96.94 285 ARG B C 1
ATOM 5681 O O . ARG B 1 285 ? -0.055 -29.703 -19.234 1 96.94 285 ARG B O 1
ATOM 5688 N N . GLU B 1 286 ? -0.646 -30.75 -17.375 1 96.94 286 GLU B N 1
ATOM 5689 C CA . GLU B 1 286 ? -2.021 -30.938 -17.828 1 96.94 286 GLU B CA 1
ATOM 5690 C C . GLU B 1 286 ? -2.686 -29.594 -18.125 1 96.94 286 GLU B C 1
ATOM 5692 O O . GLU B 1 286 ? -3.223 -29.391 -19.219 1 96.94 286 GLU B O 1
ATOM 5697 N N . TRP B 1 287 ? -2.604 -28.688 -17.281 1 98.12 287 TRP B N 1
ATOM 5698 C CA . TRP B 1 287 ? -3.414 -27.484 -17.406 1 98.12 287 TRP B CA 1
ATOM 5699 C C . TRP B 1 287 ? -2.742 -26.469 -18.312 1 98.12 287 TRP B C 1
ATOM 5701 O O . TRP B 1 287 ? -3.418 -25.734 -19.047 1 98.12 287 TRP B O 1
ATOM 5711 N N . VAL B 1 288 ? -1.411 -26.359 -18.266 1 98 288 VAL B N 1
ATOM 5712 C CA . VAL B 1 288 ? -0.741 -25.531 -19.266 1 98 288 VAL B CA 1
ATOM 5713 C C . VAL B 1 288 ? -1.078 -26.016 -20.672 1 98 288 VAL B C 1
ATOM 5715 O O . VAL B 1 288 ? -1.427 -25.219 -21.547 1 98 288 VAL B O 1
ATOM 5718 N N . THR B 1 289 ? -1.03 -27.344 -20.891 1 95.25 289 THR B N 1
ATOM 5719 C CA . THR B 1 289 ? -1.331 -27.922 -22.188 1 95.25 289 THR B CA 1
ATOM 5720 C C . THR B 1 289 ? -2.781 -27.656 -22.594 1 95.25 289 THR B C 1
ATOM 5722 O O . THR B 1 289 ? -3.055 -27.188 -23.703 1 95.25 289 THR B O 1
ATOM 5725 N N . LYS B 1 290 ? -3.734 -27.906 -21.656 1 96.19 290 LYS B N 1
ATOM 5726 C CA . LYS B 1 290 ? -5.152 -27.688 -21.938 1 96.19 290 LYS B CA 1
ATOM 5727 C C . LYS B 1 290 ? -5.422 -26.234 -22.297 1 96.19 290 LYS B C 1
ATOM 5729 O O . LYS B 1 290 ? -6.195 -25.953 -23.219 1 96.19 290 LYS B O 1
ATOM 5734 N N . ILE B 1 291 ? -4.77 -25.266 -21.625 1 97.81 291 ILE B N 1
ATOM 5735 C CA . ILE B 1 291 ? -4.992 -23.859 -21.875 1 97.81 291 ILE B CA 1
ATOM 5736 C C . ILE B 1 291 ? -4.434 -23.484 -23.25 1 97.81 291 ILE B C 1
ATOM 5738 O O . ILE B 1 291 ? -5.141 -22.906 -24.078 1 97.81 291 ILE B O 1
ATOM 5742 N N . ILE B 1 292 ? -3.205 -23.859 -23.547 1 96.06 292 ILE B N 1
ATOM 5743 C CA . ILE B 1 292 ? -2.52 -23.453 -24.766 1 96.06 292 ILE B CA 1
ATOM 5744 C C . ILE B 1 292 ? -3.209 -24.078 -25.969 1 96.06 292 ILE B C 1
ATOM 5746 O O . ILE B 1 292 ? -3.297 -23.453 -27.031 1 96.06 292 ILE B O 1
ATOM 5750 N N . GLN B 1 293 ? -3.773 -25.234 -25.812 1 94.12 293 GLN B N 1
ATOM 5751 C CA . GLN B 1 293 ? -4.371 -25.938 -26.938 1 94.12 293 GLN B CA 1
ATOM 5752 C C . GLN B 1 293 ? -5.859 -25.625 -27.062 1 94.12 293 GLN B C 1
ATOM 5754 O O . GLN B 1 293 ? -6.527 -26.094 -27.984 1 94.12 293 GLN B O 1
ATOM 5759 N N . SER B 1 294 ? -6.371 -24.828 -26.188 1 96.06 294 SER B N 1
ATOM 5760 C CA . SER B 1 294 ? -7.801 -24.531 -26.188 1 96.06 294 SER B CA 1
ATOM 5761 C C . SER B 1 294 ? -8.148 -23.438 -27.188 1 96.06 294 SER B C 1
ATOM 5763 O O . SER B 1 294 ? -7.277 -22.656 -27.594 1 96.06 294 SER B O 1
ATOM 5765 N N . PRO B 1 295 ? -9.469 -23.328 -27.5 1 96.12 295 PRO B N 1
ATOM 5766 C CA . PRO B 1 295 ? -9.914 -22.219 -28.344 1 96.12 295 PRO B CA 1
ATOM 5767 C C . PRO B 1 295 ? -9.734 -20.859 -27.688 1 96.12 295 PRO B C 1
ATOM 5769 O O . PRO B 1 295 ? -9.773 -19.828 -28.359 1 96.12 295 PRO B O 1
ATOM 5772 N N . SER B 1 296 ? -9.492 -20.828 -26.406 1 97.31 296 SER B N 1
ATOM 5773 C CA . SER B 1 296 ? -9.453 -19.578 -25.656 1 97.31 296 SER B CA 1
ATOM 5774 C C . SER B 1 296 ? -8.039 -19 -25.609 1 97.31 296 SER B C 1
ATOM 5776 O O . SER B 1 296 ? -7.824 -17.891 -25.125 1 97.31 296 SER B O 1
ATOM 5778 N N . TRP B 1 297 ? -7.066 -19.781 -26.062 1 96.5 297 TRP B N 1
ATOM 5779 C CA . TRP B 1 297 ? -5.707 -19.266 -26.156 1 96.5 297 TRP B CA 1
ATOM 5780 C C . TRP B 1 297 ? -5.566 -18.297 -27.312 1 96.5 297 TRP B C 1
ATOM 5782 O O . TRP B 1 297 ? -5.059 -18.656 -28.375 1 96.5 297 TRP B O 1
ATOM 5792 N N . ILE B 1 298 ? -5.984 -17.016 -27.109 1 96.12 298 ILE B N 1
ATOM 5793 C CA . ILE B 1 298 ? -6.152 -16.047 -28.172 1 96.12 298 ILE B CA 1
ATOM 5794 C C . ILE B 1 298 ? -5.418 -14.758 -27.812 1 96.12 298 ILE B C 1
ATOM 5796 O O . ILE B 1 298 ? -5.109 -14.516 -26.656 1 96.12 298 ILE B O 1
ATOM 5800 N N . GLY B 1 299 ? -5.07 -13.969 -28.812 1 95.75 299 GLY B N 1
ATOM 5801 C CA . GLY B 1 299 ? -4.547 -12.633 -28.594 1 95.75 299 GLY B CA 1
ATOM 5802 C C . GLY B 1 299 ? -3.311 -12.602 -27.719 1 95.75 299 GLY B C 1
ATOM 5803 O O . GLY B 1 299 ? -2.387 -13.398 -27.906 1 95.75 299 GLY B O 1
ATOM 5804 N N . ASN B 1 300 ? -3.342 -11.641 -26.766 1 97.06 300 ASN B N 1
ATOM 5805 C CA . ASN B 1 300 ? -2.234 -11.445 -25.828 1 97.06 300 ASN B CA 1
ATOM 5806 C C . ASN B 1 300 ? -2.482 -12.156 -24.5 1 97.06 300 ASN B C 1
ATOM 5808 O O . ASN B 1 300 ? -2.41 -11.539 -23.438 1 97.06 300 ASN B O 1
ATOM 5812 N N . SER B 1 301 ? -2.691 -13.484 -24.641 1 98 301 SER B N 1
ATOM 5813 C CA . SER B 1 301 ? -2.939 -14.266 -23.438 1 98 301 SER B CA 1
ATOM 5814 C C . SER B 1 301 ? -1.634 -14.734 -22.797 1 98 301 SER B C 1
ATOM 5816 O O . SER B 1 301 ? -0.625 -14.898 -23.484 1 98 301 SER B O 1
ATOM 5818 N N . VAL B 1 302 ? -1.693 -14.938 -21.469 1 98.56 302 VAL B N 1
ATOM 5819 C CA . VAL B 1 302 ? -0.479 -15.297 -20.734 1 98.56 302 VAL B CA 1
ATOM 5820 C C . VAL B 1 302 ? -0.818 -16.266 -19.609 1 98.56 302 VAL B C 1
ATOM 5822 O O . VAL B 1 302 ? -1.894 -16.172 -19.016 1 98.56 302 VAL B O 1
ATOM 5825 N N . ILE B 1 303 ? 0.084 -17.219 -19.359 1 98.81 303 ILE B N 1
ATOM 5826 C CA . ILE B 1 303 ? 0.057 -18.078 -18.188 1 98.81 303 ILE B CA 1
ATOM 5827 C C . ILE B 1 303 ? 1.232 -17.75 -17.266 1 98.81 303 ILE B C 1
ATOM 5829 O O . ILE B 1 303 ? 2.377 -17.656 -17.719 1 98.81 303 ILE B O 1
ATOM 5833 N N . PHE B 1 304 ? 0.964 -17.484 -16.047 1 98.94 304 PHE B N 1
ATOM 5834 C CA . PHE B 1 304 ? 1.968 -17.406 -14.984 1 98.94 304 PHE B CA 1
ATOM 5835 C C . PHE B 1 304 ? 1.93 -18.641 -14.109 1 98.94 304 PHE B C 1
ATOM 5837 O O . PHE B 1 304 ? 0.87 -19.016 -13.602 1 98.94 304 PHE B O 1
ATOM 5844 N N . VAL B 1 305 ? 3.064 -19.328 -13.945 1 98.94 305 VAL B N 1
ATOM 5845 C CA . VAL B 1 305 ? 3.203 -20.438 -13.016 1 98.94 305 VAL B CA 1
ATOM 5846 C C . VAL B 1 305 ? 4.176 -20.062 -11.898 1 98.94 305 VAL B C 1
ATOM 5848 O O . VAL B 1 305 ? 5.305 -19.641 -12.164 1 98.94 305 VAL B O 1
ATOM 5851 N N . THR B 1 306 ? 3.734 -20.156 -10.719 1 98.81 306 THR B N 1
ATOM 5852 C CA . THR B 1 306 ? 4.617 -19.844 -9.602 1 98.81 306 THR B CA 1
ATOM 5853 C C . THR B 1 306 ? 4.16 -20.562 -8.336 1 98.81 306 THR B C 1
ATOM 5855 O O . THR B 1 306 ? 3.355 -21.5 -8.398 1 98.81 306 THR B O 1
ATOM 5858 N N . PHE B 1 307 ? 4.805 -20.281 -7.23 1 98.19 307 PHE B N 1
ATOM 5859 C CA . PHE B 1 307 ? 4.535 -20.812 -5.898 1 98.19 307 PHE B CA 1
ATOM 5860 C C . PHE B 1 307 ? 4.25 -19.672 -4.918 1 98.19 307 PHE B C 1
ATOM 5862 O O . PHE B 1 307 ? 4.711 -18.547 -5.109 1 98.19 307 PHE B O 1
ATOM 5869 N N . ASP B 1 308 ? 3.477 -20.016 -3.904 1 96.94 308 ASP B N 1
ATOM 5870 C CA . ASP B 1 308 ? 3.16 -18.969 -2.932 1 96.94 308 ASP B CA 1
ATOM 5871 C C . ASP B 1 308 ? 4.402 -18.562 -2.146 1 96.94 308 ASP B C 1
ATOM 5873 O O . ASP B 1 308 ? 4.676 -17.359 -1.991 1 96.94 308 ASP B O 1
ATOM 5877 N N . GLU B 1 309 ? 5.156 -19.531 -1.707 1 94.81 309 GLU B N 1
ATOM 5878 C CA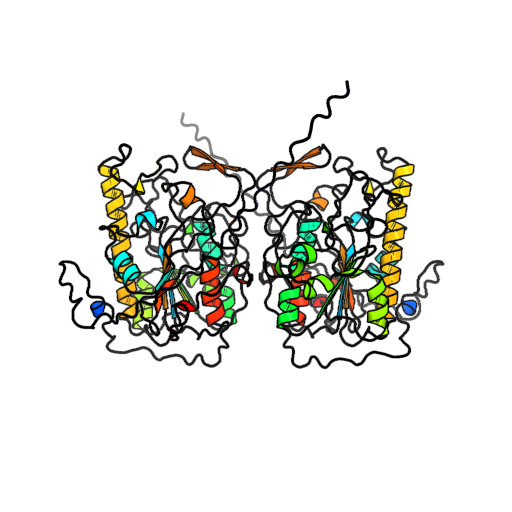 . GLU B 1 309 ? 6.379 -19.344 -0.932 1 94.81 309 GLU B CA 1
ATOM 5879 C C . GLU B 1 309 ? 7.297 -20.547 -1.047 1 94.81 309 GLU B C 1
ATOM 5881 O O . GLU B 1 309 ? 6.938 -21.547 -1.671 1 94.81 309 GLU B O 1
ATOM 5886 N N . SER B 1 310 ? 8.492 -20.344 -0.468 1 91.12 310 SER B N 1
ATOM 5887 C CA . SER B 1 310 ? 9.344 -21.516 -0.338 1 91.12 310 SER B CA 1
ATOM 5888 C C . SER B 1 310 ? 8.992 -22.312 0.914 1 91.12 310 SER B C 1
ATOM 5890 O O . SER B 1 310 ? 7.934 -22.109 1.512 1 91.12 310 SER B O 1
ATOM 5892 N N . ASN B 1 311 ? 9.805 -23.266 1.171 1 83.31 311 ASN B N 1
ATOM 5893 C CA . ASN B 1 311 ? 9.508 -24.156 2.291 1 83.31 311 ASN B CA 1
ATOM 5894 C C . ASN B 1 311 ? 10.438 -23.891 3.473 1 83.31 311 ASN B C 1
ATOM 5896 O O . ASN B 1 311 ? 11.625 -23.609 3.285 1 83.31 311 ASN B O 1
ATOM 5900 N N . PHE B 1 312 ? 9.859 -24.047 4.641 1 72.62 312 PHE B N 1
ATOM 5901 C CA . PHE B 1 312 ? 10.633 -23.875 5.867 1 72.62 312 PHE B CA 1
ATOM 5902 C C . PHE B 1 312 ? 11.797 -24.844 5.914 1 72.62 312 PHE B C 1
ATOM 5904 O O . PHE B 1 312 ? 12.758 -24.641 6.656 1 72.62 312 PHE B O 1
ATOM 5911 N N . ASN B 1 313 ? 11.672 -25.812 5.113 1 71.12 313 ASN B N 1
ATOM 5912 C CA . ASN B 1 313 ? 12.688 -26.859 5.125 1 71.12 313 ASN B CA 1
ATOM 5913 C C . ASN B 1 313 ? 13.859 -26.516 4.207 1 71.12 313 ASN B C 1
ATOM 5915 O O . ASN B 1 313 ? 14.828 -27.266 4.129 1 71.12 313 ASN B O 1
ATOM 5919 N N . GLU B 1 314 ? 13.797 -25.391 3.656 1 75.88 314 GLU B N 1
ATOM 5920 C CA . GLU B 1 314 ? 14.922 -24.875 2.889 1 75.88 314 GLU B CA 1
ATOM 5921 C C . GLU B 1 314 ? 15.875 -24.062 3.775 1 75.88 314 GLU B C 1
ATOM 5923 O O . GLU B 1 314 ? 15.531 -23.734 4.91 1 75.88 314 GLU B O 1
ATOM 5928 N N . PRO B 1 315 ? 17.156 -23.906 3.305 1 72.44 315 PRO B N 1
ATOM 5929 C CA . PRO B 1 315 ? 18.078 -23.141 4.129 1 72.44 315 PRO B CA 1
ATOM 5930 C C . PRO B 1 315 ? 17.516 -21.781 4.535 1 72.44 315 PRO B C 1
ATOM 5932 O O . PRO B 1 315 ? 16.812 -21.141 3.754 1 72.44 315 PRO B O 1
ATOM 5935 N N . LEU B 1 316 ? 17.828 -21.438 5.711 1 71.94 316 LEU B N 1
ATOM 5936 C CA . LEU B 1 316 ? 17.281 -20.219 6.32 1 71.94 316 LEU B CA 1
ATOM 5937 C C . LEU B 1 316 ? 17.531 -19.016 5.426 1 71.94 316 LEU B C 1
ATOM 5939 O O . LEU B 1 316 ? 16.656 -18.156 5.277 1 71.94 316 LEU B O 1
ATOM 5943 N N . ASP B 1 317 ? 18.703 -18.922 4.887 1 73.88 317 ASP B N 1
ATOM 5944 C CA . ASP B 1 317 ? 19.078 -17.766 4.082 1 73.88 317 ASP B CA 1
ATOM 5945 C C . ASP B 1 317 ? 18.266 -17.719 2.791 1 73.88 317 ASP B C 1
ATOM 5947 O O . ASP B 1 317 ? 18.188 -16.672 2.141 1 73.88 317 ASP B O 1
ATOM 5951 N N . GLU B 1 318 ? 17.656 -18.781 2.434 1 77.06 318 GLU B N 1
ATOM 5952 C CA . GLU B 1 318 ? 16.766 -18.797 1.275 1 77.06 318 GLU B CA 1
ATOM 5953 C C . GLU B 1 318 ? 15.312 -18.594 1.69 1 77.06 318 GLU B C 1
ATOM 5955 O O . GLU B 1 318 ? 14.562 -17.891 1.014 1 77.06 318 GLU B O 1
ATOM 5960 N N . PHE B 1 319 ? 15.055 -19.172 2.814 1 77.88 319 PHE B N 1
ATOM 5961 C CA . PHE B 1 319 ? 13.688 -19.203 3.324 1 77.88 319 PHE B CA 1
ATOM 5962 C C . PHE B 1 319 ? 13.211 -17.812 3.705 1 77.88 319 PHE B C 1
ATOM 5964 O O . PHE B 1 319 ? 12.047 -17.469 3.51 1 77.88 319 PHE B O 1
ATOM 5971 N N . ILE B 1 320 ? 14.094 -16.969 4.145 1 81.5 320 ILE B N 1
ATOM 5972 C CA . ILE B 1 320 ? 13.672 -15.672 4.691 1 81.5 320 ILE B CA 1
ATOM 5973 C C . ILE B 1 320 ? 13.836 -14.586 3.633 1 81.5 320 ILE B C 1
ATOM 5975 O O . ILE B 1 320 ? 13.391 -13.453 3.828 1 81.5 320 ILE B O 1
ATOM 5979 N N . ARG B 1 321 ? 14.438 -14.914 2.531 1 86.06 321 ARG B N 1
ATOM 5980 C CA . ARG B 1 321 ? 14.656 -13.898 1.506 1 86.06 321 ARG B CA 1
ATOM 5981 C C . ARG B 1 321 ? 13.336 -13.422 0.916 1 86.06 321 ARG B C 1
ATOM 5983 O O . ARG B 1 321 ? 12.352 -14.156 0.916 1 86.06 321 ARG B O 1
ATOM 5990 N N . GLY B 1 322 ? 13.438 -12.164 0.559 1 89.62 322 GLY B N 1
ATOM 5991 C CA . GLY B 1 322 ? 12.258 -11.555 -0.034 1 89.62 322 GLY B CA 1
ATOM 5992 C C . GLY B 1 322 ? 12.586 -10.586 -1.158 1 89.62 322 GLY B C 1
ATOM 5993 O O . GLY B 1 322 ? 13.758 -10.32 -1.428 1 89.62 322 GLY B O 1
ATOM 5994 N N . GLY B 1 323 ? 11.695 -10.141 -1.907 1 90.94 323 GLY B N 1
ATOM 5995 C CA . GLY B 1 323 ? 11.828 -9.109 -2.918 1 90.94 323 GLY B CA 1
ATOM 5996 C C . GLY B 1 323 ? 11.477 -7.723 -2.404 1 90.94 323 GLY B C 1
ATOM 5997 O O . GLY B 1 323 ? 11.766 -7.395 -1.252 1 90.94 323 GLY B O 1
ATOM 5998 N N . PRO B 1 324 ? 11.039 -6.984 -3.283 1 90.75 324 PRO B N 1
ATOM 5999 C CA . PRO B 1 324 ? 10.695 -5.621 -2.875 1 90.75 324 PRO B CA 1
ATOM 6000 C C . PRO B 1 324 ? 9.602 -5.586 -1.805 1 90.75 324 PRO B C 1
ATOM 6002 O O . PRO B 1 324 ? 8.672 -6.398 -1.837 1 90.75 324 PRO B O 1
ATOM 6005 N N . ASN B 1 325 ? 9.852 -4.602 -0.843 1 87.44 325 ASN B N 1
ATOM 6006 C CA . ASN B 1 325 ? 8.867 -4.312 0.194 1 87.44 325 ASN B CA 1
ATOM 6007 C C . ASN B 1 325 ? 8.555 -5.547 1.035 1 87.44 325 ASN B C 1
ATOM 6009 O O . ASN B 1 325 ? 7.398 -5.809 1.362 1 87.44 325 ASN B O 1
ATOM 6013 N N . THR B 1 326 ? 9.609 -6.309 1.216 1 80.56 326 THR B N 1
ATOM 6014 C CA . THR B 1 326 ? 9.523 -7.488 2.07 1 80.56 326 THR B CA 1
ATOM 6015 C C . THR B 1 326 ? 9.18 -7.094 3.504 1 80.56 326 THR B C 1
ATOM 6017 O O . THR B 1 326 ? 9.594 -6.039 3.98 1 80.56 326 THR B O 1
ATOM 6020 N N . ASP B 1 327 ? 8.516 -7.918 4.156 1 74.94 327 ASP B N 1
ATOM 6021 C CA . ASP B 1 327 ? 8.094 -7.703 5.535 1 74.94 327 ASP B CA 1
ATOM 6022 C C . ASP B 1 327 ? 9.297 -7.605 6.473 1 74.94 327 ASP B C 1
ATOM 6024 O O . ASP B 1 327 ? 10.375 -8.109 6.156 1 74.94 327 ASP B O 1
ATOM 6028 N N . TYR B 1 328 ? 9.055 -6.863 7.512 1 71 328 TYR B N 1
ATOM 6029 C CA . TYR B 1 328 ? 10.023 -6.797 8.602 1 71 328 TYR B CA 1
ATOM 6030 C C . TYR B 1 328 ? 9.391 -7.227 9.922 1 71 328 TYR B C 1
ATOM 6032 O O . TYR B 1 328 ? 8.328 -6.73 10.297 1 71 328 TYR B O 1
ATOM 6040 N N . ILE B 1 329 ? 9.984 -8.172 10.609 1 66.31 329 ILE B N 1
ATOM 6041 C CA . ILE B 1 329 ? 9.477 -8.656 11.883 1 66.31 329 ILE B CA 1
ATOM 6042 C C . ILE B 1 329 ? 10.383 -8.18 13.016 1 66.31 329 ILE B C 1
ATOM 6044 O O . ILE B 1 329 ? 11.609 -8.336 12.945 1 66.31 329 ILE B O 1
ATOM 6048 N N . TYR B 1 330 ? 9.742 -7.402 14.023 1 63.06 330 TYR B N 1
ATOM 6049 C CA . TYR B 1 330 ? 10.492 -6.867 15.156 1 63.06 330 TYR B CA 1
ATOM 6050 C C . TYR B 1 330 ? 10.648 -7.914 16.25 1 63.06 330 TYR B C 1
ATOM 6052 O O . TYR B 1 330 ? 9.883 -7.926 17.219 1 63.06 330 TYR B O 1
ATOM 6060 N N . GLY B 1 331 ? 11.219 -8.984 15.945 1 61 331 GLY B N 1
ATOM 6061 C CA . GLY B 1 331 ? 11.523 -10.016 16.922 1 61 331 GLY B CA 1
ATOM 6062 C C . GLY B 1 331 ? 10.305 -10.82 17.344 1 61 331 GLY B C 1
ATOM 6063 O O . GLY B 1 331 ? 9.383 -10.281 17.953 1 61 331 GLY B O 1
ATOM 6064 N N . SER B 1 332 ? 9.992 -11.82 16.922 1 60.53 332 SER B N 1
ATOM 6065 C CA . SER B 1 332 ? 8.883 -12.703 17.281 1 60.53 332 SER B CA 1
ATOM 6066 C C . SER B 1 332 ? 9.336 -14.164 17.328 1 60.53 332 SER B C 1
ATOM 6068 O O . SER B 1 332 ? 10.227 -14.57 16.578 1 60.53 332 SER B O 1
ATOM 6070 N N . ASN B 1 333 ? 8.883 -14.672 18.484 1 61.69 333 ASN B N 1
ATOM 6071 C CA . ASN B 1 333 ? 9.031 -16.125 18.516 1 61.69 333 ASN B CA 1
ATOM 6072 C C . ASN B 1 333 ? 7.941 -16.812 17.703 1 61.69 333 ASN B C 1
ATOM 6074 O O . ASN B 1 333 ? 6.75 -16.594 17.922 1 61.69 333 ASN B O 1
ATOM 6078 N N . PHE B 1 334 ? 8.383 -17.328 16.703 1 58.19 334 PHE B N 1
ATOM 6079 C CA . PHE B 1 334 ? 7.445 -18.094 15.891 1 58.19 334 PHE B CA 1
ATOM 6080 C C . PHE B 1 334 ? 7.535 -19.578 16.219 1 58.19 334 PHE B C 1
ATOM 6082 O O . PHE B 1 334 ? 8.625 -20.109 16.406 1 58.19 334 PHE B O 1
ATOM 6089 N N . THR B 1 335 ? 6.41 -20 16.75 1 54.38 335 THR B N 1
ATOM 6090 C CA . THR B 1 335 ? 6.383 -21.438 16.984 1 54.38 335 THR B CA 1
ATOM 6091 C C . THR B 1 335 ? 5.621 -22.156 15.875 1 54.38 335 THR B C 1
ATOM 6093 O O . THR B 1 335 ? 4.48 -21.797 15.57 1 54.38 335 THR B O 1
ATOM 6096 N N . PHE B 1 336 ? 6.254 -22.797 15.172 1 48.22 336 PHE B N 1
ATOM 6097 C CA . PHE B 1 336 ? 5.641 -23.625 14.148 1 48.22 336 PHE B CA 1
ATOM 6098 C C . PHE B 1 336 ? 6.027 -25.094 14.344 1 48.22 336 PHE B C 1
ATOM 6100 O O . PHE B 1 336 ? 7.215 -25.422 14.398 1 48.22 336 PHE B O 1
ATOM 6107 N N . ASP B 1 337 ? 5.012 -25.875 14.477 1 44.22 337 ASP B N 1
ATOM 6108 C CA . ASP B 1 337 ? 5.098 -27.312 14.664 1 44.22 337 ASP B CA 1
ATOM 6109 C C . ASP B 1 337 ? 6.047 -27.672 15.812 1 44.22 337 ASP B C 1
ATOM 6111 O O . ASP B 1 337 ? 6.91 -28.531 15.664 1 44.22 337 ASP B O 1
ATOM 6115 N N . GLY B 1 338 ? 5.945 -26.953 16.812 1 47.34 338 GLY B N 1
ATOM 6116 C CA . GLY B 1 338 ? 6.684 -27.25 18.031 1 47.34 338 GLY B CA 1
ATOM 6117 C C . GLY B 1 338 ? 8.07 -26.625 18.047 1 47.34 338 GLY B C 1
ATOM 6118 O O . GLY B 1 338 ? 8.805 -26.781 19.031 1 47.34 338 GLY B O 1
ATOM 6119 N N . HIS B 1 339 ? 8.445 -26.109 16.922 1 50.56 339 HIS B N 1
ATOM 6120 C CA . HIS B 1 339 ? 9.734 -25.422 16.859 1 50.56 339 HIS B CA 1
ATOM 6121 C C . HIS B 1 339 ? 9.562 -23.922 16.953 1 50.56 339 HIS B C 1
ATOM 6123 O O . HIS B 1 339 ? 8.711 -23.344 16.281 1 50.56 339 HIS B O 1
ATOM 6129 N N . SER B 1 340 ? 10.273 -23.469 17.984 1 60 340 SER B N 1
ATOM 6130 C CA . SER B 1 340 ? 10.219 -22.031 18.156 1 60 340 SER B CA 1
ATOM 6131 C C . SER B 1 340 ? 11.422 -21.344 17.531 1 60 340 SER B C 1
ATOM 6133 O O . SER B 1 340 ? 12.547 -21.844 17.625 1 60 340 SER B O 1
ATOM 6135 N N . PHE B 1 341 ? 11.234 -20.578 16.609 1 61.25 341 PHE B N 1
ATOM 6136 C CA . PHE B 1 341 ? 12.32 -19.781 16.047 1 61.25 341 PHE B CA 1
ATOM 6137 C C . PHE B 1 341 ? 12.055 -18.297 16.25 1 61.25 341 PHE B C 1
ATOM 6139 O O . PHE B 1 341 ? 10.906 -17.859 16.281 1 61.25 341 PHE B O 1
ATOM 6146 N N . PHE B 1 342 ? 13.188 -17.703 16.578 1 65.81 342 PHE B N 1
ATOM 6147 C CA . PHE B 1 342 ? 13.133 -16.25 16.734 1 65.81 342 PHE B CA 1
ATOM 6148 C C . PHE B 1 342 ? 13.516 -15.562 15.422 1 65.81 342 PHE B C 1
ATOM 6150 O O . PHE B 1 342 ? 14.547 -15.875 14.828 1 65.81 342 PHE B O 1
ATOM 6157 N N . ILE B 1 343 ? 12.625 -14.898 14.914 1 66.88 343 ILE B N 1
ATOM 6158 C CA . ILE B 1 343 ? 12.906 -14.164 13.688 1 66.88 343 ILE B CA 1
ATOM 6159 C C . ILE B 1 343 ? 12.875 -12.664 13.969 1 66.88 343 ILE B C 1
ATOM 6161 O O . ILE B 1 343 ? 12.008 -12.172 14.695 1 66.88 343 ILE B O 1
ATOM 6165 N N . GLN B 1 344 ? 13.938 -12.023 13.477 1 69.75 344 GLN B N 1
ATOM 6166 C CA . GLN B 1 344 ? 14.008 -10.57 13.5 1 69.75 344 GLN B CA 1
ATOM 6167 C C . GLN B 1 344 ? 14.617 -10.023 12.211 1 69.75 344 GLN B C 1
ATOM 6169 O O . GLN B 1 344 ? 15.586 -10.578 11.695 1 69.75 344 GLN B O 1
ATOM 6174 N N . GLY B 1 345 ? 13.875 -9.047 11.664 1 73.75 345 GLY B N 1
ATOM 6175 C CA . GLY B 1 345 ? 14.398 -8.438 10.445 1 73.75 345 GLY B CA 1
ATOM 6176 C C . GLY B 1 345 ? 13.547 -8.727 9.227 1 73.75 345 GLY B C 1
ATOM 6177 O O . GLY B 1 345 ? 12.328 -8.914 9.336 1 73.75 345 GLY B O 1
ATOM 6178 N N . LEU B 1 346 ? 14.195 -8.664 8.109 1 76 346 LEU B N 1
ATOM 6179 C CA . LEU B 1 346 ? 13.508 -8.93 6.852 1 76 346 LEU B CA 1
ATOM 6180 C C . LEU B 1 346 ? 12.984 -10.359 6.805 1 76 346 LEU B C 1
ATOM 6182 O O . LEU B 1 346 ? 13.703 -11.297 7.168 1 76 346 LEU B O 1
ATOM 6186 N N . TYR B 1 347 ? 11.789 -10.531 6.473 1 85.81 347 TYR B N 1
ATOM 6187 C CA . TYR B 1 347 ? 11.094 -11.812 6.469 1 85.81 347 TYR B CA 1
ATOM 6188 C C . TYR B 1 347 ? 10.242 -11.969 5.215 1 85.81 347 TYR B C 1
ATOM 6190 O O . TYR B 1 347 ? 9.055 -11.633 5.219 1 85.81 347 TYR B O 1
ATOM 6198 N N . GLY B 1 348 ? 10.906 -12.539 4.211 1 90.94 348 GLY B N 1
ATOM 6199 C CA . GLY B 1 348 ? 10.234 -12.773 2.939 1 90.94 348 GLY B CA 1
ATOM 6200 C C . GLY B 1 348 ? 9.609 -14.148 2.838 1 90.94 348 GLY B C 1
ATOM 6201 O O . GLY B 1 348 ? 9.352 -14.797 3.855 1 90.94 348 GLY B O 1
ATOM 6202 N N . GLY B 1 349 ? 9.211 -14.555 1.668 1 92.69 349 GLY B N 1
ATOM 6203 C CA . GLY B 1 349 ? 8.586 -15.852 1.437 1 92.69 349 GLY B CA 1
ATOM 6204 C C . GLY B 1 349 ? 9.516 -16.844 0.756 1 92.69 349 GLY B C 1
ATOM 6205 O O . GLY B 1 349 ? 9.078 -17.906 0.327 1 92.69 349 GLY B O 1
ATOM 6206 N N . GLY B 1 350 ? 10.797 -16.453 0.618 1 93.5 350 GLY B N 1
ATOM 6207 C CA . GLY B 1 350 ? 11.781 -17.359 0.043 1 93.5 350 GLY B CA 1
ATOM 6208 C C . GLY B 1 350 ? 11.898 -17.234 -1.464 1 93.5 350 GLY B C 1
ATOM 6209 O O . GLY B 1 350 ? 11.086 -16.562 -2.104 1 93.5 350 GLY B O 1
ATOM 6210 N N . HIS B 1 351 ? 12.93 -17.891 -2.016 1 95.62 351 HIS B N 1
ATOM 6211 C CA . HIS B 1 351 ? 13.297 -17.844 -3.426 1 95.62 351 HIS B CA 1
ATOM 6212 C C . HIS B 1 351 ? 12.531 -18.891 -4.234 1 95.62 351 HIS B C 1
ATOM 6214 O O . HIS B 1 351 ? 12.797 -20.078 -4.129 1 95.62 351 HIS B O 1
ATOM 6220 N N . ILE B 1 352 ? 11.586 -18.406 -5.016 1 97.06 352 ILE B N 1
ATOM 6221 C CA . ILE B 1 352 ? 10.703 -19.281 -5.77 1 97.06 352 ILE B CA 1
ATOM 6222 C C . ILE B 1 352 ? 10.773 -18.938 -7.254 1 97.06 352 ILE B C 1
ATOM 6224 O O . ILE B 1 352 ? 11.289 -17.891 -7.633 1 97.06 352 ILE B O 1
ATOM 6228 N N . PRO B 1 353 ? 10.266 -19.797 -8.148 1 97.69 353 PRO B N 1
ATOM 6229 C CA . PRO B 1 353 ? 10.266 -19.484 -9.57 1 97.69 353 PRO B CA 1
ATOM 6230 C C . PRO B 1 353 ? 9.008 -18.734 -10 1 97.69 353 PRO B C 1
ATOM 6232 O O . PRO B 1 353 ? 7.949 -18.875 -9.383 1 97.69 353 PRO B O 1
ATOM 6235 N N . LEU B 1 354 ? 9.141 -17.906 -10.961 1 98.81 354 LEU B N 1
ATOM 6236 C CA . LEU B 1 354 ? 8.039 -17.406 -11.781 1 98.81 354 LEU B CA 1
ATOM 6237 C C . LEU B 1 354 ? 8.273 -17.719 -13.258 1 98.81 354 LEU B C 1
ATOM 6239 O O . LEU B 1 354 ? 9.273 -17.281 -13.836 1 98.81 354 LEU B O 1
ATOM 6243 N N . ILE B 1 355 ? 7.418 -18.531 -13.812 1 98.75 355 ILE B N 1
ATOM 6244 C CA . ILE B 1 355 ? 7.445 -18.891 -15.227 1 98.75 355 ILE B CA 1
ATOM 6245 C C . ILE B 1 355 ? 6.367 -18.109 -15.977 1 98.75 355 ILE B C 1
ATOM 6247 O O . ILE B 1 355 ? 5.223 -18.031 -15.531 1 98.75 355 ILE B O 1
ATOM 6251 N N . VAL B 1 356 ? 6.758 -17.516 -17.062 1 98.56 356 VAL B N 1
ATOM 6252 C CA . VAL B 1 356 ? 5.848 -16.688 -17.859 1 98.56 356 VAL B CA 1
ATOM 6253 C C . VAL B 1 356 ? 5.711 -17.297 -19.266 1 98.56 356 VAL B C 1
ATOM 6255 O O . VAL B 1 356 ? 6.672 -17.297 -20.047 1 98.56 356 VAL B O 1
ATOM 6258 N N . ILE B 1 357 ? 4.535 -17.781 -19.594 1 97.62 357 ILE B N 1
ATOM 6259 C CA . ILE B 1 357 ? 4.234 -18.312 -20.922 1 97.62 357 ILE B CA 1
ATOM 6260 C C . ILE B 1 357 ? 3.309 -17.359 -21.656 1 97.62 357 ILE B C 1
ATOM 6262 O O . ILE B 1 357 ? 2.105 -17.312 -21.391 1 97.62 357 ILE B O 1
ATOM 6266 N N . SER B 1 358 ? 3.875 -16.625 -22.547 1 96.25 358 SER B N 1
ATOM 6267 C CA . SER B 1 358 ? 3.135 -15.633 -23.312 1 96.25 358 SER B CA 1
ATOM 6268 C C . SER B 1 358 ? 2.801 -16.156 -24.703 1 96.25 358 SER B C 1
ATOM 6270 O O . SER B 1 358 ? 3.641 -16.781 -25.359 1 96.25 358 SER B O 1
ATOM 6272 N N . ARG B 1 359 ? 1.56 -15.945 -25.109 1 94.31 359 ARG B N 1
ATOM 6273 C CA . ARG B 1 359 ? 1.187 -16.359 -26.453 1 94.31 359 ARG B CA 1
ATOM 6274 C C . ARG B 1 359 ? 1.909 -15.508 -27.5 1 94.31 359 ARG B C 1
ATOM 6276 O O . ARG B 1 359 ? 2.387 -16.031 -28.516 1 94.31 359 ARG B O 1
ATOM 6283 N N . ASN B 1 360 ? 2.012 -14.188 -27.25 1 93 360 ASN B N 1
ATOM 6284 C CA . ASN B 1 360 ? 2.588 -13.266 -28.219 1 93 360 ASN B CA 1
ATOM 6285 C C . ASN B 1 360 ? 4.109 -13.25 -28.156 1 93 360 ASN B C 1
ATOM 6287 O O . ASN B 1 360 ? 4.781 -12.891 -29.125 1 93 360 ASN B O 1
ATOM 6291 N N . TYR B 1 361 ? 4.629 -13.641 -27 1 90.94 361 TYR B N 1
ATOM 6292 C CA . TYR B 1 361 ? 6.07 -13.641 -26.766 1 90.94 361 TYR B CA 1
ATOM 6293 C C . TYR B 1 361 ? 6.527 -14.961 -26.156 1 90.94 361 TYR B C 1
ATOM 6295 O O . TYR B 1 361 ? 7.02 -14.992 -25.031 1 90.94 361 TYR B O 1
ATOM 6303 N N . PRO B 1 362 ? 6.414 -16.047 -27 1 89.19 362 PRO B N 1
ATOM 6304 C CA . PRO B 1 362 ? 6.703 -17.391 -26.469 1 89.19 362 PRO B CA 1
ATOM 6305 C C . PRO B 1 362 ? 8.188 -17.734 -26.516 1 89.19 362 PRO B C 1
ATOM 6307 O O . PRO B 1 362 ? 8.57 -18.797 -26.969 1 89.19 362 PRO B O 1
ATOM 6310 N N . TYR B 1 363 ? 9.047 -16.781 -25.906 1 87 363 TYR B N 1
ATOM 6311 C CA . TYR B 1 363 ? 10.492 -16.938 -26.016 1 87 363 TYR B CA 1
ATOM 6312 C C . TYR B 1 363 ? 11.117 -17.156 -24.641 1 87 363 TYR B C 1
ATOM 6314 O O . TYR B 1 363 ? 10.492 -16.859 -23.609 1 87 363 TYR B O 1
ATOM 6322 N N . HIS B 1 364 ? 12.25 -17.766 -24.75 1 91.81 364 HIS B N 1
ATOM 6323 C CA . HIS B 1 364 ? 13.008 -17.922 -23.516 1 91.81 364 HIS B CA 1
ATOM 6324 C C . HIS B 1 364 ? 13.664 -16.609 -23.109 1 91.81 364 HIS B C 1
ATOM 6326 O O . HIS B 1 364 ? 14.492 -16.062 -23.844 1 91.81 364 HIS B O 1
ATOM 6332 N N . VAL B 1 365 ? 13.258 -16.109 -22.094 1 93.12 365 VAL B N 1
ATOM 6333 C CA . VAL B 1 365 ? 13.797 -14.898 -21.469 1 93.12 365 VAL B CA 1
ATOM 6334 C C . VAL B 1 365 ? 14.023 -15.141 -19.984 1 93.12 365 VAL B C 1
ATOM 6336 O O . VAL B 1 365 ? 13.133 -15.633 -19.281 1 93.12 365 VAL B O 1
ATOM 6339 N N . VAL B 1 366 ? 15.234 -14.898 -19.531 1 96 366 VAL B N 1
ATOM 6340 C CA . VAL B 1 366 ? 15.523 -15 -18.094 1 96 366 VAL B CA 1
ATOM 6341 C C . VAL B 1 366 ? 15.68 -13.602 -17.5 1 96 366 VAL B C 1
ATOM 6343 O O . VAL B 1 366 ? 16.484 -12.805 -17.984 1 96 366 VAL B O 1
ATOM 6346 N N . SER B 1 367 ? 14.906 -13.297 -16.547 1 96.38 367 SER B N 1
ATOM 6347 C CA . SER B 1 367 ? 15.016 -12.023 -15.844 1 96.38 367 SER B CA 1
ATOM 6348 C C . SER B 1 367 ? 15.75 -12.195 -14.516 1 96.38 367 SER B C 1
ATOM 6350 O O . SER B 1 367 ? 15.445 -13.102 -13.742 1 96.38 367 SER B O 1
ATOM 6352 N N . HIS B 1 368 ? 16.656 -11.297 -14.234 1 96 368 HIS B N 1
ATOM 6353 C CA . HIS B 1 368 ? 17.359 -11.297 -12.953 1 96 368 HIS B CA 1
ATOM 6354 C C . HIS B 1 368 ? 16.938 -10.102 -12.102 1 96 368 HIS B C 1
ATOM 6356 O O . HIS B 1 368 ? 17.609 -9.773 -11.117 1 96 368 HIS B O 1
ATOM 6362 N N . ARG B 1 369 ? 15.906 -9.555 -12.492 1 95.12 369 ARG B N 1
ATOM 6363 C CA . ARG B 1 369 ? 15.336 -8.484 -11.688 1 95.12 369 ARG B CA 1
ATOM 6364 C C . ARG B 1 369 ? 14.727 -9.031 -10.398 1 95.12 369 ARG B C 1
ATOM 6366 O O . ARG B 1 369 ? 13.898 -9.938 -10.438 1 95.12 369 ARG B O 1
ATOM 6373 N N . THR B 1 370 ? 15.156 -8.445 -9.258 1 96.5 370 THR B N 1
ATOM 6374 C CA . THR B 1 370 ? 14.531 -8.844 -8 1 96.5 370 THR B CA 1
ATOM 6375 C C . THR B 1 370 ? 13.047 -8.508 -8.008 1 96.5 370 THR B C 1
ATOM 6377 O O . THR B 1 370 ? 12.664 -7.352 -8.219 1 96.5 370 THR B O 1
ATOM 6380 N N . SER B 1 371 ? 12.219 -9.484 -7.828 1 97.94 371 SER B N 1
ATOM 6381 C CA . SER B 1 371 ? 10.773 -9.328 -7.938 1 97.94 371 SER B CA 1
ATOM 6382 C C . SER B 1 371 ? 10.047 -10.289 -7 1 97.94 371 SER B C 1
ATOM 6384 O O . SER B 1 371 ? 10.664 -11.18 -6.41 1 97.94 371 SER B O 1
ATOM 6386 N N . ASN B 1 372 ? 8.812 -10 -6.797 1 98.12 372 ASN B N 1
ATOM 6387 C CA . ASN B 1 372 ? 7.957 -10.867 -5.992 1 98.12 372 ASN B CA 1
ATOM 6388 C C . ASN B 1 372 ? 6.496 -10.758 -6.414 1 98.12 372 ASN B C 1
ATOM 6390 O O . ASN B 1 372 ? 6.199 -10.367 -7.543 1 98.12 372 ASN B O 1
ATOM 6394 N N . HIS B 1 373 ? 5.566 -11.125 -5.547 1 98.5 373 HIS B N 1
ATOM 6395 C CA . HIS B 1 373 ? 4.152 -11.188 -5.902 1 98.5 373 HIS B CA 1
ATOM 6396 C C . HIS B 1 373 ? 3.594 -9.797 -6.195 1 98.5 373 HIS B C 1
ATOM 6398 O O . HIS B 1 373 ? 2.641 -9.656 -6.965 1 98.5 373 HIS B O 1
ATOM 6404 N N . TYR B 1 374 ? 4.16 -8.773 -5.625 1 98.44 374 TYR B N 1
ATOM 6405 C CA . TYR B 1 374 ? 3.715 -7.422 -5.93 1 98.44 374 TYR B CA 1
ATOM 6406 C C . TYR B 1 374 ? 4.043 -7.051 -7.371 1 98.44 374 TYR B C 1
ATOM 6408 O O . TYR B 1 374 ? 3.26 -6.367 -8.031 1 98.44 374 TYR B O 1
ATOM 6416 N N . ASN B 1 375 ? 5.188 -7.504 -7.867 1 98.69 375 ASN B N 1
ATOM 6417 C CA . ASN B 1 375 ? 5.555 -7.262 -9.258 1 98.69 375 ASN B CA 1
ATOM 6418 C C . ASN B 1 375 ? 4.594 -7.945 -10.227 1 98.69 375 ASN B C 1
ATOM 6420 O O . ASN B 1 375 ? 4.234 -7.379 -11.258 1 98.69 375 ASN B O 1
ATOM 6424 N N . LEU B 1 376 ? 4.258 -9.156 -9.867 1 98.88 376 LEU B N 1
ATOM 6425 C CA . LEU B 1 376 ? 3.311 -9.875 -10.711 1 98.88 376 LEU B CA 1
ATOM 6426 C C . LEU B 1 376 ? 1.961 -9.164 -10.742 1 98.88 376 LEU B C 1
ATOM 6428 O O . LEU B 1 376 ? 1.396 -8.945 -11.82 1 98.88 376 LEU B O 1
ATOM 6432 N N . LEU B 1 377 ? 1.437 -8.789 -9.555 1 98.88 377 LEU B N 1
ATOM 6433 C CA . LEU B 1 377 ? 0.195 -8.031 -9.492 1 98.88 377 LEU B CA 1
ATOM 6434 C C . LEU B 1 377 ? 0.295 -6.754 -10.328 1 98.88 377 LEU B C 1
ATOM 6436 O O . LEU B 1 377 ? -0.59 -6.469 -11.133 1 98.88 377 LEU B O 1
ATOM 6440 N N . LYS B 1 378 ? 1.384 -6.031 -10.117 1 98.75 378 LYS B N 1
ATOM 6441 C CA . LYS B 1 378 ? 1.581 -4.773 -10.828 1 98.75 378 LYS B CA 1
ATOM 6442 C C . LYS B 1 378 ? 1.578 -4.988 -12.344 1 98.75 378 LYS B C 1
ATOM 6444 O O . LYS B 1 378 ? 1.021 -4.18 -13.086 1 98.75 378 LYS B O 1
ATOM 6449 N N . THR B 1 379 ? 2.23 -6.051 -12.797 1 98.81 379 THR B N 1
ATOM 6450 C CA . THR B 1 379 ? 2.303 -6.359 -14.219 1 98.81 379 THR B CA 1
ATOM 6451 C C . THR B 1 379 ? 0.908 -6.59 -14.797 1 98.81 379 THR B C 1
ATOM 6453 O O . THR B 1 379 ? 0.577 -6.07 -15.867 1 98.81 379 THR B O 1
ATOM 6456 N N . ILE B 1 380 ? 0.12 -7.277 -14.078 1 98.88 380 ILE B N 1
ATOM 6457 C CA . ILE B 1 380 ? -1.246 -7.559 -14.508 1 98.88 380 ILE B CA 1
ATOM 6458 C C . ILE B 1 380 ? -2.062 -6.266 -14.5 1 98.88 380 ILE B C 1
ATOM 6460 O O . ILE B 1 380 ? -2.762 -5.965 -15.469 1 98.88 380 ILE B O 1
ATOM 6464 N N . GLU B 1 381 ? -1.94 -5.48 -13.453 1 98.75 381 GLU B N 1
ATOM 6465 C CA . GLU B 1 381 ? -2.648 -4.211 -13.352 1 98.75 381 GLU B CA 1
ATOM 6466 C C . GLU B 1 381 ? -2.234 -3.256 -14.469 1 98.75 381 GLU B C 1
ATOM 6468 O O . GLU B 1 381 ? -3.082 -2.596 -15.07 1 98.75 381 GLU B O 1
ATOM 6473 N N . ALA B 1 382 ? -0.974 -3.221 -14.742 1 98.31 382 ALA B N 1
ATOM 6474 C CA . ALA B 1 382 ? -0.448 -2.336 -15.773 1 98.31 382 ALA B CA 1
ATOM 6475 C C . ALA B 1 382 ? -1.031 -2.682 -17.141 1 98.31 382 ALA B C 1
ATOM 6477 O O . ALA B 1 382 ? -1.375 -1.79 -17.922 1 98.31 382 ALA B O 1
ATOM 6478 N N . SER B 1 383 ? -1.151 -3.936 -17.406 1 98.44 383 SER B N 1
ATOM 6479 C CA . SER B 1 383 ? -1.657 -4.383 -18.703 1 98.44 383 SER B CA 1
ATOM 6480 C C . SER B 1 383 ? -3.082 -3.896 -18.938 1 98.44 383 SER B C 1
ATOM 6482 O O . SER B 1 383 ? -3.463 -3.602 -20.062 1 98.44 383 SER B O 1
ATOM 6484 N N . TRP B 1 384 ? -3.832 -3.762 -17.906 1 98.25 384 TRP B N 1
ATOM 6485 C CA . TRP B 1 384 ? -5.234 -3.377 -18.062 1 98.25 384 TRP B CA 1
ATOM 6486 C C . TRP B 1 384 ? -5.445 -1.922 -17.656 1 98.25 384 TRP B C 1
ATOM 6488 O O . TRP B 1 384 ? -6.582 -1.461 -17.547 1 98.25 384 TRP B O 1
ATOM 6498 N N . GLY B 1 385 ? -4.352 -1.202 -17.375 1 96.5 385 GLY B N 1
ATOM 6499 C CA . GLY B 1 385 ? -4.434 0.212 -17.047 1 96.5 385 GLY B CA 1
ATOM 6500 C C . GLY B 1 385 ? -5.109 0.477 -15.711 1 96.5 385 GLY B C 1
ATOM 6501 O O . GLY B 1 385 ? -5.73 1.525 -15.523 1 96.5 385 GLY B O 1
ATOM 6502 N N . LEU B 1 386 ? -5.059 -0.432 -14.812 1 96.75 386 LEU B N 1
ATOM 6503 C CA . LEU B 1 386 ? -5.684 -0.304 -13.5 1 96.75 386 LEU B CA 1
ATOM 6504 C C . LEU B 1 386 ? -4.805 0.504 -12.555 1 96.75 386 LEU B C 1
ATOM 6506 O O . LEU B 1 386 ? -3.594 0.614 -12.766 1 96.75 386 LEU B O 1
ATOM 6510 N N . ASP B 1 387 ? -5.41 1.149 -11.508 1 95.25 387 ASP B N 1
ATOM 6511 C CA . ASP B 1 387 ? -4.617 1.69 -10.406 1 95.25 387 ASP B CA 1
ATOM 6512 C C . ASP B 1 387 ? -3.857 0.583 -9.68 1 95.25 387 ASP B C 1
ATOM 6514 O O . ASP B 1 387 ? -4.344 -0.546 -9.578 1 95.25 387 ASP B O 1
ATOM 6518 N N . TYR B 1 388 ? -2.697 0.932 -9.203 1 98.06 388 TYR B N 1
ATOM 6519 C CA . TYR B 1 388 ? -1.897 -0.079 -8.516 1 98.06 388 TYR B CA 1
ATOM 6520 C C . TYR B 1 388 ? -2.334 -0.228 -7.066 1 98.06 388 TYR B C 1
ATOM 6522 O O . TYR B 1 388 ? -2.502 0.767 -6.355 1 98.06 388 TYR B O 1
ATOM 6530 N N . LEU B 1 389 ? -2.52 -1.447 -6.605 1 98.38 389 LEU B N 1
ATOM 6531 C CA . LEU B 1 389 ? -2.959 -1.735 -5.246 1 98.38 389 LEU B CA 1
ATOM 6532 C C . LEU B 1 389 ? -1.765 -1.872 -4.305 1 98.38 389 LEU B C 1
ATOM 6534 O O . LEU B 1 389 ? -0.787 -2.549 -4.633 1 98.38 389 LEU B O 1
ATOM 6538 N N . GLY B 1 390 ? -1.896 -1.257 -3.156 1 97.19 390 GLY B N 1
ATOM 6539 C CA . GLY B 1 390 ? -0.926 -1.458 -2.092 1 97.19 390 GLY B CA 1
ATOM 6540 C C . GLY B 1 390 ? 0.504 -1.214 -2.535 1 97.19 390 GLY B C 1
ATOM 6541 O O . GLY B 1 390 ? 0.812 -0.166 -3.105 1 97.19 390 GLY B O 1
ATOM 6542 N N . PHE B 1 391 ? 1.327 -2.199 -2.4 1 97 391 PHE B N 1
ATOM 6543 C CA . PHE B 1 391 ? 2.76 -2.039 -2.615 1 97 391 PHE B CA 1
ATOM 6544 C C . PHE B 1 391 ? 3.1 -2.131 -4.098 1 97 391 PHE B C 1
ATOM 6546 O O . PHE B 1 391 ? 4.191 -1.742 -4.516 1 97 391 PHE B O 1
ATOM 6553 N N . ALA B 1 392 ? 2.156 -2.59 -4.883 1 98.25 392 ALA B N 1
ATOM 6554 C CA . ALA B 1 392 ? 2.359 -2.521 -6.324 1 98.25 392 ALA B CA 1
ATOM 6555 C C . ALA B 1 392 ? 2.512 -1.077 -6.789 1 98.25 392 ALA B C 1
ATOM 6557 O O . ALA B 1 392 ? 3.025 -0.821 -7.883 1 98.25 392 ALA B O 1
ATOM 6558 N N . SER B 1 393 ? 2.115 -0.112 -5.965 1 98.06 393 SER B N 1
ATOM 6559 C CA . SER B 1 393 ? 2.143 1.299 -6.332 1 98.06 393 SER B CA 1
ATOM 6560 C C . SER B 1 393 ? 3.535 1.893 -6.148 1 98.06 393 SER B C 1
ATOM 6562 O O . SER B 1 393 ? 3.791 3.029 -6.551 1 98.06 393 SER B O 1
ATOM 6564 N N . ASP B 1 394 ? 4.453 1.18 -5.516 1 98.12 394 ASP B N 1
ATOM 6565 C CA . ASP B 1 394 ? 5.805 1.668 -5.273 1 98.12 394 ASP B CA 1
ATOM 6566 C C . ASP B 1 394 ? 6.66 1.563 -6.535 1 98.12 394 ASP B C 1
ATOM 6568 O O . ASP B 1 394 ? 7.34 0.556 -6.75 1 98.12 394 ASP B O 1
ATOM 6572 N N . ASN B 1 395 ? 6.742 2.59 -7.305 1 96.69 395 ASN B N 1
ATOM 6573 C CA . ASN B 1 395 ? 7.414 2.588 -8.602 1 96.69 395 ASN B CA 1
ATOM 6574 C C . ASN B 1 395 ? 8.93 2.494 -8.445 1 96.69 395 ASN B C 1
ATOM 6576 O O . ASN B 1 395 ? 9.641 2.18 -9.406 1 96.69 395 ASN B O 1
ATOM 6580 N N . ILE B 1 396 ? 9.398 2.793 -7.309 1 96.44 396 ILE B N 1
ATOM 6581 C CA . ILE B 1 396 ? 10.844 2.77 -7.102 1 96.44 396 ILE B CA 1
ATOM 6582 C C . ILE B 1 396 ? 11.305 1.338 -6.84 1 96.44 396 ILE B C 1
ATOM 6584 O O . ILE B 1 396 ? 12.297 0.884 -7.414 1 96.44 396 ILE B O 1
ATOM 6588 N N . GLN B 1 397 ? 10.539 0.586 -6.055 1 96.69 397 GLN B N 1
ATOM 6589 C CA . GLN B 1 397 ? 10.977 -0.743 -5.645 1 96.69 397 GLN B CA 1
ATOM 6590 C C . GLN B 1 397 ? 10.352 -1.826 -6.52 1 96.69 397 GLN B C 1
ATOM 6592 O O . GLN B 1 397 ? 10.961 -2.875 -6.746 1 96.69 397 GLN B O 1
ATOM 6597 N N . VAL B 1 398 ? 9.109 -1.655 -6.934 1 98 398 VAL B N 1
ATOM 6598 C CA . VAL B 1 398 ? 8.328 -2.689 -7.605 1 98 398 VAL B CA 1
ATOM 6599 C C . VAL B 1 398 ? 8.141 -2.324 -9.078 1 98 398 VAL B C 1
ATOM 6601 O O . VAL B 1 398 ? 7.402 -1.396 -9.398 1 98 398 VAL B O 1
ATOM 6604 N N . SER B 1 399 ? 8.75 -3.027 -9.945 1 96.94 399 SER B N 1
ATOM 6605 C CA . SER B 1 399 ? 8.672 -2.76 -11.375 1 96.94 399 SER B CA 1
ATOM 6606 C C . SER B 1 399 ? 7.742 -3.752 -12.07 1 96.94 399 SER B C 1
ATOM 6608 O O . SER B 1 399 ? 7.531 -4.863 -11.578 1 96.94 399 SER B O 1
ATOM 6610 N N . VAL B 1 400 ? 7.172 -3.32 -13.133 1 97.69 400 VAL B N 1
ATOM 6611 C CA . VAL B 1 400 ? 6.484 -4.254 -14.016 1 97.69 400 VAL B CA 1
ATOM 6612 C C . VAL B 1 400 ? 7.5 -5.199 -14.656 1 97.69 400 VAL B C 1
ATOM 6614 O O . VAL B 1 400 ? 8.641 -4.812 -14.914 1 97.69 400 VAL B O 1
ATOM 6617 N N . LEU B 1 401 ? 7.074 -6.395 -14.898 1 97.5 401 LEU B N 1
ATOM 6618 C CA . LEU B 1 401 ? 7.934 -7.383 -15.539 1 97.5 401 LEU B CA 1
ATOM 6619 C C . LEU B 1 401 ? 7.781 -7.34 -17.062 1 97.5 401 LEU B C 1
ATOM 6621 O O . LEU B 1 401 ? 7.449 -8.352 -17.688 1 97.5 401 LEU B O 1
ATOM 6625 N N . SER B 1 402 ? 8.086 -6.203 -17.656 1 95.75 402 SER B N 1
ATOM 6626 C CA . SER B 1 402 ? 7.816 -5.926 -19.062 1 95.75 402 SER B CA 1
ATOM 6627 C C . SER B 1 402 ? 8.766 -6.699 -19.969 1 95.75 402 SER B C 1
ATOM 6629 O O . SER B 1 402 ? 8.516 -6.848 -21.172 1 95.75 402 SER B O 1
ATOM 6631 N N . GLU B 1 403 ? 9.898 -7.207 -19.406 1 94.12 403 GLU B N 1
ATOM 6632 C CA . GLU B 1 403 ? 10.891 -7.922 -20.203 1 94.12 403 GLU B CA 1
ATOM 6633 C C . GLU B 1 403 ? 10.312 -9.203 -20.781 1 94.12 403 GLU B C 1
ATOM 6635 O O . GLU B 1 403 ? 10.828 -9.734 -21.766 1 94.12 403 GLU B O 1
ATOM 6640 N N . PHE B 1 404 ? 9.258 -9.656 -20.25 1 96.19 404 PHE B N 1
ATOM 6641 C CA . PHE B 1 404 ? 8.672 -10.898 -20.75 1 96.19 404 PHE B CA 1
ATOM 6642 C C . PHE B 1 404 ? 7.688 -10.617 -21.875 1 96.19 404 PHE B C 1
ATOM 6644 O O . PHE B 1 404 ? 7.18 -11.547 -22.5 1 96.19 404 PHE B O 1
ATOM 6651 N N . PHE B 1 405 ? 7.41 -9.273 -22.188 1 95.94 405 PHE B N 1
ATOM 6652 C CA . PHE B 1 405 ? 6.367 -8.914 -23.141 1 95.94 405 PHE B CA 1
ATOM 6653 C C . PHE B 1 405 ? 6.887 -7.914 -24.156 1 95.94 405 PHE B C 1
ATOM 6655 O O . PHE B 1 405 ? 6.152 -7.023 -24.594 1 95.94 405 PHE B O 1
ATOM 6662 N N . SER B 1 406 ? 7.98 -7.789 -24.375 1 83.94 406 SER B N 1
ATOM 6663 C CA . SER B 1 406 ? 8.586 -6.93 -25.391 1 83.94 406 SER B CA 1
ATOM 6664 C C . SER B 1 406 ? 9.414 -7.738 -26.375 1 83.94 406 SER B C 1
ATOM 6666 O O . SER B 1 406 ? 9.922 -8.812 -26.047 1 83.94 406 SER B O 1
ATOM 6668 N N . SER B 1 407 ? 9.172 -7.238 -27.672 1 66.62 407 SER B N 1
ATOM 6669 C CA . SER B 1 407 ? 9.922 -7.895 -28.734 1 66.62 407 SER B CA 1
ATOM 6670 C C . SER B 1 407 ? 11.391 -7.48 -28.719 1 66.62 407 SER B C 1
ATOM 6672 O O . SER B 1 407 ? 12.227 -8.094 -29.375 1 66.62 407 SER B O 1
ATOM 6674 N N . SER B 1 408 ? 11.586 -6.117 -28.125 1 52.78 408 SER B N 1
ATOM 6675 C CA . SER B 1 408 ? 12.93 -5.598 -28.359 1 52.78 408 SER B CA 1
ATOM 6676 C C . SER B 1 408 ? 13.984 -6.488 -27.703 1 52.78 408 SER B C 1
ATOM 6678 O O . SER B 1 408 ? 14.156 -6.469 -26.484 1 52.78 408 SER B O 1
ATOM 6680 N N . PHE B 1 409 ? 13.977 -7.555 -28.016 1 46.25 409 PHE B N 1
ATOM 6681 C CA . PHE B 1 409 ? 15.273 -8.172 -27.75 1 46.25 409 PHE B CA 1
ATOM 6682 C C . PHE B 1 409 ? 16.406 -7.23 -28.156 1 46.25 409 PHE B C 1
ATOM 6684 O O . PHE B 1 409 ? 16.797 -7.18 -29.328 1 46.25 409 PHE B O 1
ATOM 6691 N N . ASN B 1 410 ? 16.297 -5.91 -27.859 1 36.62 410 ASN B N 1
ATOM 6692 C CA . ASN B 1 410 ? 17.438 -5.07 -28.188 1 36.62 410 ASN B CA 1
ATOM 6693 C C . ASN B 1 410 ? 18.688 -5.527 -27.453 1 36.62 410 ASN B C 1
ATOM 6695 O O . ASN B 1 410 ? 18.609 -6.012 -26.328 1 36.62 410 ASN B O 1
ATOM 6699 N N . LYS B 1 411 ? 19.891 -5.492 -28.156 1 34.41 411 LYS B N 1
ATOM 6700 C CA . LYS B 1 411 ? 21.297 -5.832 -27.875 1 34.41 411 LYS B CA 1
ATOM 6701 C C . LYS B 1 411 ? 21.812 -5.062 -26.672 1 34.41 411 LYS B C 1
ATOM 6703 O O . LYS B 1 411 ? 23 -5.156 -26.328 1 34.41 411 LYS B O 1
ATOM 6708 N N . SER B 1 412 ? 21.078 -4.02 -26.172 1 29.41 412 SER B N 1
ATOM 6709 C CA . SER B 1 412 ? 21.938 -3.182 -25.328 1 29.41 412 SER B CA 1
ATOM 6710 C C . SER B 1 412 ? 22.281 -3.879 -24.016 1 29.41 412 SER B C 1
ATOM 6712 O O . SER B 1 412 ? 23.047 -3.35 -23.203 1 29.41 412 SER B O 1
ATOM 6714 N N . PHE B 1 413 ? 21.406 -4.684 -23.359 1 27.77 413 PHE B N 1
ATOM 6715 C CA . PHE B 1 413 ? 21.984 -5.148 -22.094 1 27.77 413 PHE B CA 1
ATOM 6716 C C . PHE B 1 413 ? 23.016 -6.242 -22.344 1 27.77 413 PHE B C 1
ATOM 6718 O O . PHE B 1 413 ? 23.094 -7.211 -21.594 1 27.77 413 PHE B O 1
ATOM 6725 N N . LEU B 1 414 ? 23.453 -6.34 -23.625 1 22.58 414 LEU B N 1
ATOM 6726 C CA . LEU B 1 414 ? 24.766 -6.988 -23.672 1 22.58 414 LEU B CA 1
ATOM 6727 C C . LEU B 1 414 ? 25.844 -6.051 -23.156 1 22.58 414 LEU B C 1
ATOM 6729 O O . LEU B 1 414 ? 25.859 -4.863 -23.5 1 22.58 414 LEU B O 1
#

pLDDT: mean 80.73, std 23.98, range [21.03, 98.94]